Protein AF-0000000081580000 (afdb_homodimer)

Secondary structure (DSSP, 8-state):
---SSSSSSSTT-S--S------------PPPTTHHHHHHHHGGGS-----------SSPPPP-HHHHHHHHHH--HHHHHHHHHHHHHHHHHHH--S-HHHHHHHHHHT-BTTTBTGGGTT-S-HHHHHHHHHHHHHHHHHH-S--THHHHHHHHHHHHHSS--SGGGSTTTHHHHHHHHHHHHHHHHTT-HHHHHHHHHHHHHHHHHTTTTS----SSHHHHHHHHHHHHHHHHHHHHHHHHHT---S--GGG--PPPPS---TTS-HHHHHHHHHHHHHHHHHHHHHIIIIISSS--TTHHHHHHHHHHHHHHHHHT--GGGSTTHHHH---HHHHHHHHHHHHHHHHHHHHHHHHHHHHHHHHHHH-TTPPPPHHHHHHHHHHHHHHHHHHHHHHHHHHTT---TTSSSHHHHHHHHHHHHIIIIIIS-SSHHHHHHHHHHHHHHHHHHHHTT-HHHHHHHHHHHHHHHHH--S----------GGG---------S-HHHHHHGGGG-----STT----HHHHHHHHHHHHHHH-/---SSSSTTSTTSS-SS---------------TTHHHHHHHHGGGS-----------SSPPPP-HHHHHHHHHH--HHHHHHHHHHHHHHHHHHH--S-HHHHHHHHHHT-BTTTBTGGGTT-S-HHHHHHHHHHHHHHHHHH-S--THHHHHHHHHHHHHSS--SGGGSTTTHHHHHHHHHHHHHHHHTT-HHHHHHHHHHHHHHHHHTTTTS----SSHHHHHHHHHHHHHHHHHHHHHHHHHT---S--GGG--PPPPS---TTS-HHHHHHHHHHHHHHHHHHHHHIIIIISSS--TTHHHHHHHHHHHHHHHHHT--GGGSTTHHHH---HHHHHHHHHHHHHHHHHHHHHHHHHHHHHHHHHHH-TTPPPPHHHHHHHHHHHHHHHHHHHHHHHHHHTT---TTSSSHHHHHHHHHHHHIIIIIIS-SSHHHHHHHHHHHHHHHHHHHHTT-HHHHHHHHHHHHHHHHH-TT----------GGG---------S-HHHHHHGGGG-----STT----HHHHHHHHHHHHHHH-

pLDDT: mean 74.21, std 21.44, range [21.03, 98.19]

Structure (mmCIF, N/CA/C/O backbone):
data_AF-0000000081580000-model_v1
#
loop_
_entity.id
_entity.type
_entity.pdbx_description
1 polymer 'Transcription factor domain-containing protein'
#
loop_
_atom_site.group_PDB
_atom_site.id
_atom_site.type_symbol
_atom_site.label_atom_id
_atom_site.label_alt_id
_atom_site.label_comp_id
_atom_site.label_asym_id
_atom_site.label_entity_id
_atom_site.label_seq_id
_atom_site.pdbx_PDB_ins_code
_atom_site.Cartn_x
_atom_site.Cartn_y
_atom_site.Cartn_z
_atom_site.occupancy
_atom_site.B_iso_or_equiv
_atom_site.auth_seq_id
_atom_site.auth_comp_id
_atom_site.auth_asym_id
_atom_site.auth_atom_id
_atom_site.pdbx_PDB_model_num
ATOM 1 N N . MET A 1 1 ? 9.969 8 -26.828 1 32.06 1 MET A N 1
ATOM 2 C CA . MET A 1 1 ? 9.352 6.676 -26.797 1 32.06 1 MET A CA 1
ATOM 3 C C . MET A 1 1 ? 9.703 5.934 -25.516 1 32.06 1 MET A C 1
ATOM 5 O O . MET A 1 1 ? 9.344 4.77 -25.344 1 32.06 1 MET A O 1
ATOM 9 N N . LEU A 1 2 ? 10.172 6.121 -24.453 1 37.78 2 LEU A N 1
ATOM 10 C CA . LEU A 1 2 ? 10.977 5.387 -23.484 1 37.78 2 LEU A CA 1
ATOM 11 C C . LEU A 1 2 ? 10.102 4.742 -22.422 1 37.78 2 LEU A C 1
ATOM 13 O O . LEU A 1 2 ? 10.445 3.689 -21.875 1 37.78 2 LEU A O 1
ATOM 17 N N . SER A 1 3 ? 9.172 4.699 -22.062 1 34.31 3 SER A N 1
ATOM 18 C CA . SER A 1 3 ? 9.016 4.008 -20.781 1 34.31 3 SER A CA 1
ATOM 19 C C . SER A 1 3 ? 8.969 2.496 -20.984 1 34.31 3 SER A C 1
ATOM 21 O O . SER A 1 3 ? 9.062 1.738 -20.016 1 34.31 3 SER A O 1
ATOM 23 N N . THR A 1 4 ? 8.797 1.659 -21.5 1 36.88 4 THR A N 1
ATOM 24 C CA . THR A 1 4 ? 8.734 0.346 -20.875 1 36.88 4 THR A CA 1
ATOM 25 C C . THR A 1 4 ? 10.133 -0.149 -20.5 1 36.88 4 THR A C 1
ATOM 27 O O . THR A 1 4 ? 10.461 -0.278 -19.328 1 36.88 4 THR A O 1
ATOM 30 N N . ILE A 1 5 ? 10.93 -1.25 -19.859 1 39.66 5 ILE A N 1
ATOM 31 C CA . ILE A 1 5 ? 12.227 -1.249 -19.188 1 39.66 5 ILE A CA 1
ATOM 32 C C . ILE A 1 5 ? 13.086 -0.109 -19.719 1 39.66 5 ILE A C 1
ATOM 34 O O . ILE A 1 5 ? 13.961 0.399 -19.016 1 39.66 5 ILE A O 1
ATOM 38 N N . GLU A 1 6 ? 12.641 1.408 -19.625 1 39.69 6 GLU A N 1
ATOM 39 C CA . GLU A 1 6 ? 12.82 2.203 -20.844 1 39.69 6 GLU A CA 1
ATOM 40 C C . GLU A 1 6 ? 13.938 1.64 -21.719 1 39.69 6 GLU A C 1
ATOM 42 O O . GLU A 1 6 ? 13.781 1.527 -22.938 1 39.69 6 GLU A O 1
ATOM 47 N N . ARG A 1 7 ? 14.672 1.445 -22.031 1 40.41 7 ARG A N 1
ATOM 48 C CA . ARG A 1 7 ? 15.789 0.616 -22.484 1 40.41 7 ARG A CA 1
ATOM 49 C C . ARG A 1 7 ? 15.609 -0.83 -22.031 1 40.41 7 ARG A C 1
ATOM 51 O O . ARG A 1 7 ? 15.703 -1.129 -20.828 1 40.41 7 ARG A O 1
ATOM 58 N N . LEU A 1 8 ? 14.938 -1.299 -21.172 1 36.25 8 LEU A N 1
ATOM 59 C CA . LEU A 1 8 ? 15.297 -2.367 -20.25 1 36.25 8 LEU A CA 1
ATOM 60 C C . LEU A 1 8 ? 16.812 -2.514 -20.141 1 36.25 8 LEU A C 1
ATOM 62 O O . LEU A 1 8 ? 17.328 -2.787 -19.062 1 36.25 8 LEU A O 1
ATOM 66 N N . GLN A 1 9 ? 17.312 -2.078 -19.406 1 42.47 9 GLN A N 1
ATOM 67 C CA . GLN A 1 9 ? 18.656 -1.527 -19.297 1 42.47 9 GLN A CA 1
ATOM 68 C C . GLN A 1 9 ? 19.203 -1.13 -20.672 1 42.47 9 GLN A C 1
ATOM 70 O O . GLN A 1 9 ? 19.234 -1.946 -21.594 1 42.47 9 GLN A O 1
ATOM 75 N N . GLN A 1 10 ? 19.031 -0.025 -21.516 1 38.66 10 GLN A N 1
ATOM 76 C CA . GLN A 1 10 ? 20.062 0.182 -22.531 1 38.66 10 GLN A CA 1
ATOM 77 C C . GLN A 1 10 ? 20.875 -1.091 -22.75 1 38.66 10 GLN A C 1
ATOM 79 O O . GLN A 1 10 ? 21.422 -1.659 -21.797 1 38.66 10 GLN A O 1
ATOM 84 N N . GLU A 1 11 ? 20.109 -2.344 -23.281 1 40.03 11 GLU A N 1
ATOM 85 C CA . GLU A 1 11 ? 21.078 -3.346 -23.703 1 40.03 11 GLU A CA 1
ATOM 86 C C . GLU A 1 11 ? 22.125 -3.607 -22.625 1 40.03 11 GLU A C 1
ATOM 88 O O . GLU A 1 11 ? 22.859 -2.701 -22.234 1 40.03 11 GLU A O 1
ATOM 93 N N . LEU A 1 12 ? 22.078 -4.199 -21.516 1 37.47 12 LEU A N 1
ATOM 94 C CA . LEU A 1 12 ? 23.141 -5.172 -21.312 1 37.47 12 LEU A CA 1
ATOM 95 C C . LEU A 1 12 ? 24.375 -4.801 -22.125 1 37.47 12 LEU A C 1
ATOM 97 O O . LEU A 1 12 ? 24.609 -5.363 -23.203 1 37.47 12 LEU A O 1
ATOM 101 N N . ALA A 1 13 ? 24.047 -3.617 -22.516 1 37.62 13 ALA A N 1
ATOM 102 C CA . ALA A 1 13 ? 24.297 -2.543 -23.469 1 37.62 13 ALA A CA 1
ATOM 103 C C . ALA A 1 13 ? 25.531 -2.842 -24.328 1 37.62 13 ALA A C 1
ATOM 105 O O . ALA A 1 13 ? 25.5 -2.684 -25.547 1 37.62 13 ALA A O 1
ATOM 106 N N . ALA A 1 14 ? 27.016 -2.391 -24.078 1 35.53 14 ALA A N 1
ATOM 107 C CA . ALA A 1 14 ? 28.438 -2.732 -24.078 1 35.53 14 ALA A CA 1
ATOM 108 C C . ALA A 1 14 ? 28.641 -4.203 -23.734 1 35.53 14 ALA A C 1
ATOM 110 O O . ALA A 1 14 ? 28.375 -4.629 -22.609 1 35.53 14 ALA A O 1
ATOM 111 N N . ALA A 1 15 ? 28.266 -5.469 -23.844 1 31.53 15 ALA A N 1
ATOM 112 C CA . ALA A 1 15 ? 28.984 -6.711 -24.125 1 31.53 15 ALA A CA 1
ATOM 113 C C . ALA A 1 15 ? 30.438 -6.613 -23.703 1 31.53 15 ALA A C 1
ATOM 115 O O . ALA A 1 15 ? 31.078 -5.578 -23.891 1 31.53 15 ALA A O 1
ATOM 116 N N . ARG A 1 16 ? 31.281 -6.863 -23.234 1 36.12 16 ARG A N 1
ATOM 117 C CA . ARG A 1 16 ? 32.719 -6.895 -23.094 1 36.12 16 ARG A CA 1
ATOM 118 C C . ARG A 1 16 ? 33.375 -5.809 -23.938 1 36.12 16 ARG A C 1
ATOM 120 O O . ARG A 1 16 ? 33.312 -5.848 -25.172 1 36.12 16 ARG A O 1
ATOM 127 N N . SER A 1 17 ? 32.969 -4.969 -24.188 1 31.02 17 SER A N 1
ATOM 128 C CA . SER A 1 17 ? 33.875 -4.598 -25.266 1 31.02 17 SER A CA 1
ATOM 129 C C . SER A 1 17 ? 35.062 -5.547 -25.328 1 31.02 17 SER A C 1
ATOM 131 O O . SER A 1 17 ? 35.469 -5.977 -26.422 1 31.02 17 SER A O 1
ATOM 133 N N . ALA A 1 18 ? 36.406 -5.387 -24.594 1 27.47 18 ALA A N 1
ATOM 134 C CA . ALA A 1 18 ? 37.719 -5.902 -24.266 1 27.47 18 ALA A CA 1
ATOM 135 C C . ALA A 1 18 ? 37.625 -7.156 -23.391 1 27.47 18 ALA A C 1
ATOM 137 O O . ALA A 1 18 ? 37.281 -7.078 -22.219 1 27.47 18 ALA A O 1
ATOM 138 N N . ARG A 1 19 ? 37.406 -8.156 -23.766 1 27.91 19 ARG A N 1
ATOM 139 C CA . ARG A 1 19 ? 37.812 -9.539 -23.516 1 27.91 19 ARG A CA 1
ATOM 140 C C . ARG A 1 19 ? 39.25 -9.602 -22.969 1 27.91 19 ARG A C 1
ATOM 142 O O . ARG A 1 19 ? 40 -10.531 -23.266 1 27.91 19 ARG A O 1
ATOM 149 N N . GLU A 1 20 ? 40.031 -8.594 -22.453 1 24.91 20 GLU A N 1
ATOM 150 C CA . GLU A 1 20 ? 41.219 -9.414 -22.359 1 24.91 20 GLU A CA 1
ATOM 151 C C . GLU A 1 20 ? 41 -10.617 -21.453 1 24.91 20 GLU A C 1
ATOM 153 O O . GLU A 1 20 ? 40.344 -10.5 -20.406 1 24.91 20 GLU A O 1
ATOM 158 N N . THR A 1 21 ? 41.656 -11.75 -21.781 1 24.22 21 THR A N 1
ATOM 159 C CA . THR A 1 21 ? 41.812 -13.195 -21.625 1 24.22 21 THR A CA 1
ATOM 160 C C . THR A 1 21 ? 42.062 -13.555 -20.172 1 24.22 21 THR A C 1
ATOM 162 O O . THR A 1 21 ? 42.406 -14.695 -19.859 1 24.22 21 THR A O 1
ATOM 165 N N . VAL A 1 22 ? 42.188 -12.719 -19.109 1 23.53 22 VAL A N 1
ATOM 166 C CA . VAL A 1 22 ? 43.062 -13.586 -18.312 1 23.53 22 VAL A CA 1
ATOM 167 C C . VAL A 1 22 ? 42.281 -14.82 -17.859 1 23.53 22 VAL A C 1
ATOM 169 O O . VAL A 1 22 ? 41.094 -14.734 -17.547 1 23.53 22 VAL A O 1
ATOM 172 N N . PRO A 1 23 ? 42.875 -15.953 -17.797 1 21.78 23 PRO A N 1
ATOM 173 C CA . PRO A 1 23 ? 42.594 -17.375 -17.656 1 21.78 23 PRO A CA 1
ATOM 174 C C . PRO A 1 23 ? 41.906 -17.719 -16.344 1 21.78 23 PRO A C 1
ATOM 176 O O . PRO A 1 23 ? 42.469 -17.516 -15.273 1 21.78 23 PRO A O 1
ATOM 179 N N . ALA A 1 24 ? 40.906 -17.156 -15.992 1 24.39 24 ALA A N 1
ATOM 180 C CA . ALA A 1 24 ? 40.656 -17.469 -14.594 1 24.39 24 ALA A CA 1
ATOM 181 C C . ALA A 1 24 ? 40.656 -18.984 -14.359 1 24.39 24 ALA A C 1
ATOM 183 O O . ALA A 1 24 ? 40.156 -19.75 -15.195 1 24.39 24 ALA A O 1
ATOM 184 N N . PRO A 1 25 ? 41.344 -19.484 -13.453 1 21.66 25 PRO A N 1
ATOM 185 C CA . PRO A 1 25 ? 41.625 -20.891 -13.219 1 21.66 25 PRO A CA 1
ATOM 186 C C . PRO A 1 25 ? 40.375 -21.734 -13.016 1 21.66 25 PRO A C 1
ATOM 188 O O . PRO A 1 25 ? 39.312 -21.188 -12.727 1 21.66 25 PRO A O 1
ATOM 191 N N . ALA A 1 26 ? 40.562 -23.078 -12.922 1 21.03 26 ALA A N 1
ATOM 192 C CA . ALA A 1 26 ? 39.906 -24.375 -13.062 1 21.03 26 ALA A CA 1
ATOM 193 C C . ALA A 1 26 ? 38.844 -24.578 -11.984 1 21.03 26 ALA A C 1
ATOM 195 O O . ALA A 1 26 ? 39.156 -24.672 -10.797 1 21.03 26 ALA A O 1
ATOM 196 N N . PRO A 1 27 ? 37.938 -23.797 -11.836 1 22.48 27 PRO A N 1
ATOM 197 C CA . PRO A 1 27 ? 37.25 -24 -10.555 1 22.48 27 PRO A CA 1
ATOM 198 C C . PRO A 1 27 ? 36.812 -25.453 -10.344 1 22.48 27 PRO A C 1
ATOM 200 O O . PRO A 1 27 ? 36.531 -26.156 -11.312 1 22.48 27 PRO A O 1
ATOM 203 N N . ASP A 1 28 ? 37.156 -26.141 -9.367 1 21.25 28 ASP A N 1
ATOM 204 C CA . ASP A 1 28 ? 37 -27.516 -8.898 1 21.25 28 ASP A CA 1
ATOM 205 C C . ASP A 1 28 ? 35.562 -27.984 -9.016 1 21.25 28 ASP A C 1
ATOM 207 O O . ASP A 1 28 ? 34.625 -27.203 -8.836 1 21.25 28 ASP A O 1
ATOM 211 N N . THR A 1 29 ? 35.219 -29.125 -9.727 1 21.45 29 THR A N 1
ATOM 212 C CA . THR A 1 29 ? 34.156 -30.031 -10.219 1 21.45 29 THR A CA 1
ATOM 213 C C . THR A 1 29 ? 33.188 -30.391 -9.109 1 21.45 29 THR A C 1
ATOM 215 O O . THR A 1 29 ? 33.5 -31.234 -8.258 1 21.45 29 THR A O 1
ATOM 218 N N . ILE A 1 30 ? 32.719 -29.562 -8.328 1 24.17 30 ILE A N 1
ATOM 219 C CA . ILE A 1 30 ? 31.906 -30.172 -7.281 1 24.17 30 ILE A CA 1
ATOM 220 C C . ILE A 1 30 ? 30.875 -31.109 -7.914 1 24.17 30 ILE A C 1
ATOM 222 O O . ILE A 1 30 ? 30.25 -30.766 -8.922 1 24.17 30 ILE A O 1
ATOM 226 N N . GLY A 1 31 ? 30.766 -32.406 -7.621 1 22.8 31 GLY A N 1
ATOM 227 C CA . GLY A 1 31 ? 30.109 -33.625 -8.023 1 22.8 31 GLY A CA 1
ATOM 228 C C . GLY A 1 31 ? 28.609 -33.469 -8.266 1 22.8 31 GLY A C 1
ATOM 229 O O . GLY A 1 31 ? 28.031 -32.469 -7.84 1 22.8 31 GLY A O 1
ATOM 230 N N . PRO A 1 32 ? 28.016 -34.344 -9.164 1 22.8 32 PRO A N 1
ATOM 231 C CA . PRO A 1 32 ? 26.734 -34.406 -9.867 1 22.8 32 PRO A CA 1
ATOM 232 C C . PRO A 1 32 ? 25.547 -34.406 -8.922 1 22.8 32 PRO A C 1
ATOM 234 O O . PRO A 1 32 ? 25.641 -34.875 -7.785 1 22.8 32 PRO A O 1
ATOM 237 N N . ILE A 1 33 ? 24.703 -33.531 -8.977 1 25.78 33 ILE A N 1
ATOM 238 C CA . ILE A 1 33 ? 23.391 -33.219 -8.414 1 25.78 33 ILE A CA 1
ATOM 239 C C . ILE A 1 33 ? 22.484 -34.438 -8.484 1 25.78 33 ILE A C 1
ATOM 241 O O . ILE A 1 33 ? 21.281 -34.312 -8.688 1 25.78 33 ILE A O 1
ATOM 245 N N . SER A 1 34 ? 22.938 -35.719 -8.68 1 26.05 34 SER A N 1
ATOM 246 C CA . SER A 1 34 ? 22.234 -37 -8.688 1 26.05 34 SER A CA 1
ATOM 247 C C . SER A 1 34 ? 21.391 -37.156 -7.426 1 26.05 34 SER A C 1
ATOM 249 O O . SER A 1 34 ? 20.406 -37.906 -7.43 1 26.05 34 SER A O 1
ATOM 251 N N . SER A 1 35 ? 21.844 -36.594 -6.328 1 26.78 35 SER A N 1
ATOM 252 C CA . SER A 1 35 ? 21.25 -36.938 -5.039 1 26.78 35 SER A CA 1
ATOM 253 C C . SER A 1 35 ? 19.875 -36.281 -4.875 1 26.78 35 SER A C 1
ATOM 255 O O . SER A 1 35 ? 19.188 -36.531 -3.881 1 26.78 35 SER A O 1
ATOM 257 N N . PHE A 1 36 ? 19.531 -35.438 -5.625 1 27.2 36 PHE A N 1
ATOM 258 C CA . PHE A 1 36 ? 18.266 -34.75 -5.383 1 27.2 36 PHE A CA 1
ATOM 259 C C . PHE A 1 36 ? 17.094 -35.656 -5.734 1 27.2 36 PHE A C 1
ATOM 261 O O . PHE A 1 36 ? 16.078 -35.656 -5.051 1 27.2 36 PHE A O 1
ATOM 268 N N . ARG A 1 37 ? 17.188 -36.562 -6.781 1 27.56 37 ARG A N 1
ATOM 269 C CA . ARG A 1 37 ? 16.141 -37.562 -7.102 1 27.56 37 ARG A CA 1
ATOM 270 C C . ARG A 1 37 ? 15.914 -38.5 -5.941 1 27.56 37 ARG A C 1
ATOM 272 O O . ARG A 1 37 ? 14.773 -38.844 -5.602 1 27.56 37 ARG A O 1
ATOM 279 N N . THR A 1 38 ? 17.016 -39 -5.418 1 29.58 38 THR A N 1
ATOM 280 C CA . THR A 1 38 ? 16.922 -39.969 -4.328 1 29.58 38 THR A CA 1
ATOM 281 C C . THR A 1 38 ? 16.297 -39.344 -3.088 1 29.58 38 THR A C 1
ATOM 283 O O . THR A 1 38 ? 15.586 -40 -2.336 1 29.58 38 THR A O 1
ATOM 286 N N . ARG A 1 39 ? 16.547 -38.188 -2.842 1 30.28 39 ARG A N 1
ATOM 287 C CA . ARG A 1 39 ? 16.047 -37.531 -1.64 1 30.28 39 ARG A CA 1
ATOM 288 C C . ARG A 1 39 ? 14.57 -37.188 -1.796 1 30.28 39 ARG A C 1
ATOM 290 O O . ARG A 1 39 ? 13.828 -37.125 -0.811 1 30.28 39 ARG A O 1
ATOM 297 N N . LEU A 1 40 ? 14.094 -36.875 -2.9 1 30.55 40 LEU A N 1
ATOM 298 C CA . LEU A 1 40 ? 12.664 -36.719 -3.119 1 30.55 40 LEU A CA 1
ATOM 299 C C . LEU A 1 40 ? 11.938 -38.062 -2.877 1 30.55 40 LEU A C 1
ATOM 301 O O . LEU A 1 40 ? 10.836 -38.062 -2.324 1 30.55 40 LEU A O 1
ATOM 305 N N . GLU A 1 41 ? 12.461 -39.25 -3.26 1 29.39 41 GLU A N 1
ATOM 306 C CA . GLU A 1 41 ? 11.875 -40.562 -3.012 1 29.39 41 GLU A CA 1
ATOM 307 C C . GLU A 1 41 ? 11.828 -40.875 -1.517 1 29.39 41 GLU A C 1
ATOM 309 O O . GLU A 1 41 ? 10.898 -41.531 -1.046 1 29.39 41 GLU A O 1
ATOM 314 N N . SER A 1 42 ? 12.906 -40.594 -0.75 1 29.09 42 SER A N 1
ATOM 315 C CA . SER A 1 42 ? 12.859 -40.906 0.676 1 29.09 42 SER A CA 1
ATOM 316 C C . SER A 1 42 ? 11.812 -40.062 1.387 1 29.09 42 SER A C 1
ATOM 318 O O . SER A 1 42 ? 11.445 -40.344 2.531 1 29.09 42 SER A O 1
ATOM 320 N N . LEU A 1 43 ? 11.57 -39.031 1.012 1 29.83 43 LEU A N 1
ATOM 321 C CA . LEU A 1 43 ? 10.578 -38.188 1.675 1 29.83 43 LEU A CA 1
ATOM 322 C C . LEU A 1 43 ? 9.172 -38.719 1.465 1 29.83 43 LEU A C 1
ATOM 324 O O . LEU A 1 43 ? 8.219 -38.281 2.115 1 29.83 43 LEU A O 1
ATOM 328 N N . ASP A 1 44 ? 8.977 -39.625 0.566 1 29.42 44 ASP A N 1
ATOM 329 C CA . ASP A 1 44 ? 7.723 -40.375 0.48 1 29.42 44 ASP A CA 1
ATOM 330 C C . ASP A 1 44 ? 7.477 -41.188 1.747 1 29.42 44 ASP A C 1
ATOM 332 O O . ASP A 1 44 ? 6.387 -41.719 1.94 1 29.42 44 ASP A O 1
ATOM 336 N N . LYS A 1 45 ? 8.5 -41.719 2.348 1 30.95 45 LYS A N 1
ATOM 337 C CA . LYS A 1 45 ? 8.32 -42.594 3.516 1 30.95 45 LYS A CA 1
ATOM 338 C C . LYS A 1 45 ? 7.898 -41.781 4.738 1 30.95 45 LYS A C 1
ATOM 340 O O . LYS A 1 45 ? 7.766 -42.312 5.836 1 30.95 45 LYS A O 1
ATOM 345 N N . ILE A 1 46 ? 8.141 -40.594 4.82 1 28.28 46 ILE A N 1
ATOM 346 C CA . ILE A 1 46 ? 7.562 -39.969 6.008 1 28.28 46 ILE A CA 1
ATOM 347 C C . ILE A 1 46 ? 6.043 -40.094 5.977 1 28.28 46 ILE A C 1
ATOM 349 O O . ILE A 1 46 ? 5.383 -39.531 5.098 1 28.28 46 ILE A O 1
ATOM 353 N N . LYS A 1 47 ? 5.539 -41.188 6.527 1 28.41 47 LYS A N 1
ATOM 354 C CA . LYS A 1 47 ? 4.141 -41.469 6.816 1 28.41 47 LYS A CA 1
ATOM 355 C C . LYS A 1 47 ? 3.412 -40.25 7.34 1 28.41 47 LYS A C 1
ATOM 357 O O . LYS A 1 47 ? 3.637 -39.812 8.477 1 28.41 47 LYS A O 1
ATOM 362 N N . ILE A 1 48 ? 3.17 -39.438 6.523 1 29.66 48 ILE A N 1
ATOM 363 C CA . ILE A 1 48 ? 2.363 -38.281 6.824 1 29.66 48 ILE A CA 1
ATOM 364 C C . ILE A 1 48 ? 0.985 -38.688 7.32 1 29.66 48 ILE A C 1
ATOM 366 O O . ILE A 1 48 ? 0.237 -39.375 6.598 1 29.66 48 ILE A O 1
ATOM 370 N N . HIS A 1 49 ? 0.866 -39.031 8.555 1 24.77 49 HIS A N 1
ATOM 371 C CA . HIS A 1 49 ? -0.437 -39.312 9.148 1 24.77 49 HIS A CA 1
ATOM 372 C C . HIS A 1 49 ? -1.504 -38.344 8.602 1 24.77 49 HIS A C 1
ATOM 374 O O . HIS A 1 49 ? -1.239 -37.156 8.391 1 24.77 49 HIS A O 1
ATOM 380 N N . PRO A 1 50 ? -2.453 -38.938 7.957 1 27.73 50 PRO A N 1
ATOM 381 C CA . PRO A 1 50 ? -3.615 -38.219 7.449 1 27.73 50 PRO A CA 1
ATOM 382 C C . PRO A 1 50 ? -4.156 -37.188 8.453 1 27.73 50 PRO A C 1
ATOM 384 O O . PRO A 1 50 ? -4.582 -37.562 9.547 1 27.73 50 PRO A O 1
ATOM 387 N N . LEU A 1 51 ? -3.414 -36.312 8.828 1 29.08 51 LEU A N 1
ATOM 388 C CA . LEU A 1 51 ? -4.02 -35.5 9.883 1 29.08 51 LEU A CA 1
ATOM 389 C C . LEU A 1 51 ? -5.383 -34.969 9.453 1 29.08 51 LEU A C 1
ATOM 391 O O . LEU A 1 51 ? -5.656 -34.844 8.25 1 29.08 51 LEU A O 1
ATOM 395 N N . ASP A 1 52 ? -6.328 -34.906 10.297 1 28.23 52 ASP A N 1
ATOM 396 C CA . ASP A 1 52 ? -7.711 -34.438 10.234 1 28.23 52 ASP A CA 1
ATOM 397 C C . ASP A 1 52 ? -7.84 -33.188 9.367 1 28.23 52 ASP A C 1
ATOM 399 O O . ASP A 1 52 ? -6.965 -32.312 9.391 1 28.23 52 ASP A O 1
ATOM 403 N N . PRO A 1 53 ? -8.523 -33.25 8.266 1 32.47 53 PRO A N 1
ATOM 404 C CA . PRO A 1 53 ? -8.82 -32.188 7.293 1 32.47 53 PRO A CA 1
ATOM 405 C C . PRO A 1 53 ? -8.953 -30.812 7.938 1 32.47 53 PRO A C 1
ATOM 407 O O . PRO A 1 53 ? -9.992 -30.5 8.531 1 32.47 53 PRO A O 1
ATOM 410 N N . ASP A 1 54 ? -8.203 -30.422 8.781 1 32.5 54 ASP A N 1
ATOM 411 C CA . ASP A 1 54 ? -8.406 -29.172 9.531 1 32.5 54 ASP A CA 1
ATOM 412 C C . ASP A 1 54 ? -8.539 -27.984 8.586 1 32.5 54 ASP A C 1
ATOM 414 O O . ASP A 1 54 ? -7.723 -27.812 7.68 1 32.5 54 ASP A O 1
ATOM 418 N N . VAL A 1 55 ? -9.695 -27.484 8.258 1 34.94 55 VAL A N 1
ATOM 419 C CA . VAL A 1 55 ? -10.172 -26.219 7.699 1 34.94 55 VAL A CA 1
ATOM 420 C C . VAL A 1 55 ? -9.172 -25.109 8 1 34.94 55 VAL A C 1
ATOM 422 O O . VAL A 1 55 ? -8.742 -24.938 9.141 1 34.94 55 VAL A O 1
ATOM 425 N N . VAL A 1 56 ? -8.281 -24.953 7.191 1 42.22 56 VAL A N 1
ATOM 426 C CA . VAL A 1 56 ? -7.438 -23.781 7.391 1 42.22 56 VAL A CA 1
ATOM 427 C C . VAL A 1 56 ? -8.203 -22.734 8.188 1 42.22 56 VAL A C 1
ATOM 429 O O . VAL A 1 56 ? -9.281 -22.297 7.789 1 42.22 56 VAL A O 1
ATOM 432 N N . PRO A 1 57 ? -8.055 -22.703 9.352 1 46 57 PRO A N 1
ATOM 433 C CA . PRO A 1 57 ? -8.766 -21.688 10.133 1 46 57 PRO A CA 1
ATOM 434 C C . PRO A 1 57 ? -8.812 -20.344 9.43 1 46 57 PRO A C 1
ATOM 436 O O . PRO A 1 57 ? -7.883 -19.984 8.711 1 46 57 PRO A O 1
ATOM 439 N N . ALA A 1 58 ? -10.023 -19.812 9.133 1 52.59 58 ALA A N 1
ATOM 440 C CA . ALA A 1 58 ? -10.398 -18.531 8.555 1 52.59 58 ALA A CA 1
ATOM 441 C C . ALA A 1 58 ? -9.438 -17.422 8.984 1 52.59 58 ALA A C 1
ATOM 443 O O . ALA A 1 58 ? -9.078 -16.562 8.18 1 52.59 58 ALA A O 1
ATOM 444 N N . ARG A 1 59 ? -8.945 -17.703 10.328 1 63.69 59 ARG A N 1
ATOM 445 C CA . ARG A 1 59 ? -8.055 -16.672 10.852 1 63.69 59 ARG A CA 1
ATOM 446 C C . ARG A 1 59 ? -6.711 -17.25 11.266 1 63.69 59 ARG A C 1
ATOM 448 O O . ARG A 1 59 ? -6.641 -18.406 11.688 1 63.69 59 ARG A O 1
ATOM 455 N N . LEU A 1 60 ? -5.578 -16.594 10.938 1 78.81 60 LEU A N 1
ATOM 456 C CA . LEU A 1 60 ? -4.258 -17 11.422 1 78.81 60 LEU A CA 1
ATOM 457 C C . LEU A 1 60 ? -4.25 -17.141 12.938 1 78.81 60 LEU A C 1
ATOM 459 O O . LEU A 1 60 ? -4.867 -16.328 13.641 1 78.81 60 LEU A O 1
ATOM 463 N N . PRO A 1 61 ? -3.697 -18.203 13.367 1 84.25 61 PRO A N 1
ATOM 464 C CA . PRO A 1 61 ? -3.59 -18.328 14.828 1 84.25 61 PRO A CA 1
ATOM 465 C C . PRO A 1 61 ? -2.717 -17.234 15.445 1 84.25 61 PRO A C 1
ATOM 467 O O . PRO A 1 61 ? -1.881 -16.641 14.758 1 84.25 61 PRO A O 1
ATOM 470 N N . LYS A 1 62 ? -2.994 -17 16.719 1 84.69 62 LYS A N 1
ATOM 471 C CA . LYS A 1 62 ? -2.1 -16.094 17.438 1 84.69 62 LYS A CA 1
ATOM 472 C C . LYS A 1 62 ? -0.695 -16.672 17.547 1 84.69 62 LYS A C 1
ATOM 474 O O . LYS A 1 62 ? -0.534 -17.891 17.75 1 84.69 62 LYS A O 1
ATOM 479 N N . PRO A 1 63 ? 0.25 -15.812 17.375 1 88.81 63 PRO A N 1
ATOM 480 C CA . PRO A 1 63 ? 1.616 -16.328 17.5 1 88.81 63 PRO A CA 1
ATOM 481 C C . PRO A 1 63 ? 1.864 -17.062 18.812 1 88.81 63 PRO A C 1
ATOM 483 O O . PRO A 1 63 ? 1.385 -16.625 19.859 1 88.81 63 PRO A O 1
ATOM 486 N N . ASP A 1 64 ? 2.504 -18.188 18.734 1 91.75 64 ASP A N 1
ATOM 487 C CA . ASP A 1 64 ? 2.844 -19.031 19.891 1 91.75 64 ASP A CA 1
ATOM 488 C C . ASP A 1 64 ? 4.332 -19.359 19.891 1 91.75 64 ASP A C 1
ATOM 490 O O . ASP A 1 64 ? 4.754 -20.328 19.25 1 91.75 64 ASP A O 1
ATOM 494 N N . ARG A 1 65 ? 4.98 -18.703 20.734 1 91.31 65 ARG A N 1
ATOM 495 C CA . ARG A 1 65 ? 6.434 -18.844 20.766 1 91.31 65 ARG A CA 1
ATOM 496 C C . ARG A 1 65 ? 6.844 -20.25 21.203 1 91.31 65 ARG A C 1
ATOM 498 O O . ARG A 1 65 ? 7.809 -20.812 20.688 1 91.31 65 ARG A O 1
ATOM 505 N N . ALA A 1 66 ? 6.141 -20.75 22.078 1 92.94 66 ALA A N 1
ATOM 506 C CA . ALA A 1 66 ? 6.469 -22.078 22.594 1 92.94 66 ALA A CA 1
ATOM 507 C C . ALA A 1 66 ? 6.32 -23.141 21.516 1 92.94 66 ALA A C 1
ATOM 509 O O . ALA A 1 66 ? 7.164 -24.031 21.391 1 92.94 66 ALA A O 1
ATOM 510 N N . ARG A 1 67 ? 5.312 -23.078 20.797 1 92.06 67 ARG A N 1
ATOM 511 C CA . ARG A 1 67 ? 5.066 -24.047 19.734 1 92.06 67 ARG A CA 1
ATOM 512 C C . ARG A 1 67 ? 6.121 -23.938 18.641 1 92.06 67 ARG A C 1
ATOM 514 O O . ARG A 1 67 ? 6.562 -24.953 18.094 1 92.06 67 ARG A O 1
ATOM 521 N N . VAL A 1 68 ? 6.48 -22.75 18.297 1 93.94 68 VAL A N 1
ATOM 522 C CA . VAL A 1 68 ? 7.492 -22.516 17.266 1 93.94 68 VAL A CA 1
ATOM 523 C C . VAL A 1 68 ? 8.844 -23.047 17.75 1 93.94 68 VAL A C 1
ATOM 525 O O . VAL A 1 68 ? 9.578 -23.688 17 1 93.94 68 VAL A O 1
ATOM 528 N N . LEU A 1 69 ? 9.117 -22.828 19.016 1 93.88 69 LEU A N 1
ATOM 529 C CA . LEU A 1 69 ? 10.375 -23.312 19.578 1 93.88 69 LEU A CA 1
ATOM 530 C C . LEU A 1 69 ? 10.438 -24.828 19.578 1 93.88 69 LEU A C 1
ATOM 532 O O . LEU A 1 69 ? 11.469 -25.422 19.234 1 93.88 69 LEU A O 1
ATOM 536 N N . ASP A 1 70 ? 9.328 -25.422 19.938 1 93.69 70 ASP A N 1
ATOM 537 C CA . ASP A 1 70 ? 9.258 -26.891 19.922 1 93.69 70 ASP A CA 1
ATOM 538 C C . ASP A 1 70 ? 9.508 -27.438 18.516 1 93.69 70 ASP A C 1
ATOM 540 O O . ASP A 1 70 ? 10.188 -28.438 18.344 1 93.69 70 ASP A O 1
ATOM 544 N N . TYR A 1 71 ? 8.961 -26.766 17.594 1 93.19 71 TYR A N 1
ATOM 545 C CA . TYR A 1 71 ? 9.133 -27.172 16.203 1 93.19 71 TYR A CA 1
ATOM 546 C C . TYR A 1 71 ? 10.586 -27.016 15.773 1 93.19 71 TYR A C 1
ATOM 548 O O . TYR A 1 71 ? 11.156 -27.922 15.156 1 93.19 71 TYR A O 1
ATOM 556 N N . LEU A 1 72 ? 11.203 -25.969 16.125 1 94.56 72 LEU A N 1
ATOM 557 C CA . LEU A 1 72 ? 12.586 -25.688 15.758 1 94.56 72 LEU A CA 1
ATOM 558 C C . LEU A 1 72 ? 13.531 -26.688 16.406 1 94.56 72 LEU A C 1
ATOM 560 O O . LEU A 1 72 ? 14.555 -27.062 15.82 1 94.56 72 LEU A O 1
ATOM 564 N N . GLU A 1 73 ? 13.164 -27.109 17.547 1 94.06 73 GLU A N 1
ATOM 565 C CA . GLU A 1 73 ? 13.984 -28.078 18.281 1 94.06 73 GLU A CA 1
ATOM 566 C C . GLU A 1 73 ? 13.812 -29.484 17.703 1 94.06 73 GLU A C 1
ATOM 568 O O . GLU A 1 73 ? 14.656 -30.359 17.938 1 94.06 73 GLU A O 1
ATOM 573 N N . SER A 1 74 ? 12.758 -29.688 17.016 1 92.12 74 SER A N 1
ATOM 574 C CA . SER A 1 74 ? 12.492 -31 16.438 1 92.12 74 SER A CA 1
ATOM 575 C C . SER A 1 74 ? 13.094 -31.141 15.047 1 92.12 74 SER A C 1
ATOM 577 O O . SER A 1 74 ? 13.281 -32.25 14.547 1 92.12 74 SER A O 1
ATOM 579 N N . LEU A 1 75 ? 13.461 -30.047 14.453 1 93 75 LEU A N 1
ATOM 580 C CA . LEU A 1 75 ? 13.914 -30.031 13.062 1 93 75 LEU A CA 1
ATOM 581 C C . LEU A 1 75 ? 15.375 -30.469 12.969 1 93 75 LEU A C 1
ATOM 583 O O . LEU A 1 75 ? 16.234 -29.875 13.617 1 93 75 LEU A O 1
ATOM 587 N N . THR A 1 76 ? 15.586 -31.469 12.125 1 92.88 76 THR A N 1
ATOM 588 C CA . THR A 1 76 ? 16.969 -31.844 11.82 1 92.88 76 THR A CA 1
ATOM 589 C C . THR A 1 76 ? 17.562 -30.875 10.797 1 92.88 76 THR A C 1
ATOM 591 O O . THR A 1 76 ? 16.844 -30.125 10.156 1 92.88 76 THR A O 1
ATOM 594 N N . PHE A 1 77 ? 18.875 -30.922 10.695 1 94.12 77 PHE A N 1
ATOM 595 C CA . PHE A 1 77 ? 19.578 -30.078 9.742 1 94.12 77 PHE A CA 1
ATOM 596 C C . PHE A 1 77 ? 19.094 -30.344 8.32 1 94.12 77 PHE A C 1
ATOM 598 O O . PHE A 1 77 ? 18.812 -29.406 7.57 1 94.12 77 PHE A O 1
ATOM 605 N N . GLN A 1 78 ? 18.984 -31.609 7.977 1 92.19 78 GLN A N 1
ATOM 606 C CA . GLN A 1 78 ? 18.594 -32 6.633 1 92.19 78 GLN A CA 1
ATOM 607 C C . GLN A 1 78 ? 17.156 -31.578 6.34 1 92.19 78 GLN A C 1
ATOM 609 O O . GLN A 1 78 ? 16.844 -31.141 5.23 1 92.19 78 GLN A O 1
ATOM 614 N N . GLU A 1 79 ? 16.375 -31.656 7.355 1 91.56 79 GLU A N 1
ATOM 615 C CA . GLU A 1 79 ? 14.977 -31.25 7.18 1 91.56 79 GLU A CA 1
ATOM 616 C C . GLU A 1 79 ? 14.852 -29.75 6.938 1 91.56 79 GLU A C 1
ATOM 618 O O . GLU A 1 79 ? 14.086 -29.328 6.078 1 91.56 79 GLU A O 1
ATOM 623 N N . ALA A 1 80 ? 15.57 -29.031 7.652 1 94.56 80 ALA A N 1
ATOM 624 C CA . ALA A 1 80 ? 15.523 -27.578 7.504 1 94.56 80 ALA A CA 1
ATOM 625 C C . ALA A 1 80 ? 15.992 -27.156 6.113 1 94.56 80 ALA A C 1
ATOM 627 O O . ALA A 1 80 ? 15.383 -26.281 5.484 1 94.56 80 ALA A O 1
ATOM 628 N N . MET A 1 81 ? 17.062 -27.734 5.656 1 94.06 81 MET A N 1
ATOM 629 C CA . MET A 1 81 ? 17.578 -27.422 4.32 1 94.06 81 MET A CA 1
ATOM 630 C C . MET A 1 81 ? 16.562 -27.828 3.25 1 94.06 81 MET A C 1
ATOM 632 O O . MET A 1 81 ? 16.391 -27.109 2.258 1 94.06 81 MET A O 1
ATOM 636 N N . PHE A 1 82 ? 15.906 -28.859 3.545 1 92.56 82 PHE A N 1
ATOM 637 C CA . PHE A 1 82 ? 14.883 -29.344 2.619 1 92.56 82 PHE A CA 1
ATOM 638 C C . PHE A 1 82 ? 13.719 -28.359 2.553 1 92.56 82 PHE A C 1
ATOM 640 O O . PHE A 1 82 ? 13.172 -28.109 1.475 1 92.56 82 PHE A O 1
ATOM 647 N N . LEU A 1 83 ? 13.375 -27.859 3.646 1 93.25 83 LEU A N 1
ATOM 648 C CA . LEU A 1 83 ? 12.25 -26.938 3.711 1 93.25 83 LEU A CA 1
ATOM 649 C C . LEU A 1 83 ? 12.57 -25.656 2.949 1 93.25 83 LEU A C 1
ATOM 651 O O . LEU A 1 83 ? 11.664 -24.969 2.463 1 93.25 83 LEU A O 1
ATOM 655 N N . VAL A 1 84 ? 13.789 -25.328 2.816 1 95.44 84 VAL A N 1
ATOM 656 C CA . VAL A 1 84 ? 14.203 -24.172 2.043 1 95.44 84 VAL A CA 1
ATOM 657 C C . VAL A 1 84 ? 14.25 -24.516 0.558 1 95.44 84 VAL A C 1
ATOM 659 O O . VAL A 1 84 ? 13.773 -23.75 -0.282 1 95.44 84 VAL A O 1
ATOM 662 N N . ASP A 1 85 ? 14.641 -25.672 0.26 1 92.19 85 ASP A N 1
ATOM 663 C CA . ASP A 1 85 ? 14.852 -26.078 -1.125 1 92.19 85 ASP A CA 1
ATOM 664 C C . ASP A 1 85 ? 13.523 -26.344 -1.83 1 92.19 85 ASP A C 1
ATOM 666 O O . ASP A 1 85 ? 13.398 -26.109 -3.033 1 92.19 85 ASP A O 1
ATOM 670 N N . ARG A 1 86 ? 12.641 -26.781 -1.109 1 90.31 86 ARG A N 1
ATOM 671 C CA . ARG A 1 86 ? 11.391 -27.203 -1.716 1 90.31 86 ARG A CA 1
ATOM 672 C C . ARG A 1 86 ? 10.672 -26.031 -2.373 1 90.31 86 ARG A C 1
ATOM 674 O O . ARG A 1 86 ? 10.359 -26.078 -3.566 1 90.31 86 ARG A O 1
ATOM 681 N N . PRO A 1 87 ? 10.367 -25.031 -1.641 1 92.19 87 PRO A N 1
ATOM 682 C CA . PRO A 1 87 ? 9.719 -23.906 -2.324 1 92.19 87 PRO A CA 1
ATOM 683 C C . PRO A 1 87 ? 10.617 -23.266 -3.381 1 92.19 87 PRO A C 1
ATOM 685 O O . PRO A 1 87 ? 10.117 -22.781 -4.402 1 92.19 87 PRO A O 1
ATOM 688 N N . HIS A 1 88 ? 11.867 -23.25 -3.16 1 92.75 88 HIS A N 1
ATOM 689 C CA . HIS A 1 88 ? 12.773 -22.656 -4.133 1 92.75 88 HIS A CA 1
ATOM 690 C C . HIS A 1 88 ? 12.773 -23.438 -5.441 1 92.75 88 HIS A C 1
ATOM 692 O O . HIS A 1 88 ? 12.93 -22.859 -6.52 1 92.75 88 HIS A O 1
ATOM 698 N N . PHE A 1 89 ? 12.609 -24.688 -5.344 1 90.25 89 PHE A N 1
ATOM 699 C CA . PHE A 1 89 ? 12.531 -25.516 -6.543 1 90.25 89 PHE A CA 1
ATOM 700 C C . PHE A 1 89 ? 11.391 -25.047 -7.445 1 90.25 89 PHE A C 1
ATOM 702 O O . PHE A 1 89 ? 11.57 -24.906 -8.656 1 90.25 89 PHE A O 1
ATOM 709 N N . PHE A 1 90 ? 10.336 -24.781 -6.91 1 90.31 90 PHE A N 1
ATOM 710 C CA . PHE A 1 90 ? 9.156 -24.438 -7.688 1 90.31 90 PHE A CA 1
ATOM 711 C C . PHE A 1 90 ? 9.148 -22.953 -8.039 1 90.31 90 PHE A C 1
ATOM 713 O O . PHE A 1 90 ? 8.727 -22.562 -9.133 1 90.31 90 PHE A O 1
ATOM 720 N N . LEU A 1 91 ? 9.594 -22.141 -7.125 1 90.75 91 LEU A N 1
ATOM 721 C CA . LEU A 1 91 ? 9.539 -20.703 -7.312 1 90.75 91 LEU A CA 1
ATOM 722 C C . LEU A 1 91 ? 10.742 -20.203 -8.102 1 90.75 91 LEU A C 1
ATOM 724 O O . LEU A 1 91 ? 10.672 -19.172 -8.766 1 90.75 91 LEU A O 1
ATOM 728 N N . ASN A 1 92 ? 11.758 -20.969 -7.996 1 88.06 92 ASN A N 1
ATOM 729 C CA . ASN A 1 92 ? 13.023 -20.578 -8.602 1 88.06 92 ASN A CA 1
ATOM 730 C C . ASN A 1 92 ? 13.43 -19.172 -8.172 1 88.06 92 ASN A C 1
ATOM 732 O O . ASN A 1 92 ? 12.898 -18.641 -7.199 1 88.06 92 ASN A O 1
ATOM 736 N N . ASP A 1 93 ? 14.344 -18.578 -8.836 1 84.25 93 ASP A N 1
ATOM 737 C CA . ASP A 1 93 ? 14.859 -17.266 -8.453 1 84.25 93 ASP A CA 1
ATOM 738 C C . ASP A 1 93 ? 13.93 -16.156 -8.93 1 84.25 93 ASP A C 1
ATOM 740 O O . ASP A 1 93 ? 14.031 -15.008 -8.477 1 84.25 93 ASP A O 1
ATOM 744 N N . ILE A 1 94 ? 13.008 -16.484 -9.703 1 86.12 94 ILE A N 1
ATOM 745 C CA . ILE A 1 94 ? 12.18 -15.438 -10.281 1 86.12 94 ILE A CA 1
ATOM 746 C C . ILE A 1 94 ? 11.031 -15.109 -9.328 1 86.12 94 ILE A C 1
ATOM 748 O O . ILE A 1 94 ? 10.5 -14 -9.352 1 86.12 94 ILE A O 1
ATOM 752 N N . TYR A 1 95 ? 10.688 -16.094 -8.445 1 90.94 95 TYR A N 1
ATOM 753 C CA . TYR A 1 95 ? 9.609 -15.836 -7.5 1 90.94 95 TYR A CA 1
ATOM 754 C C . TYR A 1 95 ? 10.117 -15.867 -6.066 1 90.94 95 TYR A C 1
ATOM 756 O O . TYR A 1 95 ? 9.414 -15.461 -5.141 1 90.94 95 TYR A O 1
ATOM 764 N N . PHE A 1 96 ? 11.297 -16.375 -5.926 1 92.81 96 PHE A N 1
ATOM 765 C CA . PHE A 1 96 ? 11.906 -16.406 -4.605 1 92.81 96 PHE A CA 1
ATOM 766 C C . PHE A 1 96 ? 12.781 -15.188 -4.387 1 92.81 96 PHE A C 1
ATOM 768 O O . PHE A 1 96 ? 13.875 -15.086 -4.953 1 92.81 96 PHE A O 1
ATOM 775 N N . PRO A 1 97 ? 12.352 -14.25 -3.588 1 93.69 97 PRO A N 1
ATOM 776 C CA . PRO A 1 97 ? 12.953 -12.922 -3.57 1 93.69 97 PRO A CA 1
ATOM 777 C C . PRO A 1 97 ? 14.336 -12.906 -2.924 1 93.69 97 PRO A C 1
ATOM 779 O O . PRO A 1 97 ? 15.156 -12.031 -3.225 1 93.69 97 PRO A O 1
ATOM 782 N N . TYR A 1 98 ? 14.703 -13.805 -2.1 1 92.5 98 TYR A N 1
ATOM 783 C CA . TYR A 1 98 ? 15.969 -13.766 -1.371 1 92.5 98 TYR A CA 1
ATOM 784 C C . TYR A 1 98 ? 16.953 -14.781 -1.945 1 92.5 98 TYR A C 1
ATOM 786 O O . TYR A 1 98 ? 16.547 -15.781 -2.539 1 92.5 98 TYR A O 1
ATOM 794 N N . ASP A 1 99 ? 18.188 -14.461 -1.78 1 88.44 99 ASP A N 1
ATOM 795 C CA . ASP A 1 99 ? 19.219 -15.406 -2.209 1 88.44 99 ASP A CA 1
ATOM 796 C C . ASP A 1 99 ? 19.156 -16.688 -1.391 1 88.44 99 ASP A C 1
ATOM 798 O O . ASP A 1 99 ? 19.422 -16.688 -0.186 1 88.44 99 ASP A O 1
ATOM 802 N N . VAL A 1 100 ? 18.938 -17.781 -2.084 1 91.31 100 VAL A N 1
ATOM 803 C CA . VAL A 1 100 ? 18.672 -19.047 -1.401 1 91.31 100 VAL A CA 1
ATOM 804 C C . VAL A 1 100 ? 19.969 -19.578 -0.776 1 91.31 100 VAL A C 1
ATOM 806 O O . VAL A 1 100 ? 19.938 -20.156 0.313 1 91.31 100 VAL A O 1
ATOM 809 N N . ASP A 1 101 ? 21.062 -19.391 -1.439 1 89 101 ASP A N 1
ATOM 810 C CA . ASP A 1 101 ? 22.328 -19.875 -0.9 1 89 101 ASP A CA 1
ATOM 811 C C . ASP A 1 101 ? 22.719 -19.094 0.348 1 89 101 ASP A C 1
ATOM 813 O O . ASP A 1 101 ? 23.234 -19.672 1.313 1 89 101 ASP A O 1
ATOM 817 N N . LEU A 1 102 ? 22.516 -17.812 0.234 1 90.31 102 LEU A N 1
ATOM 818 C CA . LEU A 1 102 ? 22.781 -17 1.406 1 90.31 102 LEU A CA 1
ATOM 819 C C . LEU A 1 102 ? 21.859 -17.375 2.564 1 90.31 102 LEU A C 1
ATOM 821 O O . LEU A 1 102 ? 22.297 -17.422 3.717 1 90.31 102 LEU A O 1
ATOM 825 N N . LEU A 1 103 ? 20.656 -17.609 2.277 1 94.94 103 LEU A N 1
ATOM 826 C CA . LEU A 1 103 ? 19.703 -18.016 3.295 1 94.94 103 LEU A CA 1
ATOM 827 C C . LEU A 1 103 ? 20.141 -19.312 3.965 1 94.94 103 LEU A C 1
ATOM 829 O O . LEU A 1 103 ? 20.125 -19.422 5.195 1 94.94 103 LEU A O 1
ATOM 833 N N . LYS A 1 104 ? 20.484 -20.25 3.189 1 94.62 104 LYS A N 1
ATOM 834 C CA . LYS A 1 104 ? 20.906 -21.531 3.717 1 94.62 104 LYS A CA 1
ATOM 835 C C . LYS A 1 104 ? 22.172 -21.391 4.559 1 94.62 104 LYS A C 1
ATOM 837 O O . LYS A 1 104 ? 22.297 -22.031 5.609 1 94.62 104 LYS A O 1
ATOM 842 N N . ALA A 1 105 ? 23.094 -20.578 4.07 1 93.81 105 ALA A N 1
ATOM 843 C CA . ALA A 1 105 ? 24.328 -20.344 4.809 1 93.81 105 ALA A CA 1
ATOM 844 C C . ALA A 1 105 ? 24.047 -19.734 6.176 1 93.81 105 ALA A C 1
ATOM 846 O O . ALA A 1 105 ? 24.609 -20.172 7.188 1 93.81 105 ALA A O 1
ATOM 847 N N . ARG A 1 106 ? 23.234 -18.734 6.172 1 93.94 106 ARG A N 1
ATOM 848 C CA . ARG A 1 106 ? 22.906 -18.062 7.422 1 93.94 106 ARG A CA 1
ATOM 849 C C . ARG A 1 106 ? 22.125 -18.984 8.359 1 93.94 106 ARG A C 1
ATOM 851 O O . ARG A 1 106 ? 22.344 -18.984 9.57 1 93.94 106 ARG A O 1
ATOM 858 N N . LEU A 1 107 ? 21.219 -19.719 7.797 1 95.94 107 LEU A N 1
ATOM 859 C CA . LEU A 1 107 ? 20.438 -20.672 8.586 1 95.94 107 LEU A CA 1
ATOM 860 C C . LEU A 1 107 ? 21.344 -21.75 9.195 1 95.94 107 LEU A C 1
ATOM 862 O O . LEU A 1 107 ? 21.141 -22.141 10.344 1 95.94 107 LEU A O 1
ATOM 866 N N . SER A 1 108 ? 22.297 -22.188 8.438 1 95.12 108 SER A N 1
ATOM 867 C CA . SER A 1 108 ? 23.219 -23.203 8.914 1 95.12 108 SER A CA 1
ATOM 868 C C . SER A 1 108 ? 24 -22.719 10.133 1 95.12 108 SER A C 1
ATOM 870 O O . SER A 1 108 ? 24.359 -23.516 11 1 95.12 108 SER A O 1
ATOM 872 N N . GLN A 1 109 ? 24.188 -21.453 10.18 1 94.06 109 GLN A N 1
ATOM 873 C CA . GLN A 1 109 ? 24.953 -20.891 11.289 1 94.06 109 GLN A CA 1
ATOM 874 C C . GLN A 1 109 ? 24.141 -20.922 12.578 1 94.06 109 GLN A C 1
ATOM 876 O O . GLN A 1 109 ? 24.703 -20.844 13.672 1 94.06 109 GLN A O 1
ATOM 881 N N . THR A 1 110 ? 22.891 -21 12.469 1 94.62 110 THR A N 1
ATOM 882 C CA . THR A 1 110 ? 22.031 -20.984 13.656 1 94.62 110 THR A CA 1
ATOM 883 C C . THR A 1 110 ? 21.844 -22.391 14.211 1 94.62 110 THR A C 1
ATOM 885 O O . THR A 1 110 ? 21.281 -22.578 15.289 1 94.62 110 THR A O 1
ATOM 888 N N . TYR A 1 111 ? 22.359 -23.391 13.5 1 94.88 111 TYR A N 1
ATOM 889 C CA . TYR A 1 111 ? 22.156 -24.781 13.883 1 94.88 111 TYR A CA 1
ATOM 890 C C . TYR A 1 111 ? 23.109 -25.188 15 1 94.88 111 TYR A C 1
ATOM 892 O O . TYR A 1 111 ? 24.297 -24.891 14.938 1 94.88 111 TYR A O 1
ATOM 900 N N . ASP A 1 112 ? 22.531 -25.797 16.016 1 91.94 112 ASP A N 1
ATOM 901 C CA . ASP A 1 112 ? 23.266 -26.406 17.109 1 91.94 112 ASP A CA 1
ATOM 902 C C . ASP A 1 112 ? 22.922 -27.891 17.25 1 91.94 112 ASP A C 1
ATOM 904 O O . ASP A 1 112 ? 21.766 -28.234 17.484 1 91.94 112 ASP A O 1
ATOM 908 N N . PRO A 1 113 ? 23.938 -28.781 17.203 1 89.44 113 PRO A N 1
ATOM 909 C CA . PRO A 1 113 ? 23.641 -30.219 17.266 1 89.44 113 PRO A CA 1
ATOM 910 C C . PRO A 1 113 ? 22.859 -30.609 18.516 1 89.44 113 PRO A C 1
ATOM 912 O O . PRO A 1 113 ? 22.078 -31.562 18.484 1 89.44 113 PRO A O 1
ATOM 915 N N . SER A 1 114 ? 23 -29.938 19.531 1 89.88 114 SER A N 1
ATOM 916 C CA . SER A 1 114 ? 22.344 -30.266 20.781 1 89.88 114 SER A CA 1
ATOM 917 C C . SER A 1 114 ? 20.938 -29.672 20.844 1 89.88 114 SER A C 1
ATOM 919 O O . SER A 1 114 ? 20 -30.328 21.328 1 89.88 114 SER A O 1
ATOM 921 N N . ARG A 1 115 ? 20.734 -28.547 20.281 1 91.06 115 ARG A N 1
ATOM 922 C CA . ARG A 1 115 ? 19.453 -27.859 20.422 1 91.06 115 ARG A CA 1
ATOM 923 C C . ARG A 1 115 ? 18.828 -27.594 19.047 1 91.06 115 ARG A C 1
ATOM 925 O O . ARG A 1 115 ? 17.797 -26.906 18.953 1 91.06 115 ARG A O 1
ATOM 932 N N . ARG A 1 116 ? 19.609 -28.016 18.109 1 94.31 116 ARG A N 1
ATOM 933 C CA . ARG A 1 116 ? 19.141 -27.922 16.719 1 94.31 116 ARG A CA 1
ATOM 934 C C . ARG A 1 116 ? 18.984 -26.469 16.297 1 94.31 116 ARG A C 1
ATOM 936 O O . ARG A 1 116 ? 19.953 -25.688 16.359 1 94.31 116 ARG A O 1
ATOM 943 N N . PHE A 1 117 ? 17.672 -26 15.93 1 94.25 117 PHE A N 1
ATOM 944 C CA . PHE A 1 117 ? 17.531 -24.641 15.414 1 94.25 117 PHE A CA 1
ATOM 945 C C . PHE A 1 117 ? 16.891 -23.734 16.453 1 94.25 117 PHE A C 1
ATOM 947 O O . PHE A 1 117 ? 16.328 -22.688 16.109 1 94.25 117 PHE A O 1
ATOM 954 N N . SER A 1 118 ? 16.984 -24.047 17.719 1 91.25 118 SER A N 1
ATOM 955 C CA . SER A 1 118 ? 16.422 -23.25 18.781 1 91.25 118 SER A CA 1
ATOM 956 C C . SER A 1 118 ? 17.047 -21.859 18.828 1 91.25 118 SER A C 1
ATOM 958 O O . SER A 1 118 ? 16.406 -20.891 19.234 1 91.25 118 SER A O 1
ATOM 960 N N . ASN A 1 119 ? 18.25 -21.734 18.344 1 91.19 119 ASN A N 1
ATOM 961 C CA . ASN A 1 119 ? 18.969 -20.469 18.344 1 91.19 119 ASN A CA 1
ATOM 962 C C . ASN A 1 119 ? 18.344 -19.469 17.375 1 91.19 119 ASN A C 1
ATOM 964 O O . ASN A 1 119 ? 18.594 -18.266 17.469 1 91.19 119 ASN A O 1
ATOM 968 N N . LEU A 1 120 ? 17.625 -19.938 16.438 1 93.06 120 LEU A N 1
ATOM 969 C CA . LEU A 1 120 ? 16.969 -19.047 15.484 1 93.06 120 LEU A CA 1
ATOM 970 C C . LEU A 1 120 ? 15.977 -18.141 16.188 1 93.06 120 LEU A C 1
ATOM 972 O O . LEU A 1 120 ? 15.828 -16.969 15.805 1 93.06 120 LEU A O 1
ATOM 976 N N . GLU A 1 121 ? 15.328 -18.641 17.188 1 87.25 121 GLU A N 1
ATOM 977 C CA . GLU A 1 121 ? 14.32 -17.859 17.906 1 87.25 121 GLU A CA 1
ATOM 978 C C . GLU A 1 121 ? 14.945 -16.672 18.625 1 87.25 121 GLU A C 1
ATOM 980 O O . GLU A 1 121 ? 14.312 -15.625 18.766 1 87.25 121 GLU A O 1
ATOM 985 N N . ASP A 1 122 ? 16.188 -16.766 18.922 1 84.44 122 ASP A N 1
ATOM 986 C CA . ASP A 1 122 ? 16.859 -15.711 19.672 1 84.44 122 ASP A CA 1
ATOM 987 C C . ASP A 1 122 ? 17.844 -14.953 18.766 1 84.44 122 ASP A C 1
ATOM 989 O O . ASP A 1 122 ? 18.672 -14.18 19.25 1 84.44 122 ASP A O 1
ATOM 993 N N . HIS A 1 123 ? 17.766 -15.234 17.578 1 89.31 123 HIS A N 1
ATOM 994 C CA . HIS A 1 123 ? 18.672 -14.562 16.656 1 89.31 123 HIS A CA 1
ATOM 995 C C . HIS A 1 123 ? 18.531 -13.047 16.75 1 89.31 123 HIS A C 1
ATOM 997 O O . HIS A 1 123 ? 17.422 -12.523 16.938 1 89.31 123 HIS A O 1
ATOM 1003 N N . SER A 1 124 ? 19.547 -12.328 16.562 1 86 124 SER A N 1
ATOM 1004 C CA . SER A 1 124 ? 19.609 -10.883 16.75 1 86 124 SER A CA 1
ATOM 1005 C C . SER A 1 124 ? 18.781 -10.156 15.68 1 86 124 SER A C 1
ATOM 1007 O O . SER A 1 124 ? 18.156 -9.133 15.961 1 86 124 SER A O 1
ATOM 1009 N N . SER A 1 125 ? 18.812 -10.742 14.5 1 90.12 125 SER A N 1
ATOM 1010 C CA . SER A 1 125 ? 18.062 -10.117 13.422 1 90.12 125 SER A CA 1
ATOM 1011 C C . SER A 1 125 ? 16.609 -10.594 13.406 1 90.12 125 SER A C 1
ATOM 1013 O O . SER A 1 125 ? 16.328 -11.719 13.008 1 90.12 125 SER A O 1
ATOM 1015 N N . THR A 1 126 ? 15.734 -9.734 13.742 1 90.75 126 THR A N 1
ATOM 1016 C CA . THR A 1 126 ? 14.305 -10.031 13.727 1 90.75 126 THR A CA 1
ATOM 1017 C C . THR A 1 126 ? 13.82 -10.305 12.305 1 90.75 126 THR A C 1
ATOM 1019 O O . THR A 1 126 ? 12.961 -11.164 12.094 1 90.75 126 THR A O 1
ATOM 1022 N N . GLN A 1 127 ? 14.406 -9.625 11.391 1 94 127 GLN A N 1
ATOM 1023 C CA . GLN A 1 127 ? 14 -9.781 10 1 94 127 GLN A CA 1
ATOM 1024 C C . GLN A 1 127 ? 14.398 -11.156 9.461 1 94 127 GLN A C 1
ATOM 1026 O O . GLN A 1 127 ? 13.625 -11.797 8.75 1 94 127 GLN A O 1
ATOM 1031 N N . PHE A 1 128 ? 15.547 -11.562 9.836 1 95.56 128 PHE A N 1
ATOM 1032 C CA . PHE A 1 128 ? 16.016 -12.867 9.383 1 95.56 128 PHE A CA 1
ATOM 1033 C C . PHE A 1 128 ? 15.164 -13.984 9.992 1 95.56 128 PHE A C 1
ATOM 1035 O O . PHE A 1 128 ? 14.836 -14.961 9.312 1 95.56 128 PHE A O 1
ATOM 1042 N N . ARG A 1 129 ? 14.812 -13.859 11.242 1 96.44 129 ARG A N 1
ATOM 1043 C CA . ARG A 1 129 ? 13.93 -14.844 11.883 1 96.44 129 ARG A CA 1
ATOM 1044 C C . ARG A 1 129 ? 12.609 -14.953 11.133 1 96.44 129 ARG A C 1
ATOM 1046 O O . ARG A 1 129 ? 12.133 -16.047 10.859 1 96.44 129 ARG A O 1
ATOM 1053 N N . ALA A 1 130 ? 12.07 -13.812 10.852 1 97 130 ALA A N 1
ATOM 1054 C CA . ALA A 1 130 ? 10.789 -13.781 10.148 1 97 130 ALA A CA 1
ATOM 1055 C C . ALA A 1 130 ? 10.891 -14.469 8.789 1 97 130 ALA A C 1
ATOM 1057 O O . ALA A 1 130 ? 10.008 -15.234 8.406 1 97 130 ALA A O 1
ATOM 1058 N N . LEU A 1 131 ? 11.977 -14.172 8.094 1 98.12 131 LEU A N 1
ATOM 1059 C CA . LEU A 1 131 ? 12.188 -14.781 6.789 1 98.12 131 LEU A CA 1
ATOM 1060 C C . LEU A 1 131 ? 12.273 -16.297 6.902 1 98.12 131 LEU A C 1
ATOM 1062 O O . LEU A 1 131 ? 11.656 -17.016 6.109 1 98.12 131 LEU A O 1
ATOM 1066 N N . CYS A 1 132 ? 13 -16.75 7.879 1 97.94 132 CYS A N 1
ATOM 1067 C CA . CYS A 1 132 ? 13.148 -18.188 8.07 1 97.94 132 CYS A CA 1
ATOM 1068 C C . CYS A 1 132 ? 11.805 -18.844 8.375 1 97.94 132 CYS A C 1
ATOM 1070 O O . CYS A 1 132 ? 11.484 -19.891 7.832 1 97.94 132 CYS A O 1
ATOM 1072 N N . PHE A 1 133 ? 11.039 -18.219 9.195 1 97.69 133 PHE A N 1
ATOM 1073 C CA . PHE A 1 133 ? 9.742 -18.781 9.578 1 97.69 133 PHE A CA 1
ATOM 1074 C C . PHE A 1 133 ? 8.828 -18.906 8.367 1 97.69 133 PHE A C 1
ATOM 1076 O O . PHE A 1 133 ? 8.18 -19.938 8.172 1 97.69 133 PHE A O 1
ATOM 1083 N N . VAL A 1 134 ? 8.781 -17.906 7.527 1 97.62 134 VAL A N 1
ATOM 1084 C CA . VAL A 1 134 ? 7.867 -17.938 6.395 1 97.62 134 VAL A CA 1
ATOM 1085 C C . VAL A 1 134 ? 8.352 -18.953 5.367 1 97.62 134 VAL A C 1
ATOM 1087 O O . VAL A 1 134 ? 7.539 -19.641 4.734 1 97.62 134 VAL A O 1
ATOM 1090 N N . VAL A 1 135 ? 9.664 -19.016 5.227 1 97.44 135 VAL A N 1
ATOM 1091 C CA . VAL A 1 135 ? 10.211 -19.984 4.281 1 97.44 135 VAL A CA 1
ATOM 1092 C C . VAL A 1 135 ? 9.906 -21.406 4.762 1 97.44 135 VAL A C 1
ATOM 1094 O O . VAL A 1 135 ? 9.531 -22.266 3.967 1 97.44 135 VAL A O 1
ATOM 1097 N N . MET A 1 136 ? 10.062 -21.641 6.027 1 95.88 136 MET A N 1
ATOM 1098 C CA . MET A 1 136 ? 9.758 -22.953 6.582 1 95.88 136 MET A CA 1
ATOM 1099 C C . MET A 1 136 ? 8.266 -23.25 6.477 1 95.88 136 MET A C 1
ATOM 1101 O O . MET A 1 136 ? 7.879 -24.406 6.227 1 95.88 136 MET A O 1
ATOM 1105 N N . ALA A 1 137 ? 7.465 -22.25 6.68 1 94.38 137 ALA A N 1
ATOM 1106 C CA . ALA A 1 137 ? 6.023 -22.422 6.508 1 94.38 137 ALA A CA 1
ATOM 1107 C C . ALA A 1 137 ? 5.691 -22.812 5.07 1 94.38 137 ALA A C 1
ATOM 1109 O O . ALA A 1 137 ? 4.914 -23.734 4.836 1 94.38 137 ALA A O 1
ATOM 1110 N N . LEU A 1 138 ? 6.285 -22.141 4.152 1 93.38 138 LEU A N 1
ATOM 1111 C CA . LEU A 1 138 ? 6.059 -22.422 2.74 1 93.38 138 LEU A CA 1
ATOM 1112 C C . LEU A 1 138 ? 6.586 -23.797 2.369 1 93.38 138 LEU A C 1
ATOM 1114 O O . LEU A 1 138 ? 5.953 -24.531 1.604 1 93.38 138 LEU A O 1
ATOM 1118 N N . GLY A 1 139 ? 7.789 -24.016 2.906 1 92.69 139 GLY A N 1
ATOM 1119 C CA . GLY A 1 139 ? 8.352 -25.344 2.668 1 92.69 139 GLY A CA 1
ATOM 1120 C C . GLY A 1 139 ? 7.465 -26.469 3.164 1 92.69 139 GLY A C 1
ATOM 1121 O O . GLY A 1 139 ? 7.281 -27.469 2.471 1 92.69 139 GLY A O 1
ATOM 1122 N N . THR A 1 140 ? 6.938 -26.266 4.309 1 90.44 140 THR A N 1
ATOM 1123 C CA . THR A 1 140 ? 6.035 -27.266 4.879 1 90.44 140 THR A CA 1
ATOM 1124 C C . THR A 1 140 ? 4.766 -27.391 4.043 1 90.44 140 THR A C 1
ATOM 1126 O O . THR A 1 140 ? 4.273 -28.5 3.807 1 90.44 140 THR A O 1
ATOM 1129 N N . LYS A 1 141 ? 4.297 -26.297 3.559 1 87.06 141 LYS A N 1
ATOM 1130 C CA . LYS A 1 141 ? 3.084 -26.297 2.744 1 87.06 141 LYS A CA 1
ATOM 1131 C C . LYS A 1 141 ? 3.316 -27 1.41 1 87.06 141 LYS A C 1
ATOM 1133 O O . LYS A 1 141 ? 2.428 -27.688 0.902 1 87.06 141 LYS A O 1
ATOM 1138 N N . TYR A 1 142 ? 4.461 -26.766 0.834 1 86.06 142 TYR A N 1
ATOM 1139 C CA . TYR A 1 142 ? 4.773 -27.359 -0.46 1 86.06 142 TYR A CA 1
ATOM 1140 C C . TYR A 1 142 ? 5.004 -28.859 -0.328 1 86.06 142 TYR A C 1
ATOM 1142 O O . TYR A 1 142 ? 4.98 -29.578 -1.323 1 86.06 142 TYR A O 1
ATOM 1150 N N . THR A 1 143 ? 5.332 -29.25 0.861 1 77 143 THR A N 1
ATOM 1151 C CA . THR A 1 143 ? 5.602 -30.656 1.084 1 77 143 THR A CA 1
ATOM 1152 C C . THR A 1 143 ? 4.332 -31.391 1.491 1 77 143 THR A C 1
ATOM 1154 O O . THR A 1 143 ? 4.086 -32.531 1.044 1 77 143 THR A O 1
ATOM 1157 N N . ARG A 1 144 ? 3.764 -30.719 2.586 1 67.12 144 ARG A N 1
ATOM 1158 C CA . ARG A 1 144 ? 2.609 -31.375 3.186 1 67.12 144 ARG A CA 1
ATOM 1159 C C . ARG A 1 144 ? 1.397 -30.438 3.209 1 67.12 144 ARG A C 1
ATOM 1161 O O . ARG A 1 144 ? 1.545 -29.219 3.164 1 67.12 144 ARG A O 1
ATOM 1168 N N . SER A 1 145 ? 0.153 -31.031 3.102 1 61.06 145 SER A N 1
ATOM 1169 C CA . SER A 1 145 ? -1.07 -30.25 2.986 1 61.06 145 SER A CA 1
ATOM 1170 C C . SER A 1 145 ? -1.353 -29.469 4.27 1 61.06 145 SER A C 1
ATOM 1172 O O . SER A 1 145 ? -1.644 -28.266 4.227 1 61.06 145 SER A O 1
ATOM 1174 N N . SER A 1 146 ? -1.524 -30.141 5.266 1 64.38 146 SER A N 1
ATOM 1175 C CA . SER A 1 146 ? -2.287 -29.438 6.297 1 64.38 146 SER A CA 1
ATOM 1176 C C . SER A 1 146 ? -1.579 -29.5 7.648 1 64.38 146 SER A C 1
ATOM 1178 O O . SER A 1 146 ? -2.076 -30.125 8.586 1 64.38 146 SER A O 1
ATOM 1180 N N . ASP A 1 147 ? -0.362 -28.938 7.773 1 74.62 147 ASP A N 1
ATOM 1181 C CA . ASP A 1 147 ? 0.275 -28.875 9.086 1 74.62 147 ASP A CA 1
ATOM 1182 C C . ASP A 1 147 ? -0.053 -27.562 9.797 1 74.62 147 ASP A C 1
ATOM 1184 O O . ASP A 1 147 ? 0.249 -26.484 9.281 1 74.62 147 ASP A O 1
ATOM 1188 N N . PRO A 1 148 ? -0.625 -27.734 11.016 1 81.56 148 PRO A N 1
ATOM 1189 C CA . PRO A 1 148 ? -1.011 -26.531 11.75 1 81.56 148 PRO A CA 1
ATOM 1190 C C . PRO A 1 148 ? 0.18 -25.625 12.07 1 81.56 148 PRO A C 1
ATOM 1192 O O . PRO A 1 148 ? 0.006 -24.438 12.32 1 81.56 148 PRO A O 1
ATOM 1195 N N . ILE A 1 149 ? 1.375 -26.219 12.031 1 89.44 149 ILE A N 1
ATOM 1196 C CA . ILE A 1 149 ? 2.562 -25.453 12.398 1 89.44 149 ILE A CA 1
ATOM 1197 C C . ILE A 1 149 ? 2.762 -24.312 11.414 1 89.44 149 ILE A C 1
ATOM 1199 O O . ILE A 1 149 ? 3.326 -23.266 11.766 1 89.44 149 ILE A O 1
ATOM 1203 N N . THR A 1 150 ? 2.309 -24.516 10.156 1 91.38 150 THR A N 1
ATOM 1204 C CA . THR A 1 150 ? 2.492 -23.5 9.125 1 91.38 150 THR A CA 1
ATOM 1205 C C . THR A 1 150 ? 1.816 -22.203 9.531 1 91.38 150 THR A C 1
ATOM 1207 O O . THR A 1 150 ? 2.369 -21.109 9.32 1 91.38 150 THR A O 1
ATOM 1210 N N . GLY A 1 151 ? 0.654 -22.328 10.156 1 90.25 151 GLY A N 1
ATOM 1211 C CA . GLY A 1 151 ? -0.052 -21.141 10.609 1 90.25 151 GLY A CA 1
ATOM 1212 C C . GLY A 1 151 ? 0.685 -20.391 11.703 1 90.25 151 GLY A C 1
ATOM 1213 O O . GLY A 1 151 ? 0.735 -19.156 11.695 1 90.25 151 GLY A O 1
ATOM 1214 N N . TYR A 1 152 ? 1.274 -21.141 12.602 1 92.88 152 TYR A N 1
ATOM 1215 C CA . TYR A 1 152 ? 2.016 -20.547 13.703 1 92.88 152 TYR A CA 1
ATOM 1216 C C . TYR A 1 152 ? 3.303 -19.891 13.211 1 92.88 152 TYR A C 1
ATOM 1218 O O . TYR A 1 152 ? 3.68 -18.812 13.672 1 92.88 152 TYR A O 1
ATOM 1226 N N . LEU A 1 153 ? 3.951 -20.562 12.258 1 94.75 153 LEU A N 1
ATOM 1227 C CA . LEU A 1 153 ? 5.168 -20 11.68 1 94.75 153 LEU A CA 1
ATOM 1228 C C . LEU A 1 153 ? 4.871 -18.703 10.938 1 94.75 153 LEU A C 1
ATOM 1230 O O . LEU A 1 153 ? 5.59 -17.719 11.102 1 94.75 153 LEU A O 1
ATOM 1234 N N . LEU A 1 154 ? 3.795 -18.734 10.156 1 95.25 154 LEU A N 1
ATOM 1235 C CA . LEU A 1 154 ? 3.434 -17.547 9.383 1 95.25 154 LEU A CA 1
ATOM 1236 C C . LEU A 1 154 ? 3.037 -16.391 10.297 1 95.25 154 LEU A C 1
ATOM 1238 O O . LEU A 1 154 ? 3.48 -15.258 10.102 1 95.25 154 LEU A O 1
ATOM 1242 N N . SER A 1 155 ? 2.178 -16.688 11.289 1 93.88 155 SER A N 1
ATOM 1243 C CA . SER A 1 155 ? 1.743 -15.648 12.219 1 93.88 155 SER A CA 1
ATOM 1244 C C . SER A 1 155 ? 2.926 -15.055 12.977 1 93.88 155 SER A C 1
ATOM 1246 O O . SER A 1 155 ? 2.992 -13.844 13.18 1 93.88 155 SER A O 1
ATOM 1248 N N . SER A 1 156 ? 3.828 -15.898 13.391 1 94.5 156 SER A N 1
ATOM 1249 C CA . SER A 1 156 ? 5.027 -15.422 14.078 1 94.5 156 SER A CA 1
ATOM 1250 C C . SER A 1 156 ? 5.879 -14.555 13.156 1 94.5 156 SER A C 1
ATOM 1252 O O . SER A 1 156 ? 6.383 -13.508 13.578 1 94.5 156 SER A O 1
ATOM 1254 N N . ALA A 1 157 ? 6.043 -15 11.93 1 96.31 157 ALA A N 1
ATOM 1255 C CA . ALA A 1 157 ? 6.824 -14.234 10.961 1 96.31 157 ALA A CA 1
ATOM 1256 C C . ALA A 1 157 ? 6.227 -12.844 10.742 1 96.31 157 ALA A C 1
ATOM 1258 O O . ALA A 1 157 ? 6.941 -11.844 10.781 1 96.31 157 ALA A O 1
ATOM 1259 N N . LEU A 1 158 ? 4.93 -12.805 10.57 1 95.56 158 LEU A N 1
ATOM 1260 C CA . LEU A 1 158 ? 4.258 -11.547 10.258 1 95.56 158 LEU A CA 1
ATOM 1261 C C . LEU A 1 158 ? 4.281 -10.602 11.453 1 95.56 158 LEU A C 1
ATOM 1263 O O . LEU A 1 158 ? 4.41 -9.391 11.297 1 95.56 158 LEU A O 1
ATOM 1267 N N . THR A 1 159 ? 4.191 -11.133 12.648 1 92.56 159 THR A N 1
ATOM 1268 C CA . THR A 1 159 ? 4.199 -10.312 13.852 1 92.56 159 THR A CA 1
ATOM 1269 C C . THR A 1 159 ? 5.586 -9.727 14.102 1 92.56 159 THR A C 1
ATOM 1271 O O . THR A 1 159 ? 5.723 -8.688 14.742 1 92.56 159 THR A O 1
ATOM 1274 N N . LEU A 1 160 ? 6.57 -10.398 13.578 1 92.56 160 LEU A N 1
ATOM 1275 C CA . LEU A 1 160 ? 7.93 -9.891 13.711 1 92.56 160 LEU A CA 1
ATOM 1276 C C . LEU A 1 160 ? 8.164 -8.727 12.75 1 92.56 160 LEU A C 1
ATOM 1278 O O . LEU A 1 160 ? 9 -7.855 13.016 1 92.56 160 LEU A O 1
ATOM 1282 N N . VAL A 1 161 ? 7.422 -8.695 11.688 1 93.12 161 VAL A N 1
ATOM 1283 C CA . VAL A 1 161 ? 7.629 -7.684 10.656 1 93.12 161 VAL A CA 1
ATOM 1284 C C . VAL A 1 161 ? 6.664 -6.523 10.859 1 93.12 161 VAL A C 1
ATOM 1286 O O . VAL A 1 161 ? 7.027 -5.359 10.672 1 93.12 161 VAL A O 1
ATOM 1289 N N . LEU A 1 162 ? 5.418 -6.867 11.242 1 91.19 162 LEU A N 1
ATOM 1290 C CA . LEU A 1 162 ? 4.367 -5.859 11.359 1 91.19 162 LEU A CA 1
ATOM 1291 C C . LEU A 1 162 ? 3.879 -5.754 12.805 1 91.19 162 LEU A C 1
ATOM 1293 O O . LEU A 1 162 ? 3.762 -6.766 13.5 1 91.19 162 LEU A O 1
ATOM 1297 N N . PRO A 1 163 ? 3.529 -4.59 13.258 1 90.69 163 PRO A N 1
ATOM 1298 C CA . PRO A 1 163 ? 3.65 -3.264 12.648 1 90.69 163 PRO A CA 1
ATOM 1299 C C . PRO A 1 163 ? 5.094 -2.777 12.57 1 90.69 163 PRO A C 1
ATOM 1301 O O . PRO A 1 163 ? 5.898 -3.074 13.461 1 90.69 163 PRO A O 1
ATOM 1304 N N . CYS A 1 164 ? 5.344 -2.094 11.516 1 87.25 164 CYS A N 1
ATOM 1305 C CA . CYS A 1 164 ? 6.727 -1.68 11.328 1 87.25 164 CYS A CA 1
ATOM 1306 C C . CYS A 1 164 ? 6.871 -0.171 11.484 1 87.25 164 CYS A C 1
ATOM 1308 O O . CYS A 1 164 ? 5.984 0.586 11.094 1 87.25 164 CYS A O 1
ATOM 1310 N N . THR A 1 165 ? 7.898 0.181 12.203 1 86.5 165 THR A N 1
ATOM 1311 C CA . THR A 1 165 ? 8.258 1.585 12.375 1 86.5 165 THR A CA 1
ATOM 1312 C C . THR A 1 165 ? 9.742 1.802 12.086 1 86.5 165 THR A C 1
ATOM 1314 O O . THR A 1 165 ? 10.555 0.892 12.258 1 86.5 165 THR A O 1
ATOM 1317 N N . GLN A 1 166 ? 10.133 2.912 11.531 1 87.25 166 GLN A N 1
ATOM 1318 C CA . GLN A 1 166 ? 11.508 3.334 11.281 1 87.25 166 GLN A CA 1
ATOM 1319 C C . GLN A 1 166 ? 12.242 2.309 10.422 1 87.25 166 GLN A C 1
ATOM 1321 O O . GLN A 1 166 ? 13.383 1.952 10.719 1 87.25 166 GLN A O 1
ATOM 1326 N N . MET A 1 167 ? 11.562 1.876 9.438 1 86.25 167 MET A N 1
ATOM 1327 C CA . MET A 1 167 ? 12.086 0.801 8.594 1 86.25 167 MET A CA 1
ATOM 1328 C C . MET A 1 167 ? 13.297 1.272 7.793 1 86.25 167 MET A C 1
ATOM 1330 O O . MET A 1 167 ? 14.188 0.482 7.492 1 86.25 167 MET A O 1
ATOM 1334 N N . LYS A 1 168 ? 13.359 2.457 7.496 1 83.31 168 LYS A N 1
ATOM 1335 C CA . LYS A 1 168 ? 14.477 2.979 6.715 1 83.31 168 LYS A CA 1
ATOM 1336 C C . LYS A 1 168 ? 15.789 2.84 7.477 1 83.31 168 LYS A C 1
ATOM 1338 O O . LYS A 1 168 ? 16.859 2.703 6.867 1 83.31 168 LYS A O 1
ATOM 1343 N N . ASN A 1 169 ? 15.656 2.781 8.789 1 81.62 169 ASN A N 1
ATOM 1344 C CA . ASN A 1 169 ? 16.844 2.75 9.625 1 81.62 169 ASN A CA 1
ATOM 1345 C C . ASN A 1 169 ? 17.188 1.33 10.078 1 81.62 169 ASN A C 1
ATOM 1347 O O . ASN A 1 169 ? 18.219 1.097 10.695 1 81.62 169 ASN A O 1
ATOM 1351 N N . GLU A 1 170 ? 16.375 0.418 9.766 1 84.31 170 GLU A N 1
ATOM 1352 C CA . GLU A 1 170 ? 16.609 -0.963 10.18 1 84.31 170 GLU A CA 1
ATOM 1353 C C . GLU A 1 170 ? 17.594 -1.658 9.258 1 84.31 170 GLU A C 1
ATOM 1355 O O . GLU A 1 170 ? 17.484 -1.556 8.031 1 84.31 170 GLU A O 1
ATOM 1360 N N . PRO A 1 171 ? 18.484 -2.277 9.898 1 84.69 171 PRO A N 1
ATOM 1361 C CA . PRO A 1 171 ? 19.391 -3.053 9.055 1 84.69 171 PRO A CA 1
ATOM 1362 C C . PRO A 1 171 ? 18.672 -4.156 8.273 1 84.69 171 PRO A C 1
ATOM 1364 O O . PRO A 1 171 ? 17.75 -4.781 8.797 1 84.69 171 PRO A O 1
ATOM 1367 N N . GLU A 1 172 ? 19.078 -4.383 7.098 1 89.44 172 GLU A N 1
ATOM 1368 C CA . GLU A 1 172 ? 18.531 -5.426 6.234 1 89.44 172 GLU A CA 1
ATOM 1369 C C . GLU A 1 172 ? 17.016 -5.301 6.098 1 89.44 172 GLU A C 1
ATOM 1371 O O . GLU A 1 172 ? 16.297 -6.305 6.148 1 89.44 172 GLU A O 1
ATOM 1376 N N . ASN A 1 173 ? 16.547 -4.113 6.066 1 92.25 173 ASN A N 1
ATOM 1377 C CA . ASN A 1 173 ? 15.117 -3.84 5.965 1 92.25 173 ASN A CA 1
ATOM 1378 C C . ASN A 1 173 ? 14.508 -4.496 4.73 1 92.25 173 ASN A C 1
ATOM 1380 O O . ASN A 1 173 ? 13.312 -4.797 4.707 1 92.25 173 ASN A O 1
ATOM 1384 N N . TYR A 1 174 ? 15.367 -4.828 3.711 1 94.19 174 TYR A N 1
ATOM 1385 C CA . TYR A 1 174 ? 14.875 -5.461 2.49 1 94.19 174 TYR A CA 1
ATOM 1386 C C . TYR A 1 174 ? 14.406 -6.883 2.764 1 94.19 174 TYR A C 1
ATOM 1388 O O . TYR A 1 174 ? 13.602 -7.434 2.004 1 94.19 174 TYR A O 1
ATOM 1396 N N . VAL A 1 175 ? 14.859 -7.477 3.854 1 96.44 175 VAL A N 1
ATOM 1397 C CA . VAL A 1 175 ? 14.469 -8.836 4.211 1 96.44 175 VAL A CA 1
ATOM 1398 C C . VAL A 1 175 ? 12.992 -8.859 4.617 1 96.44 175 VAL A C 1
ATOM 1400 O O . VAL A 1 175 ? 12.297 -9.844 4.387 1 96.44 175 VAL A O 1
ATOM 1403 N N . ALA A 1 176 ? 12.516 -7.777 5.203 1 97 176 ALA A N 1
ATOM 1404 C CA . ALA A 1 176 ? 11.094 -7.668 5.535 1 97 176 ALA A CA 1
ATOM 1405 C C . ALA A 1 176 ? 10.234 -7.723 4.277 1 97 176 ALA A C 1
ATOM 1407 O O . ALA A 1 176 ? 9.156 -8.328 4.281 1 97 176 ALA A O 1
ATOM 1408 N N . VAL A 1 177 ? 10.711 -7.094 3.227 1 97.06 177 VAL A N 1
ATOM 1409 C CA . VAL A 1 177 ? 10.008 -7.105 1.951 1 97.06 177 VAL A CA 1
ATOM 1410 C C . VAL A 1 177 ? 9.945 -8.531 1.406 1 97.06 177 VAL A C 1
ATOM 1412 O O . VAL A 1 177 ? 8.906 -8.977 0.925 1 97.06 177 VAL A O 1
ATOM 1415 N N . ALA A 1 178 ? 11.055 -9.195 1.515 1 97.94 178 ALA A N 1
ATOM 1416 C CA . ALA A 1 178 ? 11.102 -10.594 1.079 1 97.94 178 ALA A CA 1
ATOM 1417 C C . ALA A 1 178 ? 10.109 -11.445 1.866 1 97.94 178 ALA A C 1
ATOM 1419 O O . ALA A 1 178 ? 9.43 -12.297 1.295 1 97.94 178 ALA A O 1
ATOM 1420 N N . THR A 1 179 ? 10.031 -11.203 3.131 1 98.12 179 THR A N 1
ATOM 1421 C CA . THR A 1 179 ? 9.133 -11.953 4.004 1 98.12 179 THR A CA 1
ATOM 1422 C C . THR A 1 179 ? 7.68 -11.727 3.609 1 98.12 179 THR A C 1
ATOM 1424 O O . THR A 1 179 ? 6.898 -12.672 3.502 1 98.12 179 THR A O 1
ATOM 1427 N N . LEU A 1 180 ? 7.336 -10.508 3.379 1 97.69 180 LEU A N 1
ATOM 1428 C CA . LEU A 1 180 ? 5.969 -10.188 2.994 1 97.69 180 LEU A CA 1
ATOM 1429 C C . LEU A 1 180 ? 5.637 -10.773 1.625 1 97.69 180 LEU A C 1
ATOM 1431 O O . LEU A 1 180 ? 4.512 -11.219 1.393 1 97.69 180 LEU A O 1
ATOM 1435 N N . THR A 1 181 ? 6.547 -10.742 0.763 1 97.62 181 THR A N 1
ATOM 1436 C CA . THR A 1 181 ? 6.355 -11.328 -0.56 1 97.62 181 THR A CA 1
ATOM 1437 C C . THR A 1 181 ? 6.082 -12.828 -0.455 1 97.62 181 THR A C 1
ATOM 1439 O O . THR A 1 181 ? 5.152 -13.344 -1.077 1 97.62 181 THR A O 1
ATOM 1442 N N . LEU A 1 182 ? 6.887 -13.445 0.337 1 97.62 182 LEU A N 1
ATOM 1443 C CA . LEU A 1 182 ? 6.711 -14.883 0.513 1 97.62 182 LEU A CA 1
ATOM 1444 C C . LEU A 1 182 ? 5.422 -15.18 1.27 1 97.62 182 LEU A C 1
ATOM 1446 O O . LEU A 1 182 ? 4.77 -16.203 1.016 1 97.62 182 LEU A O 1
ATOM 1450 N N . ALA A 1 183 ? 5.055 -14.328 2.17 1 96.81 183 ALA A N 1
ATOM 1451 C CA . ALA A 1 183 ? 3.768 -14.484 2.844 1 96.81 183 ALA A CA 1
ATOM 1452 C C . ALA A 1 183 ? 2.613 -14.406 1.85 1 96.81 183 ALA A C 1
ATOM 1454 O O . ALA A 1 183 ? 1.63 -15.141 1.976 1 96.81 183 ALA A O 1
ATOM 1455 N N . SER A 1 184 ? 2.723 -13.492 0.909 1 95.25 184 SER A N 1
ATOM 1456 C CA . SER A 1 184 ? 1.723 -13.398 -0.15 1 95.25 184 SER A CA 1
ATOM 1457 C C . SER A 1 184 ? 1.582 -14.727 -0.893 1 95.25 184 SER A C 1
ATOM 1459 O O . SER A 1 184 ? 0.467 -15.188 -1.136 1 95.25 184 SER A O 1
ATOM 1461 N N . LEU A 1 185 ? 2.689 -15.32 -1.16 1 93.88 185 LEU A N 1
ATOM 1462 C CA . LEU A 1 185 ? 2.676 -16.609 -1.857 1 93.88 185 LEU A CA 1
ATOM 1463 C C . LEU A 1 185 ? 2.076 -17.703 -0.977 1 93.88 185 LEU A C 1
ATOM 1465 O O . LEU A 1 185 ? 1.376 -18.578 -1.469 1 93.88 185 LEU A O 1
ATOM 1469 N N . PHE A 1 186 ? 2.377 -17.641 0.285 1 93 186 PHE A N 1
ATOM 1470 C CA . PHE A 1 186 ? 1.78 -18.609 1.209 1 93 186 PHE A CA 1
ATOM 1471 C C . PHE A 1 186 ? 0.26 -18.5 1.189 1 93 186 PHE A C 1
ATOM 1473 O O . PHE A 1 186 ? -0.438 -19.516 1.112 1 93 186 PHE A O 1
ATOM 1480 N N . PHE A 1 187 ? -0.238 -17.266 1.242 1 90.56 187 PHE A N 1
ATOM 1481 C CA . PHE A 1 187 ? -1.682 -17.062 1.224 1 90.56 187 PHE A CA 1
ATOM 1482 C C . PHE A 1 187 ? -2.279 -17.547 -0.096 1 90.56 187 PHE A C 1
ATOM 1484 O O . PHE A 1 187 ? -3.396 -18.062 -0.128 1 90.56 187 PHE A O 1
ATOM 1491 N N . ARG A 1 188 ? -1.543 -17.312 -1.086 1 87.25 188 ARG A N 1
ATOM 1492 C CA . ARG A 1 188 ? -2.01 -17.797 -2.381 1 87.25 188 ARG A CA 1
ATOM 1493 C C . ARG A 1 188 ? -2.166 -19.312 -2.375 1 87.25 188 ARG A C 1
ATOM 1495 O O . ARG A 1 188 ? -3.102 -19.844 -2.975 1 87.25 188 ARG A O 1
ATOM 1502 N N . SER A 1 189 ? -1.229 -19.953 -1.739 1 84.12 189 SER A N 1
ATOM 1503 C CA . SER A 1 189 ? -1.25 -21.406 -1.683 1 84.12 189 SER A CA 1
ATOM 1504 C C . SER A 1 189 ? -2.447 -21.906 -0.884 1 84.12 189 SER A C 1
ATOM 1506 O O . SER A 1 189 ? -2.852 -23.062 -1.026 1 84.12 189 SER A O 1
ATOM 1508 N N . LEU A 1 190 ? -3.014 -21.016 -0.098 1 80.81 190 LEU A N 1
ATOM 1509 C CA . LEU A 1 190 ? -4.191 -21.375 0.686 1 80.81 190 LEU A CA 1
ATOM 1510 C C . LEU A 1 190 ? -5.473 -21.016 -0.065 1 80.81 190 LEU A C 1
ATOM 1512 O O . LEU A 1 190 ? -6.574 -21.266 0.427 1 80.81 190 LEU A O 1
ATOM 1516 N N . GLY A 1 191 ? -5.309 -20.469 -1.194 1 78.44 191 GLY A N 1
ATOM 1517 C CA . GLY A 1 191 ? -6.473 -20.031 -1.941 1 78.44 191 GLY A CA 1
ATOM 1518 C C . GLY A 1 191 ? -7.066 -18.734 -1.409 1 78.44 191 GLY A C 1
ATOM 1519 O O . GLY A 1 191 ? -8.234 -18.438 -1.664 1 78.44 191 GLY A O 1
ATOM 1520 N N . ARG A 1 192 ? -6.277 -18.047 -0.678 1 85.88 192 ARG A N 1
ATOM 1521 C CA . ARG A 1 192 ? -6.727 -16.766 -0.138 1 85.88 192 ARG A CA 1
ATOM 1522 C C . ARG A 1 192 ? -6.238 -15.602 -0.995 1 85.88 192 ARG A C 1
ATOM 1524 O O . ARG A 1 192 ? -5.285 -14.906 -0.627 1 85.88 192 ARG A O 1
ATOM 1531 N N . ASP A 1 193 ? -6.945 -15.32 -1.938 1 82.31 193 ASP A N 1
ATOM 1532 C CA . ASP A 1 193 ? -6.527 -14.359 -2.955 1 82.31 193 ASP A CA 1
ATOM 1533 C C . ASP A 1 193 ? -6.477 -12.945 -2.383 1 82.31 193 ASP A C 1
ATOM 1535 O O . ASP A 1 193 ? -5.566 -12.172 -2.705 1 82.31 193 ASP A O 1
ATOM 1539 N N . ASP A 1 194 ? -7.422 -12.688 -1.559 1 83.94 194 ASP A N 1
ATOM 1540 C CA . ASP A 1 194 ? -7.477 -11.344 -0.997 1 83.94 194 ASP A CA 1
ATOM 1541 C C . ASP A 1 194 ? -6.258 -11.07 -0.116 1 83.94 194 ASP A C 1
ATOM 1543 O O . ASP A 1 194 ? -5.637 -10.008 -0.222 1 83.94 194 ASP A O 1
ATOM 1547 N N . ASP A 1 195 ? -5.996 -12 0.739 1 90.62 195 ASP A N 1
ATOM 1548 C CA . ASP A 1 195 ? -4.828 -11.836 1.601 1 90.62 195 ASP A CA 1
ATOM 1549 C C . ASP A 1 195 ? -3.539 -11.828 0.783 1 90.62 195 ASP A C 1
ATOM 1551 O O . ASP A 1 195 ? -2.602 -11.094 1.103 1 90.62 195 ASP A O 1
ATOM 1555 N N . CYS A 1 196 ? -3.529 -12.68 -0.201 1 91.62 196 CYS A N 1
ATOM 1556 C CA . CYS A 1 196 ? -2.381 -12.703 -1.1 1 91.62 196 CYS A CA 1
ATOM 1557 C C . CYS A 1 196 ? -2.115 -11.32 -1.685 1 91.62 196 CYS A C 1
ATOM 1559 O O . CYS A 1 196 ? -0.991 -10.82 -1.621 1 91.62 196 CYS A O 1
ATOM 1561 N N . MET A 1 197 ? -3.119 -10.688 -2.195 1 89.44 197 MET A N 1
ATOM 1562 C CA . MET A 1 197 ? -2.982 -9.367 -2.805 1 89.44 197 MET A CA 1
ATOM 1563 C C . MET A 1 197 ? -2.602 -8.32 -1.759 1 89.44 197 MET A C 1
ATOM 1565 O O . MET A 1 197 ? -1.772 -7.449 -2.021 1 89.44 197 MET A O 1
ATOM 1569 N N . LEU A 1 198 ? -3.242 -8.422 -0.638 1 90.81 198 LEU A N 1
ATOM 1570 C CA . LEU A 1 198 ? -2.967 -7.477 0.436 1 90.81 198 LEU A CA 1
ATOM 1571 C C . LEU A 1 198 ? -1.486 -7.484 0.803 1 90.81 198 LEU A C 1
ATOM 1573 O O . LEU A 1 198 ? -0.853 -6.43 0.874 1 90.81 198 LEU A O 1
ATOM 1577 N N . TYR A 1 199 ? -0.917 -8.602 1.009 1 94.88 199 TYR A N 1
ATOM 1578 C CA . TYR A 1 199 ? 0.468 -8.695 1.458 1 94.88 199 TYR A CA 1
ATOM 1579 C C . TYR A 1 199 ? 1.435 -8.414 0.313 1 94.88 199 TYR A C 1
ATOM 1581 O O . TYR A 1 199 ? 2.531 -7.895 0.532 1 94.88 199 TYR A O 1
ATOM 1589 N N . SER A 1 200 ? 1.043 -8.773 -0.895 1 94.06 200 SER A N 1
ATOM 1590 C CA . SER A 1 200 ? 1.848 -8.359 -2.041 1 94.06 200 SER A CA 1
ATOM 1591 C C . SER A 1 200 ? 1.921 -6.844 -2.15 1 94.06 200 SER A C 1
ATOM 1593 O O . SER A 1 200 ? 2.986 -6.285 -2.42 1 94.06 200 SER A O 1
ATOM 1595 N N . ASN A 1 201 ? 0.814 -6.219 -1.952 1 90.56 201 ASN A N 1
ATOM 1596 C CA . ASN A 1 201 ? 0.776 -4.762 -1.962 1 90.56 201 ASN A CA 1
ATOM 1597 C C . ASN A 1 201 ? 1.601 -4.172 -0.822 1 90.56 201 ASN A C 1
ATOM 1599 O O . ASN A 1 201 ? 2.293 -3.168 -1.006 1 90.56 201 ASN A O 1
ATOM 1603 N N . MET A 1 202 ? 1.46 -4.789 0.303 1 92.88 202 MET A N 1
ATOM 1604 C CA . MET A 1 202 ? 2.248 -4.32 1.44 1 92.88 202 MET A CA 1
ATOM 1605 C C . MET A 1 202 ? 3.74 -4.445 1.156 1 92.88 202 MET A C 1
ATOM 1607 O O . MET A 1 202 ? 4.527 -3.582 1.552 1 92.88 202 MET A O 1
ATOM 1611 N N . ALA A 1 203 ? 4.082 -5.52 0.527 1 95.5 203 ALA A N 1
ATOM 1612 C CA . ALA A 1 203 ? 5.488 -5.742 0.201 1 95.5 203 ALA A CA 1
ATOM 1613 C C . ALA A 1 203 ? 6.023 -4.637 -0.706 1 95.5 203 ALA A C 1
ATOM 1615 O O . ALA A 1 203 ? 7.078 -4.059 -0.437 1 95.5 203 ALA A O 1
ATOM 1616 N N . ILE A 1 204 ? 5.316 -4.344 -1.752 1 92.44 204 ILE A N 1
ATOM 1617 C CA . ILE A 1 204 ? 5.801 -3.361 -2.717 1 92.44 204 ILE A CA 1
ATOM 1618 C C . ILE A 1 204 ? 5.773 -1.968 -2.094 1 92.44 204 ILE A C 1
ATOM 1620 O O . ILE A 1 204 ? 6.633 -1.133 -2.387 1 92.44 204 ILE A O 1
ATOM 1624 N N . GLN A 1 205 ? 4.84 -1.735 -1.283 1 89.75 205 GLN A N 1
ATOM 1625 C CA . GLN A 1 205 ? 4.789 -0.46 -0.576 1 89.75 205 GLN A CA 1
ATOM 1626 C C . GLN A 1 205 ? 6 -0.29 0.339 1 89.75 205 GLN A C 1
ATOM 1628 O O . GLN A 1 205 ? 6.609 0.781 0.378 1 89.75 205 GLN A O 1
ATOM 1633 N N . LEU A 1 206 ? 6.191 -1.276 1.091 1 92.62 206 LEU A N 1
ATOM 1634 C CA . LEU A 1 206 ? 7.352 -1.222 1.973 1 92.62 206 LEU A CA 1
ATOM 1635 C C . LEU A 1 206 ? 8.641 -1.067 1.169 1 92.62 206 LEU A C 1
ATOM 1637 O O . LEU A 1 206 ? 9.547 -0.346 1.58 1 92.62 206 LEU A O 1
ATOM 1641 N N . ALA A 1 207 ? 8.734 -1.766 0.044 1 92.94 207 ALA A N 1
ATOM 1642 C CA . ALA A 1 207 ? 9.906 -1.658 -0.825 1 92.94 207 ALA A CA 1
ATOM 1643 C C . ALA A 1 207 ? 10.117 -0.218 -1.282 1 92.94 207 ALA A C 1
ATOM 1645 O O . ALA A 1 207 ? 11.25 0.281 -1.281 1 92.94 207 ALA A O 1
ATOM 1646 N N . SER A 1 208 ? 9.078 0.395 -1.678 1 87 208 SER A N 1
ATOM 1647 C CA . SER A 1 208 ? 9.148 1.787 -2.109 1 87 208 SER A CA 1
ATOM 1648 C C . SER A 1 208 ? 9.523 2.705 -0.951 1 87 208 SER A C 1
ATOM 1650 O O . SER A 1 208 ? 10.281 3.658 -1.131 1 87 208 SER A O 1
ATOM 1652 N N . HIS A 1 209 ? 8.977 2.381 0.167 1 86 209 HIS A N 1
ATOM 1653 C CA . HIS A 1 209 ? 9.211 3.188 1.359 1 86 209 HIS A CA 1
ATOM 1654 C C . HIS A 1 209 ? 10.688 3.174 1.749 1 86 209 HIS A C 1
ATOM 1656 O O . HIS A 1 209 ? 11.242 4.203 2.141 1 86 209 HIS A O 1
ATOM 1662 N N . ILE A 1 210 ? 11.281 2.109 1.61 1 89.19 210 ILE A N 1
ATOM 1663 C CA . ILE A 1 210 ? 12.672 2.012 2.037 1 89.19 210 ILE A CA 1
ATOM 1664 C C . ILE A 1 210 ? 13.594 2.314 0.86 1 89.19 210 ILE A C 1
ATOM 1666 O O . ILE A 1 210 ? 14.82 2.172 0.969 1 89.19 210 ILE A O 1
ATOM 1670 N N . GLY A 1 211 ? 13.039 2.627 -0.287 1 85.44 211 GLY A N 1
ATOM 1671 C CA . GLY A 1 211 ? 13.805 3.141 -1.412 1 85.44 211 GLY A CA 1
ATOM 1672 C C . GLY A 1 211 ? 14.383 2.045 -2.293 1 85.44 211 GLY A C 1
ATOM 1673 O O . GLY A 1 211 ? 15.375 2.256 -2.986 1 85.44 211 GLY A O 1
ATOM 1674 N N . LEU A 1 212 ? 13.828 0.866 -2.291 1 90.38 212 LEU A N 1
ATOM 1675 C CA . LEU A 1 212 ? 14.352 -0.215 -3.115 1 90.38 212 LEU A CA 1
ATOM 1676 C C . LEU A 1 212 ? 14.102 0.055 -4.594 1 90.38 212 LEU A C 1
ATOM 1678 O O . LEU A 1 212 ? 14.75 -0.534 -5.461 1 90.38 212 LEU A O 1
ATOM 1682 N N . ASN A 1 213 ? 13.109 0.829 -4.91 1 86.31 213 ASN A N 1
ATOM 1683 C CA . ASN A 1 213 ? 12.758 1.122 -6.297 1 86.31 213 ASN A CA 1
ATOM 1684 C C . ASN A 1 213 ? 13.711 2.143 -6.914 1 86.31 213 ASN A C 1
ATOM 1686 O O . ASN A 1 213 ? 13.617 2.441 -8.102 1 86.31 213 ASN A O 1
ATOM 1690 N N . LYS A 1 214 ? 14.508 2.643 -6.074 1 80.94 214 LYS A N 1
ATOM 1691 C CA . LYS A 1 214 ? 15.43 3.684 -6.523 1 80.94 214 LYS A CA 1
ATOM 1692 C C . LYS A 1 214 ? 16.844 3.143 -6.656 1 80.94 214 LYS A C 1
ATOM 1694 O O . LYS A 1 214 ? 17.203 2.145 -6.023 1 80.94 214 LYS A O 1
ATOM 1699 N N . ASN A 1 215 ? 17.531 3.832 -7.551 1 74.44 215 ASN A N 1
ATOM 1700 C CA . ASN A 1 215 ? 18.938 3.486 -7.719 1 74.44 215 ASN A CA 1
ATOM 1701 C C . ASN A 1 215 ? 19.812 4.164 -6.668 1 74.44 215 ASN A C 1
ATOM 1703 O O . ASN A 1 215 ? 20.297 5.281 -6.879 1 74.44 215 ASN A O 1
ATOM 1707 N N . GLU A 1 216 ? 19.766 3.658 -5.512 1 65.19 216 GLU A N 1
ATOM 1708 C CA . GLU A 1 216 ? 20.625 4.246 -4.488 1 65.19 216 GLU A CA 1
ATOM 1709 C C . GLU A 1 216 ? 21.953 3.496 -4.375 1 65.19 216 GLU A C 1
ATOM 1711 O O . GLU A 1 216 ? 21.969 2.266 -4.395 1 65.19 216 GLU A O 1
ATOM 1716 N N . PRO A 1 217 ? 22.859 4.266 -4.449 1 60.47 217 PRO A N 1
ATOM 1717 C CA . PRO A 1 217 ? 24.172 3.623 -4.332 1 60.47 217 PRO A CA 1
ATOM 1718 C C . PRO A 1 217 ? 24.328 2.834 -3.035 1 60.47 217 PRO A C 1
ATOM 1720 O O . PRO A 1 217 ? 23.984 3.332 -1.96 1 60.47 217 PRO A O 1
ATOM 1723 N N . ALA A 1 218 ? 24.297 1.594 -3.09 1 61.25 218 ALA A N 1
ATOM 1724 C CA . ALA A 1 218 ? 24.562 0.81 -1.888 1 61.25 218 ALA A CA 1
ATOM 1725 C C . ALA A 1 218 ? 26.062 0.719 -1.616 1 61.25 218 ALA A C 1
ATOM 1727 O O . ALA A 1 218 ? 26.875 0.819 -2.539 1 61.25 218 ALA A O 1
ATOM 1728 N N . HIS A 1 219 ? 26.344 0.732 -0.412 1 60.66 219 HIS A N 1
ATOM 1729 C CA . HIS A 1 219 ? 27.719 0.683 0.046 1 60.66 219 HIS A CA 1
ATOM 1730 C C . HIS A 1 219 ? 28.453 -0.538 -0.513 1 60.66 219 HIS A C 1
ATOM 1732 O O . HIS A 1 219 ? 29.641 -0.47 -0.827 1 60.66 219 HIS A O 1
ATOM 1738 N N . MET A 1 220 ? 27.766 -1.637 -0.56 1 70.19 220 MET A N 1
ATOM 1739 C CA . MET A 1 220 ? 28.375 -2.869 -1.06 1 70.19 220 MET A CA 1
ATOM 1740 C C . MET A 1 220 ? 27.594 -3.412 -2.252 1 70.19 220 MET A C 1
ATOM 1742 O O . MET A 1 220 ? 26.359 -3.459 -2.221 1 70.19 220 MET A O 1
ATOM 1746 N N . GLN A 1 221 ? 28.312 -3.779 -3.174 1 73.56 221 GLN A N 1
ATOM 1747 C CA . GLN A 1 221 ? 27.75 -4.254 -4.426 1 73.56 221 GLN A CA 1
ATOM 1748 C C . GLN A 1 221 ? 26.875 -5.488 -4.199 1 73.56 221 GLN A C 1
ATOM 1750 O O . GLN A 1 221 ? 25.812 -5.629 -4.812 1 73.56 221 GLN A O 1
ATOM 1755 N N . GLN A 1 222 ? 27.359 -6.387 -3.312 1 76.06 222 GLN A N 1
ATOM 1756 C CA . GLN A 1 222 ? 26.594 -7.602 -3.053 1 76.06 222 GLN A CA 1
ATOM 1757 C C . GLN A 1 222 ? 25.219 -7.277 -2.451 1 76.06 222 GLN A C 1
ATOM 1759 O O . GLN A 1 222 ? 24.219 -7.879 -2.83 1 76.06 222 GLN A O 1
ATOM 1764 N N . GLU A 1 223 ? 25.234 -6.418 -1.586 1 81.81 223 GLU A N 1
ATOM 1765 C CA . GLU A 1 223 ? 23.984 -6.027 -0.958 1 81.81 223 GLU A CA 1
ATOM 1766 C C . GLU A 1 223 ? 23.062 -5.332 -1.955 1 81.81 223 GLU A C 1
ATOM 1768 O O . GLU A 1 223 ? 21.844 -5.512 -1.912 1 81.81 223 GLU A O 1
ATOM 1773 N N . ALA A 1 224 ? 23.688 -4.594 -2.818 1 83.88 224 ALA A N 1
ATOM 1774 C CA . ALA A 1 224 ? 22.906 -3.906 -3.84 1 83.88 224 ALA A CA 1
ATOM 1775 C C . ALA A 1 224 ? 22.188 -4.902 -4.742 1 83.88 224 ALA A C 1
ATOM 1777 O O . ALA A 1 224 ? 21.031 -4.68 -5.133 1 83.88 224 ALA A O 1
ATOM 1778 N N . ASP A 1 225 ? 22.828 -6.012 -4.945 1 83.12 225 ASP A N 1
ATOM 1779 C CA . ASP A 1 225 ? 22.234 -7.031 -5.809 1 83.12 225 ASP A CA 1
ATOM 1780 C C . ASP A 1 225 ? 21.094 -7.754 -5.102 1 83.12 225 ASP A C 1
ATOM 1782 O O . ASP A 1 225 ? 20.094 -8.086 -5.73 1 83.12 225 ASP A O 1
ATOM 1786 N N . ILE A 1 226 ? 21.328 -8.008 -3.885 1 86.62 226 ILE A N 1
ATOM 1787 C CA . ILE A 1 226 ? 20.281 -8.672 -3.115 1 86.62 226 ILE A CA 1
ATOM 1788 C C . ILE A 1 226 ? 19.062 -7.762 -3.023 1 86.62 226 ILE A C 1
ATOM 1790 O O . ILE A 1 226 ? 17.922 -8.227 -3.18 1 86.62 226 ILE A O 1
ATOM 1794 N N . ARG A 1 227 ? 19.297 -6.516 -2.83 1 90.25 227 ARG A N 1
ATOM 1795 C CA . ARG A 1 227 ? 18.234 -5.527 -2.742 1 90.25 227 ARG A CA 1
ATOM 1796 C C . ARG A 1 227 ? 17.469 -5.434 -4.059 1 90.25 227 ARG A C 1
ATOM 1798 O O . ARG A 1 227 ? 16.234 -5.402 -4.062 1 90.25 227 ARG A O 1
ATOM 1805 N N . ALA A 1 228 ? 18.219 -5.395 -5.062 1 87.25 228 ALA A N 1
ATOM 1806 C CA . ALA A 1 228 ? 17.594 -5.328 -6.383 1 87.25 228 ALA A CA 1
ATOM 1807 C C . ALA A 1 228 ? 16.75 -6.574 -6.656 1 87.25 228 ALA A C 1
ATOM 1809 O O . ALA A 1 228 ? 15.656 -6.477 -7.207 1 87.25 228 ALA A O 1
ATOM 1810 N N . ARG A 1 229 ? 17.219 -7.68 -6.305 1 88.31 229 ARG A N 1
ATOM 1811 C CA . ARG A 1 229 ? 16.484 -8.93 -6.5 1 88.31 229 ARG A CA 1
ATOM 1812 C C . ARG A 1 229 ? 15.172 -8.93 -5.723 1 88.31 229 ARG A C 1
ATOM 1814 O O . ARG A 1 229 ? 14.133 -9.305 -6.262 1 88.31 229 ARG A O 1
ATOM 1821 N N . VAL A 1 230 ? 15.328 -8.578 -4.488 1 93.5 230 VAL A N 1
ATOM 1822 C CA . VAL A 1 230 ? 14.141 -8.547 -3.641 1 93.5 230 VAL A CA 1
ATOM 1823 C C . VAL A 1 230 ? 13.094 -7.613 -4.25 1 93.5 230 VAL A C 1
ATOM 1825 O O . VAL A 1 230 ? 11.914 -7.957 -4.324 1 93.5 230 VAL A O 1
ATOM 1828 N N . PHE A 1 231 ? 13.523 -6.512 -4.715 1 93.31 231 PHE A N 1
ATOM 1829 C CA . PHE A 1 231 ? 12.602 -5.531 -5.281 1 93.31 231 PHE A CA 1
ATOM 1830 C C . PHE A 1 231 ? 11.93 -6.082 -6.531 1 93.31 231 PHE A C 1
ATOM 1832 O O . PHE A 1 231 ? 10.703 -6.086 -6.633 1 93.31 231 PHE A O 1
ATOM 1839 N N . TRP A 1 232 ? 12.68 -6.551 -7.414 1 89.25 232 TRP A N 1
ATOM 1840 C CA . TRP A 1 232 ? 12.148 -6.934 -8.719 1 89.25 232 TRP A CA 1
ATOM 1841 C C . TRP A 1 232 ? 11.25 -8.164 -8.594 1 89.25 232 TRP A C 1
ATOM 1843 O O . TRP A 1 232 ? 10.258 -8.297 -9.32 1 89.25 232 TRP A O 1
ATOM 1853 N N . VAL A 1 233 ? 11.609 -9.109 -7.754 1 92.5 233 VAL A N 1
ATOM 1854 C CA . VAL A 1 233 ? 10.75 -10.266 -7.531 1 92.5 233 VAL A CA 1
ATOM 1855 C C . VAL A 1 233 ? 9.422 -9.812 -6.941 1 92.5 233 VAL A C 1
ATOM 1857 O O . VAL A 1 233 ? 8.359 -10.258 -7.379 1 92.5 233 VAL A O 1
ATOM 1860 N N . SER A 1 234 ? 9.5 -8.93 -5.977 1 94.44 234 SER A N 1
ATOM 1861 C CA . SER A 1 234 ? 8.281 -8.406 -5.359 1 94.44 234 SER A CA 1
ATOM 1862 C C . SER A 1 234 ? 7.438 -7.633 -6.363 1 94.44 234 SER A C 1
ATOM 1864 O O . SER A 1 234 ? 6.211 -7.77 -6.395 1 94.44 234 SER A O 1
ATOM 1866 N N . TYR A 1 235 ? 8.117 -6.832 -7.129 1 91.94 235 TYR A N 1
ATOM 1867 C CA . TYR A 1 235 ? 7.445 -6.043 -8.156 1 91.94 235 TYR A CA 1
ATOM 1868 C C . TYR A 1 235 ? 6.77 -6.945 -9.18 1 91.94 235 TYR A C 1
ATOM 1870 O O . TYR A 1 235 ? 5.598 -6.758 -9.508 1 91.94 235 TYR A O 1
ATOM 1878 N N . GLY A 1 236 ? 7.512 -7.875 -9.68 1 90 236 GLY A N 1
ATOM 1879 C CA . GLY A 1 236 ? 6.977 -8.781 -10.688 1 90 236 GLY A CA 1
ATOM 1880 C C . GLY A 1 236 ? 5.777 -9.57 -10.195 1 90 236 GLY A C 1
ATOM 1881 O O . GLY A 1 236 ? 4.77 -9.672 -10.898 1 90 236 GLY A O 1
ATOM 1882 N N . LEU A 1 237 ? 5.914 -10.109 -9.039 1 91.5 237 LEU A N 1
ATOM 1883 C CA . LEU A 1 237 ? 4.809 -10.859 -8.461 1 91.5 237 LEU A CA 1
ATOM 1884 C C . LEU A 1 237 ? 3.58 -9.969 -8.289 1 91.5 237 LEU A C 1
ATOM 1886 O O . LEU A 1 237 ? 2.461 -10.383 -8.609 1 91.5 237 LEU A O 1
ATOM 1890 N N . ASN A 1 238 ? 3.799 -8.805 -7.801 1 91.69 238 ASN A N 1
ATOM 1891 C CA . ASN A 1 238 ? 2.697 -7.879 -7.551 1 91.69 238 ASN A CA 1
ATOM 1892 C C . ASN A 1 238 ? 1.953 -7.531 -8.836 1 91.69 238 ASN A C 1
ATOM 1894 O O . ASN A 1 238 ? 0.721 -7.492 -8.852 1 91.69 238 ASN A O 1
ATOM 1898 N N . LYS A 1 239 ? 2.691 -7.301 -9.867 1 88.12 239 LYS A N 1
ATOM 1899 C CA . LYS A 1 239 ? 2.064 -6.926 -11.133 1 88.12 239 LYS A CA 1
ATOM 1900 C C . LYS A 1 239 ? 1.281 -8.094 -11.719 1 88.12 239 LYS A C 1
ATOM 1902 O O . LYS A 1 239 ? 0.196 -7.906 -12.273 1 88.12 239 LYS A O 1
ATOM 1907 N N . THR A 1 240 ? 1.842 -9.227 -11.586 1 84.19 240 THR A N 1
ATOM 1908 C CA . THR A 1 240 ? 1.149 -10.414 -12.062 1 84.19 240 THR A CA 1
ATOM 1909 C C . THR A 1 240 ? -0.143 -10.641 -11.289 1 84.19 240 THR A C 1
ATOM 1911 O O . THR A 1 240 ? -1.186 -10.93 -11.875 1 84.19 240 THR A O 1
ATOM 1914 N N . LEU A 1 241 ? -0.048 -10.5 -10.039 1 86.12 241 LEU A N 1
ATOM 1915 C CA . LEU A 1 241 ? -1.222 -10.695 -9.195 1 86.12 241 LEU A CA 1
ATOM 1916 C C . LEU A 1 241 ? -2.256 -9.609 -9.445 1 86.12 241 LEU A C 1
ATOM 1918 O O . LEU A 1 241 ? -3.461 -9.875 -9.445 1 86.12 241 LEU A O 1
ATOM 1922 N N . ALA A 1 242 ? -1.757 -8.383 -9.562 1 83.12 242 ALA A N 1
ATOM 1923 C CA . ALA A 1 242 ? -2.662 -7.266 -9.828 1 83.12 242 ALA A CA 1
ATOM 1924 C C . ALA A 1 242 ? -3.455 -7.492 -11.109 1 83.12 242 ALA A C 1
ATOM 1926 O O . ALA A 1 242 ? -4.664 -7.242 -11.156 1 83.12 242 ALA A O 1
ATOM 1927 N N . ALA A 1 243 ? -2.836 -7.961 -12.102 1 78.69 243 ALA A N 1
ATOM 1928 C CA . ALA A 1 243 ? -3.504 -8.258 -13.367 1 78.69 243 ALA A CA 1
ATOM 1929 C C . ALA A 1 243 ? -4.508 -9.391 -13.211 1 78.69 243 ALA A C 1
ATOM 1931 O O . ALA A 1 243 ? -5.605 -9.344 -13.773 1 78.69 243 ALA A O 1
ATOM 1932 N N . LYS A 1 244 ? -4.082 -10.32 -12.422 1 77.19 244 LYS A N 1
ATOM 1933 C CA . LYS A 1 244 ? -4.934 -11.492 -12.219 1 77.19 244 LYS A CA 1
ATOM 1934 C C . LYS A 1 244 ? -6.168 -11.133 -11.398 1 77.19 244 LYS A C 1
ATOM 1936 O O . LYS A 1 244 ? -7.27 -11.609 -11.68 1 77.19 244 LYS A O 1
ATOM 1941 N N . MET A 1 245 ? -5.961 -10.344 -10.406 1 75.38 245 MET A N 1
ATOM 1942 C CA . MET A 1 245 ? -7.027 -10.07 -9.453 1 75.38 245 MET A CA 1
ATOM 1943 C C . MET A 1 245 ? -7.789 -8.805 -9.836 1 75.38 245 MET A C 1
ATOM 1945 O O . MET A 1 245 ? -8.883 -8.547 -9.32 1 75.38 245 MET A O 1
ATOM 1949 N N . GLY A 1 246 ? -7.215 -8.031 -10.742 1 72.88 246 GLY A N 1
ATOM 1950 C CA . GLY A 1 246 ? -7.848 -6.781 -11.133 1 72.88 246 GLY A CA 1
ATOM 1951 C C . GLY A 1 246 ? -7.793 -5.719 -10.047 1 72.88 246 GLY A C 1
ATOM 1952 O O . GLY A 1 246 ? -8.773 -5.004 -9.82 1 72.88 246 GLY A O 1
ATOM 1953 N N . GLU A 1 247 ? -6.816 -5.762 -9.289 1 73.88 247 GLU A N 1
ATOM 1954 C CA . GLU A 1 247 ? -6.633 -4.809 -8.203 1 73.88 247 GLU A CA 1
ATOM 1955 C C . GLU A 1 247 ? -5.469 -3.863 -8.484 1 73.88 247 GLU A C 1
ATOM 1957 O O . GLU A 1 247 ? -4.445 -4.277 -9.023 1 73.88 247 GLU A O 1
ATOM 1962 N N . PRO A 1 248 ? -5.711 -2.646 -8.062 1 73.31 248 PRO A N 1
ATOM 1963 C CA . PRO A 1 248 ? -4.637 -1.688 -8.336 1 73.31 248 PRO A CA 1
ATOM 1964 C C . PRO A 1 248 ? -3.367 -1.983 -7.543 1 73.31 248 PRO A C 1
ATOM 1966 O O . PRO A 1 248 ? -3.422 -2.635 -6.496 1 73.31 248 PRO A O 1
ATOM 1969 N N . SER A 1 249 ? -2.311 -1.603 -8.109 1 74.19 249 SER A N 1
ATOM 1970 C CA . SER A 1 249 ? -1.009 -1.771 -7.473 1 74.19 249 SER A CA 1
ATOM 1971 C C . SER A 1 249 ? -0.254 -0.447 -7.402 1 74.19 249 SER A C 1
ATOM 1973 O O . SER A 1 249 ? -0.538 0.478 -8.164 1 74.19 249 SER A O 1
ATOM 1975 N N . LEU A 1 250 ? 0.557 -0.523 -6.402 1 73.75 250 LEU A N 1
ATOM 1976 C CA . LEU A 1 250 ? 1.409 0.648 -6.223 1 73.75 250 LEU A CA 1
ATOM 1977 C C . LEU A 1 250 ? 2.568 0.632 -7.215 1 73.75 250 LEU A C 1
ATOM 1979 O O . LEU A 1 250 ? 2.883 -0.411 -7.793 1 73.75 250 LEU A O 1
ATOM 1983 N N . LEU A 1 251 ? 3.146 1.766 -7.516 1 73.56 251 LEU A N 1
ATOM 1984 C CA . LEU A 1 251 ? 4.375 1.975 -8.273 1 73.56 251 LEU A CA 1
ATOM 1985 C C . LEU A 1 251 ? 4.164 1.652 -9.75 1 73.56 251 LEU A C 1
ATOM 1987 O O . LEU A 1 251 ? 3.549 0.637 -10.086 1 73.56 251 LEU A O 1
ATOM 1991 N N . GLN A 1 252 ? 4.438 2.439 -10.484 1 71.44 252 GLN A N 1
ATOM 1992 C CA . GLN A 1 252 ? 4.434 2.242 -11.93 1 71.44 252 GLN A CA 1
ATOM 1993 C C . GLN A 1 252 ? 5.852 2.074 -12.469 1 71.44 252 GLN A C 1
ATOM 1995 O O . GLN A 1 252 ? 6.809 2.557 -11.859 1 71.44 252 GLN A O 1
ATOM 2000 N N . SER A 1 253 ? 5.949 1.367 -13.523 1 71.62 253 SER A N 1
ATOM 2001 C CA . SER A 1 253 ? 7.25 1.086 -14.117 1 71.62 253 SER A CA 1
ATOM 2002 C C . SER A 1 253 ? 8.039 2.369 -14.359 1 71.62 253 SER A C 1
ATOM 2004 O O . SER A 1 253 ? 9.258 2.396 -14.188 1 71.62 253 SER A O 1
ATOM 2006 N N . LYS A 1 254 ? 7.336 3.408 -14.602 1 66.19 254 LYS A N 1
ATOM 2007 C CA . LYS A 1 254 ? 7.988 4.672 -14.922 1 66.19 254 LYS A CA 1
ATOM 2008 C C . LYS A 1 254 ? 8.625 5.297 -13.688 1 66.19 254 LYS A C 1
ATOM 2010 O O . LYS A 1 254 ? 9.516 6.141 -13.797 1 66.19 254 LYS A O 1
ATOM 2015 N N . ASP A 1 255 ? 8.156 4.84 -12.555 1 69.56 255 ASP A N 1
ATOM 2016 C CA . ASP A 1 255 ? 8.641 5.402 -11.297 1 69.56 255 ASP A CA 1
ATOM 2017 C C . ASP A 1 255 ? 9.781 4.57 -10.719 1 69.56 255 ASP A C 1
ATOM 2019 O O . ASP A 1 255 ? 10.227 4.812 -9.602 1 69.56 255 ASP A O 1
ATOM 2023 N N . ILE A 1 256 ? 10.289 3.594 -11.477 1 79.69 256 ILE A N 1
ATOM 2024 C CA . ILE A 1 256 ? 11.305 2.68 -10.969 1 79.69 256 ILE A CA 1
ATOM 2025 C C . ILE A 1 256 ? 12.656 2.998 -11.602 1 79.69 256 ILE A C 1
ATOM 2027 O O . ILE A 1 256 ? 12.773 3.076 -12.828 1 79.69 256 ILE A O 1
ATOM 2031 N N . SER A 1 257 ? 13.648 3.24 -10.867 1 77.75 257 SER A N 1
ATOM 2032 C CA . SER A 1 257 ? 15 3.475 -11.367 1 77.75 257 SER A CA 1
ATOM 2033 C C . SER A 1 257 ? 15.961 2.391 -10.891 1 77.75 257 SER A C 1
ATOM 2035 O O . SER A 1 257 ? 17.141 2.404 -11.234 1 77.75 257 SER A O 1
ATOM 2037 N N . CYS A 1 258 ? 15.5 1.393 -10.172 1 82.44 258 CYS A N 1
ATOM 2038 C CA . CYS A 1 258 ? 16.328 0.295 -9.664 1 82.44 258 CYS A CA 1
ATOM 2039 C C . CYS A 1 258 ? 16.875 -0.542 -10.812 1 82.44 258 CYS A C 1
ATOM 2041 O O . CYS A 1 258 ? 16.109 -1.022 -11.656 1 82.44 258 CYS A O 1
ATOM 2043 N N . PRO A 1 259 ? 18.172 -0.692 -10.828 1 77.31 259 PRO A N 1
ATOM 2044 C CA . PRO A 1 259 ? 18.734 -1.538 -11.891 1 77.31 259 PRO A CA 1
ATOM 2045 C C . PRO A 1 259 ? 18.375 -3.014 -11.711 1 77.31 259 PRO A C 1
ATOM 2047 O O . PRO A 1 259 ? 18.062 -3.447 -10.602 1 77.31 259 PRO A O 1
ATOM 2050 N N . LEU A 1 260 ? 18.484 -3.771 -12.781 1 75.88 260 LEU A N 1
ATOM 2051 C CA . LEU A 1 260 ? 18.266 -5.211 -12.703 1 75.88 260 LEU A CA 1
ATOM 2052 C C . LEU A 1 260 ? 19.406 -5.887 -11.938 1 75.88 260 LEU A C 1
ATOM 2054 O O . LEU A 1 260 ? 20.562 -5.469 -12.039 1 75.88 260 LEU A O 1
ATOM 2058 N N . PRO A 1 261 ? 19.016 -6.855 -11.133 1 72.88 261 PRO A N 1
ATOM 2059 C CA . PRO A 1 261 ? 20.062 -7.559 -10.406 1 72.88 261 PRO A CA 1
ATOM 2060 C C . PRO A 1 261 ? 21.047 -8.273 -11.328 1 72.88 261 PRO A C 1
ATOM 2062 O O . PRO A 1 261 ? 20.656 -8.781 -12.383 1 72.88 261 PRO A O 1
ATOM 2065 N N . GLN A 1 262 ? 22.359 -8.055 -11.133 1 62.91 262 GLN A N 1
ATOM 2066 C CA . GLN A 1 262 ? 23.406 -8.672 -11.953 1 62.91 262 GLN A CA 1
ATOM 2067 C C . GLN A 1 262 ? 23.641 -10.117 -11.531 1 62.91 262 GLN A C 1
ATOM 2069 O O . GLN A 1 262 ? 24.016 -10.953 -12.352 1 62.91 262 GLN A O 1
ATOM 2074 N N . MET A 1 263 ? 23.922 -10.391 -10.141 1 53.97 263 MET A N 1
ATOM 2075 C CA . MET A 1 263 ? 24.422 -11.664 -9.633 1 53.97 263 MET A CA 1
ATOM 2076 C C . MET A 1 263 ? 23.281 -12.516 -9.078 1 53.97 263 MET A C 1
ATOM 2078 O O . MET A 1 263 ? 22.5 -12.055 -8.234 1 53.97 263 MET A O 1
ATOM 2082 N N . LEU A 1 264 ? 22.719 -13.359 -9.977 1 51.19 264 LEU A N 1
ATOM 2083 C CA . LEU A 1 264 ? 21.875 -14.273 -9.211 1 51.19 264 LEU A CA 1
ATOM 2084 C C . LEU A 1 264 ? 22.703 -15.047 -8.188 1 51.19 264 LEU A C 1
ATOM 2086 O O . LEU A 1 264 ? 23.828 -14.656 -7.867 1 51.19 264 LEU A O 1
ATOM 2090 N N . CYS A 1 265 ? 22.406 -16.5 -8.109 1 43.25 265 CYS A N 1
ATOM 2091 C CA . CYS A 1 265 ? 23.031 -17.453 -7.199 1 43.25 265 CYS A CA 1
ATOM 2092 C C . CYS A 1 265 ? 24.5 -17.672 -7.555 1 43.25 265 CYS A C 1
ATOM 2094 O O . CYS A 1 265 ? 24.875 -17.531 -8.719 1 43.25 265 CYS A O 1
ATOM 2096 N N . LYS A 1 266 ? 25.344 -17.609 -6.559 1 41.75 266 LYS A N 1
ATOM 2097 C CA . LYS A 1 266 ? 26.766 -17.906 -6.727 1 41.75 266 LYS A CA 1
ATOM 2098 C C . LYS A 1 266 ? 26.984 -18.969 -7.801 1 41.75 266 LYS A C 1
ATOM 2100 O O . LYS A 1 266 ? 27.984 -18.938 -8.516 1 41.75 266 LYS A O 1
ATOM 2105 N N . ASP A 1 267 ? 26.188 -19.969 -7.887 1 42.22 267 ASP A N 1
ATOM 2106 C CA . ASP A 1 267 ? 26.547 -21.156 -8.672 1 42.22 267 ASP A CA 1
ATOM 2107 C C . ASP A 1 267 ? 26.062 -21.016 -10.117 1 42.22 267 ASP A C 1
ATOM 2109 O O . ASP A 1 267 ? 26.312 -21.906 -10.938 1 42.22 267 ASP A O 1
ATOM 2113 N N . VAL A 1 268 ? 25.234 -20.234 -10.414 1 48.22 268 VAL A N 1
ATOM 2114 C CA . VAL A 1 268 ? 24.797 -20.094 -11.797 1 48.22 268 VAL A CA 1
ATOM 2115 C C . VAL A 1 268 ? 25.547 -18.953 -12.469 1 48.22 268 VAL A C 1
ATOM 2117 O O . VAL A 1 268 ? 25.688 -17.875 -11.891 1 48.22 268 VAL A O 1
ATOM 2120 N N . PRO A 1 269 ? 26.328 -19.312 -13.492 1 46.97 269 PRO A N 1
ATOM 2121 C CA . PRO A 1 269 ? 26.984 -18.203 -14.188 1 46.97 269 PRO A CA 1
ATOM 2122 C C . PRO A 1 269 ? 26.094 -16.969 -14.32 1 46.97 269 PRO A C 1
ATOM 2124 O O . PRO A 1 269 ? 24.906 -17.094 -14.594 1 46.97 269 PRO A O 1
ATOM 2127 N N . ASN A 1 270 ? 26.531 -15.805 -13.836 1 51.22 270 ASN A N 1
ATOM 2128 C CA . ASN A 1 270 ? 25.969 -14.469 -13.656 1 51.22 270 ASN A CA 1
ATOM 2129 C C . ASN A 1 270 ? 25.109 -14.055 -14.852 1 51.22 270 ASN A C 1
ATOM 2131 O O . ASN A 1 270 ? 24.062 -13.445 -14.688 1 51.22 270 ASN A O 1
ATOM 2135 N N . THR A 1 271 ? 25.641 -14.555 -15.984 1 48.88 271 THR A N 1
ATOM 2136 C CA . THR A 1 271 ? 25.031 -14.055 -17.203 1 48.88 271 THR A CA 1
ATOM 2137 C C . THR A 1 271 ? 23.641 -14.68 -17.406 1 48.88 271 THR A C 1
ATOM 2139 O O . THR A 1 271 ? 22.703 -14 -17.844 1 48.88 271 THR A O 1
ATOM 2142 N N . THR A 1 272 ? 23.547 -15.906 -17.031 1 61.06 272 THR A N 1
ATOM 2143 C CA . THR A 1 272 ? 22.297 -16.625 -17.281 1 61.06 272 THR A CA 1
ATOM 2144 C C . THR A 1 272 ? 21.219 -16.172 -16.297 1 61.06 272 THR A C 1
ATOM 2146 O O . THR A 1 272 ? 20.062 -15.977 -16.688 1 61.06 272 THR A O 1
ATOM 2149 N N . ALA A 1 273 ? 21.672 -15.906 -15.195 1 66.56 273 ALA A N 1
ATOM 2150 C CA . ALA A 1 273 ? 20.703 -15.5 -14.172 1 66.56 273 ALA A CA 1
ATOM 2151 C C . ALA A 1 273 ? 20.109 -14.133 -14.484 1 66.56 273 ALA A C 1
ATOM 2153 O O . ALA A 1 273 ? 18.906 -13.922 -14.367 1 66.56 273 ALA A O 1
ATOM 2154 N N . ALA A 1 274 ? 20.984 -13.312 -14.969 1 69.62 274 ALA A N 1
ATOM 2155 C CA . ALA A 1 274 ? 20.531 -11.969 -15.312 1 69.62 274 ALA A CA 1
ATOM 2156 C C . ALA A 1 274 ? 19.516 -12.008 -16.469 1 69.62 274 ALA A C 1
ATOM 2158 O O . ALA A 1 274 ? 18.531 -11.273 -16.453 1 69.62 274 ALA A O 1
ATOM 2159 N N . ALA A 1 275 ? 19.859 -12.922 -17.375 1 73.31 275 ALA A N 1
ATOM 2160 C CA . ALA A 1 275 ? 18.969 -13.031 -18.516 1 73.31 275 ALA A CA 1
ATOM 2161 C C . ALA A 1 275 ? 17.609 -13.594 -18.109 1 73.31 275 ALA A C 1
ATOM 2163 O O . ALA A 1 275 ? 16.578 -13.156 -18.625 1 73.31 275 ALA A O 1
ATOM 2164 N N . GLN A 1 276 ? 17.672 -14.547 -17.25 1 78 276 GLN A N 1
ATOM 2165 C CA . GLN A 1 276 ? 16.438 -15.141 -16.75 1 78 276 GLN A CA 1
ATOM 2166 C C . GLN A 1 276 ? 15.578 -14.094 -16.047 1 78 276 GLN A C 1
ATOM 2168 O O . GLN A 1 276 ? 14.375 -14.008 -16.297 1 78 276 GLN A O 1
ATOM 2173 N N . PHE A 1 277 ? 16.25 -13.367 -15.312 1 78.12 277 PHE A N 1
ATOM 2174 C CA . PHE A 1 277 ? 15.547 -12.344 -14.547 1 78.12 277 PHE A CA 1
ATOM 2175 C C . PHE A 1 277 ? 15 -11.258 -15.469 1 78.12 277 PHE A C 1
ATOM 2177 O O . PHE A 1 277 ? 13.891 -10.773 -15.273 1 78.12 277 PHE A O 1
ATOM 2184 N N . ALA A 1 278 ? 15.742 -10.93 -16.391 1 78 278 ALA A N 1
ATOM 2185 C CA . ALA A 1 278 ? 15.297 -9.914 -17.344 1 78 278 ALA A CA 1
ATOM 2186 C C . ALA A 1 278 ? 14.055 -10.383 -18.109 1 78 278 ALA A C 1
ATOM 2188 O O . ALA A 1 278 ? 13.148 -9.586 -18.375 1 78 278 ALA A O 1
ATOM 2189 N N . THR A 1 279 ? 14.094 -11.609 -18.422 1 84.44 279 THR A N 1
ATOM 2190 C CA . THR A 1 279 ? 12.961 -12.18 -19.141 1 84.44 279 THR A CA 1
ATOM 2191 C C . THR A 1 279 ? 11.703 -12.141 -18.266 1 84.44 279 THR A C 1
ATOM 2193 O O . THR A 1 279 ? 10.617 -11.828 -18.75 1 84.44 279 THR A O 1
ATOM 2196 N N . TYR A 1 280 ? 11.883 -12.461 -17.062 1 85.31 280 TYR A N 1
ATOM 2197 C CA . TYR A 1 280 ? 10.766 -12.438 -16.141 1 85.31 280 TYR A CA 1
ATOM 2198 C C . TYR A 1 280 ? 10.25 -11.023 -15.93 1 85.31 280 TYR A C 1
ATOM 2200 O O . TYR A 1 280 ? 9.039 -10.797 -15.891 1 85.31 280 TYR A O 1
ATOM 2208 N N . ILE A 1 281 ? 11.07 -10.109 -15.828 1 83.25 281 ILE A N 1
ATOM 2209 C CA . ILE A 1 281 ? 10.688 -8.719 -15.586 1 83.25 281 ILE A CA 1
ATOM 2210 C C . ILE A 1 281 ? 9.938 -8.172 -16.812 1 83.25 281 ILE A C 1
ATOM 2212 O O . ILE A 1 281 ? 8.992 -7.395 -16.656 1 83.25 281 ILE A O 1
ATOM 2216 N N . LYS A 1 282 ? 10.406 -8.57 -17.938 1 83.38 282 LYS A N 1
ATOM 2217 C CA . LYS A 1 282 ? 9.703 -8.156 -19.141 1 83.38 282 LYS A CA 1
ATOM 2218 C C . LYS A 1 282 ? 8.258 -8.648 -19.125 1 83.38 282 LYS A C 1
ATOM 2220 O O . LYS A 1 282 ? 7.344 -7.922 -19.516 1 83.38 282 LYS A O 1
ATOM 2225 N N . LEU A 1 283 ? 8.117 -9.828 -18.734 1 87.94 283 LEU A N 1
ATOM 2226 C CA . LEU A 1 283 ? 6.77 -10.391 -18.641 1 87.94 283 LEU A CA 1
ATOM 2227 C C . LEU A 1 283 ? 5.941 -9.641 -17.594 1 87.94 283 LEU A C 1
ATOM 2229 O O . LEU A 1 283 ? 4.746 -9.414 -17.797 1 87.94 283 LEU A O 1
ATOM 2233 N N . SER A 1 284 ? 6.594 -9.297 -16.562 1 85.44 284 SER A N 1
ATOM 2234 C CA . SER A 1 284 ? 5.906 -8.562 -15.508 1 85.44 284 SER A CA 1
ATOM 2235 C C . SER A 1 284 ? 5.465 -7.184 -15.992 1 85.44 284 SER A C 1
ATOM 2237 O O . SER A 1 284 ? 4.398 -6.699 -15.617 1 85.44 284 SER A O 1
ATOM 2239 N N . ALA A 1 285 ? 6.227 -6.598 -16.781 1 83.69 285 ALA A N 1
ATOM 2240 C CA . ALA A 1 285 ? 5.867 -5.312 -17.359 1 83.69 285 ALA A CA 1
ATOM 2241 C C . ALA A 1 285 ? 4.656 -5.449 -18.281 1 83.69 285 ALA A C 1
ATOM 2243 O O . ALA A 1 285 ? 3.803 -4.562 -18.328 1 83.69 285 ALA A O 1
ATOM 2244 N N . ILE A 1 286 ? 4.66 -6.488 -18.984 1 87.5 286 ILE A N 1
ATOM 2245 C CA . ILE A 1 286 ? 3.518 -6.746 -19.859 1 87.5 286 ILE A CA 1
ATOM 2246 C C . ILE A 1 286 ? 2.262 -6.941 -19.016 1 87.5 286 ILE A C 1
ATOM 2248 O O . ILE A 1 286 ? 1.182 -6.469 -19.375 1 87.5 286 ILE A O 1
ATOM 2252 N N . SER A 1 287 ? 2.43 -7.645 -17.922 1 86.38 287 SER A N 1
ATOM 2253 C CA . SER A 1 287 ? 1.307 -7.82 -17.016 1 86.38 287 SER A CA 1
ATOM 2254 C C . SER A 1 287 ? 0.774 -6.477 -16.531 1 86.38 287 SER A C 1
ATOM 2256 O O . SER A 1 287 ? -0.435 -6.309 -16.359 1 86.38 287 SER A O 1
ATOM 2258 N N . GLU A 1 288 ? 1.637 -5.586 -16.25 1 84.94 288 GLU A N 1
ATOM 2259 C CA . GLU A 1 288 ? 1.223 -4.242 -15.867 1 84.94 288 GLU A CA 1
ATOM 2260 C C . GLU A 1 288 ? 0.412 -3.574 -16.969 1 84.94 288 GLU A C 1
ATOM 2262 O O . GLU A 1 288 ? -0.601 -2.926 -16.703 1 84.94 288 GLU A O 1
ATOM 2267 N N . ASP A 1 289 ? 0.837 -3.738 -18.188 1 82.94 289 ASP A N 1
ATOM 2268 C CA . ASP A 1 289 ? 0.127 -3.174 -19.328 1 82.94 289 ASP A CA 1
ATOM 2269 C C . ASP A 1 289 ? -1.265 -3.785 -19.469 1 82.94 289 ASP A C 1
ATOM 2271 O O . ASP A 1 289 ? -2.219 -3.094 -19.828 1 82.94 289 ASP A O 1
ATOM 2275 N N . ILE A 1 290 ? -1.287 -5.027 -19.25 1 83.19 290 ILE A N 1
ATOM 2276 C CA . ILE A 1 290 ? -2.57 -5.719 -19.297 1 83.19 290 ILE A CA 1
ATOM 2277 C C . ILE A 1 290 ? -3.521 -5.125 -18.266 1 83.19 290 ILE A C 1
ATOM 2279 O O . ILE A 1 290 ? -4.676 -4.824 -18.578 1 83.19 290 ILE A O 1
ATOM 2283 N N . PHE A 1 291 ? -3.027 -4.91 -17.141 1 79.25 291 PHE A N 1
ATOM 2284 C CA . PHE A 1 291 ? -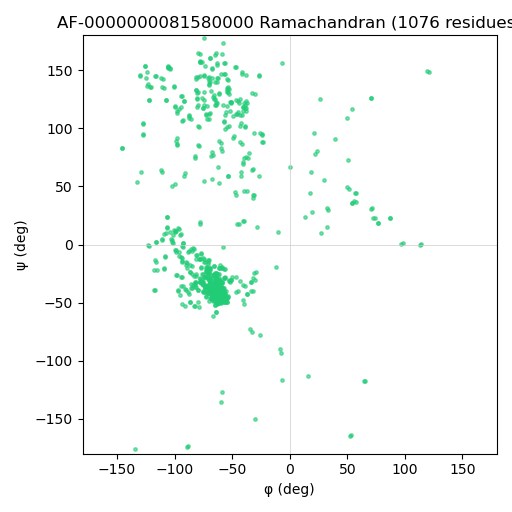3.848 -4.34 -16.078 1 79.25 291 PHE A CA 1
ATOM 2285 C C . PHE A 1 291 ? -4.355 -2.957 -16.469 1 79.25 291 PHE A C 1
ATOM 2287 O O . PHE A 1 291 ? -5.539 -2.656 -16.297 1 79.25 291 PHE A O 1
ATOM 2294 N N . ARG A 1 292 ? -3.529 -2.199 -16.953 1 75.88 292 ARG A N 1
ATOM 2295 C CA . ARG A 1 292 ? -3.871 -0.824 -17.297 1 75.88 292 ARG A CA 1
ATOM 2296 C C . ARG A 1 292 ? -4.875 -0.779 -18.453 1 75.88 292 ARG A C 1
ATOM 2298 O O . ARG A 1 292 ? -5.766 0.074 -18.469 1 75.88 292 ARG A O 1
ATOM 2305 N N . ALA A 1 293 ? -4.68 -1.67 -19.312 1 75.69 293 ALA A N 1
ATOM 2306 C CA . ALA A 1 293 ? -5.48 -1.639 -20.531 1 75.69 293 ALA A CA 1
ATOM 2307 C C . ALA A 1 293 ? -6.848 -2.277 -20.312 1 75.69 293 ALA A C 1
ATOM 2309 O O . ALA A 1 293 ? -7.844 -1.847 -20.891 1 75.69 293 ALA A O 1
ATOM 2310 N N . ILE A 1 294 ? -6.852 -3.25 -19.453 1 74 294 ILE A N 1
ATOM 2311 C CA . ILE A 1 294 ? -8.047 -4.086 -19.438 1 74 294 ILE A CA 1
ATOM 2312 C C . ILE A 1 294 ? -8.734 -3.977 -18.078 1 74 294 ILE A C 1
ATOM 2314 O O . ILE A 1 294 ? -9.969 -3.912 -18 1 74 294 ILE A O 1
ATOM 2318 N N . TYR A 1 295 ? -8.062 -3.93 -17.094 1 70.19 295 TYR A N 1
ATOM 2319 C CA . TYR A 1 295 ? -8.664 -4.184 -15.789 1 70.19 295 TYR A CA 1
ATOM 2320 C C . TYR A 1 295 ? -8.766 -2.898 -14.977 1 70.19 295 TYR A C 1
ATOM 2322 O O . TYR A 1 295 ? -9.43 -2.867 -13.938 1 70.19 295 TYR A O 1
ATOM 2330 N N . ARG A 1 296 ? -8.172 -1.866 -15.406 1 64.88 296 ARG A N 1
ATOM 2331 C CA . ARG A 1 296 ? -8.336 -0.581 -14.734 1 64.88 296 ARG A CA 1
ATOM 2332 C C . ARG A 1 296 ? -9.703 0.02 -15.031 1 64.88 296 ARG A C 1
ATOM 2334 O O . ARG A 1 296 ? -10.273 -0.209 -16.094 1 64.88 296 ARG A O 1
ATOM 2341 N N . LEU A 1 297 ? -10.148 0.676 -14 1 55.59 297 LEU A N 1
ATOM 2342 C CA . LEU A 1 297 ? -11.438 1.337 -14.18 1 55.59 297 LEU A CA 1
ATOM 2343 C C . LEU A 1 297 ? -11.336 2.459 -15.203 1 55.59 297 LEU A C 1
ATOM 2345 O O . LEU A 1 297 ? -10.359 3.207 -15.219 1 55.59 297 LEU A O 1
ATOM 2349 N N . GLY A 1 298 ? -12.164 2.453 -16.188 1 55.56 298 GLY A N 1
ATOM 2350 C CA . GLY A 1 298 ? -12.242 3.525 -17.156 1 55.56 298 GLY A CA 1
ATOM 2351 C C . GLY A 1 298 ? -11.984 3.055 -18.578 1 55.56 298 GLY A C 1
ATOM 2352 O O . GLY A 1 298 ? -11.336 2.031 -18.797 1 55.56 298 GLY A O 1
ATOM 2353 N N . LYS A 1 299 ? -12.578 3.67 -19.5 1 53.41 299 LYS A N 1
ATOM 2354 C CA . LYS A 1 299 ? -12.562 3.311 -20.922 1 53.41 299 LYS A CA 1
ATOM 2355 C C . LYS A 1 299 ? -11.203 3.631 -21.547 1 53.41 299 LYS A C 1
ATOM 2357 O O . LYS A 1 299 ? -10.672 4.723 -21.359 1 53.41 299 LYS A O 1
ATOM 2362 N N . THR A 1 300 ? -10.57 2.516 -21.875 1 55.09 300 THR A N 1
ATOM 2363 C CA . THR A 1 300 ? -9.438 2.826 -22.75 1 55.09 300 THR A CA 1
ATOM 2364 C C . THR A 1 300 ? -9.906 3.064 -24.188 1 55.09 300 THR A C 1
ATOM 2366 O O . THR A 1 300 ? -10.578 2.215 -24.766 1 55.09 300 THR A O 1
ATOM 2369 N N . SER A 1 301 ? -10.023 4.246 -24.656 1 55.34 301 SER A N 1
ATOM 2370 C CA . SER A 1 301 ? -10.5 4.621 -25.984 1 55.34 301 SER A CA 1
ATOM 2371 C C . SER A 1 301 ? -9.875 3.752 -27.062 1 55.34 301 SER A C 1
ATOM 2373 O O . SER A 1 301 ? -10.555 3.355 -28.016 1 55.34 301 SER A O 1
ATOM 2375 N N . ASP A 1 302 ? -8.672 3.434 -26.984 1 64.56 302 ASP A N 1
ATOM 2376 C CA . ASP A 1 302 ? -7.973 2.697 -28.031 1 64.56 302 ASP A CA 1
ATOM 2377 C C . ASP A 1 302 ? -7.609 1.29 -27.562 1 64.56 302 ASP A C 1
ATOM 2379 O O . ASP A 1 302 ? -6.473 0.846 -27.75 1 64.56 302 ASP A O 1
ATOM 2383 N N . TRP A 1 303 ? -8.672 0.53 -27.297 1 66.62 303 TRP A N 1
ATOM 2384 C CA . TRP A 1 303 ? -8.43 -0.75 -26.641 1 66.62 303 TRP A CA 1
ATOM 2385 C C . TRP A 1 303 ? -7.922 -1.787 -27.641 1 66.62 303 TRP A C 1
ATOM 2387 O O . TRP A 1 303 ? -7.074 -2.619 -27.297 1 66.62 303 TRP A O 1
ATOM 2397 N N . THR A 1 304 ? -8.391 -1.686 -28.938 1 69.62 304 THR A N 1
ATOM 2398 C CA . THR A 1 304 ? -7.988 -2.672 -29.938 1 69.62 304 THR A CA 1
ATOM 2399 C C . THR A 1 304 ? -6.488 -2.58 -30.219 1 69.62 304 THR A C 1
ATOM 2401 O O . THR A 1 304 ? -5.801 -3.602 -30.281 1 69.62 304 THR A O 1
ATOM 2404 N N . GLU A 1 305 ? -6.129 -1.389 -30.344 1 71.75 305 GLU A N 1
ATOM 2405 C CA . GLU A 1 305 ? -4.703 -1.196 -30.594 1 71.75 305 GLU A CA 1
ATOM 2406 C C . GLU A 1 305 ? -3.871 -1.618 -29.391 1 71.75 305 GLU A C 1
ATOM 2408 O O . GLU A 1 305 ? -2.805 -2.219 -29.531 1 71.75 305 GLU A O 1
ATOM 2413 N N . THR A 1 306 ? -4.367 -1.34 -28.297 1 76.38 306 THR A N 1
ATOM 2414 C CA . THR A 1 306 ? -3.646 -1.655 -27.078 1 76.38 306 THR A CA 1
ATOM 2415 C C . THR A 1 306 ? -3.578 -3.164 -26.859 1 76.38 306 THR A C 1
ATOM 2417 O O . THR A 1 306 ? -2.527 -3.699 -26.5 1 76.38 306 THR A O 1
ATOM 2420 N N . LEU A 1 307 ? -4.598 -3.834 -27.188 1 76.81 307 LEU A N 1
ATOM 2421 C CA . LEU A 1 307 ? -4.629 -5.281 -27 1 76.81 307 LEU A CA 1
ATOM 2422 C C . LEU A 1 307 ? -3.748 -5.984 -28.016 1 76.81 307 LEU A C 1
ATOM 2424 O O . LEU A 1 307 ? -3.029 -6.93 -27.688 1 76.81 307 LEU A O 1
ATOM 2428 N N . GLY A 1 308 ? -3.902 -5.516 -29.219 1 78.56 308 GLY A N 1
ATOM 2429 C CA . GLY A 1 308 ? -3.006 -6.043 -30.234 1 78.56 308 GLY A CA 1
ATOM 2430 C C . GLY A 1 308 ? -1.539 -5.832 -29.906 1 78.56 308 GLY A C 1
ATOM 2431 O O . GLY A 1 308 ? -0.709 -6.707 -30.156 1 78.56 308 GLY A O 1
ATOM 2432 N N . GLY A 1 309 ? -1.32 -4.695 -29.328 1 81.88 309 GLY A N 1
ATOM 2433 C CA . GLY A 1 309 ? 0.038 -4.395 -28.922 1 81.88 309 GLY A CA 1
ATOM 2434 C C . GLY A 1 309 ? 0.539 -5.305 -27.812 1 81.88 309 GLY A C 1
ATOM 2435 O O . GLY A 1 309 ? 1.705 -5.703 -27.812 1 81.88 309 GLY A O 1
ATOM 2436 N N . ILE A 1 310 ? -0.298 -5.691 -26.906 1 86.44 310 ILE A N 1
ATOM 2437 C CA . ILE A 1 310 ? 0.059 -6.57 -25.797 1 86.44 310 ILE A CA 1
ATOM 2438 C C . ILE A 1 310 ? 0.382 -7.965 -26.328 1 86.44 310 ILE A C 1
ATOM 2440 O O . ILE A 1 310 ? 1.392 -8.562 -25.953 1 86.44 310 ILE A O 1
ATOM 2444 N N . ILE A 1 311 ? -0.439 -8.469 -27.188 1 83.81 311 ILE A N 1
ATOM 2445 C CA . ILE A 1 311 ? -0.208 -9.797 -27.734 1 83.81 311 ILE A CA 1
ATOM 2446 C C . ILE A 1 311 ? 1.082 -9.805 -28.562 1 83.81 311 ILE A C 1
ATOM 2448 O O . ILE A 1 311 ? 1.853 -10.766 -28.516 1 83.81 311 ILE A O 1
ATOM 2452 N N . GLN A 1 312 ? 1.258 -8.75 -29.266 1 83.75 312 GLN A N 1
ATOM 2453 C CA . GLN A 1 312 ? 2.498 -8.633 -30.031 1 83.75 312 GLN A CA 1
ATOM 2454 C C . GLN A 1 312 ? 3.713 -8.656 -29.109 1 83.75 312 GLN A C 1
ATOM 2456 O O . GLN A 1 312 ? 4.738 -9.258 -29.438 1 83.75 312 GLN A O 1
ATOM 2461 N N . GLN A 1 313 ? 3.607 -7.996 -28.031 1 87.06 313 GLN A N 1
ATOM 2462 C CA . GLN A 1 313 ? 4.688 -8.008 -27.047 1 87.06 313 GLN A CA 1
ATOM 2463 C C . GLN A 1 313 ? 4.945 -9.422 -26.531 1 87.06 313 GLN A C 1
ATOM 2465 O O . GLN A 1 313 ? 6.098 -9.812 -26.312 1 87.06 313 GLN A O 1
ATOM 2470 N N . LEU A 1 314 ? 3.953 -10.164 -26.312 1 88.56 314 LEU A N 1
ATOM 2471 C CA . LEU A 1 314 ? 4.082 -11.523 -25.797 1 88.56 314 LEU A CA 1
ATOM 2472 C C . LEU A 1 314 ? 4.699 -12.438 -26.844 1 88.56 314 LEU A C 1
ATOM 2474 O O . LEU A 1 314 ? 5.469 -13.344 -26.516 1 88.56 314 LEU A O 1
ATOM 2478 N N . VAL A 1 315 ? 4.355 -12.172 -28.078 1 83.5 315 VAL A N 1
ATOM 2479 C CA . VAL A 1 315 ? 4.957 -12.93 -29.172 1 83.5 315 VAL A CA 1
ATOM 2480 C C . VAL A 1 315 ? 6.445 -12.594 -29.266 1 83.5 315 VAL A C 1
ATOM 2482 O O . VAL A 1 315 ? 7.285 -13.492 -29.375 1 83.5 315 VAL A O 1
ATOM 2485 N N . ARG A 1 316 ? 6.676 -11.336 -29.203 1 83.62 316 ARG A N 1
ATOM 2486 C CA . ARG A 1 316 ? 8.062 -10.883 -29.281 1 83.62 316 ARG A CA 1
ATOM 2487 C C . ARG A 1 316 ? 8.867 -11.422 -28.094 1 83.62 316 ARG A C 1
ATOM 2489 O O . ARG A 1 316 ? 10.055 -11.75 -28.25 1 83.62 316 ARG A O 1
ATOM 2496 N N . TRP A 1 317 ? 8.281 -11.406 -26.969 1 89.12 317 TRP A N 1
ATOM 2497 C CA . TRP A 1 317 ? 8.922 -11.977 -25.781 1 89.12 317 TRP A CA 1
ATOM 2498 C C . TRP A 1 317 ? 9.367 -13.414 -26.047 1 89.12 317 TRP A C 1
ATOM 2500 O O . TRP A 1 317 ? 10.492 -13.781 -25.703 1 89.12 317 TRP A O 1
ATOM 2510 N N . ASN A 1 318 ? 8.578 -14.25 -26.641 1 86.5 318 ASN A N 1
ATOM 2511 C CA . ASN A 1 318 ? 8.891 -15.641 -26.938 1 86.5 318 ASN A CA 1
ATOM 2512 C C . ASN A 1 318 ? 9.984 -15.758 -28 1 86.5 318 ASN A C 1
ATOM 2514 O O . ASN A 1 318 ? 10.844 -16.625 -27.906 1 86.5 318 ASN A O 1
ATOM 2518 N N . GLU A 1 319 ? 9.938 -14.82 -28.906 1 82.69 319 GLU A N 1
ATOM 2519 C CA . GLU A 1 319 ? 10.875 -14.867 -30.016 1 82.69 319 GLU A CA 1
ATOM 2520 C C . GLU A 1 319 ? 12.273 -14.453 -29.578 1 82.69 319 GLU A C 1
ATOM 2522 O O . GLU A 1 319 ? 13.273 -14.883 -30.172 1 82.69 319 GLU A O 1
ATOM 2527 N N . THR A 1 320 ? 12.352 -13.664 -28.609 1 83.38 320 THR A N 1
ATOM 2528 C CA . THR A 1 320 ? 13.641 -13.094 -28.219 1 83.38 320 THR A CA 1
ATOM 2529 C C . THR A 1 320 ? 14.227 -13.844 -27.031 1 83.38 320 THR A C 1
ATOM 2531 O O . THR A 1 320 ? 15.25 -13.438 -26.484 1 83.38 320 THR A O 1
ATOM 2534 N N . LEU A 1 321 ? 13.625 -14.977 -26.719 1 86.94 321 LEU A N 1
ATOM 2535 C CA . LEU A 1 321 ? 14.117 -15.734 -25.578 1 86.94 321 LEU A CA 1
ATOM 2536 C C . LEU A 1 321 ? 15.477 -16.344 -25.875 1 86.94 321 LEU A C 1
ATOM 2538 O O . LEU A 1 321 ? 15.727 -16.828 -26.984 1 86.94 321 LEU A O 1
ATOM 2542 N N . PRO A 1 322 ? 16.391 -16.266 -24.875 1 83.69 322 PRO A N 1
ATOM 2543 C CA . PRO A 1 322 ? 17.609 -17.062 -25.031 1 83.69 322 PRO A CA 1
ATOM 2544 C C . PRO A 1 322 ? 17.328 -18.547 -25.234 1 83.69 322 PRO A C 1
ATOM 2546 O O . PRO A 1 322 ? 16.297 -19.062 -24.766 1 83.69 322 PRO A O 1
ATOM 2549 N N . ARG A 1 323 ? 18.25 -19.25 -25.844 1 81 323 ARG A N 1
ATOM 2550 C CA . ARG A 1 323 ? 18.078 -20.656 -26.219 1 81 323 ARG A CA 1
ATOM 2551 C C . ARG A 1 323 ? 17.781 -21.516 -25 1 81 323 ARG A C 1
ATOM 2553 O O . ARG A 1 323 ? 16.953 -22.422 -25.078 1 81 323 ARG A O 1
ATOM 2560 N N . GLU A 1 324 ? 18.312 -21.156 -23.891 1 83.75 324 GLU A N 1
ATOM 2561 C CA . GLU A 1 324 ? 18.188 -21.969 -22.688 1 83.75 324 GLU A CA 1
ATOM 2562 C C . GLU A 1 324 ? 16.812 -21.797 -22.047 1 83.75 324 GLU A C 1
ATOM 2564 O O . GLU A 1 324 ? 16.422 -22.609 -21.203 1 83.75 324 GLU A O 1
ATOM 2569 N N . LEU A 1 325 ? 16.094 -20.812 -22.5 1 89.19 325 LEU A N 1
ATOM 2570 C CA . LEU A 1 325 ? 14.805 -20.516 -21.891 1 89.19 325 LEU A CA 1
ATOM 2571 C C . LEU A 1 325 ? 13.656 -20.844 -22.844 1 89.19 325 LEU A C 1
ATOM 2573 O O . LEU A 1 325 ? 12.492 -20.641 -22.5 1 89.19 325 LEU A O 1
ATOM 2577 N N . GLN A 1 326 ? 13.992 -21.406 -23.953 1 87.31 326 GLN A N 1
ATOM 2578 C CA . GLN A 1 326 ? 12.961 -21.766 -24.922 1 87.31 326 GLN A CA 1
ATOM 2579 C C . GLN A 1 326 ? 12.25 -23.047 -24.5 1 87.31 326 GLN A C 1
ATOM 2581 O O . GLN A 1 326 ? 12.805 -23.859 -23.766 1 87.31 326 GLN A O 1
ATOM 2586 N N . LEU A 1 327 ? 11.094 -23.25 -24.969 1 84.62 327 LEU A N 1
ATOM 2587 C CA . LEU A 1 327 ? 10.211 -24.328 -24.516 1 84.62 327 LEU A CA 1
ATOM 2588 C C . LEU A 1 327 ? 10.828 -25.688 -24.828 1 84.62 327 LEU A C 1
ATOM 2590 O O . LEU A 1 327 ? 10.602 -26.656 -24.094 1 84.62 327 LEU A O 1
ATOM 2594 N N . GLN A 1 328 ? 11.539 -25.781 -25.891 1 78.25 328 GLN A N 1
ATOM 2595 C CA . GLN A 1 328 ? 12.141 -27.047 -26.297 1 78.25 328 GLN A CA 1
ATOM 2596 C C . GLN A 1 328 ? 13.07 -27.594 -25.219 1 78.25 328 GLN A C 1
ATOM 2598 O O . GLN A 1 328 ? 13.32 -28.797 -25.156 1 78.25 328 GLN A O 1
ATOM 2603 N N . TYR A 1 329 ? 13.469 -26.688 -24.391 1 76.5 329 TYR A N 1
ATOM 2604 C CA . TYR A 1 329 ? 14.406 -27.078 -23.344 1 76.5 329 TYR A CA 1
ATOM 2605 C C . TYR A 1 329 ? 13.703 -27.891 -22.25 1 76.5 329 TYR A C 1
ATOM 2607 O O . TYR A 1 329 ? 14.359 -28.547 -21.453 1 76.5 329 TYR A O 1
ATOM 2615 N N . ILE A 1 330 ? 12.469 -27.891 -22.188 1 76.69 330 ILE A N 1
ATOM 2616 C CA . ILE A 1 330 ? 11.727 -28.703 -21.219 1 76.69 330 ILE A CA 1
ATOM 2617 C C . ILE A 1 330 ? 11.984 -30.172 -21.484 1 76.69 330 ILE A C 1
ATOM 2619 O O . ILE A 1 330 ? 12.039 -30.984 -20.547 1 76.69 330 ILE A O 1
ATOM 2623 N N . VAL A 1 331 ? 12.219 -30.469 -22.734 1 72.88 331 VAL A N 1
ATOM 2624 C CA . VAL A 1 331 ? 12.367 -31.859 -23.125 1 72.88 331 VAL A CA 1
ATOM 2625 C C . VAL A 1 331 ? 13.836 -32.25 -23.094 1 72.88 331 VAL A C 1
ATOM 2627 O O . VAL A 1 331 ? 14.188 -33.375 -22.734 1 72.88 331 VAL A O 1
ATOM 2630 N N . THR A 1 332 ? 14.695 -31.344 -23.297 1 70.69 332 THR A N 1
ATOM 2631 C CA . THR A 1 332 ? 16.078 -31.703 -23.578 1 70.69 332 THR A CA 1
ATOM 2632 C C . THR A 1 332 ? 16.938 -31.594 -22.328 1 70.69 332 THR A C 1
ATOM 2634 O O . THR A 1 332 ? 17.984 -32.219 -22.219 1 70.69 332 THR A O 1
ATOM 2637 N N . SER A 1 333 ? 16.531 -30.781 -21.453 1 76.25 333 SER A N 1
ATOM 2638 C CA . SER A 1 333 ? 17.375 -30.547 -20.297 1 76.25 333 SER A CA 1
ATOM 2639 C C . SER A 1 333 ? 17.203 -31.656 -19.25 1 76.25 333 SER A C 1
ATOM 2641 O O . SER A 1 333 ? 16.109 -32.188 -19.078 1 76.25 333 SER A O 1
ATOM 2643 N N . ASP A 1 334 ? 18.312 -31.969 -18.656 1 78.88 334 ASP A N 1
ATOM 2644 C CA . ASP A 1 334 ? 18.281 -32.938 -17.578 1 78.88 334 ASP A CA 1
ATOM 2645 C C . ASP A 1 334 ? 18.219 -32.25 -16.219 1 78.88 334 ASP A C 1
ATOM 2647 O O . ASP A 1 334 ? 18.016 -32.906 -15.188 1 78.88 334 ASP A O 1
ATOM 2651 N N . ASP A 1 335 ? 18.328 -30.984 -16.234 1 84.31 335 ASP A N 1
ATOM 2652 C CA . ASP A 1 335 ? 18.234 -30.219 -14.992 1 84.31 335 ASP A CA 1
ATOM 2653 C C . ASP A 1 335 ? 16.781 -29.875 -14.672 1 84.31 335 ASP A C 1
ATOM 2655 O O . ASP A 1 335 ? 16.203 -28.953 -15.273 1 84.31 335 ASP A O 1
ATOM 2659 N N . LEU A 1 336 ? 16.281 -30.531 -13.656 1 86.06 336 LEU A N 1
ATOM 2660 C CA . LEU A 1 336 ? 14.867 -30.375 -13.312 1 86.06 336 LEU A CA 1
ATOM 2661 C C . LEU A 1 336 ? 14.562 -28.953 -12.852 1 86.06 336 LEU A C 1
ATOM 2663 O O . LEU A 1 336 ? 13.477 -28.422 -13.109 1 86.06 336 LEU A O 1
ATOM 2667 N N . LYS A 1 337 ? 15.523 -28.406 -12.156 1 85.75 337 LYS A N 1
ATOM 2668 C CA . LYS A 1 337 ? 15.32 -27.047 -11.672 1 85.75 337 LYS A CA 1
ATOM 2669 C C . LYS A 1 337 ? 15.227 -26.062 -12.836 1 85.75 337 LYS A C 1
ATOM 2671 O O . LYS A 1 337 ? 14.391 -25.156 -12.82 1 85.75 337 LYS A O 1
ATOM 2676 N N . HIS A 1 338 ? 16.062 -26.219 -13.719 1 87.75 338 HIS A N 1
ATOM 2677 C CA . HIS A 1 338 ? 16.031 -25.359 -14.898 1 87.75 338 HIS A CA 1
ATOM 2678 C C . HIS A 1 338 ? 14.781 -25.609 -15.734 1 87.75 338 HIS A C 1
ATOM 2680 O O . HIS A 1 338 ? 14.188 -24.672 -16.266 1 87.75 338 HIS A O 1
ATOM 2686 N N . LYS A 1 339 ? 14.453 -26.891 -15.828 1 88.75 339 LYS A N 1
ATOM 2687 C CA . LYS A 1 339 ? 13.234 -27.234 -16.547 1 88.75 339 LYS A CA 1
ATOM 2688 C C . LYS A 1 339 ? 12.016 -26.578 -15.914 1 88.75 339 LYS A C 1
ATOM 2690 O O . LYS A 1 339 ? 11.156 -26.047 -16.625 1 88.75 339 LYS A O 1
ATOM 2695 N N . ARG A 1 340 ? 12 -26.625 -14.641 1 91.31 340 ARG A N 1
ATOM 2696 C CA . ARG A 1 340 ? 10.875 -26.031 -13.938 1 91.31 340 ARG A CA 1
ATOM 2697 C C . ARG A 1 340 ? 10.828 -24.516 -14.164 1 91.31 340 ARG A C 1
ATOM 2699 O O . ARG A 1 340 ? 9.75 -23.938 -14.281 1 91.31 340 ARG A O 1
ATOM 2706 N N . LEU A 1 341 ? 11.953 -23.875 -14.18 1 90.81 341 LEU A N 1
ATOM 2707 C CA . LEU A 1 341 ? 12.039 -22.438 -14.461 1 90.81 341 LEU A CA 1
ATOM 2708 C C . LEU A 1 341 ? 11.445 -22.125 -15.828 1 90.81 341 LEU A C 1
ATOM 2710 O O . LEU A 1 341 ? 10.648 -21.188 -15.961 1 90.81 341 LEU A O 1
ATOM 2714 N N . VAL A 1 342 ? 11.852 -22.922 -16.781 1 90.25 342 VAL A N 1
ATOM 2715 C CA . VAL A 1 342 ? 11.367 -22.719 -18.141 1 90.25 342 VAL A CA 1
ATOM 2716 C C . VAL A 1 342 ? 9.852 -22.906 -18.188 1 90.25 342 VAL A C 1
ATOM 2718 O O . VAL A 1 342 ? 9.141 -22.109 -18.797 1 90.25 342 VAL A O 1
ATOM 2721 N N . CYS A 1 343 ? 9.398 -23.922 -17.5 1 91.75 343 CYS A N 1
ATOM 2722 C CA . CYS A 1 343 ? 7.961 -24.172 -17.438 1 91.75 343 CYS A CA 1
ATOM 2723 C C . CYS A 1 343 ? 7.234 -22.984 -16.812 1 91.75 343 CYS A C 1
ATOM 2725 O O . CYS A 1 343 ? 6.211 -22.531 -17.328 1 91.75 343 CYS A O 1
ATOM 2727 N N . SER A 1 344 ? 7.785 -22.469 -15.727 1 91.81 344 SER A N 1
ATOM 2728 C CA . SER A 1 344 ? 7.148 -21.359 -15.023 1 91.81 344 SER A CA 1
ATOM 2729 C C . SER A 1 344 ? 7.062 -20.125 -15.906 1 91.81 344 SER A C 1
ATOM 2731 O O . SER A 1 344 ? 6.043 -19.438 -15.914 1 91.81 344 SER A O 1
ATOM 2733 N N . LEU A 1 345 ? 8.07 -19.828 -16.641 1 91.56 345 LEU A N 1
ATOM 2734 C CA . LEU A 1 345 ? 8.102 -18.672 -17.516 1 91.56 345 LEU A CA 1
ATOM 2735 C C . LEU A 1 345 ? 7.059 -18.797 -18.609 1 91.56 345 LEU A C 1
ATOM 2737 O O . LEU A 1 345 ? 6.309 -17.844 -18.875 1 91.56 345 LEU A O 1
ATOM 2741 N N . HIS A 1 346 ? 6.992 -19.922 -19.188 1 91.81 346 HIS A N 1
ATOM 2742 C CA . HIS A 1 346 ? 6.066 -20.109 -20.297 1 91.81 346 HIS A CA 1
ATOM 2743 C C . HIS A 1 346 ? 4.625 -20.188 -19.797 1 91.81 346 HIS A C 1
ATOM 2745 O O . HIS A 1 346 ? 3.703 -19.75 -20.484 1 91.81 346 HIS A O 1
ATOM 2751 N N . LEU A 1 347 ? 4.457 -20.812 -18.688 1 92.5 347 LEU A N 1
ATOM 2752 C CA . LEU A 1 347 ? 3.119 -20.797 -18.109 1 92.5 347 LEU A CA 1
ATOM 2753 C C . LEU A 1 347 ? 2.662 -19.375 -17.812 1 92.5 347 LEU A C 1
ATOM 2755 O O . LEU A 1 347 ? 1.501 -19.031 -18.031 1 92.5 347 LEU A O 1
ATOM 2759 N N . ASN A 1 348 ? 3.541 -18.625 -17.297 1 91.56 348 ASN A N 1
ATOM 2760 C CA . ASN A 1 348 ? 3.223 -17.219 -17.031 1 91.56 348 ASN A CA 1
ATOM 2761 C C . ASN A 1 348 ? 2.877 -16.469 -18.312 1 91.56 348 ASN A C 1
ATOM 2763 O O . ASN A 1 348 ? 1.976 -15.633 -18.312 1 91.56 348 ASN A O 1
ATOM 2767 N N . ARG A 1 349 ? 3.621 -16.688 -19.312 1 92 349 ARG A N 1
ATOM 2768 C CA . ARG A 1 349 ? 3.316 -16.078 -20.609 1 92 349 ARG A CA 1
ATOM 2769 C C . ARG A 1 349 ? 1.916 -16.453 -21.078 1 92 349 ARG A C 1
ATOM 2771 O O . ARG A 1 349 ? 1.151 -15.586 -21.516 1 92 349 ARG A O 1
ATOM 2778 N N . CYS A 1 350 ? 1.641 -17.703 -21.031 1 91.12 350 CYS A N 1
ATOM 2779 C CA . CYS A 1 350 ? 0.325 -18.172 -21.453 1 91.12 350 CYS A CA 1
ATOM 2780 C C . CYS A 1 350 ? -0.775 -17.547 -20.609 1 91.12 350 CYS A C 1
ATOM 2782 O O . CYS A 1 350 ? -1.843 -17.203 -21.125 1 91.12 350 CYS A O 1
ATOM 2784 N N . PHE A 1 351 ? -0.459 -17.422 -19.422 1 90.12 351 PHE A N 1
ATOM 2785 C CA . PHE A 1 351 ? -1.43 -16.812 -18.516 1 90.12 351 PHE A CA 1
ATOM 2786 C C . PHE A 1 351 ? -1.674 -15.352 -18.891 1 90.12 351 PHE A C 1
ATOM 2788 O O . PHE A 1 351 ? -2.805 -14.867 -18.828 1 90.12 351 PHE A O 1
ATOM 2795 N N . CYS A 1 352 ? -0.657 -14.664 -19.219 1 89.38 352 CYS A N 1
ATOM 2796 C CA . CYS A 1 352 ? -0.798 -13.289 -19.672 1 89.38 352 CYS A CA 1
ATOM 2797 C C . CYS A 1 352 ? -1.686 -13.203 -20.922 1 89.38 352 CYS A C 1
ATOM 2799 O O . CYS A 1 352 ? -2.498 -12.289 -21.047 1 89.38 352 CYS A O 1
ATOM 2801 N N . ILE A 1 353 ? -1.539 -14.125 -21.781 1 88.88 353 ILE A N 1
ATOM 2802 C CA . ILE A 1 353 ? -2.393 -14.172 -22.953 1 88.88 353 ILE A CA 1
ATOM 2803 C C . ILE A 1 353 ? -3.846 -14.391 -22.547 1 88.88 353 ILE A C 1
ATOM 2805 O O . ILE A 1 353 ? -4.754 -13.742 -23.062 1 88.88 353 ILE A O 1
ATOM 2809 N N . HIS A 1 354 ? -4 -15.234 -21.641 1 87.75 354 HIS A N 1
ATOM 2810 C CA . HIS A 1 354 ? -5.348 -15.492 -21.141 1 87.75 354 HIS A CA 1
ATOM 2811 C C . HIS A 1 354 ? -5.941 -14.234 -20.5 1 87.75 354 HIS A C 1
ATOM 2813 O O . HIS A 1 354 ? -7.102 -13.898 -20.75 1 87.75 354 HIS A O 1
ATOM 2819 N N . LEU A 1 355 ? -5.172 -13.602 -19.719 1 83.5 355 LEU A N 1
ATOM 2820 C CA . LEU A 1 355 ? -5.648 -12.398 -19.062 1 83.5 355 LEU A CA 1
ATOM 2821 C C . LEU A 1 355 ? -6.031 -11.328 -20.078 1 83.5 355 LEU A C 1
ATOM 2823 O O . LEU A 1 355 ? -6.941 -10.531 -19.844 1 83.5 355 LEU A O 1
ATOM 2827 N N . THR A 1 356 ? -5.391 -11.344 -21.156 1 82.81 356 THR A N 1
ATOM 2828 C CA . THR A 1 356 ? -5.637 -10.359 -22.219 1 82.81 356 THR A CA 1
ATOM 2829 C C . THR A 1 356 ? -6.902 -10.711 -23 1 82.81 356 THR A C 1
ATOM 2831 O O . THR A 1 356 ? -7.625 -9.82 -23.453 1 82.81 356 THR A O 1
ATOM 2834 N N . THR A 1 357 ? -7.246 -11.984 -23.094 1 80.69 357 THR A N 1
ATOM 2835 C CA . THR A 1 357 ? -8.273 -12.406 -24.047 1 80.69 357 THR A CA 1
ATOM 2836 C C . THR A 1 357 ? -9.547 -12.82 -23.312 1 80.69 357 THR A C 1
ATOM 2838 O O . THR A 1 357 ? -10.633 -12.828 -23.906 1 80.69 357 THR A O 1
ATOM 2841 N N . ILE A 1 358 ? -9.516 -13.133 -22.141 1 74.75 358 ILE A N 1
ATOM 2842 C CA . ILE A 1 358 ? -10.625 -13.695 -21.391 1 74.75 358 ILE A CA 1
ATOM 2843 C C . ILE A 1 358 ? -11.789 -12.711 -21.375 1 74.75 358 ILE A C 1
ATOM 2845 O O . ILE A 1 358 ? -12.953 -13.109 -21.5 1 74.75 358 ILE A O 1
ATOM 2849 N N . PRO A 1 359 ? -11.523 -11.445 -21.156 1 72.12 359 PRO A N 1
ATOM 2850 C CA . PRO A 1 359 ? -12.664 -10.523 -21.188 1 72.12 359 PRO A CA 1
ATOM 2851 C C . PRO A 1 359 ? -13.445 -10.594 -22.5 1 72.12 359 PRO A C 1
ATOM 2853 O O . PRO A 1 359 ? -14.664 -10.43 -22.5 1 72.12 359 PRO A O 1
ATOM 2856 N N . PHE A 1 360 ? -12.797 -10.93 -23.516 1 74.31 360 PHE A N 1
ATOM 2857 C CA . PHE A 1 360 ? -13.461 -11.07 -24.812 1 74.31 360 PHE A CA 1
ATOM 2858 C C . PHE A 1 360 ? -14.281 -12.352 -24.859 1 74.31 360 PHE A C 1
ATOM 2860 O O . PHE A 1 360 ? -15.375 -12.375 -25.438 1 74.31 360 PHE A O 1
ATOM 2867 N N . LEU A 1 361 ? -13.742 -13.328 -24.328 1 77.31 361 LEU A N 1
ATOM 2868 C CA . LEU A 1 361 ? -14.469 -14.594 -24.281 1 77.31 361 LEU A CA 1
ATOM 2869 C C . LEU A 1 361 ? -15.781 -14.438 -23.516 1 77.31 361 LEU A C 1
ATOM 2871 O O . LEU A 1 361 ? -16.812 -14.953 -23.953 1 77.31 361 LEU A O 1
ATOM 2875 N N . TYR A 1 362 ? -15.688 -13.664 -22.562 1 72.25 362 TYR A N 1
ATOM 2876 C CA . TYR A 1 362 ? -16.891 -13.453 -21.766 1 72.25 362 TYR A CA 1
ATOM 2877 C C . TYR A 1 362 ? -17.922 -12.633 -22.531 1 72.25 362 TYR A C 1
ATOM 2879 O O . TYR A 1 362 ? -19.125 -12.875 -22.422 1 72.25 362 TYR A O 1
ATOM 2887 N N . SER A 1 363 ? -17.453 -11.688 -23.188 1 72.19 363 SER A N 1
ATOM 2888 C CA . SER A 1 363 ? -18.359 -10.906 -24.016 1 72.19 363 SER A CA 1
ATOM 2889 C C . SER A 1 363 ? -19.047 -11.773 -25.062 1 72.19 363 SER A C 1
ATOM 2891 O O . SER A 1 363 ? -20.203 -11.555 -25.406 1 72.19 363 SER A O 1
ATOM 2893 N N . LEU A 1 364 ? -18.344 -12.672 -25.578 1 77.19 364 LEU A N 1
ATOM 2894 C CA . LEU A 1 364 ? -18.906 -13.578 -26.578 1 77.19 364 LEU A CA 1
ATOM 2895 C C . LEU A 1 364 ? -19.938 -14.508 -25.969 1 77.19 364 LEU A C 1
ATOM 2897 O O . LEU A 1 364 ? -20.938 -14.836 -26.594 1 77.19 364 LEU A O 1
ATOM 2901 N N . VAL A 1 365 ? -19.656 -14.906 -24.781 1 75.31 365 VAL A N 1
ATOM 2902 C CA . VAL A 1 365 ? -20.609 -15.758 -24.078 1 75.31 365 VAL A CA 1
ATOM 2903 C C . VAL A 1 365 ? -21.906 -14.984 -23.844 1 75.31 365 VAL A C 1
ATOM 2905 O O . VAL A 1 365 ? -23 -15.539 -24 1 75.31 365 VAL A O 1
ATOM 2908 N N . GLU A 1 366 ? -21.766 -13.758 -23.484 1 70.88 366 GLU A N 1
ATOM 2909 C CA . GLU A 1 366 ? -22.953 -12.93 -23.266 1 70.88 366 GLU A CA 1
ATOM 2910 C C . GLU A 1 366 ? -23.734 -12.719 -24.562 1 70.88 366 GLU A C 1
ATOM 2912 O O . GLU A 1 366 ? -24.953 -12.688 -24.547 1 70.88 366 GLU A O 1
ATOM 2917 N N . MET A 1 367 ? -23.047 -12.531 -25.609 1 73.62 367 MET A N 1
ATOM 2918 C CA . MET A 1 367 ? -23.688 -12.359 -26.906 1 73.62 367 MET A CA 1
ATOM 2919 C C . MET A 1 367 ? -24.422 -13.633 -27.312 1 73.62 367 MET A C 1
ATOM 2921 O O . MET A 1 367 ? -25.531 -13.562 -27.859 1 73.62 367 MET A O 1
ATOM 2925 N N . LYS A 1 368 ? -23.812 -14.672 -27.094 1 75.44 368 LYS A N 1
ATOM 2926 C CA . LYS A 1 368 ? -24.422 -15.961 -27.422 1 75.44 368 LYS A CA 1
ATOM 2927 C C . LYS A 1 368 ? -25.656 -16.219 -26.562 1 75.44 368 LYS A C 1
ATOM 2929 O O . LYS A 1 368 ? -26.625 -16.828 -27.031 1 75.44 368 LYS A O 1
ATOM 2934 N N . LYS A 1 369 ? -25.562 -15.781 -25.406 1 71.06 369 LYS A N 1
ATOM 2935 C CA . LYS A 1 369 ? -26.703 -15.914 -24.516 1 71.06 369 LYS A CA 1
ATOM 2936 C C . LYS A 1 369 ? -27.875 -15.062 -25.016 1 71.06 369 LYS A C 1
ATOM 2938 O O . LYS A 1 369 ? -29.031 -15.477 -24.922 1 71.06 369 LYS A O 1
ATOM 2943 N N . THR A 1 370 ? -27.547 -13.898 -25.484 1 71.25 370 THR A N 1
ATOM 2944 C CA . THR A 1 370 ? -28.578 -12.961 -25.922 1 71.25 370 THR A CA 1
ATOM 2945 C C . THR A 1 370 ? -29.078 -13.328 -27.312 1 71.25 370 THR A C 1
ATOM 2947 O O . THR A 1 370 ? -30.266 -13.172 -27.609 1 71.25 370 THR A O 1
ATOM 2950 N N . ASP A 1 371 ? -28.109 -13.758 -28.172 1 78 371 ASP A N 1
ATOM 2951 C CA . ASP A 1 371 ? -28.438 -14.156 -29.547 1 78 371 ASP A CA 1
ATOM 2952 C C . ASP A 1 371 ? -27.875 -15.547 -29.844 1 78 371 ASP A C 1
ATOM 2954 O O . ASP A 1 371 ? -26.75 -15.68 -30.297 1 78 371 ASP A O 1
ATOM 2958 N N . PRO A 1 372 ? -28.734 -16.547 -29.672 1 73.38 372 PRO A N 1
ATOM 2959 C CA . PRO A 1 372 ? -28.266 -17.922 -29.891 1 73.38 372 PRO A CA 1
ATOM 2960 C C . PRO A 1 372 ? -27.781 -18.156 -31.312 1 73.38 372 PRO A C 1
ATOM 2962 O O . PRO A 1 372 ? -27.016 -19.094 -31.562 1 73.38 372 PRO A O 1
ATOM 2965 N N . ASP A 1 373 ? -28.203 -17.25 -32.156 1 78.62 373 ASP A N 1
ATOM 2966 C CA . ASP A 1 373 ? -27.828 -17.438 -33.562 1 78.62 373 ASP A CA 1
ATOM 2967 C C . ASP A 1 373 ? -26.594 -16.609 -33.906 1 78.62 373 ASP A C 1
ATOM 2969 O O . ASP A 1 373 ? -26.188 -16.547 -35.062 1 78.62 373 ASP A O 1
ATOM 2973 N N . PHE A 1 374 ? -26 -16.172 -32.781 1 78.88 374 PHE A N 1
ATOM 2974 C CA . PHE A 1 374 ? -24.797 -15.383 -33 1 78.88 374 PHE A CA 1
ATOM 2975 C C . PHE A 1 374 ? -23.703 -16.219 -33.656 1 78.88 374 PHE A C 1
ATOM 2977 O O . PHE A 1 374 ? -23.422 -17.344 -33.219 1 78.88 374 PHE A O 1
ATOM 2984 N N . LYS A 1 375 ? -23.25 -15.703 -34.844 1 78 375 LYS A N 1
ATOM 2985 C CA . LYS A 1 375 ? -22.156 -16.391 -35.531 1 78 375 LYS A CA 1
ATOM 2986 C C . LYS A 1 375 ? -20.828 -15.68 -35.281 1 78 375 LYS A C 1
ATOM 2988 O O . LYS A 1 375 ? -20.766 -14.453 -35.25 1 78 375 LYS A O 1
ATOM 2993 N N . ILE A 1 376 ? -19.797 -16.453 -35 1 79.94 376 ILE A N 1
ATOM 2994 C CA . ILE A 1 376 ? -18.469 -15.922 -34.719 1 79.94 376 ILE A CA 1
ATOM 2995 C C . ILE A 1 376 ? -17.812 -15.461 -36.031 1 79.94 376 ILE A C 1
ATOM 2997 O O . ILE A 1 376 ? -17.672 -16.25 -36.969 1 79.94 376 ILE A O 1
ATOM 3001 N N . SER A 1 377 ? -17.531 -14.211 -36.125 1 77.31 377 SER A N 1
ATOM 3002 C CA . SER A 1 377 ? -16.875 -13.664 -37.281 1 77.31 377 SER A CA 1
ATOM 3003 C C . SER A 1 377 ? -15.453 -14.219 -37.438 1 77.31 377 SER A C 1
ATOM 3005 O O . SER A 1 377 ? -14.914 -14.805 -36.5 1 77.31 377 SER A O 1
ATOM 3007 N N . THR A 1 378 ? -14.867 -14.086 -38.594 1 74.94 378 THR A N 1
ATOM 3008 C CA . THR A 1 378 ? -13.523 -14.562 -38.875 1 74.94 378 THR A CA 1
ATOM 3009 C C . THR A 1 378 ? -12.516 -13.914 -37.938 1 74.94 378 THR A C 1
ATOM 3011 O O . THR A 1 378 ? -11.562 -14.562 -37.469 1 74.94 378 THR A O 1
ATOM 3014 N N . ASP A 1 379 ? -12.688 -12.648 -37.656 1 71 379 ASP A N 1
ATOM 3015 C CA . ASP A 1 379 ? -11.781 -11.93 -36.781 1 71 379 ASP A CA 1
ATOM 3016 C C . ASP A 1 379 ? -11.867 -12.469 -35.344 1 71 379 ASP A C 1
ATOM 3018 O O . ASP A 1 379 ? -10.852 -12.562 -34.656 1 71 379 ASP A O 1
ATOM 3022 N N . LEU A 1 380 ? -13.008 -12.781 -35.031 1 77.19 380 LEU A N 1
ATOM 3023 C CA . LEU A 1 380 ? -13.203 -13.344 -33.688 1 77.19 380 LEU A CA 1
ATOM 3024 C C . LEU A 1 380 ? -12.625 -14.75 -33.594 1 77.19 380 LEU A C 1
ATOM 3026 O O . LEU A 1 380 ? -12.133 -15.156 -32.562 1 77.19 380 LEU A O 1
ATOM 3030 N N . CYS A 1 381 ? -12.617 -15.422 -34.719 1 79.25 381 CYS A N 1
ATOM 3031 C CA . CYS A 1 381 ? -12.031 -16.75 -34.75 1 79.25 381 CYS A CA 1
ATOM 3032 C C . CYS A 1 381 ? -10.531 -16.703 -34.5 1 79.25 381 CYS A C 1
ATOM 3034 O O . CYS A 1 381 ? -9.969 -17.594 -33.844 1 79.25 381 CYS A O 1
ATOM 3036 N N . GLU A 1 382 ? -9.961 -15.688 -35 1 79.44 382 GLU A N 1
ATOM 3037 C CA . GLU A 1 382 ? -8.523 -15.539 -34.781 1 79.44 382 GLU A CA 1
ATOM 3038 C C . GLU A 1 382 ? -8.211 -15.273 -33.312 1 79.44 382 GLU A C 1
ATOM 3040 O O . GLU A 1 382 ? -7.23 -15.805 -32.781 1 79.44 382 GLU A O 1
ATOM 3045 N N . LEU A 1 383 ? -8.961 -14.484 -32.719 1 80.06 383 LEU A N 1
ATOM 3046 C CA . LEU A 1 383 ? -8.781 -14.195 -31.312 1 80.06 383 LEU A CA 1
ATOM 3047 C C . LEU A 1 383 ? -9 -15.453 -30.469 1 80.06 383 LEU A C 1
ATOM 3049 O O . LEU A 1 383 ? -8.25 -15.711 -29.531 1 80.06 383 LEU A O 1
ATOM 3053 N N . LEU A 1 384 ? -10 -16.188 -30.828 1 83.81 384 LEU A N 1
ATOM 3054 C CA . LEU A 1 384 ? -10.281 -17.422 -30.109 1 83.81 384 LEU A CA 1
ATOM 3055 C C . LEU A 1 384 ? -9.141 -18.422 -30.281 1 83.81 384 LEU A C 1
ATOM 3057 O O . LEU A 1 384 ? -8.797 -19.156 -29.344 1 83.81 384 LEU A O 1
ATOM 3061 N N . THR A 1 385 ? -8.586 -18.391 -31.406 1 84.5 385 THR A N 1
ATOM 3062 C CA . THR A 1 385 ? -7.477 -19.281 -31.688 1 84.5 385 THR A CA 1
ATOM 3063 C C . THR A 1 385 ? -6.27 -18.938 -30.812 1 84.5 385 THR A C 1
ATOM 3065 O O . THR A 1 385 ? -5.578 -19.828 -30.312 1 84.5 385 THR A O 1
ATOM 3068 N N . ILE A 1 386 ? -6.047 -17.641 -30.641 1 83.56 386 ILE A N 1
ATOM 3069 C CA . ILE A 1 386 ? -4.945 -17.203 -29.797 1 83.56 386 ILE A CA 1
ATOM 3070 C C . ILE A 1 386 ? -5.172 -17.688 -28.359 1 83.56 386 ILE A C 1
ATOM 3072 O O . ILE A 1 386 ? -4.25 -18.188 -27.719 1 83.56 386 ILE A O 1
ATOM 3076 N N . CYS A 1 387 ? -6.273 -17.531 -27.938 1 86.25 387 CYS A N 1
ATOM 3077 C CA . CYS A 1 387 ? -6.625 -17.938 -26.578 1 86.25 387 CYS A CA 1
ATOM 3078 C C . CYS A 1 387 ? -6.539 -19.438 -26.422 1 86.25 387 CYS A C 1
ATOM 3080 O O . CYS A 1 387 ? -5.996 -19.938 -25.422 1 86.25 387 CYS A O 1
ATOM 3082 N N . LEU A 1 388 ? -7.051 -20.141 -27.359 1 88.19 388 LEU A N 1
ATOM 3083 C CA . LEU A 1 388 ? -7.066 -21.609 -27.312 1 88.19 388 LEU A CA 1
ATOM 3084 C C . LEU A 1 388 ? -5.648 -22.156 -27.359 1 88.19 388 LEU A C 1
ATOM 3086 O O . LEU A 1 388 ? -5.328 -23.125 -26.656 1 88.19 388 LEU A O 1
ATOM 3090 N N . ASN A 1 389 ? -4.883 -21.578 -28.172 1 87.25 389 ASN A N 1
ATOM 3091 C CA . ASN A 1 389 ? -3.496 -22.016 -28.266 1 87.25 389 ASN A CA 1
ATOM 3092 C C . ASN A 1 389 ? -2.766 -21.844 -26.938 1 87.25 389 ASN A C 1
ATOM 3094 O O . ASN A 1 389 ? -1.977 -22.703 -26.547 1 87.25 389 ASN A O 1
ATOM 3098 N N . ALA A 1 390 ? -2.988 -20.734 -26.312 1 90.62 390 ALA A N 1
ATOM 3099 C CA . ALA A 1 390 ? -2.375 -20.5 -25.016 1 90.62 390 ALA A CA 1
ATOM 3100 C C . ALA A 1 390 ? -2.85 -21.531 -23.984 1 90.62 390 ALA A C 1
ATOM 3102 O O . ALA A 1 390 ? -2.066 -22 -23.156 1 90.62 390 ALA A O 1
ATOM 3103 N N . ALA A 1 391 ? -4.105 -21.875 -24.016 1 92.25 391 ALA A N 1
ATOM 3104 C CA . ALA A 1 391 ? -4.656 -22.891 -23.109 1 92.25 391 ALA A CA 1
ATOM 3105 C C . ALA A 1 391 ? -4.059 -24.266 -23.391 1 92.25 391 ALA A C 1
ATOM 3107 O O . ALA A 1 391 ? -3.717 -24.984 -22.453 1 92.25 391 ALA A O 1
ATOM 3108 N N . GLN A 1 392 ? -3.994 -24.578 -24.625 1 91.38 392 GLN A N 1
ATOM 3109 C CA . GLN A 1 392 ? -3.418 -25.875 -25.016 1 91.38 392 GLN A CA 1
ATOM 3110 C C . GLN A 1 392 ? -1.964 -25.969 -24.562 1 91.38 392 GLN A C 1
ATOM 3112 O O . GLN A 1 392 ? -1.544 -27.016 -24.031 1 91.38 392 GLN A O 1
ATOM 3117 N N . MET A 1 393 ? -1.283 -24.891 -24.781 1 90.31 393 MET A N 1
ATOM 3118 C CA . MET A 1 393 ? 0.11 -24.875 -24.344 1 90.31 393 MET A CA 1
ATOM 3119 C C . MET A 1 393 ? 0.208 -25.031 -22.828 1 90.31 393 MET A C 1
ATOM 3121 O O . MET A 1 393 ? 1.11 -25.703 -22.328 1 90.31 393 MET A O 1
ATOM 3125 N N . THR A 1 394 ? -0.608 -24.375 -22.109 1 93 394 THR A N 1
ATOM 3126 C CA . THR A 1 394 ? -0.645 -24.484 -20.641 1 93 394 THR A CA 1
ATOM 3127 C C . THR A 1 394 ? -0.804 -25.953 -20.219 1 93 394 THR A C 1
ATOM 3129 O O . THR A 1 394 ? -0.085 -26.422 -19.344 1 93 394 THR A O 1
ATOM 3132 N N . VAL A 1 395 ? -1.703 -26.656 -20.844 1 91.81 395 VAL A N 1
ATOM 3133 C CA . VAL A 1 395 ? -1.969 -28.047 -20.5 1 91.81 395 VAL A CA 1
ATOM 3134 C C . VAL A 1 395 ? -0.772 -28.922 -20.875 1 91.81 395 VAL A C 1
ATOM 3136 O O . VAL A 1 395 ? -0.399 -29.828 -20.141 1 91.81 395 VAL A O 1
ATOM 3139 N N . TYR A 1 396 ? -0.25 -28.594 -22 1 88.88 396 TYR A N 1
ATOM 3140 C CA . TYR A 1 396 ? 0.929 -29.344 -22.438 1 88.88 396 TYR A CA 1
ATOM 3141 C C . TYR A 1 396 ? 2.057 -29.219 -21.422 1 88.88 396 TYR A C 1
ATOM 3143 O O . TYR A 1 396 ? 2.656 -30.234 -21.031 1 88.88 396 TYR A O 1
ATOM 3151 N N . ILE A 1 397 ? 2.346 -28.031 -21.031 1 91.75 397 ILE A N 1
ATOM 3152 C CA . ILE A 1 397 ? 3.424 -27.781 -20.078 1 91.75 397 ILE A CA 1
ATOM 3153 C C . ILE A 1 397 ? 3.07 -28.406 -18.719 1 91.75 397 ILE A C 1
ATOM 3155 O O . ILE A 1 397 ? 3.916 -29.031 -18.078 1 91.75 397 ILE A O 1
ATOM 3159 N N . ALA A 1 398 ? 1.855 -28.203 -18.281 1 91.5 398 ALA A N 1
ATOM 3160 C CA . ALA A 1 398 ? 1.421 -28.766 -17 1 91.5 398 ALA A CA 1
ATOM 3161 C C . ALA A 1 398 ? 1.529 -30.281 -16.984 1 91.5 398 ALA A C 1
ATOM 3163 O O . ALA A 1 398 ? 1.899 -30.875 -15.977 1 91.5 398 ALA A O 1
ATOM 3164 N N . ASN A 1 399 ? 1.17 -30.859 -18.078 1 87.38 399 ASN A N 1
ATOM 3165 C CA . ASN A 1 399 ? 1.277 -32.312 -18.203 1 87.38 399 ASN A CA 1
ATOM 3166 C C . ASN A 1 399 ? 2.73 -32.781 -18.141 1 87.38 399 ASN A C 1
ATOM 3168 O O . ASN A 1 399 ? 3.031 -33.812 -17.531 1 87.38 399 ASN A O 1
ATOM 3172 N N . SER A 1 400 ? 3.535 -32.031 -18.812 1 85.62 400 SER A N 1
ATOM 3173 C CA . SER A 1 400 ? 4.961 -32.344 -18.734 1 85.62 400 SER A CA 1
ATOM 3174 C C . SER A 1 400 ? 5.465 -32.25 -17.297 1 85.62 400 SER A C 1
ATOM 3176 O O . SER A 1 400 ? 6.273 -33.062 -16.859 1 85.62 400 SER A O 1
ATOM 3178 N N . CYS A 1 401 ? 5.016 -31.25 -16.578 1 89.38 401 CYS A N 1
ATOM 3179 C CA . CYS A 1 401 ? 5.387 -31.078 -15.18 1 89.38 401 CYS A CA 1
ATOM 3180 C C . CYS A 1 401 ? 4.855 -32.219 -14.336 1 89.38 401 CYS A C 1
ATOM 3182 O O . CYS A 1 401 ? 5.562 -32.75 -13.469 1 89.38 401 CYS A O 1
ATOM 3184 N N . ALA A 1 402 ? 3.678 -32.625 -14.562 1 86.94 402 ALA A N 1
ATOM 3185 C CA . ALA A 1 402 ? 3.061 -33.719 -13.805 1 86.94 402 ALA A CA 1
ATOM 3186 C C . ALA A 1 402 ? 3.807 -35.031 -14.023 1 86.94 402 ALA A C 1
ATOM 3188 O O . ALA A 1 402 ? 4.016 -35.812 -13.078 1 86.94 402 ALA A O 1
ATOM 3189 N N . ASN A 1 403 ? 4.207 -35.281 -15.195 1 82.75 403 ASN A N 1
ATOM 3190 C CA . ASN A 1 403 ? 4.883 -36.531 -15.547 1 82.75 403 ASN A CA 1
ATOM 3191 C C . ASN A 1 403 ? 6.281 -36.594 -14.938 1 82.75 403 ASN A C 1
ATOM 3193 O O . ASN A 1 403 ? 6.77 -37.688 -14.625 1 82.75 403 ASN A O 1
ATOM 3197 N N . GLU A 1 404 ? 6.863 -35.438 -14.766 1 84.38 404 GLU A N 1
ATOM 3198 C CA . GLU A 1 404 ? 8.227 -35.438 -14.25 1 84.38 404 GLU A CA 1
ATOM 3199 C C . GLU A 1 404 ? 8.25 -35.031 -12.773 1 84.38 404 GLU A C 1
ATOM 3201 O O . GLU A 1 404 ? 9.305 -34.75 -12.219 1 84.38 404 GLU A O 1
ATOM 3206 N N . GLY A 1 405 ? 7.102 -34.969 -12.172 1 81.81 405 GLY A N 1
ATOM 3207 C CA . GLY A 1 405 ? 7.027 -34.656 -10.75 1 81.81 405 GLY A CA 1
ATOM 3208 C C . GLY A 1 405 ? 7.324 -33.219 -10.438 1 81.81 405 GLY A C 1
ATOM 3209 O O . GLY A 1 405 ? 7.762 -32.875 -9.336 1 81.81 405 GLY A O 1
ATOM 3210 N N . MET A 1 406 ? 7.152 -32.344 -11.406 1 88.69 406 MET A N 1
ATOM 3211 C CA . MET A 1 406 ? 7.469 -30.922 -11.234 1 88.69 406 MET A CA 1
ATOM 3212 C C . MET A 1 406 ? 6.199 -30.109 -11.023 1 88.69 406 MET A C 1
ATOM 3214 O O . MET A 1 406 ? 6.254 -28.875 -10.953 1 88.69 406 MET A O 1
ATOM 3218 N N . LEU A 1 407 ? 5.117 -30.812 -10.938 1 89.81 407 LEU A N 1
ATOM 3219 C CA . LEU A 1 407 ? 3.865 -30.094 -10.703 1 89.81 407 LEU A CA 1
ATOM 3220 C C . LEU A 1 407 ? 3.768 -29.656 -9.242 1 89.81 407 LEU A C 1
ATOM 3222 O O . LEU A 1 407 ? 3.957 -30.453 -8.328 1 89.81 407 LEU A O 1
ATOM 3226 N N . ALA A 1 408 ? 3.553 -28.391 -9.047 1 88.62 408 ALA A N 1
ATOM 3227 C CA . ALA A 1 408 ? 3.387 -27.875 -7.695 1 88.62 408 ALA A CA 1
ATOM 3228 C C . ALA A 1 408 ? 1.976 -28.125 -7.176 1 88.62 408 ALA A C 1
ATOM 3230 O O . ALA A 1 408 ? 1.127 -27.234 -7.18 1 88.62 408 ALA A O 1
ATOM 3231 N N . THR A 1 409 ? 1.805 -29.219 -6.656 1 84.25 409 THR A N 1
ATOM 3232 C CA . THR A 1 409 ? 0.487 -29.656 -6.219 1 84.25 409 THR A CA 1
ATOM 3233 C C . THR A 1 409 ? -0.097 -28.688 -5.191 1 84.25 409 THR A C 1
ATOM 3235 O O . THR A 1 409 ? -1.289 -28.375 -5.23 1 84.25 409 THR A O 1
ATOM 3238 N N . TYR A 1 410 ? 0.745 -28.297 -4.297 1 77.12 410 TYR A N 1
ATOM 3239 C CA . TYR A 1 410 ? 0.279 -27.391 -3.25 1 77.12 410 TYR A CA 1
ATOM 3240 C C . TYR A 1 410 ? 0.802 -25.969 -3.477 1 77.12 410 TYR A C 1
ATOM 3242 O O . TYR A 1 410 ? 0.733 -25.125 -2.58 1 77.12 410 TYR A O 1
ATOM 3250 N N . GLY A 1 411 ? 1.242 -25.828 -4.629 1 74.81 411 GLY A N 1
ATOM 3251 C CA . GLY A 1 411 ? 1.864 -24.547 -4.906 1 74.81 411 GLY A CA 1
ATOM 3252 C C . GLY A 1 411 ? 0.88 -23.5 -5.398 1 74.81 411 GLY A C 1
ATOM 3253 O O . GLY A 1 411 ? -0.334 -23.672 -5.281 1 74.81 411 GLY A O 1
ATOM 3254 N N . VAL A 1 412 ? 1.507 -22.375 -5.789 1 71.69 412 VAL A N 1
ATOM 3255 C CA . VAL A 1 412 ? 0.772 -21.125 -5.883 1 71.69 412 VAL A CA 1
ATOM 3256 C C . VAL A 1 412 ? 0.209 -20.953 -7.289 1 71.69 412 VAL A C 1
ATOM 3258 O O . VAL A 1 412 ? -0.956 -20.578 -7.461 1 71.69 412 VAL A O 1
ATOM 3261 N N . MET A 1 413 ? 0.799 -21.281 -8.32 1 81.44 413 MET A N 1
ATOM 3262 C CA . MET A 1 413 ? 0.424 -20.688 -9.602 1 81.44 413 MET A CA 1
ATOM 3263 C C . MET A 1 413 ? -0.079 -21.75 -10.562 1 81.44 413 MET A C 1
ATOM 3265 O O . MET A 1 413 ? -0.89 -21.469 -11.445 1 81.44 413 MET A O 1
ATOM 3269 N N . ASP A 1 414 ? 0.262 -23.031 -10.391 1 90.31 414 ASP A N 1
ATOM 3270 C CA . ASP A 1 414 ? -0.027 -24.062 -11.391 1 90.31 414 ASP A CA 1
ATOM 3271 C C . ASP A 1 414 ? -1.528 -24.312 -11.492 1 90.31 414 ASP A C 1
ATOM 3273 O O . ASP A 1 414 ? -2.076 -24.406 -12.594 1 90.31 414 ASP A O 1
ATOM 3277 N N . LEU A 1 415 ? -2.1 -24.406 -10.367 1 88.38 415 LEU A N 1
ATOM 3278 C CA . LEU A 1 415 ? -3.535 -24.672 -10.367 1 88.38 415 LEU A CA 1
ATOM 3279 C C . LEU A 1 415 ? -4.285 -23.547 -11.094 1 88.38 415 LEU A C 1
ATOM 3281 O O . LEU A 1 415 ? -5.242 -23.828 -11.82 1 88.38 415 LEU A O 1
ATOM 3285 N N . ASP A 1 416 ? -3.873 -22.375 -10.953 1 83.62 416 ASP A N 1
ATOM 3286 C CA . ASP A 1 416 ? -4.527 -21.234 -11.602 1 83.62 416 ASP A CA 1
ATOM 3287 C C . ASP A 1 416 ? -4.402 -21.328 -13.117 1 83.62 416 ASP A C 1
ATOM 3289 O O . ASP A 1 416 ? -5.352 -21.016 -13.844 1 83.62 416 ASP A O 1
ATOM 3293 N N . TYR A 1 417 ? -3.26 -21.656 -13.469 1 89.56 417 TYR A N 1
ATOM 3294 C CA . TYR A 1 417 ? -3.018 -21.766 -14.906 1 89.56 417 TYR A CA 1
ATOM 3295 C C . TYR A 1 417 ? -3.902 -22.844 -15.531 1 89.56 417 TYR A C 1
ATOM 3297 O O . TYR A 1 417 ? -4.543 -22.594 -16.562 1 89.56 417 TYR A O 1
ATOM 3305 N N . ILE A 1 418 ? -3.938 -23.922 -14.906 1 91.75 418 ILE A N 1
ATOM 3306 C CA . ILE A 1 418 ? -4.672 -25.062 -15.453 1 91.75 418 ILE A CA 1
ATOM 3307 C C . ILE A 1 418 ? -6.172 -24.797 -15.391 1 91.75 418 ILE A C 1
ATOM 3309 O O . ILE A 1 418 ? -6.91 -25.141 -16.312 1 91.75 418 ILE A O 1
ATOM 3313 N N . TYR A 1 419 ? -6.59 -24.203 -14.359 1 88.31 419 TYR A N 1
ATOM 3314 C CA . TYR A 1 419 ? -8 -23.859 -14.211 1 88.31 419 TYR A CA 1
ATOM 3315 C C . TYR A 1 419 ? -8.438 -22.875 -15.289 1 88.31 419 TYR A C 1
ATOM 3317 O O . TYR A 1 419 ? -9.523 -23.016 -15.859 1 88.31 419 TYR A O 1
ATOM 3325 N N . SER A 1 420 ? -7.621 -21.891 -15.477 1 86.06 420 SER A N 1
ATOM 3326 C CA . SER A 1 420 ? -7.91 -20.938 -16.547 1 86.06 420 SER A CA 1
ATOM 3327 C C . SER A 1 420 ? -8.031 -21.625 -17.891 1 86.06 420 SER A C 1
ATOM 3329 O O . SER A 1 420 ? -8.859 -21.25 -18.719 1 86.06 420 SER A O 1
ATOM 3331 N N . ALA A 1 421 ? -7.199 -22.562 -18.125 1 90.88 421 ALA A N 1
ATOM 3332 C CA . ALA A 1 421 ? -7.262 -23.344 -19.359 1 90.88 421 ALA A CA 1
ATOM 3333 C C . ALA A 1 421 ? -8.547 -24.156 -19.422 1 90.88 421 ALA A C 1
ATOM 3335 O O . ALA A 1 421 ? -9.188 -24.234 -20.469 1 90.88 421 ALA A O 1
ATOM 3336 N N . CYS A 1 422 ? -8.938 -24.766 -18.328 1 89.75 422 CYS A N 1
ATOM 3337 C CA . CYS A 1 422 ? -10.188 -25.516 -18.266 1 89.75 422 CYS A CA 1
ATOM 3338 C C . CYS A 1 422 ? -11.367 -24.641 -18.688 1 89.75 422 CYS A C 1
ATOM 3340 O O . CYS A 1 422 ? -12.188 -25.062 -19.516 1 89.75 422 CYS A O 1
ATOM 3342 N N . LEU A 1 423 ? -11.375 -23.516 -18.156 1 86.88 423 LEU A N 1
ATOM 3343 C CA . LEU A 1 423 ? -12.484 -22.609 -18.453 1 86.88 423 LEU A CA 1
ATOM 3344 C C . LEU A 1 423 ? -12.477 -22.172 -19.906 1 86.88 423 LEU A C 1
ATOM 3346 O O . LEU A 1 423 ? -13.531 -22.031 -20.531 1 86.88 423 LEU A O 1
ATOM 3350 N N . THR A 1 424 ? -11.328 -21.953 -20.406 1 89.12 424 THR A N 1
ATOM 3351 C CA . THR A 1 424 ? -11.195 -21.578 -21.812 1 89.12 424 THR A CA 1
ATOM 3352 C C . THR A 1 424 ? -11.734 -22.688 -22.719 1 89.12 424 THR A C 1
ATOM 3354 O O . THR A 1 424 ? -12.469 -22.406 -23.672 1 89.12 424 THR A O 1
ATOM 3357 N N . PHE A 1 425 ? -11.367 -23.891 -22.422 1 91.75 425 PHE A N 1
ATOM 3358 C CA . PHE A 1 425 ? -11.844 -25.016 -23.219 1 91.75 425 PHE A CA 1
ATOM 3359 C C . PHE A 1 425 ? -13.359 -25.156 -23.109 1 91.75 425 PHE A C 1
ATOM 3361 O O . PHE A 1 425 ? -14.031 -25.453 -24.094 1 91.75 425 PHE A O 1
ATOM 3368 N N . PHE A 1 426 ? -13.875 -24.969 -22.031 1 86.94 426 PHE A N 1
ATOM 3369 C CA . PHE A 1 426 ? -15.32 -25.031 -21.812 1 86.94 426 PHE A CA 1
ATOM 3370 C C . PHE A 1 426 ? -16.047 -23.953 -22.609 1 86.94 426 PHE A C 1
ATOM 3372 O O . PHE A 1 426 ? -17.016 -24.25 -23.297 1 86.94 426 PHE A O 1
ATOM 3379 N N . ILE A 1 427 ? -15.531 -22.75 -22.531 1 85.25 427 ILE A N 1
ATOM 3380 C CA . ILE A 1 427 ? -16.172 -21.625 -23.188 1 85.25 427 ILE A CA 1
ATOM 3381 C C . ILE A 1 427 ? -16.094 -21.812 -24.703 1 85.25 427 ILE A C 1
ATOM 3383 O O . ILE A 1 427 ? -17.109 -21.672 -25.406 1 85.25 427 ILE A O 1
ATOM 3387 N N . CYS A 1 428 ? -14.953 -22.125 -25.188 1 87.81 428 CYS A N 1
ATOM 3388 C CA . CYS A 1 428 ? -14.75 -22.25 -26.625 1 87.81 428 CYS A CA 1
ATOM 3389 C C . CYS A 1 428 ? -15.438 -23.484 -27.172 1 87.81 428 CYS A C 1
ATOM 3391 O O . CYS A 1 428 ? -16.094 -23.438 -28.203 1 87.81 428 CYS A O 1
ATOM 3393 N N . GLY A 1 429 ? -15.32 -24.547 -26.438 1 88.94 429 GLY A N 1
ATOM 3394 C CA . GLY A 1 429 ? -15.844 -25.812 -26.922 1 88.94 429 GLY A CA 1
ATOM 3395 C C . GLY A 1 429 ? -17.328 -25.969 -26.688 1 88.94 429 GLY A C 1
ATOM 3396 O O . GLY A 1 429 ? -18.094 -26.219 -27.625 1 88.94 429 GLY A O 1
ATOM 3397 N N . ASP A 1 430 ? -17.75 -25.797 -25.547 1 84.25 430 ASP A N 1
ATOM 3398 C CA . ASP A 1 430 ? -19.125 -26.109 -25.156 1 84.25 430 ASP A CA 1
ATOM 3399 C C . ASP A 1 430 ? -20.031 -24.906 -25.422 1 84.25 430 ASP A C 1
ATOM 3401 O O . ASP A 1 430 ? -21.141 -25.062 -25.953 1 84.25 430 ASP A O 1
ATOM 3405 N N . VAL A 1 431 ? -19.609 -23.734 -25.125 1 80.81 431 VAL A N 1
ATOM 3406 C CA . VAL A 1 431 ? -20.484 -22.562 -25.188 1 80.81 431 VAL A CA 1
ATOM 3407 C C . VAL A 1 431 ? -20.484 -21.984 -26.609 1 80.81 431 VAL A C 1
ATOM 3409 O O . VAL A 1 431 ? -21.547 -21.797 -27.219 1 80.81 431 VAL A O 1
ATOM 3412 N N . LEU A 1 432 ? -19.312 -21.781 -27.156 1 84.31 432 LEU A N 1
ATOM 3413 C CA . LEU A 1 432 ? -19.203 -21.094 -28.438 1 84.31 432 LEU A CA 1
ATOM 3414 C C . LEU A 1 432 ? -19.156 -22.094 -29.594 1 84.31 432 LEU A C 1
ATOM 3416 O O . LEU A 1 432 ? -19.328 -21.719 -30.75 1 84.31 432 LEU A O 1
ATOM 3420 N N . GLN A 1 433 ? -19 -23.406 -29.25 1 85.69 433 GLN A N 1
ATOM 3421 C CA . GLN A 1 433 ? -18.938 -24.484 -30.234 1 85.69 433 GLN A CA 1
ATOM 3422 C C . GLN A 1 433 ? -17.828 -24.234 -31.266 1 85.69 433 GLN A C 1
ATOM 3424 O O . GLN A 1 433 ? -18.047 -24.406 -32.469 1 85.69 433 GLN A O 1
ATOM 3429 N N . PHE A 1 434 ? -16.781 -23.688 -30.703 1 88 434 PHE A N 1
ATOM 3430 C CA . PHE A 1 434 ? -15.562 -23.484 -31.484 1 88 434 PHE A CA 1
ATOM 3431 C C . PHE A 1 434 ? -14.539 -24.578 -31.203 1 88 434 PHE A C 1
ATOM 3433 O O . PHE A 1 434 ? -14.094 -24.734 -30.062 1 88 434 PHE A O 1
ATOM 3440 N N . ASN A 1 435 ? -14.117 -25.406 -32.312 1 87.5 435 ASN A N 1
ATOM 3441 C CA . ASN A 1 435 ? -13.172 -26.5 -32.125 1 87.5 435 ASN A CA 1
ATOM 3442 C C . ASN A 1 435 ? -13.586 -27.438 -31 1 87.5 435 ASN A C 1
ATOM 3444 O O . ASN A 1 435 ? -12.789 -27.719 -30.109 1 87.5 435 ASN A O 1
ATOM 3448 N N . THR A 1 436 ? -14.797 -27.828 -31.016 1 88.31 436 THR A N 1
ATOM 3449 C CA . THR A 1 436 ? -15.453 -28.531 -29.906 1 88.31 436 THR A CA 1
ATOM 3450 C C . THR A 1 436 ? -14.695 -29.812 -29.562 1 88.31 436 THR A C 1
ATOM 3452 O O . THR A 1 436 ? -14.453 -30.094 -28.391 1 88.31 436 THR A O 1
ATOM 3455 N N . ASP A 1 437 ? -14.273 -30.641 -30.531 1 86.69 437 ASP A N 1
ATOM 3456 C CA . ASP A 1 437 ? -13.617 -31.922 -30.281 1 86.69 437 ASP A CA 1
ATOM 3457 C C . ASP A 1 437 ? -12.258 -31.719 -29.609 1 86.69 437 ASP A C 1
ATOM 3459 O O . ASP A 1 437 ? -11.945 -32.375 -28.625 1 86.69 437 ASP A O 1
ATOM 3463 N N . GLU A 1 438 ? -11.562 -30.844 -30.188 1 86.81 438 GLU A N 1
ATOM 3464 C CA . GLU A 1 438 ? -10.25 -30.547 -29.625 1 86.81 438 GLU A CA 1
ATOM 3465 C C . GLU A 1 438 ? -10.367 -29.984 -28.219 1 86.81 438 GLU A C 1
ATOM 3467 O O . GLU A 1 438 ? -9.602 -30.344 -27.328 1 86.81 438 GLU A O 1
ATOM 3472 N N . CYS A 1 439 ? -11.273 -29.047 -28.047 1 89.81 439 CYS A N 1
ATOM 3473 C CA . CYS A 1 439 ? -11.492 -28.438 -26.734 1 89.81 439 CYS A CA 1
ATOM 3474 C C . CYS A 1 439 ? -11.906 -29.484 -25.703 1 89.81 439 CYS A C 1
ATOM 3476 O O . CYS A 1 439 ? -11.453 -29.438 -24.562 1 89.81 439 CYS A O 1
ATOM 3478 N N . SER A 1 440 ? -12.711 -30.406 -26.109 1 87.5 440 SER A N 1
ATOM 3479 C CA . SER A 1 440 ? -13.172 -31.453 -25.188 1 87.5 440 SER A CA 1
ATOM 3480 C C . SER A 1 440 ? -12.016 -32.344 -24.734 1 87.5 440 SER A C 1
ATOM 3482 O O . SER A 1 440 ? -11.922 -32.688 -23.562 1 87.5 440 SER A O 1
ATOM 3484 N N . ARG A 1 441 ? -11.18 -32.719 -25.656 1 88.19 441 ARG A N 1
ATOM 3485 C CA . ARG A 1 441 ? -10.031 -33.562 -25.328 1 88.19 441 ARG A CA 1
ATOM 3486 C C . ARG A 1 441 ? -9.102 -32.875 -24.344 1 88.19 441 ARG A C 1
ATOM 3488 O O . ARG A 1 441 ? -8.68 -33.469 -23.344 1 88.19 441 ARG A O 1
ATOM 3495 N N . PHE A 1 442 ? -8.82 -31.641 -24.641 1 91 442 PHE A N 1
ATOM 3496 C CA . PHE A 1 442 ? -7.914 -30.891 -23.781 1 91 442 PHE A CA 1
ATOM 3497 C C . PHE A 1 442 ? -8.57 -30.578 -22.438 1 91 442 PHE A C 1
ATOM 3499 O O . PHE A 1 442 ? -7.891 -30.547 -21.406 1 91 442 PHE A O 1
ATOM 3506 N N . LEU A 1 443 ? -9.82 -30.344 -22.406 1 92.5 443 LEU A N 1
ATOM 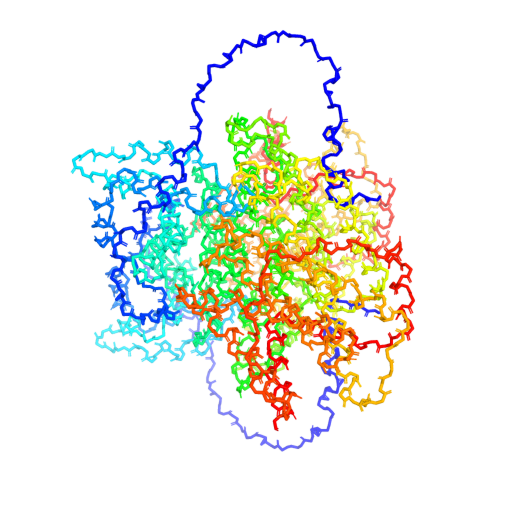3507 C CA . LEU A 1 443 ? -10.539 -30.125 -21.156 1 92.5 443 LEU A CA 1
ATOM 3508 C C . LEU A 1 443 ? -10.438 -31.344 -20.266 1 92.5 443 LEU A C 1
ATOM 3510 O O . LEU A 1 443 ? -10.188 -31.219 -19.062 1 92.5 443 LEU A O 1
ATOM 3514 N N . ASP A 1 444 ? -10.594 -32.5 -20.844 1 89.06 444 ASP A N 1
ATOM 3515 C CA . ASP A 1 444 ? -10.492 -33.719 -20.062 1 89.06 444 ASP A CA 1
ATOM 3516 C C . ASP A 1 444 ? -9.094 -33.875 -19.469 1 89.06 444 ASP A C 1
ATOM 3518 O O . ASP A 1 444 ? -8.945 -34.312 -18.328 1 89.06 444 ASP A O 1
ATOM 3522 N N . SER A 1 445 ? -8.133 -33.625 -20.328 1 89.44 445 SER A N 1
ATOM 3523 C CA . SER A 1 445 ? -6.754 -33.688 -19.844 1 89.44 445 SER A CA 1
ATOM 3524 C C . SER A 1 445 ? -6.5 -32.719 -18.703 1 89.44 445 SER A C 1
ATOM 3526 O O . SER A 1 445 ? -5.832 -33.062 -17.719 1 89.44 445 SER A O 1
ATOM 3528 N N . SER A 1 446 ? -6.938 -31.516 -18.859 1 93.06 446 SER A N 1
ATOM 3529 C CA . SER A 1 446 ? -6.746 -30.5 -17.828 1 93.06 446 SER A CA 1
ATOM 3530 C C . SER A 1 446 ? -7.48 -30.875 -16.547 1 93.06 446 SER A C 1
ATOM 3532 O O . SER A 1 446 ? -6.945 -30.703 -15.453 1 93.06 446 SER A O 1
ATOM 3534 N N . LEU A 1 447 ? -8.641 -31.391 -16.688 1 91.81 447 LEU A N 1
ATOM 3535 C CA . LEU A 1 447 ? -9.414 -31.812 -15.523 1 91.81 447 LEU A CA 1
ATOM 3536 C C . LEU A 1 447 ? -8.742 -32.969 -14.812 1 91.81 447 LEU A C 1
ATOM 3538 O O . LEU A 1 447 ? -8.82 -33.094 -13.586 1 91.81 447 LEU A O 1
ATOM 3542 N N . ALA A 1 448 ? -8.133 -33.781 -15.578 1 91.44 448 ALA A N 1
ATOM 3543 C CA . ALA A 1 448 ? -7.402 -34.906 -14.977 1 91.44 448 ALA A CA 1
ATOM 3544 C C . ALA A 1 448 ? -6.27 -34.406 -14.086 1 91.44 448 ALA A C 1
ATOM 3546 O O . ALA A 1 448 ? -6.008 -34.969 -13.023 1 91.44 448 ALA A O 1
ATOM 3547 N N . ILE A 1 449 ? -5.586 -33.406 -14.531 1 92.69 449 ILE A N 1
ATOM 3548 C CA . ILE A 1 449 ? -4.504 -32.844 -13.742 1 92.69 449 ILE A CA 1
ATOM 3549 C C . ILE A 1 449 ? -5.066 -32.219 -12.469 1 92.69 449 ILE A C 1
ATOM 3551 O O . ILE A 1 449 ? -4.512 -32.406 -11.383 1 92.69 449 ILE A O 1
ATOM 3555 N N . VAL A 1 450 ? -6.16 -31.469 -12.586 1 91.56 450 VAL A N 1
ATOM 3556 C CA . VAL A 1 450 ? -6.793 -30.844 -11.43 1 91.56 450 VAL A CA 1
ATOM 3557 C C . VAL A 1 450 ? -7.277 -31.906 -10.461 1 91.56 450 VAL A C 1
ATOM 3559 O O . VAL A 1 450 ? -7.141 -31.766 -9.242 1 91.56 450 VAL A O 1
ATOM 3562 N N . ALA A 1 451 ? -7.801 -32.969 -11.008 1 90.81 451 ALA A N 1
ATOM 3563 C CA . ALA A 1 451 ? -8.273 -34.062 -10.188 1 90.81 451 ALA A CA 1
ATOM 3564 C C . ALA A 1 451 ? -7.113 -34.719 -9.43 1 90.81 451 ALA A C 1
ATOM 3566 O O . ALA A 1 451 ? -7.27 -35.125 -8.281 1 90.81 451 ALA A O 1
ATOM 3567 N N . LYS A 1 452 ? -6.055 -34.844 -10.133 1 88.44 452 LYS A N 1
ATOM 3568 C CA . LYS A 1 452 ? -4.867 -35.375 -9.484 1 88.44 452 LYS A CA 1
ATOM 3569 C C . LYS A 1 452 ? -4.422 -34.5 -8.32 1 88.44 452 LYS A C 1
ATOM 3571 O O . LYS A 1 452 ? -4.102 -35.031 -7.242 1 88.44 452 LYS A O 1
ATOM 3576 N N . MET A 1 453 ? -4.395 -33.25 -8.508 1 88 453 MET A N 1
ATOM 3577 C CA . MET A 1 453 ? -4.035 -32.312 -7.438 1 88 453 MET A CA 1
ATOM 3578 C C . MET A 1 453 ? -5.02 -32.438 -6.277 1 88 453 MET A C 1
ATOM 3580 O O . MET A 1 453 ? -4.621 -32.375 -5.109 1 88 453 MET A O 1
ATOM 3584 N N . ALA A 1 454 ? -6.285 -32.594 -6.609 1 87.25 454 ALA A N 1
ATOM 3585 C CA . ALA A 1 454 ? -7.328 -32.719 -5.598 1 87.25 454 ALA A CA 1
ATOM 3586 C C . ALA A 1 454 ? -7.16 -34 -4.797 1 87.25 454 ALA A C 1
ATOM 3588 O O . ALA A 1 454 ? -7.289 -34 -3.57 1 87.25 454 ALA A O 1
ATOM 3589 N N . SER A 1 455 ? -6.875 -35.031 -5.465 1 87.12 455 SER A N 1
ATOM 3590 C CA . SER A 1 455 ? -6.734 -36.344 -4.816 1 87.12 455 SER A CA 1
ATOM 3591 C C . SER A 1 455 ? -5.531 -36.375 -3.877 1 87.12 455 SER A C 1
ATOM 3593 O O . SER A 1 455 ? -5.52 -37.094 -2.893 1 87.12 455 SER A O 1
ATOM 3595 N N . GLU A 1 456 ? -4.605 -35.531 -4.227 1 82.94 456 GLU A N 1
ATOM 3596 C CA . GLU A 1 456 ? -3.406 -35.438 -3.396 1 82.94 456 GLU A CA 1
ATOM 3597 C C . GLU A 1 456 ? -3.627 -34.531 -2.199 1 82.94 456 GLU A C 1
ATOM 3599 O O . GLU A 1 456 ? -2.727 -34.344 -1.376 1 82.94 456 GLU A O 1
ATOM 3604 N N . GLY A 1 457 ? -4.801 -33.906 -2.121 1 78.69 457 GLY A N 1
ATOM 3605 C CA . GLY A 1 457 ? -5.164 -33.219 -0.904 1 78.69 457 GLY A CA 1
ATOM 3606 C C . GLY A 1 457 ? -5.266 -31.703 -1.097 1 78.69 457 GLY A C 1
ATOM 3607 O O . GLY A 1 457 ? -5.441 -30.953 -0.13 1 78.69 457 GLY A O 1
ATOM 3608 N N . ASN A 1 458 ? -5.047 -31.172 -2.283 1 83.5 458 ASN A N 1
ATOM 3609 C CA . ASN A 1 458 ? -5.234 -29.75 -2.537 1 83.5 458 ASN A CA 1
ATOM 3610 C C . ASN A 1 458 ? -6.711 -29.359 -2.508 1 83.5 458 ASN A C 1
ATOM 3612 O O . ASN A 1 458 ? -7.449 -29.656 -3.451 1 83.5 458 ASN A O 1
ATOM 3616 N N . LYS A 1 459 ? -7.094 -28.594 -1.53 1 79.62 459 LYS A N 1
ATOM 3617 C CA . LYS A 1 459 ? -8.5 -28.266 -1.331 1 79.62 459 LYS A CA 1
ATOM 3618 C C . LYS A 1 459 ? -8.992 -27.281 -2.395 1 79.62 459 LYS A C 1
ATOM 3620 O O . LYS A 1 459 ? -10.148 -27.344 -2.824 1 79.62 459 LYS A O 1
ATOM 3625 N N . ASP A 1 460 ? -8.18 -26.438 -2.736 1 79.69 460 ASP A N 1
ATOM 3626 C CA . ASP A 1 460 ? -8.555 -25.484 -3.781 1 79.69 460 ASP A CA 1
ATOM 3627 C C . ASP A 1 460 ? -8.797 -26.203 -5.109 1 79.69 460 ASP A C 1
ATOM 3629 O O . ASP A 1 460 ? -9.695 -25.828 -5.867 1 79.69 460 ASP A O 1
ATOM 3633 N N . ALA A 1 461 ? -7.973 -27.172 -5.363 1 86.38 461 ALA A N 1
ATOM 3634 C CA . ALA A 1 461 ? -8.164 -27.969 -6.574 1 86.38 461 ALA A CA 1
ATOM 3635 C C . ALA A 1 461 ? -9.484 -28.719 -6.531 1 86.38 461 ALA A C 1
ATOM 3637 O O . ALA A 1 461 ? -10.156 -28.875 -7.555 1 86.38 461 ALA A O 1
ATOM 3638 N N . THR A 1 462 ? -9.836 -29.125 -5.352 1 86.94 462 THR A N 1
ATOM 3639 C CA . THR A 1 462 ? -11.109 -29.828 -5.188 1 86.94 462 THR A CA 1
ATOM 3640 C C . THR A 1 462 ? -12.273 -28.891 -5.508 1 86.94 462 THR A C 1
ATOM 3642 O O . THR A 1 462 ? -13.203 -29.266 -6.219 1 86.94 462 THR A O 1
ATOM 3645 N N . VAL A 1 463 ? -12.195 -27.734 -5.012 1 80.44 463 VAL A N 1
ATOM 3646 C CA . VAL A 1 463 ? -13.258 -26.75 -5.223 1 80.44 463 VAL A CA 1
ATOM 3647 C C . VAL A 1 463 ? -13.352 -26.406 -6.707 1 80.44 463 VAL A C 1
ATOM 3649 O O . VAL A 1 463 ? -14.445 -26.359 -7.273 1 80.44 463 VAL A O 1
ATOM 3652 N N . LYS A 1 464 ? -12.242 -26.141 -7.34 1 83.44 464 LYS A N 1
ATOM 3653 C CA . LYS A 1 464 ? -12.227 -25.75 -8.75 1 83.44 464 LYS A CA 1
ATOM 3654 C C . LYS A 1 464 ? -12.664 -26.906 -9.648 1 83.44 464 LYS A C 1
ATOM 3656 O O . LYS A 1 464 ? -13.352 -26.703 -10.648 1 83.44 464 LYS A O 1
ATOM 3661 N N . HIS A 1 465 ? -12.234 -28.047 -9.266 1 87.56 465 HIS A N 1
ATOM 3662 C CA . HIS A 1 465 ? -12.664 -29.234 -10.008 1 87.56 465 HIS A CA 1
ATOM 3663 C C . HIS A 1 465 ? -14.18 -29.391 -9.969 1 87.56 465 HIS A C 1
ATOM 3665 O O . HIS A 1 465 ? -14.812 -29.625 -11 1 87.56 465 HIS A O 1
ATOM 3671 N N . THR A 1 466 ? -14.727 -29.234 -8.805 1 82.25 466 THR A N 1
ATOM 3672 C CA . THR A 1 466 ? -16.172 -29.359 -8.625 1 82.25 466 THR A CA 1
ATOM 3673 C C . THR A 1 466 ? -16.906 -28.266 -9.391 1 82.25 466 THR A C 1
ATOM 3675 O O . THR A 1 466 ? -17.969 -28.516 -9.977 1 82.25 466 THR A O 1
ATOM 3678 N N . LYS A 1 467 ? -16.359 -27.141 -9.383 1 80.56 467 LYS A N 1
ATOM 3679 C CA . LYS A 1 467 ? -16.969 -26.016 -10.094 1 80.56 467 LYS A CA 1
ATOM 3680 C C . LYS A 1 467 ? -17.047 -26.297 -11.594 1 80.56 467 LYS A C 1
ATOM 3682 O O . LYS A 1 467 ? -18.078 -26.047 -12.219 1 80.56 467 LYS A O 1
ATOM 3687 N N . VAL A 1 468 ? -16 -26.812 -12.156 1 82.81 468 VAL A N 1
ATOM 3688 C CA . VAL A 1 468 ? -15.977 -27.094 -13.586 1 82.81 468 VAL A CA 1
ATOM 3689 C C . VAL A 1 468 ? -16.922 -28.25 -13.898 1 82.81 468 VAL A C 1
ATOM 3691 O O . VAL A 1 468 ? -17.609 -28.234 -14.922 1 82.81 468 VAL A O 1
ATOM 3694 N N . GLN A 1 469 ? -16.984 -29.172 -12.992 1 81.12 469 GLN A N 1
ATOM 3695 C CA . GLN A 1 469 ? -17.891 -30.297 -13.188 1 81.12 469 GLN A CA 1
ATOM 3696 C C . GLN A 1 469 ? -19.344 -29.828 -13.172 1 81.12 469 GLN A C 1
ATOM 3698 O O . GLN A 1 469 ? -20.172 -30.312 -13.953 1 81.12 469 GLN A O 1
ATOM 3703 N N . ASN A 1 470 ? -19.578 -28.922 -12.336 1 76.75 470 ASN A N 1
ATOM 3704 C CA . ASN A 1 470 ? -20.938 -28.375 -12.266 1 76.75 470 ASN A CA 1
ATOM 3705 C C . ASN A 1 470 ? -21.297 -27.594 -13.523 1 76.75 470 ASN A C 1
ATOM 3707 O O . ASN A 1 470 ? -22.422 -27.641 -13.992 1 76.75 470 ASN A O 1
ATOM 3711 N N . LEU A 1 471 ? -20.375 -26.906 -14.008 1 77.5 471 LEU A N 1
ATOM 3712 C CA . LEU A 1 471 ? -20.578 -26.156 -15.25 1 77.5 471 LEU A CA 1
ATOM 3713 C C . LEU A 1 471 ? -20.859 -27.109 -16.406 1 77.5 471 LEU A C 1
ATOM 3715 O O . LEU A 1 471 ? -21.781 -26.859 -17.203 1 77.5 471 LEU A O 1
ATOM 3719 N N . LEU A 1 472 ? -20.156 -28.156 -16.5 1 79.19 472 LEU A N 1
ATOM 3720 C CA . LEU A 1 472 ? -20.312 -29.125 -17.578 1 79.19 472 LEU A CA 1
ATOM 3721 C C . LEU A 1 472 ? -21.656 -29.844 -17.453 1 79.19 472 LEU A C 1
ATOM 3723 O O . LEU A 1 472 ? -22.344 -30.078 -18.453 1 79.19 472 LEU A O 1
ATOM 3727 N N . ALA A 1 473 ? -22 -30.109 -16.234 1 74.19 473 ALA A N 1
ATOM 3728 C CA . ALA A 1 473 ? -23.266 -30.797 -15.984 1 74.19 473 ALA A CA 1
ATOM 3729 C C . ALA A 1 473 ? -24.438 -29.906 -16.359 1 74.19 473 ALA A C 1
ATOM 3731 O O . ALA A 1 473 ? -25.469 -30.406 -16.844 1 74.19 473 ALA A O 1
ATOM 3732 N N . SER A 1 474 ? -24.281 -28.672 -16.141 1 70.69 474 SER A N 1
ATOM 3733 C CA . SER A 1 474 ? -25.359 -27.734 -16.406 1 70.69 474 SER A CA 1
ATOM 3734 C C . SER A 1 474 ? -25.5 -27.469 -17.906 1 70.69 474 SER A C 1
ATOM 3736 O O . SER A 1 474 ? -26.594 -27.281 -18.422 1 70.69 474 SER A O 1
ATOM 3738 N N . TYR A 1 475 ? -24.484 -27.469 -18.609 1 72.62 475 TYR A N 1
ATOM 3739 C CA . TYR A 1 475 ? -24.516 -27.078 -20.016 1 72.62 475 TYR A CA 1
ATOM 3740 C C . TYR A 1 475 ? -24.719 -28.281 -20.922 1 72.62 475 TYR A C 1
ATOM 3742 O O . TYR A 1 475 ? -25.297 -28.172 -22 1 72.62 475 TYR A O 1
ATOM 3750 N N . ARG A 1 476 ? -24.078 -29.438 -20.453 1 65.56 476 ARG A N 1
ATOM 3751 C CA . ARG A 1 476 ? -24.203 -30.672 -21.234 1 65.56 476 ARG A CA 1
ATOM 3752 C C . ARG A 1 476 ? -25.391 -31.5 -20.766 1 65.56 476 ARG A C 1
ATOM 3754 O O . ARG A 1 476 ? -25.25 -32.375 -19.906 1 65.56 476 ARG A O 1
ATOM 3761 N N . PRO A 1 477 ? -26.656 -30.953 -20.812 1 53.22 477 PRO A N 1
ATOM 3762 C CA . PRO A 1 477 ? -27.734 -31.781 -20.25 1 53.22 477 PRO A CA 1
ATOM 3763 C C . PRO A 1 477 ? -27.5 -33.281 -20.453 1 53.22 477 PRO A C 1
ATOM 3765 O O . PRO A 1 477 ? -27.844 -34.094 -19.594 1 53.22 477 PRO A O 1
ATOM 3768 N N . GLN A 1 478 ? -27.688 -33.906 -21.688 1 45.84 478 GLN A N 1
ATOM 3769 C CA . GLN A 1 478 ? -27.922 -35.312 -22 1 45.84 478 GLN A CA 1
ATOM 3770 C C . GLN A 1 478 ? -26.609 -36.094 -21.953 1 45.84 478 GLN A C 1
ATOM 3772 O O . GLN A 1 478 ? -26.578 -37.281 -22.328 1 45.84 478 GLN A O 1
ATOM 3777 N N . LEU A 1 479 ? -25.578 -35.469 -21.906 1 40.5 479 LEU A N 1
ATOM 3778 C CA . LEU A 1 479 ? -24.516 -36.375 -22.344 1 40.5 479 LEU A CA 1
ATOM 3779 C C . LEU A 1 479 ? -24.109 -37.312 -21.219 1 40.5 479 LEU A C 1
ATOM 3781 O O . LEU A 1 479 ? -24.031 -36.906 -20.062 1 40.5 479 LEU A O 1
ATOM 3785 N N . PRO A 1 480 ? -24.25 -38.625 -21.422 1 36.53 480 PRO A N 1
ATOM 3786 C CA . PRO A 1 480 ? -23.828 -39.688 -20.531 1 36.53 480 PRO A CA 1
ATOM 3787 C C . PRO A 1 480 ? -22.469 -39.438 -19.906 1 36.53 480 PRO A C 1
ATOM 3789 O O . PRO A 1 480 ? -21.672 -38.656 -20.438 1 36.53 480 PRO A O 1
ATOM 3792 N N . ASP A 1 481 ? -22.281 -39.938 -18.656 1 38.84 481 ASP A N 1
ATOM 3793 C CA . ASP A 1 481 ? -21.031 -40 -17.891 1 38.84 481 ASP A CA 1
ATOM 3794 C C . ASP A 1 481 ? -19.859 -40.375 -18.781 1 38.84 481 ASP A C 1
ATOM 3796 O O . ASP A 1 481 ? -19.719 -41.531 -19.203 1 38.84 481 ASP A O 1
ATOM 3800 N N . VAL A 1 482 ? -19.641 -39.875 -19.875 1 34.62 482 VAL A N 1
ATOM 3801 C CA . VAL A 1 482 ? -18.5 -40.406 -20.609 1 34.62 482 VAL A CA 1
ATOM 3802 C C . VAL A 1 482 ? -17.281 -40.469 -19.688 1 34.62 482 VAL A C 1
ATOM 3804 O O . VAL A 1 482 ? -16.906 -39.469 -19.062 1 34.62 482 VAL A O 1
ATOM 3807 N N . SER A 1 483 ? -17.078 -41.625 -19.062 1 35.69 483 SER A N 1
ATOM 3808 C CA . SER A 1 483 ? -15.82 -42 -18.438 1 35.69 483 SER A CA 1
ATOM 3809 C C . SER A 1 483 ? -14.633 -41.469 -19.234 1 35.69 483 SER A C 1
ATOM 3811 O O . SER A 1 483 ? -14.469 -41.812 -20.406 1 35.69 483 SER A O 1
ATOM 3813 N N . SER A 1 484 ? -14.305 -40.344 -19.141 1 36.94 484 SER A N 1
ATOM 3814 C CA . SER A 1 484 ? -13.195 -39.781 -19.906 1 36.94 484 SER A CA 1
ATOM 3815 C C . SER A 1 484 ? -11.992 -40.75 -19.922 1 36.94 484 SER A C 1
ATOM 3817 O O . SER A 1 484 ? -11.539 -41.188 -18.875 1 36.94 484 SER A O 1
ATOM 3819 N N . PRO A 1 485 ? -11.727 -41.5 -20.969 1 33.91 485 PRO A N 1
ATOM 3820 C CA . PRO A 1 485 ? -10.508 -42.312 -21.016 1 33.91 485 PRO A CA 1
ATOM 3821 C C . PRO A 1 485 ? -9.289 -41.594 -20.453 1 33.91 485 PRO A C 1
ATOM 3823 O O . PRO A 1 485 ? -9.234 -40.344 -20.484 1 33.91 485 PRO A O 1
ATOM 3826 N N . GLY A 1 486 ? -8.719 -42.125 -19.406 1 36 486 GLY A N 1
ATOM 3827 C CA . GLY A 1 486 ? -7.406 -41.719 -18.922 1 36 486 GLY A CA 1
ATOM 3828 C C . GLY A 1 486 ? -6.469 -41.281 -20.031 1 36 486 GLY A C 1
ATOM 3829 O O . GLY A 1 486 ? -6.066 -42.094 -20.875 1 36 486 GLY A O 1
ATOM 3830 N N . LEU A 1 487 ? -6.73 -40.25 -20.719 1 36.69 487 LEU A N 1
ATOM 3831 C CA . LEU A 1 487 ? -5.852 -39.875 -21.812 1 36.69 487 LEU A CA 1
ATOM 3832 C C . LEU A 1 487 ? -4.387 -40 -21.422 1 36.69 487 LEU A C 1
ATOM 3834 O O . LEU A 1 487 ? -4.012 -39.656 -20.297 1 36.69 487 LEU A O 1
ATOM 3838 N N . ASP A 1 488 ? -3.703 -40.875 -21.953 1 37.25 488 ASP A N 1
ATOM 3839 C CA . ASP A 1 488 ? -2.248 -40.938 -22.016 1 37.25 488 ASP A CA 1
ATOM 3840 C C . ASP A 1 488 ? -1.622 -39.594 -22.281 1 37.25 488 ASP A C 1
ATOM 3842 O O . ASP A 1 488 ? -1.695 -39.062 -23.406 1 37.25 488 ASP A O 1
ATOM 3846 N N . LEU A 1 489 ? -1.62 -38.688 -21.375 1 39.72 489 LEU A N 1
ATOM 3847 C CA . LEU A 1 489 ? -1.022 -37.375 -21.281 1 39.72 489 LEU A CA 1
ATOM 3848 C C . LEU A 1 489 ? 0.283 -37.312 -22.062 1 39.72 489 LEU A C 1
ATOM 3850 O O . LEU A 1 489 ? 0.892 -36.219 -22.188 1 39.72 489 LEU A O 1
ATOM 3854 N N . ALA A 1 490 ? 0.974 -38.406 -22.297 1 41.88 490 ALA A N 1
ATOM 3855 C CA . ALA A 1 490 ? 2.275 -38.5 -22.969 1 41.88 490 ALA A CA 1
ATOM 3856 C C . ALA A 1 490 ? 2.209 -37.938 -24.375 1 41.88 490 ALA A C 1
ATOM 3858 O O . ALA A 1 490 ? 3.232 -37.531 -24.953 1 41.88 490 ALA A O 1
ATOM 3859 N N . SER A 1 491 ? 1.077 -38.031 -25.141 1 42.22 491 SER A N 1
ATOM 3860 C CA . SER A 1 491 ? 1.195 -37.844 -26.578 1 42.22 491 SER A CA 1
ATOM 3861 C C . SER A 1 491 ? 0.769 -36.469 -27 1 42.22 491 SER A C 1
ATOM 3863 O O . SER A 1 491 ? 0.255 -36.25 -28.109 1 42.22 491 SER A O 1
ATOM 3865 N N . LEU A 1 492 ? 0.579 -35.531 -26.172 1 43.25 492 LEU A N 1
ATOM 3866 C CA . LEU A 1 492 ? 0.127 -34.281 -26.766 1 43.25 492 LEU A CA 1
ATOM 3867 C C . LEU A 1 492 ? 1.257 -33.594 -27.547 1 43.25 492 LEU A C 1
ATOM 3869 O O . LEU A 1 492 ? 2.367 -33.469 -27.031 1 43.25 492 LEU A O 1
ATOM 3873 N N . ASP A 1 493 ? 1.244 -33.562 -28.938 1 46.19 493 ASP A N 1
ATOM 3874 C CA . ASP A 1 493 ? 2.174 -32.812 -29.75 1 46.19 493 ASP A CA 1
ATOM 3875 C C . ASP A 1 493 ? 2.201 -31.328 -29.328 1 46.19 493 ASP A C 1
ATOM 3877 O O . ASP A 1 493 ? 1.218 -30.828 -28.781 1 46.19 493 ASP A O 1
ATOM 3881 N N . VAL A 1 494 ? 3.393 -30.766 -29.125 1 48.75 494 VAL A N 1
ATOM 3882 C CA . VAL A 1 494 ? 3.578 -29.344 -28.875 1 48.75 494 VAL A CA 1
ATOM 3883 C C . VAL A 1 494 ? 2.625 -28.531 -29.75 1 48.75 494 VAL A C 1
ATOM 3885 O O . VAL A 1 494 ? 2.604 -28.688 -30.969 1 48.75 494 VAL A O 1
ATOM 3888 N N . PRO A 1 495 ? 1.523 -28.031 -29.156 1 48.16 495 PRO A N 1
ATOM 3889 C CA . PRO A 1 495 ? 0.654 -27.219 -30.016 1 48.16 495 PRO A CA 1
ATOM 3890 C C . PRO A 1 495 ? 1.434 -26.219 -30.875 1 48.16 495 PRO A C 1
ATOM 3892 O O . PRO A 1 495 ? 2.512 -25.766 -30.484 1 48.16 495 PRO A O 1
ATOM 3895 N N . ASP A 1 496 ? 1.284 -26.266 -32.25 1 42.84 496 ASP A N 1
ATOM 3896 C CA . ASP A 1 496 ? 1.879 -25.312 -33.156 1 42.84 496 ASP A CA 1
ATOM 3897 C C . ASP A 1 496 ? 1.734 -23.875 -32.625 1 42.84 496 ASP A C 1
ATOM 3899 O O . ASP A 1 496 ? 0.628 -23.438 -32.312 1 42.84 496 ASP A O 1
ATOM 3903 N N . THR A 1 497 ? 2.621 -23.391 -31.844 1 46.81 497 THR A N 1
ATOM 3904 C CA . THR A 1 497 ? 2.631 -22 -31.391 1 46.81 497 THR A CA 1
ATOM 3905 C C . THR A 1 497 ? 2.244 -21.062 -32.531 1 46.81 497 THR A C 1
ATOM 3907 O O . THR A 1 497 ? 3.084 -20.312 -33.062 1 46.81 497 THR A O 1
ATOM 3910 N N . LEU A 1 498 ? 1.584 -21.438 -33.625 1 38.62 498 LEU A N 1
ATOM 3911 C CA . LEU A 1 498 ? 1.264 -20.516 -34.719 1 38.62 498 LEU A CA 1
ATOM 3912 C C . LEU A 1 498 ? 0.521 -19.281 -34.188 1 38.62 498 LEU A C 1
ATOM 3914 O O . LEU A 1 498 ? -0.696 -19.328 -34 1 38.62 498 LEU A O 1
ATOM 3918 N N . TRP A 1 499 ? 1.137 -18.562 -33.281 1 45.12 499 TRP A N 1
ATOM 3919 C CA . TRP A 1 499 ? 0.539 -17.266 -33.031 1 45.12 499 TRP A CA 1
ATOM 3920 C C . TRP A 1 499 ? 0.198 -16.562 -34.344 1 45.12 499 TRP A C 1
ATOM 3922 O O . TRP A 1 499 ? 0.935 -16.688 -35.312 1 45.12 499 TRP A O 1
ATOM 3932 N N . THR A 1 500 ? -0.882 -16.406 -34.594 1 46.91 500 THR A N 1
ATOM 3933 C CA . THR A 1 500 ? -1.326 -15.742 -35.812 1 46.91 500 THR A CA 1
ATOM 3934 C C . THR A 1 500 ? -0.326 -14.672 -36.219 1 46.91 500 THR A C 1
ATOM 3936 O O . THR A 1 500 ? 0.363 -14.086 -35.406 1 46.91 500 THR A O 1
ATOM 3939 N N . GLN A 1 501 ? 0.095 -14.641 -37.438 1 49.28 501 GLN A N 1
ATOM 3940 C CA . GLN A 1 501 ? 1.081 -13.906 -38.25 1 49.28 501 GLN A CA 1
ATOM 3941 C C . GLN A 1 501 ? 1.146 -12.445 -37.812 1 49.28 501 GLN A C 1
ATOM 3943 O O . GLN A 1 501 ? 2.23 -11.867 -37.719 1 49.28 501 GLN A O 1
ATOM 3948 N N . ASN A 1 502 ? -0.203 -11.672 -37.5 1 57.12 502 ASN A N 1
ATOM 3949 C CA . ASN A 1 502 ? -0.183 -10.258 -37.125 1 57.12 502 ASN A CA 1
ATOM 3950 C C . ASN A 1 502 ? -1.267 -9.93 -36.125 1 57.12 502 ASN A C 1
ATOM 3952 O O . ASN A 1 502 ? -2.381 -9.547 -36.5 1 57.12 502 ASN A O 1
ATOM 3956 N N . PRO A 1 503 ? -0.943 -10.203 -34.875 1 64.12 503 PRO A N 1
ATOM 3957 C CA . PRO A 1 503 ? -1.966 -9.945 -33.844 1 64.12 503 PRO A CA 1
ATOM 3958 C C . PRO A 1 503 ? -2.547 -8.539 -33.938 1 64.12 503 PRO A C 1
ATOM 3960 O O . PRO A 1 503 ? -3.727 -8.328 -33.656 1 64.12 503 PRO A O 1
ATOM 3963 N N . ILE A 1 504 ? -1.757 -7.648 -34.375 1 65.19 504 ILE A N 1
ATOM 3964 C CA . ILE A 1 504 ? -2.234 -6.273 -34.469 1 65.19 504 ILE A CA 1
ATOM 3965 C C . ILE A 1 504 ? -3.398 -6.199 -35.469 1 65.19 504 ILE A C 1
ATOM 3967 O O . ILE A 1 504 ? -4.414 -5.555 -35.188 1 65.19 504 ILE A O 1
ATOM 3971 N N . GLU A 1 505 ? -3.258 -6.875 -36.531 1 63.91 505 GLU A N 1
ATOM 3972 C CA . GLU A 1 505 ? -4.305 -6.859 -37.531 1 63.91 505 GLU A CA 1
ATOM 3973 C C . GLU A 1 505 ? -5.574 -7.539 -37.031 1 63.91 505 GLU A C 1
ATOM 3975 O O . GLU A 1 505 ? -6.684 -7.074 -37.312 1 63.91 505 GLU A O 1
ATOM 3980 N N . THR A 1 506 ? -5.375 -8.555 -36.281 1 66.94 506 THR A N 1
ATOM 3981 C CA . THR A 1 506 ? -6.516 -9.289 -35.75 1 66.94 506 THR A CA 1
ATOM 3982 C C . THR A 1 506 ? -7.336 -8.406 -34.812 1 66.94 506 THR A C 1
ATOM 3984 O O . THR A 1 506 ? -8.57 -8.391 -34.906 1 66.94 506 THR A O 1
ATOM 3987 N N . PHE A 1 507 ? -6.68 -7.645 -34.062 1 70.38 507 PHE A N 1
ATOM 3988 C CA . PHE A 1 507 ? -7.387 -6.836 -33.094 1 70.38 507 PHE A CA 1
ATOM 3989 C C . PHE A 1 507 ? -7.941 -5.566 -33.719 1 70.38 507 PHE A C 1
ATOM 3991 O O . PHE A 1 507 ? -8.992 -5.07 -33.312 1 70.38 507 PHE A O 1
ATOM 3998 N N . GLN A 1 508 ? -7.234 -5.059 -34.656 1 64.31 508 GLN A N 1
ATOM 3999 C CA . GLN A 1 508 ? -7.758 -3.9 -35.375 1 64.31 508 GLN A CA 1
ATOM 4000 C C . GLN A 1 508 ? -9.078 -4.23 -36.062 1 64.31 508 GLN A C 1
ATOM 4002 O O . GLN A 1 508 ? -9.969 -3.381 -36.156 1 64.31 508 GLN A O 1
ATOM 4007 N N . ALA A 1 509 ? -9.148 -5.422 -36.438 1 63.03 509 ALA A N 1
ATOM 4008 C CA . ALA A 1 509 ? -10.359 -5.855 -37.125 1 63.03 509 ALA A CA 1
ATOM 4009 C C . ALA A 1 509 ? -11.547 -5.934 -36.156 1 63.03 509 ALA A C 1
ATOM 4011 O O . ALA A 1 509 ? -12.703 -5.906 -36.594 1 63.03 509 ALA A O 1
ATOM 4012 N N . LEU A 1 510 ? -11.258 -5.945 -34.875 1 65.06 510 LEU A N 1
ATOM 4013 C CA . LEU A 1 510 ? -12.305 -6.043 -33.875 1 65.06 510 LEU A CA 1
ATOM 4014 C C . LEU A 1 510 ? -12.875 -4.664 -33.562 1 65.06 510 LEU A C 1
ATOM 4016 O O . LEU A 1 510 ? -13.891 -4.555 -32.844 1 65.06 510 LEU A O 1
ATOM 4020 N N . ALA A 1 511 ? -12.195 -3.584 -33.875 1 60.38 511 ALA A N 1
ATOM 4021 C CA . ALA A 1 511 ? -12.602 -2.217 -33.594 1 60.38 511 ALA A CA 1
ATOM 4022 C C . ALA A 1 511 ? -14.078 -1.997 -33.906 1 60.38 511 ALA A C 1
ATOM 4024 O O . ALA A 1 511 ? -14.766 -1.226 -33.25 1 60.38 511 ALA A O 1
ATOM 4025 N N . GLY A 1 512 ? -14.633 -2.662 -34.844 1 54.5 512 GLY A N 1
ATOM 4026 C CA . GLY A 1 512 ? -16.016 -2.471 -35.25 1 54.5 512 GLY A CA 1
ATOM 4027 C C . GLY A 1 512 ? -17 -3.26 -34.406 1 54.5 512 GLY A C 1
ATOM 4028 O O . GLY A 1 512 ? -18.219 -3.047 -34.5 1 54.5 512 GLY A O 1
ATOM 4029 N N . HIS A 1 513 ? -16.453 -4.031 -33.562 1 57.03 513 HIS A N 1
ATOM 4030 C CA . HIS A 1 513 ? -17.344 -4.855 -32.75 1 57.03 513 HIS A CA 1
ATOM 4031 C C . HIS A 1 513 ? -17.594 -4.223 -31.375 1 57.03 513 HIS A C 1
ATOM 4033 O O . HIS A 1 513 ? -16.672 -3.709 -30.75 1 57.03 513 HIS A O 1
ATOM 4039 N N . ASP A 1 514 ? -18.828 -3.783 -31.094 1 53.84 514 ASP A N 1
ATOM 4040 C CA . ASP A 1 514 ? -19.156 -3.338 -29.75 1 53.84 514 ASP A CA 1
ATOM 4041 C C . ASP A 1 514 ? -19.125 -4.504 -28.766 1 53.84 514 ASP A C 1
ATOM 4043 O O . ASP A 1 514 ? -20.125 -5.219 -28.609 1 53.84 514 ASP A O 1
ATOM 4047 N N . LEU A 1 515 ? -18.047 -4.816 -28.469 1 53.62 515 LEU A N 1
ATOM 4048 C CA . LEU A 1 515 ? -17.953 -5.992 -27.609 1 53.62 515 LEU A CA 1
ATOM 4049 C C . LEU A 1 515 ? -18.281 -5.645 -26.156 1 53.62 515 LEU A C 1
ATOM 4051 O O . LEU A 1 515 ? -18.25 -6.508 -25.281 1 53.62 515 LEU A O 1
ATOM 4055 N N . ASN A 1 516 ? -18.969 -4.504 -26.016 1 46.84 516 ASN A N 1
ATOM 4056 C CA . ASN A 1 516 ? -19.375 -4.066 -24.688 1 46.84 516 ASN A CA 1
ATOM 4057 C C . ASN A 1 516 ? -18.359 -4.477 -23.625 1 46.84 516 ASN A C 1
ATOM 4059 O O . ASN A 1 516 ? -18.75 -4.969 -22.562 1 46.84 516 ASN A O 1
ATOM 4063 N N . ILE A 1 517 ? -17.234 -4.453 -24.25 1 44.97 517 ILE A N 1
ATOM 4064 C CA . ILE A 1 517 ? -16.141 -4.855 -23.359 1 44.97 517 ILE A CA 1
ATOM 4065 C C . ILE A 1 517 ? -15.836 -3.723 -22.391 1 44.97 517 ILE A C 1
ATOM 4067 O O . ILE A 1 517 ? -15.766 -2.557 -22.781 1 44.97 517 ILE A O 1
ATOM 4071 N N . TRP A 1 518 ? -15.891 -3.74 -21.047 1 47.31 518 TRP A N 1
ATOM 4072 C CA . TRP A 1 518 ? -15.203 -3.137 -19.922 1 47.31 518 TRP A CA 1
ATOM 4073 C C . TRP A 1 518 ? -15.961 -1.908 -19.422 1 47.31 518 TRP A C 1
ATOM 4075 O O . TRP A 1 518 ? -15.359 -1.007 -18.828 1 47.31 518 TRP A O 1
ATOM 4085 N N . GLU A 1 519 ? -17.078 -1.549 -20 1 41.16 519 GLU A N 1
ATOM 4086 C CA . GLU A 1 519 ? -17.562 -0.302 -19.422 1 41.16 519 GLU A CA 1
ATOM 4087 C C . GLU A 1 519 ? -17.359 -0.29 -17.906 1 41.16 519 GLU A C 1
ATOM 4089 O O . GLU A 1 519 ? -17.141 0.768 -17.312 1 41.16 519 GLU A O 1
ATOM 4094 N N . TYR A 1 520 ? -17.812 -1.32 -17.328 1 37.66 520 TYR A N 1
ATOM 4095 C CA . TYR A 1 520 ? -17.781 -1.179 -15.875 1 37.66 520 TYR A CA 1
ATOM 4096 C C . TYR A 1 520 ? -16.578 -1.891 -15.281 1 37.66 520 TYR A C 1
ATOM 4098 O O . TYR A 1 520 ? -16.641 -2.416 -14.164 1 37.66 520 TYR A O 1
ATOM 4106 N N . GLY A 1 521 ? -15.398 -1.562 -15.844 1 38.69 521 GLY A N 1
ATOM 4107 C CA . GLY A 1 521 ? -14.164 -2.094 -15.281 1 38.69 521 GLY A CA 1
ATOM 4108 C C . GLY A 1 521 ? -14.211 -3.596 -15.062 1 38.69 521 GLY A C 1
ATOM 4109 O O . GLY A 1 521 ? -15.266 -4.156 -14.766 1 38.69 521 GLY A O 1
ATOM 4110 N N . TYR A 1 522 ? -13.531 -4.359 -15.805 1 41 522 TYR A N 1
ATOM 4111 C CA . TYR A 1 522 ? -13.477 -5.816 -15.742 1 41 522 TYR A CA 1
ATOM 4112 C C . TYR A 1 522 ? -13.289 -6.293 -14.312 1 41 522 TYR A C 1
ATOM 4114 O O . TYR A 1 522 ? -12.445 -5.77 -13.578 1 41 522 TYR A O 1
ATOM 4122 N N . LYS A 1 523 ? -14.281 -6.922 -13.789 1 43.41 523 LYS A N 1
ATOM 4123 C CA . LYS A 1 523 ? -14.328 -7.625 -12.516 1 43.41 523 LYS A CA 1
ATOM 4124 C C . LYS A 1 523 ? -13.211 -8.664 -12.414 1 43.41 523 LYS A C 1
ATOM 4126 O O . LYS A 1 523 ? -12.773 -9.203 -13.43 1 43.41 523 LYS A O 1
ATOM 4131 N N . SER A 1 524 ? -12.398 -8.625 -11.609 1 42.62 524 SER A N 1
ATOM 4132 C CA . SER A 1 524 ? -11.359 -9.555 -11.188 1 42.62 524 SER A CA 1
ATOM 4133 C C . SER A 1 524 ? -11.75 -11 -11.492 1 42.62 524 SER A C 1
ATOM 4135 O O . SER A 1 524 ? -12.914 -11.289 -11.773 1 42.62 524 SER A O 1
ATOM 4137 N N . TRP A 1 525 ? -10.727 -11.812 -11.852 1 42.84 525 TRP A N 1
ATOM 4138 C CA . TRP A 1 525 ? -10.938 -13.25 -11.953 1 42.84 525 TRP A CA 1
ATOM 4139 C C . TRP A 1 525 ? -12.016 -13.711 -10.977 1 42.84 525 TRP A C 1
ATOM 4141 O O . TRP A 1 525 ? -12.781 -14.633 -11.273 1 42.84 525 TRP A O 1
ATOM 4151 N N . GLN A 1 526 ? -12.047 -13 -9.961 1 45.62 526 GLN A N 1
ATOM 4152 C CA . GLN A 1 526 ? -13.102 -13.359 -9.016 1 45.62 526 GLN A CA 1
ATOM 4153 C C . GLN A 1 526 ? -14.484 -13.109 -9.609 1 45.62 526 GLN A C 1
ATOM 4155 O O . GLN A 1 526 ? -15.406 -13.891 -9.383 1 45.62 526 GLN A O 1
ATOM 4160 N N . HIS A 1 527 ? -14.414 -12.094 -10.398 1 47.69 527 HIS A N 1
ATOM 4161 C CA . HIS A 1 527 ? -15.703 -11.812 -11.016 1 47.69 527 HIS A CA 1
ATOM 4162 C C . HIS A 1 527 ? -16.031 -12.844 -12.086 1 47.69 527 HIS A C 1
ATOM 4164 O O . HIS A 1 527 ? -17.203 -13.148 -12.328 1 47.69 527 HIS A O 1
ATOM 4170 N N . VAL A 1 528 ? -15.008 -13.312 -12.586 1 48.81 528 VAL A N 1
ATOM 4171 C CA . VAL A 1 528 ? -15.211 -14.375 -13.562 1 48.81 528 VAL A CA 1
ATOM 4172 C C . VAL A 1 528 ? -15.852 -15.586 -12.883 1 48.81 528 VAL A C 1
ATOM 4174 O O . VAL A 1 528 ? -16.766 -16.203 -13.43 1 48.81 528 VAL A O 1
ATOM 4177 N N . ASP A 1 529 ? -15.344 -15.75 -11.711 1 49.94 529 ASP A N 1
ATOM 4178 C CA . ASP A 1 529 ? -15.914 -16.875 -10.969 1 49.94 529 ASP A CA 1
ATOM 4179 C C . ASP A 1 529 ? -17.391 -16.625 -10.656 1 49.94 529 ASP A C 1
ATOM 4181 O O . ASP A 1 529 ? -18.219 -17.547 -10.773 1 49.94 529 ASP A O 1
ATOM 4185 N N . GLU A 1 530 ? -17.625 -15.398 -10.375 1 51.34 530 GLU A N 1
ATOM 4186 C CA . GLU A 1 530 ? -19.016 -15.062 -10.078 1 51.34 530 GLU A CA 1
ATOM 4187 C C . GLU A 1 530 ? -19.875 -15.18 -11.328 1 51.34 530 GLU A C 1
ATOM 4189 O O . GLU A 1 530 ? -21.031 -15.602 -11.242 1 51.34 530 GLU A O 1
ATOM 4194 N N . LEU A 1 531 ? -19.266 -14.82 -12.375 1 48.25 531 LEU A N 1
ATOM 4195 C CA . LEU A 1 531 ? -20 -14.938 -13.633 1 48.25 531 LEU A CA 1
ATOM 4196 C C . LEU A 1 531 ? -20.344 -16.391 -13.93 1 48.25 531 LEU A C 1
ATOM 4198 O O . LEU A 1 531 ? -21.422 -16.688 -14.414 1 48.25 531 LEU A O 1
ATOM 4202 N N . TRP A 1 532 ? -19.438 -17.125 -13.523 1 50.06 532 TRP A N 1
ATOM 4203 C CA . TRP A 1 532 ? -19.672 -18.531 -13.82 1 50.06 532 TRP A CA 1
ATOM 4204 C C . TRP A 1 532 ? -20.734 -19.125 -12.898 1 50.06 532 TRP A C 1
ATOM 4206 O O . TRP A 1 532 ? -21.516 -19.969 -13.312 1 50.06 532 TRP A O 1
ATOM 4216 N N . ASP A 1 533 ? -20.656 -18.578 -11.727 1 51.22 533 ASP A N 1
ATOM 4217 C CA . ASP A 1 533 ? -21.734 -19 -10.828 1 51.22 533 ASP A CA 1
ATOM 4218 C C . ASP A 1 533 ? -23.094 -18.562 -11.359 1 51.22 533 ASP A C 1
ATOM 4220 O O . ASP A 1 533 ? -24.047 -19.344 -11.344 1 51.22 533 ASP A O 1
ATOM 4224 N N . ASP A 1 534 ? -23.109 -17.406 -11.906 1 51.12 534 ASP A N 1
ATOM 4225 C CA . ASP A 1 534 ? -24.344 -16.906 -12.5 1 51.12 534 ASP A CA 1
ATOM 4226 C C . ASP A 1 534 ? -24.719 -17.688 -13.75 1 51.12 534 ASP A C 1
ATOM 4228 O O . ASP A 1 534 ? -25.906 -17.969 -13.969 1 51.12 534 ASP A O 1
ATOM 4232 N N . PHE A 1 535 ? -23.734 -17.969 -14.492 1 46.66 535 PHE A N 1
ATOM 4233 C CA . PHE A 1 535 ? -23.938 -18.734 -15.711 1 46.66 535 PHE A CA 1
ATOM 4234 C C . PHE A 1 535 ? -24.516 -20.109 -15.391 1 46.66 535 PHE A C 1
ATOM 4236 O O . PHE A 1 535 ? -25.453 -20.562 -16.031 1 46.66 535 PHE A O 1
ATOM 4243 N N . ALA A 1 536 ? -24 -20.719 -14.398 1 48.69 536 ALA A N 1
ATOM 4244 C CA . ALA A 1 536 ? -24.5 -22.031 -13.992 1 48.69 536 ALA A CA 1
ATOM 4245 C C . ALA A 1 536 ? -25.953 -21.938 -13.523 1 48.69 536 ALA A C 1
ATOM 4247 O O . ALA A 1 536 ? -26.75 -22.844 -13.789 1 48.69 536 ALA A O 1
ATOM 4248 N N . GLU A 1 537 ? -26.234 -20.797 -12.891 1 50.84 537 GLU A N 1
ATOM 4249 C CA . GLU A 1 537 ? -27.594 -20.625 -12.383 1 50.84 537 GLU A CA 1
ATOM 4250 C C . GLU A 1 537 ? -28.578 -20.375 -13.516 1 50.84 537 GLU A C 1
ATOM 4252 O O . GLU A 1 537 ? -29.734 -20.797 -13.445 1 50.84 537 GLU A O 1
ATOM 4257 N N . THR A 1 538 ? -28.078 -19.688 -14.445 1 45.62 538 THR A N 1
ATOM 4258 C CA . THR A 1 538 ? -28.969 -19.344 -15.555 1 45.62 538 THR A CA 1
ATOM 4259 C C . THR A 1 538 ? -29.281 -20.562 -16.406 1 45.62 538 THR A C 1
ATOM 4261 O O . THR A 1 538 ? -30.344 -20.641 -17.031 1 45.62 538 THR A O 1
ATOM 4264 N N . TYR A 1 539 ? -28.391 -21.438 -16.375 1 45.31 539 TYR A N 1
ATOM 4265 C CA . TYR A 1 539 ? -28.641 -22.609 -17.234 1 45.31 539 TYR A CA 1
ATOM 4266 C C . TYR A 1 539 ? -29.125 -23.797 -16.406 1 45.31 539 TYR A C 1
ATOM 4268 O O . TYR A 1 539 ? -29.406 -24.859 -16.953 1 45.31 539 TYR A O 1
ATOM 4276 N N . ASN A 1 540 ? -29.266 -23.578 -15.156 1 40.28 540 ASN A N 1
ATOM 4277 C CA . ASN A 1 540 ? -30.047 -24.562 -14.398 1 40.28 540 ASN A CA 1
ATOM 4278 C C . ASN A 1 540 ? -31.531 -24.219 -14.398 1 40.28 540 ASN A C 1
ATOM 4280 O O . ASN A 1 540 ? -31.906 -23.062 -14.234 1 40.28 540 ASN A O 1
ATOM 4284 N N . MET B 1 1 ? -14.195 14.969 -21.734 1 26 1 MET B N 1
ATOM 4285 C CA . MET B 1 1 ? -13.75 15.773 -20.594 1 26 1 MET B CA 1
ATOM 4286 C C . MET B 1 1 ? -13.742 14.945 -19.312 1 26 1 MET B C 1
ATOM 4288 O O . MET B 1 1 ? -14.711 14.242 -19.016 1 26 1 MET B O 1
ATOM 4292 N N . LEU B 1 2 ? -13 14.961 -18.203 1 37.59 2 LEU B N 1
ATOM 4293 C CA . LEU B 1 2 ? -11.945 14.227 -17.516 1 37.59 2 LEU B CA 1
ATOM 4294 C C . LEU B 1 2 ? -12.273 14.047 -16.031 1 37.59 2 LEU B C 1
ATOM 4296 O O . LEU B 1 2 ? -13.07 14.805 -15.477 1 37.59 2 LEU B O 1
ATOM 4300 N N . SER B 1 3 ? -11.414 13.5 -15.305 1 37.22 3 SER B N 1
ATOM 4301 C CA . SER B 1 3 ? -11.172 12.938 -13.984 1 37.22 3 SER B CA 1
ATOM 4302 C C . SER B 1 3 ? -11.141 14.023 -12.914 1 37.22 3 SER B C 1
ATOM 4304 O O . SER B 1 3 ? -10.922 13.734 -11.734 1 37.22 3 SER B O 1
ATOM 4306 N N . THR B 1 4 ? -10.914 15.141 -12.664 1 38.06 4 THR B N 1
ATOM 4307 C CA . THR B 1 4 ? -10.984 15.703 -11.32 1 38.06 4 THR B CA 1
ATOM 4308 C C . THR B 1 4 ? -12.328 15.391 -10.672 1 38.06 4 THR B C 1
ATOM 4310 O O . THR B 1 4 ? -13.383 15.781 -11.188 1 38.06 4 THR B O 1
ATOM 4313 N N . ILE B 1 5 ? -12.297 14.383 -9.781 1 39.72 5 ILE B N 1
ATOM 4314 C CA . ILE B 1 5 ? -13.195 13.242 -9.648 1 39.72 5 ILE B CA 1
ATOM 4315 C C . ILE B 1 5 ? -14.562 13.594 -10.227 1 39.72 5 ILE B C 1
ATOM 4317 O O . ILE B 1 5 ? -15.203 14.555 -9.789 1 39.72 5 ILE B O 1
ATOM 4321 N N . GLU B 1 6 ? -14.781 13.172 -11.625 1 40.66 6 GLU B N 1
ATOM 4322 C CA . GLU B 1 6 ? -15.203 13.719 -12.914 1 40.66 6 GLU B CA 1
ATOM 4323 C C . GLU B 1 6 ? -16.328 14.727 -12.742 1 40.66 6 GLU B C 1
ATOM 4325 O O . GLU B 1 6 ? -16.297 15.805 -13.336 1 40.66 6 GLU B O 1
ATOM 4330 N N . ARG B 1 7 ? -17.062 15.633 -12.836 1 40.53 7 ARG B N 1
ATOM 4331 C CA . ARG B 1 7 ? -17.984 16.625 -12.32 1 40.53 7 ARG B CA 1
ATOM 4332 C C . ARG B 1 7 ? -17.922 16.719 -10.797 1 40.53 7 ARG B C 1
ATOM 4334 O O . ARG B 1 7 ? -18.297 15.766 -10.102 1 40.53 7 ARG B O 1
ATOM 4341 N N . LEU B 1 8 ? -16.953 16.406 -9.836 1 38.59 8 LEU B N 1
ATOM 4342 C CA . LEU B 1 8 ? -17.297 16.547 -8.422 1 38.59 8 LEU B CA 1
ATOM 4343 C C . LEU B 1 8 ? -18.797 16.609 -8.227 1 38.59 8 LEU B C 1
ATOM 4345 O O . LEU B 1 8 ? -19.422 17.656 -8.453 1 38.59 8 LEU B O 1
ATOM 4349 N N . GLN B 1 9 ? -19.094 15.648 -9.023 1 37.56 9 GLN B N 1
ATOM 4350 C CA . GLN B 1 9 ? -19.734 14.773 -9.992 1 37.56 9 GLN B CA 1
ATOM 4351 C C . GLN B 1 9 ? -21.125 15.281 -10.375 1 37.56 9 GLN B C 1
ATOM 4353 O O . GLN B 1 9 ? -21.469 15.328 -11.555 1 37.56 9 GLN B O 1
ATOM 4358 N N . GLN B 1 10 ? -21.875 15.25 -11.156 1 41.41 10 GLN B N 1
ATOM 4359 C CA . GLN B 1 10 ? -23.156 15.891 -11.43 1 41.41 10 GLN B CA 1
ATOM 4360 C C . GLN B 1 10 ? -23.531 16.875 -10.32 1 41.41 10 GLN B C 1
ATOM 4362 O O . GLN B 1 10 ? -23.609 16.5 -9.148 1 41.41 10 GLN B O 1
ATOM 4367 N N . GLU B 1 11 ? -22.75 18.422 -9.844 1 37.81 11 GLU B N 1
ATOM 4368 C CA . GLU B 1 11 ? -23.516 19.422 -9.086 1 37.81 11 GLU B CA 1
ATOM 4369 C C . GLU B 1 11 ? -24.406 18.75 -8.039 1 37.81 11 GLU B C 1
ATOM 4371 O O . GLU B 1 11 ? -25.234 17.906 -8.375 1 37.81 11 GLU B O 1
ATOM 4376 N N . LEU B 1 12 ? -24.453 18.453 -7.16 1 36.81 12 LEU B N 1
ATOM 4377 C CA . LEU B 1 12 ? -25.609 18.266 -6.277 1 36.81 12 LEU B CA 1
ATOM 4378 C C . LEU B 1 12 ? -26.844 17.859 -7.074 1 36.81 12 LEU B C 1
ATOM 4380 O O . LEU B 1 12 ? -27.438 18.688 -7.762 1 36.81 12 LEU B O 1
ATOM 4384 N N . ALA B 1 13 ? -26.547 17.453 -8.32 1 35.75 13 ALA B N 1
ATOM 4385 C CA . ALA B 1 13 ? -27.188 17.344 -9.633 1 35.75 13 ALA B CA 1
ATOM 4386 C C . ALA B 1 13 ? -28.469 18.172 -9.695 1 35.75 13 ALA B C 1
ATOM 4388 O O . ALA B 1 13 ? -28.672 18.938 -10.648 1 35.75 13 ALA B O 1
ATOM 4389 N N . ALA B 1 14 ? -29.906 18.016 -9.812 1 36.59 14 ALA B N 1
ATOM 4390 C CA . ALA B 1 14 ? -31.234 18.312 -9.25 1 36.59 14 ALA B CA 1
ATOM 4391 C C . ALA B 1 14 ? -31.109 18.938 -7.863 1 36.59 14 ALA B C 1
ATOM 4393 O O . ALA B 1 14 ? -30.703 18.266 -6.91 1 36.59 14 ALA B O 1
ATOM 4394 N N . ALA B 1 15 ? -30.25 19.438 -7.066 1 31.56 15 ALA B N 1
ATOM 4395 C CA . ALA B 1 15 ? -30.578 20.25 -5.902 1 31.56 15 ALA B CA 1
ATOM 4396 C C . ALA B 1 15 ? -32 20 -5.445 1 31.56 15 ALA B C 1
ATOM 4398 O O . ALA B 1 15 ? -32.938 20.109 -6.234 1 31.56 15 ALA B O 1
ATOM 4399 N N . ARG B 1 16 ? -32.5 19.141 -4.832 1 34.75 16 ARG B N 1
ATOM 4400 C CA . ARG B 1 16 ? -33.875 18.906 -4.375 1 34.75 16 ARG B CA 1
ATOM 4401 C C . ARG B 1 16 ? -34.875 19.531 -5.332 1 34.75 16 ARG B C 1
ATOM 4403 O O . ARG B 1 16 ? -34.906 20.766 -5.5 1 34.75 16 ARG B O 1
ATOM 4410 N N . SER B 1 17 ? -34.938 19.297 -6.594 1 28.44 17 SER B N 1
ATOM 4411 C CA . SER B 1 17 ? -36.094 19.812 -7.293 1 28.44 17 SER B CA 1
ATOM 4412 C C . SER B 1 17 ? -37.125 20.406 -6.316 1 28.44 17 SER B C 1
ATOM 4414 O O . SER B 1 17 ? -37.25 21.625 -6.23 1 28.44 17 SER B O 1
ATOM 4416 N N . ALA B 1 18 ? -38.531 19.969 -6.023 1 26.22 18 ALA B N 1
ATOM 4417 C CA . ALA B 1 18 ? -39.781 20.344 -5.371 1 26.22 18 ALA B CA 1
ATOM 4418 C C . ALA B 1 18 ? -39.719 20.047 -3.875 1 26.22 18 ALA B C 1
ATOM 4420 O O . ALA B 1 18 ? -40.781 19.812 -3.246 1 26.22 18 ALA B O 1
ATOM 4421 N N . ARG B 1 19 ? -39.094 19.281 -3.457 1 28 19 ARG B N 1
ATOM 4422 C CA . ARG B 1 19 ? -39.406 19.234 -2.031 1 28 19 ARG B CA 1
ATOM 4423 C C . ARG B 1 19 ? -39.812 20.609 -1.517 1 28 19 ARG B C 1
ATOM 4425 O O . ARG B 1 19 ? -39 21.516 -1.401 1 28 19 ARG B O 1
ATOM 4432 N N . GLU B 1 20 ? -41.188 20.812 -1.489 1 24.09 20 GLU B N 1
ATOM 4433 C CA . GLU B 1 20 ? -42.312 21.359 -0.748 1 24.09 20 GLU B CA 1
ATOM 4434 C C . GLU B 1 20 ? -42.062 21.297 0.757 1 24.09 20 GLU B C 1
ATOM 4436 O O . GLU B 1 20 ? -41.25 20.516 1.227 1 24.09 20 GLU B O 1
ATOM 4441 N N . THR B 1 21 ? -43.281 21.156 1.688 1 22.45 21 THR B N 1
ATOM 4442 C CA . THR B 1 21 ? -43.844 21.891 2.816 1 22.45 21 THR B CA 1
ATOM 4443 C C . THR B 1 21 ? -43.375 21.297 4.141 1 22.45 21 THR B C 1
ATOM 4445 O O . THR B 1 21 ? -43.594 21.859 5.207 1 22.45 21 THR B O 1
ATOM 4448 N N . VAL B 1 22 ? -43.312 19.906 4.406 1 22.67 22 VAL B N 1
ATOM 4449 C CA . VAL B 1 22 ? -43.938 19.703 5.695 1 22.67 22 VAL B CA 1
ATOM 4450 C C . VAL B 1 22 ? -43.031 20.188 6.816 1 22.67 22 VAL B C 1
ATOM 4452 O O . VAL B 1 22 ? -41.812 20.031 6.742 1 22.67 22 VAL B O 1
ATOM 4455 N N . PRO B 1 23 ? -43.531 20.562 7.898 1 21.19 23 PRO B N 1
ATOM 4456 C CA . PRO B 1 23 ? -43.219 21.359 9.094 1 21.19 23 PRO B CA 1
ATOM 4457 C C . PRO B 1 23 ? -42.25 20.641 10.039 1 21.19 23 PRO B C 1
ATOM 4459 O O . PRO B 1 23 ? -42.594 19.594 10.594 1 21.19 23 PRO B O 1
ATOM 4462 N N . ALA B 1 24 ? -41.219 20.219 9.734 1 25.53 24 ALA B N 1
ATOM 4463 C CA . ALA B 1 24 ? -40.562 19.344 10.719 1 25.53 24 ALA B CA 1
ATOM 4464 C C . ALA B 1 24 ? -40.531 20.016 12.086 1 25.53 24 ALA B C 1
ATOM 4466 O O . ALA B 1 24 ? -40.219 21.203 12.188 1 25.53 24 ALA B O 1
ATOM 4467 N N . PRO B 1 25 ? -41.031 19.453 13.031 1 21.55 25 PRO B N 1
ATOM 4468 C CA . PRO B 1 25 ? -41.188 20.094 14.344 1 21.55 25 PRO B CA 1
ATOM 4469 C C . PRO B 1 25 ? -39.875 20.547 14.938 1 21.55 25 PRO B C 1
ATOM 4471 O O . PRO B 1 25 ? -38.812 20.047 14.539 1 21.55 25 PRO B O 1
ATOM 4474 N N . ALA B 1 26 ? -39.938 21.406 15.938 1 21.25 26 ALA B N 1
ATOM 4475 C CA . ALA B 1 26 ? -39.125 22.359 16.703 1 21.25 26 ALA B CA 1
ATOM 4476 C C . ALA B 1 26 ? -37.969 21.656 17.422 1 21.25 26 ALA B C 1
ATOM 4478 O O . ALA B 1 26 ? -38.219 20.828 18.297 1 21.25 26 ALA B O 1
ATOM 4479 N N . PRO B 1 27 ? -37.062 21.141 16.781 1 22.94 27 PRO B N 1
ATOM 4480 C CA . PRO B 1 27 ? -36.156 20.281 17.547 1 22.94 27 PRO B CA 1
ATOM 4481 C C . PRO B 1 27 ? -35.594 20.969 18.797 1 22.94 27 PRO B C 1
ATOM 4483 O O . PRO B 1 27 ? -35.375 22.188 18.766 1 22.94 27 PRO B O 1
ATOM 4486 N N . ASP B 1 28 ? -35.844 20.609 19.953 1 21.31 28 ASP B N 1
ATOM 4487 C CA . ASP B 1 28 ? -35.531 21.125 21.281 1 21.31 28 ASP B CA 1
ATOM 4488 C C . ASP B 1 28 ? -34.062 21.594 21.359 1 21.31 28 ASP B C 1
ATOM 4490 O O . ASP B 1 28 ? -33.188 21.016 20.734 1 21.31 28 ASP B O 1
ATOM 4494 N N . THR B 1 29 ? -33.719 22.875 21.766 1 21.17 29 THR B N 1
ATOM 4495 C CA . THR B 1 29 ? -32.719 23.875 22.031 1 21.17 29 THR B CA 1
ATOM 4496 C C . THR B 1 29 ? -31.562 23.297 22.859 1 21.17 29 THR B C 1
ATOM 4498 O O . THR B 1 29 ? -31.672 23.172 24.078 1 21.17 29 THR B O 1
ATOM 4501 N N . ILE B 1 30 ? -31.078 22.188 22.625 1 24.39 30 ILE B N 1
ATOM 4502 C CA . ILE B 1 30 ? -30.078 21.844 23.625 1 24.39 30 ILE B CA 1
ATOM 4503 C C . ILE B 1 30 ? -29.062 22.984 23.781 1 24.39 30 ILE B C 1
ATOM 4505 O O . ILE B 1 30 ? -28.625 23.562 22.781 1 24.39 30 ILE B O 1
ATOM 4509 N N . GLY B 1 31 ? -28.812 23.609 24.906 1 22.81 31 GLY B N 1
ATOM 4510 C CA . GLY B 1 31 ? -28.141 24.766 25.469 1 22.81 31 GLY B CA 1
ATOM 4511 C C . GLY B 1 31 ? -26.719 24.922 24.953 1 22.81 31 GLY B C 1
ATOM 4512 O O . GLY B 1 31 ? -26.141 24 24.375 1 22.81 31 GLY B O 1
ATOM 4513 N N . PRO B 1 32 ? -26.203 26.203 24.938 1 22.84 32 PRO B N 1
ATOM 4514 C CA . PRO B 1 32 ? -25.031 26.859 24.375 1 22.84 32 PRO B CA 1
ATOM 4515 C C . PRO B 1 32 ? -23.719 26.219 24.797 1 22.84 32 PRO B C 1
ATOM 4517 O O . PRO B 1 32 ? -23.609 25.688 25.906 1 22.84 32 PRO B O 1
ATOM 4520 N N . ILE B 1 33 ? -23 25.656 24 1 25.88 33 ILE B N 1
ATOM 4521 C CA . ILE B 1 33 ? -21.656 25.078 23.984 1 25.88 33 ILE B CA 1
ATOM 4522 C C . ILE B 1 33 ? -20.688 26.047 24.688 1 25.88 33 ILE B C 1
ATOM 4524 O O . ILE B 1 33 ? -19.781 26.594 24.047 1 25.88 33 ILE B O 1
ATOM 4528 N N . SER B 1 34 ? -21.031 27.047 25.516 1 25.8 34 SER B N 1
ATOM 4529 C CA . SER B 1 34 ? -20.25 27.953 26.359 1 25.8 34 SER B CA 1
ATOM 4530 C C . SER B 1 34 ? -19.25 27.188 27.219 1 25.8 34 SER B C 1
ATOM 4532 O O . SER B 1 34 ? -18.25 27.766 27.672 1 25.8 34 SER B O 1
ATOM 4534 N N . SER B 1 35 ? -19.547 25.953 27.547 1 27.03 35 SER B N 1
ATOM 4535 C CA . SER B 1 35 ? -18.75 25.25 28.547 1 27.03 35 SER B CA 1
ATOM 4536 C C . SER B 1 35 ? -17.406 24.797 27.984 1 27.03 35 SER B C 1
ATOM 4538 O O . SER B 1 35 ? -16.578 24.25 28.703 1 27.03 35 SER B O 1
ATOM 4540 N N . PHE B 1 36 ? -17.219 24.844 26.797 1 27.41 36 PHE B N 1
ATOM 4541 C CA . PHE B 1 36 ? -15.977 24.297 26.281 1 27.41 36 PHE B CA 1
ATOM 4542 C C . PHE B 1 36 ? -14.812 25.25 26.562 1 27.41 36 PHE B C 1
ATOM 4544 O O . PHE B 1 36 ? -13.703 24.797 26.859 1 27.41 36 PHE B O 1
ATOM 4551 N N . ARG B 1 37 ? -14.984 26.625 26.609 1 27.33 37 ARG B N 1
ATOM 4552 C CA . ARG B 1 37 ? -13.93 27.562 26.984 1 27.33 37 ARG B CA 1
ATOM 4553 C C . ARG B 1 37 ? -13.469 27.328 28.406 1 27.33 37 ARG B C 1
ATOM 4555 O O . ARG B 1 37 ? -12.266 27.359 28.688 1 27.33 37 ARG B O 1
ATOM 4562 N N . THR B 1 38 ? -14.438 27.203 29.281 1 29.42 38 THR B N 1
ATOM 4563 C CA . THR B 1 38 ? -14.117 27.016 30.688 1 29.42 38 THR B CA 1
ATOM 4564 C C . THR B 1 38 ? -13.375 25.703 30.906 1 29.42 38 THR B C 1
ATOM 4566 O O . THR B 1 38 ? -12.531 25.594 31.797 1 29.42 38 THR B O 1
ATOM 4569 N N . ARG B 1 39 ? -13.664 24.75 30.219 1 30.83 39 ARG B N 1
ATOM 4570 C CA . ARG B 1 39 ? -13.047 23.438 30.406 1 30.83 39 ARG B CA 1
ATOM 4571 C C . ARG B 1 39 ? -11.648 23.391 29.812 1 30.83 39 ARG B C 1
ATOM 4573 O O . ARG B 1 39 ? -10.797 22.625 30.25 1 30.83 39 ARG B O 1
ATOM 4580 N N . LEU B 1 40 ? -11.367 24.062 28.812 1 30.84 40 LEU B N 1
ATOM 4581 C CA . LEU B 1 40 ? -10 24.203 28.328 1 30.84 40 LEU B CA 1
ATOM 4582 C C . LEU B 1 40 ? -9.125 24.891 29.375 1 30.84 40 LEU B C 1
ATOM 4584 O O . LEU B 1 40 ? -7.965 24.531 29.562 1 30.84 40 LEU B O 1
ATOM 4588 N N . GLU B 1 41 ? -9.594 25.922 30.125 1 29.28 41 GLU B N 1
ATOM 4589 C CA . GLU B 1 41 ? -8.859 26.594 31.188 1 29.28 41 GLU B CA 1
ATOM 4590 C C . GLU B 1 41 ? -8.57 25.641 32.344 1 29.28 41 GLU B C 1
ATOM 4592 O O . GLU B 1 41 ? -7.539 25.766 33 1 29.28 41 GLU B O 1
ATOM 4597 N N . SER B 1 42 ? -9.555 24.844 32.781 1 29.14 42 SER B N 1
ATOM 4598 C CA . SER B 1 42 ? -9.289 23.938 33.906 1 29.14 42 SER B CA 1
ATOM 4599 C C . SER B 1 42 ? -8.242 22.891 33.531 1 29.14 42 SER B C 1
ATOM 4601 O O . SER B 1 42 ? -7.684 22.219 34.406 1 29.14 42 SER B O 1
ATOM 4603 N N . LEU B 1 43 ? -8.172 22.516 32.469 1 29.58 43 LEU B N 1
ATOM 4604 C CA . LEU B 1 43 ? -7.191 21.516 32.094 1 29.58 43 LEU B CA 1
ATOM 4605 C C . LEU B 1 43 ? -5.781 22.094 32.094 1 29.58 43 LEU B C 1
ATOM 4607 O O . LEU B 1 43 ? -4.801 21.344 32 1 29.58 43 LEU B O 1
ATOM 4611 N N . ASP B 1 44 ? -5.637 23.375 32.156 1 29.42 44 ASP B N 1
ATOM 4612 C CA . ASP B 1 44 ? -4.34 23.984 32.438 1 29.42 44 ASP B CA 1
ATOM 4613 C C . ASP B 1 44 ? -3.836 23.578 33.812 1 29.42 44 ASP B C 1
ATOM 4615 O O . ASP B 1 44 ? -2.682 23.844 34.156 1 29.42 44 ASP B O 1
ATOM 4619 N N . LYS B 1 45 ? -4.688 23.422 34.781 1 30.66 45 LYS B N 1
ATOM 4620 C CA . LYS B 1 45 ? -4.258 23.094 36.125 1 30.66 45 LYS B CA 1
ATOM 4621 C C . LYS B 1 45 ? -3.736 21.656 36.219 1 30.66 45 LYS B C 1
ATOM 4623 O O . LYS B 1 45 ? -3.404 21.172 37.281 1 30.66 45 LYS B O 1
ATOM 4628 N N . ILE B 1 46 ? -4.059 20.812 35.375 1 28.22 46 ILE B N 1
ATOM 4629 C CA . ILE B 1 46 ? -3.355 19.547 35.531 1 28.22 46 ILE B CA 1
ATOM 4630 C C . ILE B 1 46 ? -1.851 19.766 35.406 1 28.22 46 ILE B C 1
ATOM 4632 O O . ILE B 1 46 ? -1.371 20.141 34.312 1 28.22 46 ILE B O 1
ATOM 4636 N N . LYS B 1 47 ? -1.198 20.078 36.5 1 28.38 47 LYS B N 1
ATOM 4637 C CA . LYS B 1 47 ? 0.246 20.156 36.719 1 28.38 47 LYS B CA 1
ATOM 4638 C C . LYS B 1 47 ? 0.962 19.031 35.969 1 28.38 47 LYS B C 1
ATOM 4640 O O . LYS B 1 47 ? 0.883 17.859 36.344 1 28.38 47 LYS B O 1
ATOM 4645 N N . ILE B 1 48 ? 1.048 19.188 34.781 1 29.84 48 ILE B N 1
ATOM 4646 C CA . ILE B 1 48 ? 1.825 18.281 33.938 1 29.84 48 ILE B CA 1
ATOM 4647 C C . ILE B 1 48 ? 3.281 18.281 34.406 1 29.84 48 ILE B C 1
ATOM 4649 O O . ILE B 1 48 ? 3.953 19.312 34.375 1 29.84 48 ILE B O 1
ATOM 4653 N N . HIS B 1 49 ? 3.605 17.531 35.375 1 25.11 49 HIS B N 1
ATOM 4654 C CA . HIS B 1 49 ? 5 17.344 35.781 1 25.11 49 HIS B CA 1
ATOM 4655 C C . HIS B 1 49 ? 5.914 17.266 34.562 1 25.11 49 HIS B C 1
ATOM 4657 O O . HIS B 1 49 ? 5.547 16.688 33.531 1 25.11 49 HIS B O 1
ATOM 4663 N N . PRO B 1 50 ? 6.781 18.219 34.5 1 27.77 50 PRO B N 1
ATOM 4664 C CA . PRO B 1 50 ? 7.801 18.234 33.438 1 27.77 50 PRO B CA 1
ATOM 4665 C C . PRO B 1 50 ? 8.406 16.844 33.188 1 27.77 50 PRO B C 1
ATOM 4667 O O . PRO B 1 50 ? 9 16.266 34.094 1 27.77 50 PRO B O 1
ATOM 4670 N N . LEU B 1 51 ? 7.684 15.977 32.812 1 29.08 51 LEU B N 1
ATOM 4671 C CA . LEU B 1 51 ? 8.352 14.688 32.75 1 29.08 51 LEU B CA 1
ATOM 4672 C C . LEU B 1 51 ? 9.617 14.773 31.906 1 29.08 51 LEU B C 1
ATOM 4674 O O . LEU B 1 51 ? 9.742 15.648 31.047 1 29.08 51 LEU B O 1
ATOM 4678 N N . ASP B 1 52 ? 10.641 14.117 32.25 1 28.11 52 ASP B N 1
ATOM 4679 C CA . ASP B 1 52 ? 11.969 13.961 31.688 1 28.11 52 ASP B CA 1
ATOM 4680 C C . ASP B 1 52 ? 11.898 13.852 30.172 1 28.11 52 ASP B C 1
ATOM 4682 O O . ASP B 1 52 ? 10.977 13.234 29.625 1 28.11 52 ASP B O 1
ATOM 4686 N N . PRO B 1 53 ? 12.422 14.773 29.438 1 32.41 53 PRO B N 1
ATOM 4687 C CA . PRO B 1 53 ? 12.516 14.852 27.969 1 32.41 53 PRO B CA 1
ATOM 4688 C C . PRO B 1 53 ? 12.633 13.477 27.312 1 32.41 53 PRO B C 1
ATOM 4690 O O . PRO B 1 53 ? 13.719 12.883 27.328 1 32.41 53 PRO B O 1
ATOM 4693 N N . ASP B 1 54 ? 11.977 12.562 27.672 1 32.5 54 ASP B N 1
ATOM 4694 C CA . ASP B 1 54 ? 12.195 11.211 27.156 1 32.5 54 ASP B CA 1
ATOM 4695 C C . ASP B 1 54 ? 12.133 11.18 25.641 1 32.5 54 ASP B C 1
ATOM 4697 O O . ASP B 1 54 ? 11.219 11.742 25.031 1 32.5 54 ASP B O 1
ATOM 4701 N N . VAL B 1 55 ? 13.195 11.148 24.891 1 34.94 55 VAL B N 1
ATOM 4702 C CA . VAL B 1 55 ? 13.523 10.812 23.516 1 34.94 55 VAL B CA 1
ATOM 4703 C C . VAL B 1 55 ? 12.469 9.867 22.953 1 34.94 55 VAL B C 1
ATOM 4705 O O . VAL B 1 55 ? 12.133 8.859 23.578 1 34.94 55 VAL B O 1
ATOM 4708 N N . VAL B 1 56 ? 11.516 10.367 22.453 1 42.41 56 VAL B N 1
ATOM 4709 C CA . VAL B 1 56 ? 10.602 9.461 21.766 1 42.41 56 VAL B CA 1
ATOM 4710 C C . VAL B 1 56 ? 11.352 8.195 21.344 1 42.41 56 VAL B C 1
ATOM 4712 O O . VAL B 1 56 ? 12.336 8.266 20.609 1 42.41 56 VAL B O 1
ATOM 4715 N N . PRO B 1 57 ? 11.305 7.281 22.078 1 46.22 57 PRO B N 1
ATOM 4716 C CA . PRO B 1 57 ? 12.016 6.062 21.688 1 46.22 57 PRO B CA 1
ATOM 4717 C C . PRO B 1 57 ? 11.875 5.75 20.203 1 46.22 57 PRO B C 1
ATOM 4719 O O . PRO B 1 57 ? 10.828 6.02 19.594 1 46.22 57 PRO B O 1
ATOM 4722 N N . ALA B 1 58 ? 12.984 5.715 19.422 1 53.41 58 ALA B N 1
ATOM 4723 C CA . ALA B 1 58 ? 13.18 5.391 18.016 1 53.41 58 ALA B CA 1
ATOM 4724 C C . ALA B 1 58 ? 12.203 4.301 17.562 1 53.41 58 ALA B C 1
ATOM 4726 O O . ALA B 1 58 ? 11.68 4.355 16.438 1 53.41 58 ALA B O 1
ATOM 4727 N N . ARG B 1 59 ? 11.961 3.428 18.688 1 63.97 59 ARG B N 1
ATOM 4728 C CA . ARG B 1 59 ? 11.086 2.312 18.344 1 63.97 59 ARG B CA 1
ATOM 4729 C C . ARG B 1 59 ? 9.859 2.271 19.234 1 63.97 59 ARG B C 1
ATOM 4731 O O . ARG B 1 59 ? 9.93 2.637 20.422 1 63.97 59 ARG B O 1
ATOM 4738 N N . LEU B 1 60 ? 8.648 1.994 18.688 1 79.06 60 LEU B N 1
ATOM 4739 C CA . LEU B 1 60 ? 7.438 1.777 19.469 1 79.06 60 LEU B CA 1
ATOM 4740 C C . LEU B 1 60 ? 7.652 0.682 20.516 1 79.06 60 LEU B C 1
ATOM 4742 O O . LEU B 1 60 ? 8.305 -0.325 20.234 1 79.06 60 LEU B O 1
ATOM 4746 N N . PRO B 1 61 ? 7.23 0.979 21.688 1 84.31 61 PRO B N 1
ATOM 4747 C CA . PRO B 1 61 ? 7.34 -0.087 22.688 1 84.31 61 PRO B CA 1
ATOM 4748 C C . PRO B 1 61 ? 6.492 -1.309 22.328 1 84.31 61 PRO B C 1
ATOM 4750 O O . PRO B 1 61 ? 5.527 -1.2 21.578 1 84.31 61 PRO B O 1
ATOM 4753 N N . LYS B 1 62 ? 6.934 -2.438 22.859 1 85.06 62 LYS B N 1
ATOM 4754 C CA . LYS B 1 62 ? 6.086 -3.621 22.734 1 85.06 62 LYS B CA 1
ATOM 4755 C C . LYS B 1 62 ? 4.758 -3.432 23.453 1 85.06 62 LYS B C 1
ATOM 4757 O O . LYS B 1 62 ? 4.711 -2.85 24.531 1 85.06 62 LYS B O 1
ATOM 4762 N N . PRO B 1 63 ? 3.734 -3.908 22.828 1 89.12 63 PRO B N 1
ATOM 4763 C CA . PRO B 1 63 ? 2.436 -3.77 23.484 1 89.12 63 PRO B CA 1
ATOM 4764 C C . PRO B 1 63 ? 2.43 -4.355 24.906 1 89.12 63 PRO B C 1
ATOM 4766 O O . PRO B 1 63 ? 3.02 -5.41 25.141 1 89.12 63 PRO B O 1
ATOM 4769 N N . ASP B 1 64 ? 1.879 -3.641 25.812 1 91.94 64 ASP B N 1
ATOM 4770 C CA . ASP B 1 64 ? 1.765 -4.031 27.219 1 91.94 64 ASP B CA 1
ATOM 4771 C C . ASP B 1 64 ? 0.319 -3.926 27.688 1 91.94 64 ASP B C 1
ATOM 4773 O O . ASP B 1 64 ? -0.126 -2.855 28.109 1 91.94 64 ASP B O 1
ATOM 4777 N N . ARG B 1 65 ? -0.261 -5.023 27.781 1 91.44 65 ARG B N 1
ATOM 4778 C CA . ARG B 1 65 ? -1.682 -5.066 28.109 1 91.44 65 ARG B CA 1
ATOM 4779 C C . ARG B 1 65 ? -1.931 -4.562 29.531 1 91.44 65 ARG B C 1
ATOM 4781 O O . ARG B 1 65 ? -2.924 -3.877 29.797 1 91.44 65 ARG B O 1
ATOM 4788 N N . ALA B 1 66 ? -1.069 -4.867 30.359 1 93 66 ALA B N 1
ATOM 4789 C CA . ALA B 1 66 ? -1.232 -4.469 31.766 1 93 66 ALA B CA 1
ATOM 4790 C C . ALA B 1 66 ? -1.162 -2.951 31.906 1 93 66 ALA B C 1
ATOM 4792 O O . ALA B 1 66 ? -1.951 -2.357 32.656 1 93 66 ALA B O 1
ATOM 4793 N N . ARG B 1 67 ? -0.273 -2.371 31.281 1 92.19 67 ARG B N 1
ATOM 4794 C CA . ARG B 1 67 ? -0.11 -0.921 31.344 1 92.19 67 ARG B CA 1
ATOM 4795 C C . ARG B 1 67 ? -1.315 -0.208 30.734 1 92.19 67 ARG B C 1
ATOM 4797 O O . ARG B 1 67 ? -1.759 0.819 31.25 1 92.19 67 ARG B O 1
ATOM 4804 N N . VAL B 1 68 ? -1.802 -0.711 29.656 1 94.12 68 VAL B N 1
ATOM 4805 C CA . VAL B 1 68 ? -2.963 -0.125 29 1 94.12 68 VAL B CA 1
ATOM 4806 C C . VAL B 1 68 ? -4.191 -0.265 29.891 1 94.12 68 VAL B C 1
ATOM 4808 O O . VAL B 1 68 ? -4.98 0.673 30.031 1 94.12 68 VAL B O 1
ATOM 4811 N N . LEU B 1 69 ? -4.301 -1.393 30.547 1 94.06 69 LEU B N 1
ATOM 4812 C CA . LEU B 1 69 ? -5.43 -1.627 31.438 1 94.06 69 LEU B CA 1
ATOM 4813 C C . LEU B 1 69 ? -5.383 -0.678 32.625 1 94.06 69 LEU B C 1
ATOM 4815 O O . LEU B 1 69 ? -6.414 -0.128 33.031 1 94.06 69 LEU B O 1
ATOM 4819 N N . ASP B 1 70 ? -4.207 -0.508 33.156 1 93.75 70 ASP B N 1
ATOM 4820 C CA . ASP B 1 70 ? -4.039 0.422 34.281 1 93.75 70 ASP B CA 1
ATOM 4821 C C . ASP B 1 70 ? -4.445 1.838 33.875 1 93.75 70 ASP B C 1
ATOM 4823 O O . ASP B 1 70 ? -5.074 2.553 34.656 1 93.75 70 ASP B O 1
ATOM 4827 N N . TYR B 1 71 ? -4.086 2.17 32.719 1 93.31 71 TYR B N 1
ATOM 4828 C CA . TYR B 1 71 ? -4.426 3.494 32.188 1 93.31 71 TYR B CA 1
ATOM 4829 C C . TYR B 1 71 ? -5.93 3.639 32 1 93.31 71 TYR B C 1
ATOM 4831 O O . TYR B 1 71 ? -6.52 4.645 32.438 1 93.31 71 TYR B O 1
ATOM 4839 N N . LEU B 1 72 ? -6.566 2.652 31.516 1 94.69 72 LEU B N 1
ATOM 4840 C CA . LEU B 1 72 ? -8 2.674 31.266 1 94.69 72 LEU B CA 1
ATOM 4841 C C . LEU B 1 72 ? -8.773 2.732 32.594 1 94.69 72 LEU B C 1
ATOM 4843 O O . LEU B 1 72 ? -9.836 3.355 32.656 1 94.69 72 LEU B O 1
ATOM 4847 N N . GLU B 1 73 ? -8.219 2.137 33.562 1 94.12 73 GLU B N 1
ATOM 4848 C CA . GLU B 1 73 ? -8.859 2.121 34.875 1 94.12 73 GLU B CA 1
ATOM 4849 C C . GLU B 1 73 ? -8.672 3.455 35.594 1 94.12 73 GLU B C 1
ATOM 4851 O O . GLU B 1 73 ? -9.414 3.771 36.5 1 94.12 73 GLU B O 1
ATOM 4856 N N . SER B 1 74 ? -7.711 4.195 35.156 1 92.12 74 SER B N 1
ATOM 4857 C CA . SER B 1 74 ? -7.438 5.484 35.781 1 92.12 74 SER B CA 1
ATOM 4858 C C . SER B 1 74 ? -8.219 6.609 35.125 1 92.12 74 SER B C 1
ATOM 4860 O O . SER B 1 74 ? -8.391 7.684 35.688 1 92.12 74 SER B O 1
ATOM 4862 N N . LEU B 1 75 ? -8.742 6.359 33.969 1 93.12 75 LEU B N 1
ATOM 4863 C CA . LEU B 1 75 ? -9.383 7.398 33.156 1 93.12 75 LEU B CA 1
ATOM 4864 C C . LEU B 1 75 ? -10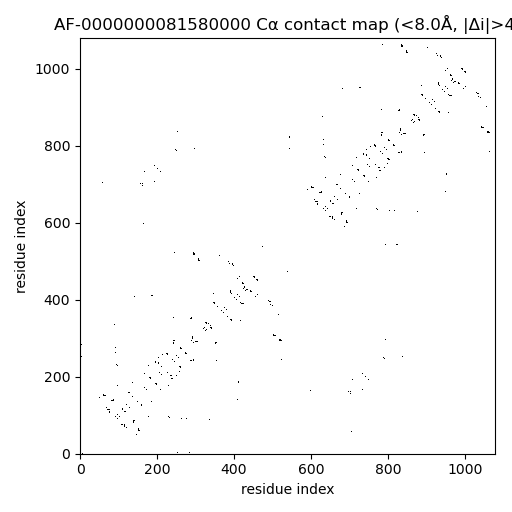.812 7.648 33.656 1 93.12 75 LEU B C 1
ATOM 4866 O O . LEU B 1 75 ? -11.625 6.719 33.688 1 93.12 75 LEU B O 1
ATOM 4870 N N . THR B 1 76 ? -11.07 8.922 33.969 1 92.81 76 THR B N 1
ATOM 4871 C CA . THR B 1 76 ? -12.453 9.297 34.25 1 92.81 76 THR B CA 1
ATOM 4872 C C . THR B 1 76 ? -13.258 9.453 32.969 1 92.81 76 THR B C 1
ATOM 4874 O O . THR B 1 76 ? -12.688 9.523 31.875 1 92.81 76 THR B O 1
ATOM 4877 N N . PHE B 1 77 ? -14.562 9.469 33.125 1 94.12 77 PHE B N 1
ATOM 4878 C CA . PHE B 1 77 ? -15.445 9.625 31.984 1 94.12 77 PHE B CA 1
ATOM 4879 C C . PHE B 1 77 ? -15.164 10.938 31.25 1 94.12 77 PHE B C 1
ATOM 4881 O O . PHE B 1 77 ? -15.047 10.953 30.031 1 94.12 77 PHE B O 1
ATOM 4888 N N . GLN B 1 78 ? -15.016 12 32 1 92.31 78 GLN B N 1
ATOM 4889 C CA . GLN B 1 78 ? -14.781 13.32 31.422 1 92.31 78 GLN B CA 1
ATOM 4890 C C . GLN B 1 78 ? -13.438 13.375 30.719 1 92.31 78 GLN B C 1
ATOM 4892 O O . GLN B 1 78 ? -13.32 13.992 29.656 1 92.31 78 GLN B O 1
ATOM 4897 N N . GLU B 1 79 ? -12.516 12.688 31.281 1 91.75 79 GLU B N 1
ATOM 4898 C CA . GLU B 1 79 ? -11.188 12.68 30.672 1 91.75 79 GLU B CA 1
ATOM 4899 C C . GLU B 1 79 ? -11.203 11.938 29.328 1 91.75 79 GLU B C 1
ATOM 4901 O O . GLU B 1 79 ? -10.586 12.383 28.359 1 91.75 79 GLU B O 1
ATOM 4906 N N . ALA B 1 80 ? -11.859 10.867 29.312 1 94.62 80 ALA B N 1
ATOM 4907 C CA . ALA B 1 80 ? -11.938 10.086 28.078 1 94.62 80 ALA B CA 1
ATOM 4908 C C . ALA B 1 80 ? -12.625 10.867 26.969 1 94.62 80 ALA B C 1
ATOM 4910 O O . ALA B 1 80 ? -12.172 10.852 25.828 1 94.62 80 ALA B O 1
ATOM 4911 N N . MET B 1 81 ? -13.711 11.516 27.297 1 94.19 81 MET B N 1
ATOM 4912 C CA . MET B 1 81 ? -14.414 12.32 26.312 1 94.19 81 MET B CA 1
ATOM 4913 C C . MET B 1 81 ? -13.547 13.477 25.828 1 94.19 81 MET B C 1
ATOM 4915 O O . MET B 1 81 ? -13.562 13.812 24.641 1 94.19 81 MET B O 1
ATOM 4919 N N . PHE B 1 82 ? -12.789 13.93 26.703 1 92.69 82 PHE B N 1
ATOM 4920 C CA . PHE B 1 82 ? -11.883 15.023 26.359 1 92.69 82 PHE B CA 1
ATOM 4921 C C . PHE B 1 82 ? -10.805 14.547 25.406 1 92.69 82 PHE B C 1
ATOM 4923 O O . PHE B 1 82 ? -10.445 15.258 24.469 1 92.69 82 PHE B O 1
ATOM 4930 N N . LEU B 1 83 ? -10.336 13.406 25.625 1 93.25 83 LEU B N 1
ATOM 4931 C CA . LEU B 1 83 ? -9.289 12.844 24.781 1 93.25 83 LEU B CA 1
ATOM 4932 C C . LEU B 1 83 ? -9.797 12.617 23.359 1 93.25 83 LEU B C 1
ATOM 4934 O O . LEU B 1 83 ? -9.016 12.641 22.406 1 93.25 83 LEU B O 1
ATOM 4938 N N . VAL B 1 84 ? -11.047 12.438 23.219 1 95.5 84 VAL B N 1
ATOM 4939 C CA . VAL B 1 84 ? -11.648 12.281 21.906 1 95.5 84 VAL B CA 1
ATOM 4940 C C . VAL B 1 84 ? -11.875 13.648 21.266 1 95.5 84 VAL B C 1
ATOM 4942 O O . VAL B 1 84 ? -11.578 13.859 20.094 1 95.5 84 VAL B O 1
ATOM 4945 N N . ASP B 1 85 ? -12.227 14.594 22.031 1 92.25 85 ASP B N 1
ATOM 4946 C CA . ASP B 1 85 ? -12.609 15.906 21.531 1 92.25 85 ASP B CA 1
ATOM 4947 C C . ASP B 1 85 ? -11.375 16.719 21.125 1 92.25 85 ASP B C 1
ATOM 4949 O O . ASP B 1 85 ? -11.438 17.516 20.188 1 92.25 85 ASP B O 1
ATOM 4953 N N . ARG B 1 86 ? -10.375 16.484 21.766 1 90.31 86 ARG B N 1
ATOM 4954 C CA . ARG B 1 86 ? -9.188 17.297 21.547 1 90.31 86 ARG B CA 1
ATOM 4955 C C . ARG B 1 86 ? -8.648 17.125 20.141 1 90.31 86 ARG B C 1
ATOM 4957 O O . ARG B 1 86 ? -8.508 18.109 19.406 1 90.31 86 ARG B O 1
ATOM 4964 N N . PRO B 1 87 ? -8.32 15.953 19.766 1 92.19 87 PRO B N 1
ATOM 4965 C CA . PRO B 1 87 ? -7.855 15.828 18.375 1 92.19 87 PRO B CA 1
ATOM 4966 C C . PRO B 1 87 ? -8.938 16.188 17.359 1 92.19 87 PRO B C 1
ATOM 4968 O O . PRO B 1 87 ? -8.625 16.719 16.281 1 92.19 87 PRO B O 1
ATOM 4971 N N . HIS B 1 88 ? -10.148 15.922 17.656 1 92.75 88 HIS B N 1
ATOM 4972 C CA . HIS B 1 88 ? -11.219 16.25 16.734 1 92.75 88 HIS B CA 1
ATOM 4973 C C . HIS B 1 88 ? -11.352 17.75 16.547 1 92.75 88 HIS B C 1
ATOM 4975 O O . HIS B 1 88 ? -11.703 18.219 15.453 1 92.75 88 HIS B O 1
ATOM 4981 N N . PHE B 1 89 ? -11.094 18.469 17.531 1 90.12 89 PHE B N 1
ATOM 4982 C CA . PHE B 1 89 ? -11.125 19.922 17.438 1 90.12 89 PHE B CA 1
ATOM 4983 C C . PHE B 1 89 ? -10.164 20.422 16.359 1 90.12 89 PHE B C 1
ATOM 4985 O O . PHE B 1 89 ? -10.523 21.266 15.531 1 90.12 89 PHE B O 1
ATOM 4992 N N . PHE B 1 90 ? -9.055 19.891 16.328 1 90.31 90 PHE B N 1
ATOM 4993 C CA . PHE B 1 90 ? -8.023 20.375 15.406 1 90.31 90 PHE B CA 1
ATOM 4994 C C . PHE B 1 90 ? -8.172 19.719 14.039 1 90.31 90 PHE B C 1
ATOM 4996 O O . PHE B 1 90 ? -7.945 20.359 13.016 1 90.31 90 PHE B O 1
ATOM 5003 N N . LEU B 1 91 ? -8.523 18.484 14.047 1 90.62 91 LEU B N 1
ATOM 5004 C CA . LEU B 1 91 ? -8.602 17.719 12.805 1 90.62 91 LEU B CA 1
ATOM 5005 C C . LEU B 1 91 ? -9.938 17.953 12.109 1 90.62 91 LEU B C 1
ATOM 5007 O O . LEU B 1 91 ? -10.039 17.828 10.883 1 90.62 91 LEU B O 1
ATOM 5011 N N . ASN B 1 92 ? -10.875 18.266 12.922 1 88.19 92 ASN B N 1
ATOM 5012 C CA . ASN B 1 92 ? -12.242 18.406 12.422 1 88.19 92 ASN B CA 1
ATOM 5013 C C . ASN B 1 92 ? -12.68 17.156 11.648 1 88.19 92 ASN B C 1
ATOM 5015 O O . ASN B 1 92 ? -12.055 16.094 11.758 1 88.19 92 ASN B O 1
ATOM 5019 N N . ASP B 1 93 ? -13.719 17.25 10.898 1 84.25 93 ASP B N 1
ATOM 5020 C CA . ASP B 1 93 ? -14.266 16.094 10.188 1 84.25 93 ASP B CA 1
ATOM 5021 C C . ASP B 1 93 ? -13.492 15.836 8.898 1 84.25 93 ASP B C 1
ATOM 5023 O O . ASP B 1 93 ? -13.609 14.758 8.305 1 84.25 93 ASP B O 1
ATOM 5027 N N . ILE B 1 94 ? -12.672 16.703 8.562 1 86.06 94 ILE B N 1
ATOM 5028 C CA . ILE B 1 94 ? -12 16.562 7.277 1 86.06 94 ILE B CA 1
ATOM 5029 C C . ILE B 1 94 ? -10.758 15.688 7.438 1 86.06 94 ILE B C 1
ATOM 5031 O O . ILE B 1 94 ? -10.312 15.039 6.484 1 86.06 94 ILE B O 1
ATOM 5035 N N . TYR B 1 95 ? -10.227 15.633 8.695 1 90.88 95 TYR B N 1
ATOM 5036 C CA . TYR B 1 95 ? -9.047 14.805 8.914 1 90.88 95 TYR B CA 1
ATOM 5037 C C . TYR B 1 95 ? -9.352 13.664 9.883 1 90.88 95 TYR B C 1
ATOM 5039 O O . TYR B 1 95 ? -8.555 12.742 10.039 1 90.88 95 TYR B O 1
ATOM 5047 N N . PHE B 1 96 ? -10.453 13.812 10.547 1 92.81 96 PHE B N 1
ATOM 5048 C CA . PHE B 1 96 ? -10.867 12.758 11.469 1 92.81 96 PHE B CA 1
ATOM 5049 C C . PHE B 1 96 ? -11.789 11.766 10.773 1 92.81 96 PHE B C 1
ATOM 5051 O O . PHE B 1 96 ? -12.953 12.078 10.492 1 92.81 96 PHE B O 1
ATOM 5058 N N . PRO B 1 97 ? -11.312 10.594 10.492 1 93.81 97 PRO B N 1
ATOM 5059 C CA . PRO B 1 97 ? -11.992 9.703 9.547 1 93.81 97 PRO B CA 1
ATOM 5060 C C . PRO B 1 97 ? -13.273 9.094 10.125 1 93.81 97 PRO B C 1
ATOM 5062 O O . PRO B 1 97 ? -14.18 8.734 9.375 1 93.81 97 PRO B O 1
ATOM 5065 N N . TYR B 1 98 ? -13.461 8.984 11.383 1 92.75 98 TYR B N 1
ATOM 5066 C CA . TYR B 1 98 ? -14.602 8.312 11.977 1 92.75 98 TYR B CA 1
ATOM 5067 C C . TYR B 1 98 ? -15.586 9.32 12.555 1 92.75 98 TYR B C 1
ATOM 5069 O O . TYR B 1 98 ? -15.203 10.438 12.914 1 92.75 98 TYR B O 1
ATOM 5077 N N . ASP B 1 99 ? -16.812 8.922 12.586 1 88.56 99 ASP B N 1
ATOM 5078 C CA . ASP B 1 99 ? -17.812 9.773 13.203 1 88.56 99 ASP B CA 1
ATOM 5079 C C . ASP B 1 99 ? -17.547 9.945 14.703 1 88.56 99 ASP B C 1
ATOM 5081 O O . ASP B 1 99 ? -17.641 8.984 15.469 1 88.56 99 ASP B O 1
ATOM 5085 N N . VAL B 1 100 ? -17.359 11.172 15.086 1 91.38 100 VAL B N 1
ATOM 5086 C CA . VAL B 1 100 ? -16.906 11.445 16.453 1 91.38 100 VAL B CA 1
ATOM 5087 C C . VAL B 1 100 ? -18.047 11.195 17.438 1 91.38 100 VAL B C 1
ATOM 5089 O O . VAL B 1 100 ? -17.828 10.719 18.547 1 91.38 100 VAL B O 1
ATOM 5092 N N . ASP B 1 101 ? -19.25 11.523 17.047 1 89.19 101 ASP B N 1
ATOM 5093 C CA . ASP B 1 101 ? -20.391 11.32 17.922 1 89.19 101 ASP B CA 1
ATOM 5094 C C . ASP B 1 101 ? -20.656 9.828 18.141 1 89.19 101 ASP B C 1
ATOM 5096 O O . ASP B 1 101 ? -20.984 9.406 19.25 1 89.19 101 ASP B O 1
ATOM 5100 N N . LEU B 1 102 ? -20.547 9.141 17.047 1 90.44 102 LEU B N 1
ATOM 5101 C CA . LEU B 1 102 ? -20.703 7.699 17.156 1 90.44 102 LEU B CA 1
ATOM 5102 C C . LEU B 1 102 ? -19.609 7.102 18.031 1 90.44 102 LEU B C 1
ATOM 5104 O O . LEU B 1 102 ? -19.859 6.203 18.844 1 90.44 102 LEU B O 1
ATOM 5108 N N . LEU B 1 103 ? -18.438 7.551 17.859 1 95.12 103 LEU B N 1
ATOM 5109 C CA . LEU B 1 103 ? -17.312 7.082 18.672 1 95.12 103 LEU B CA 1
ATOM 5110 C C . LEU B 1 103 ? -17.562 7.34 20.141 1 95.12 103 LEU B C 1
ATOM 5112 O O . LEU B 1 103 ? -17.375 6.449 20.984 1 95.12 103 LEU B O 1
ATOM 5116 N N . LYS B 1 104 ? -17.953 8.5 20.453 1 94.75 104 LYS B N 1
ATOM 5117 C CA . LYS B 1 104 ? -18.203 8.867 21.828 1 94.75 104 LYS B CA 1
ATOM 5118 C C . LYS B 1 104 ? -19.344 8.039 22.422 1 94.75 104 LYS B C 1
ATOM 5120 O O . LYS B 1 104 ? -19.281 7.609 23.578 1 94.75 104 LYS B O 1
ATOM 5125 N N . ALA B 1 105 ? -20.375 7.84 21.609 1 93.94 105 ALA B N 1
ATOM 5126 C CA . ALA B 1 105 ? -21.516 7.039 22.062 1 93.94 105 ALA B CA 1
ATOM 5127 C C . ALA B 1 105 ? -21.078 5.613 22.391 1 93.94 105 ALA B C 1
ATOM 5129 O O . ALA B 1 105 ? -21.453 5.066 23.438 1 93.94 105 ALA B O 1
ATOM 5130 N N . ARG B 1 106 ? -20.344 5.051 21.484 1 94.06 106 ARG B N 1
ATOM 5131 C CA . ARG B 1 106 ? -19.875 3.68 21.688 1 94.06 106 ARG B CA 1
ATOM 5132 C C . ARG B 1 106 ? -18.922 3.584 22.859 1 94.06 106 ARG B C 1
ATOM 5134 O O . ARG B 1 106 ? -18.969 2.627 23.641 1 94.06 106 ARG B O 1
ATOM 5141 N N . LEU B 1 107 ? -18.047 4.547 22.969 1 96.06 107 LEU B N 1
ATOM 5142 C CA . LEU B 1 107 ? -17.094 4.578 24.078 1 96.06 107 LEU B CA 1
ATOM 5143 C C . LEU B 1 107 ? -17.828 4.719 25.42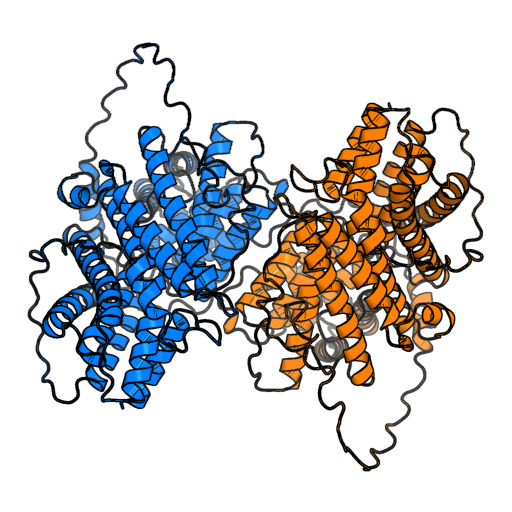2 1 96.06 107 LEU B C 1
ATOM 5145 O O . LEU B 1 107 ? -17.438 4.086 26.406 1 96.06 107 LEU B O 1
ATOM 5149 N N . SER B 1 108 ? -18.875 5.5 25.438 1 95.31 108 SER B N 1
ATOM 5150 C CA . SER B 1 108 ? -19.641 5.707 26.656 1 95.31 108 SER B CA 1
ATOM 5151 C C . SER B 1 108 ? -20.281 4.402 27.141 1 95.31 108 SER B C 1
ATOM 5153 O O . SER B 1 108 ? -20.453 4.199 28.344 1 95.31 108 SER B O 1
ATOM 5155 N N . GLN B 1 109 ? -20.547 3.562 26.203 1 94.31 109 GLN B N 1
ATOM 5156 C CA . GLN B 1 109 ? -21.172 2.289 26.547 1 94.31 109 GLN B CA 1
ATOM 5157 C C . GLN B 1 109 ? -20.188 1.362 27.25 1 94.31 109 GLN B C 1
ATOM 5159 O O . GLN B 1 109 ? -20.594 0.428 27.953 1 94.31 109 GLN B O 1
ATOM 5164 N N . THR B 1 110 ? -18.953 1.583 27.078 1 94.88 110 THR B N 1
ATOM 5165 C CA . THR B 1 110 ? -17.938 0.708 27.672 1 94.88 110 THR B CA 1
ATOM 5166 C C . THR B 1 110 ? -17.578 1.176 29.078 1 94.88 110 THR B C 1
ATOM 5168 O O . THR B 1 110 ? -16.844 0.489 29.797 1 94.88 110 THR B O 1
ATOM 5171 N N . TYR B 1 111 ? -18.109 2.328 29.5 1 95 111 TYR B N 1
ATOM 5172 C CA . TYR B 1 111 ? -17.75 2.91 30.781 1 95 111 TYR B CA 1
ATOM 5173 C C . TYR B 1 111 ? -18.516 2.23 31.922 1 95 111 TYR B C 1
ATOM 5175 O O . TYR B 1 111 ? -19.719 2.01 31.812 1 95 111 TYR B O 1
ATOM 5183 N N . ASP B 1 112 ? -17.766 1.845 32.938 1 91.94 112 ASP B N 1
ATOM 5184 C CA . ASP B 1 112 ? -18.297 1.319 34.188 1 91.94 112 ASP B CA 1
ATOM 5185 C C . ASP B 1 112 ? -17.828 2.156 35.375 1 91.94 112 ASP B C 1
ATOM 5187 O O . ASP B 1 112 ? -16.625 2.283 35.625 1 91.94 112 ASP B O 1
ATOM 5191 N N . PRO B 1 113 ? -18.766 2.68 36.188 1 89.62 113 PRO B N 1
ATOM 5192 C CA . PRO B 1 113 ? -18.359 3.549 37.312 1 89.62 113 PRO B CA 1
ATOM 5193 C C . PRO B 1 113 ? -17.391 2.873 38.25 1 89.62 113 PRO B C 1
ATOM 5195 O O . PRO B 1 113 ? -16.547 3.547 38.875 1 89.62 113 PRO B O 1
ATOM 5198 N N . SER B 1 114 ? -17.438 1.653 38.375 1 90.06 114 SER B N 1
ATOM 5199 C CA . SER B 1 114 ? -16.562 0.934 39.281 1 90.06 114 SER B CA 1
ATOM 5200 C C . SER B 1 114 ? -15.211 0.625 38.656 1 90.06 114 SER B C 1
ATOM 5202 O O . SER B 1 114 ? -14.172 0.727 39.312 1 90.06 114 SER B O 1
ATOM 5204 N N . ARG B 1 115 ? -15.164 0.363 37.406 1 91.19 115 ARG B N 1
ATOM 5205 C CA . ARG B 1 115 ? -13.93 -0.081 36.781 1 91.19 115 ARG B CA 1
ATOM 5206 C C . ARG B 1 115 ? -13.539 0.859 35.625 1 91.19 115 ARG B C 1
ATOM 5208 O O . ARG B 1 115 ? -12.594 0.583 34.875 1 91.19 115 ARG B O 1
ATOM 5215 N N . ARG B 1 116 ? -14.43 1.818 35.5 1 94.31 116 ARG B N 1
ATOM 5216 C CA . ARG B 1 116 ? -14.188 2.863 34.531 1 94.31 116 ARG B CA 1
ATOM 5217 C C . ARG B 1 116 ? -14.188 2.291 33.094 1 94.31 116 ARG B C 1
ATOM 5219 O O . ARG B 1 116 ? -15.172 1.684 32.688 1 94.31 116 ARG B O 1
ATOM 5226 N N . PHE B 1 117 ? -12.984 2.383 32.344 1 94.44 117 PHE B N 1
ATOM 5227 C CA . PHE B 1 117 ? -13.016 1.95 30.938 1 94.44 117 PHE B CA 1
ATOM 5228 C C . PHE B 1 117 ? -12.297 0.615 30.781 1 94.44 117 PHE B C 1
ATOM 5230 O O . PHE B 1 117 ? -11.867 0.268 29.672 1 94.44 117 PHE B O 1
ATOM 5237 N N . SER B 1 118 ? -12.18 -0.163 31.812 1 91.5 118 SER B N 1
ATOM 5238 C CA . SER B 1 118 ? -11.516 -1.462 31.75 1 91.5 118 SER B CA 1
ATOM 5239 C C . SER B 1 118 ? -12.227 -2.4 30.781 1 91.5 118 SER B C 1
ATOM 5241 O O . SER B 1 118 ? -11.594 -3.273 30.172 1 91.5 118 SER B O 1
ATOM 5243 N N . ASN B 1 119 ? -13.477 -2.186 30.562 1 91.56 119 ASN B N 1
ATOM 5244 C CA . ASN B 1 119 ? -14.281 -3.027 29.688 1 91.56 119 ASN B CA 1
ATOM 5245 C C . ASN B 1 119 ? -13.875 -2.848 28.219 1 91.56 119 ASN B C 1
ATOM 5247 O O . ASN B 1 119 ? -14.18 -3.695 27.375 1 91.56 119 ASN B O 1
ATOM 5251 N N . LEU B 1 120 ? -13.273 -1.795 27.906 1 93.44 120 LEU B N 1
ATOM 5252 C CA . LEU B 1 120 ? -12.828 -1.555 26.547 1 93.44 120 LEU B CA 1
ATOM 5253 C C . LEU B 1 120 ? -11.805 -2.602 26.109 1 93.44 120 LEU B C 1
ATOM 5255 O O . LEU B 1 120 ? -11.789 -3.021 24.953 1 93.44 120 LEU B O 1
ATOM 5259 N N . GLU B 1 121 ? -10.984 -3.027 27.016 1 87.62 121 GLU B N 1
ATOM 5260 C CA . GLU B 1 121 ? -9.938 -4 26.719 1 87.62 121 GLU B CA 1
ATOM 5261 C C . GLU B 1 121 ? -10.539 -5.344 26.297 1 87.62 121 GLU B C 1
ATOM 5263 O O . GLU B 1 121 ? -9.961 -6.059 25.484 1 87.62 121 GLU B O 1
ATOM 5268 N N . ASP B 1 122 ? -11.703 -5.609 26.766 1 85 122 ASP B N 1
ATOM 5269 C CA . ASP B 1 122 ? -12.344 -6.891 26.484 1 85 122 ASP B CA 1
ATOM 5270 C C . ASP B 1 122 ? -13.484 -6.727 25.5 1 85 122 ASP B C 1
ATOM 5272 O O . ASP B 1 122 ? -14.289 -7.641 25.312 1 85 122 ASP B O 1
ATOM 5276 N N . HIS B 1 123 ? -13.578 -5.637 24.969 1 89.44 123 HIS B N 1
ATOM 5277 C CA . HIS B 1 123 ? -14.641 -5.395 24.016 1 89.44 123 HIS B CA 1
ATOM 5278 C C . HIS B 1 123 ? -14.602 -6.406 22.875 1 89.44 123 HIS B C 1
ATOM 5280 O O . HIS B 1 123 ? -13.523 -6.793 22.422 1 89.44 123 HIS B O 1
ATOM 5286 N N . SER B 1 124 ? -15.68 -6.773 22.359 1 86.25 124 SER B N 1
ATOM 5287 C CA . SER B 1 124 ? -15.812 -7.824 21.359 1 86.25 124 SER B CA 1
ATOM 5288 C C . SER B 1 124 ? -15.203 -7.395 20.031 1 86.25 124 SER B C 1
ATOM 5290 O O . SER B 1 124 ? -14.625 -8.211 19.312 1 86.25 124 SER B O 1
ATOM 5292 N N . SER B 1 125 ? -15.352 -6.117 19.766 1 90.31 125 SER B N 1
ATOM 5293 C CA . SER B 1 125 ? -14.805 -5.621 18.5 1 90.31 125 SER B CA 1
ATOM 5294 C C . SER B 1 125 ? -13.344 -5.215 18.656 1 90.31 125 SER B C 1
ATOM 5296 O O . SER B 1 125 ? -13.039 -4.184 19.266 1 90.31 125 SER B O 1
ATOM 5298 N N . THR B 1 126 ? -12.477 -5.938 18.062 1 90.81 126 THR B N 1
ATOM 5299 C CA . THR B 1 126 ? -11.047 -5.641 18.078 1 90.81 126 THR B CA 1
ATOM 5300 C C . THR B 1 126 ? -10.75 -4.332 17.359 1 90.81 126 THR B C 1
ATOM 5302 O O . THR B 1 126 ? -9.867 -3.574 17.766 1 90.81 126 THR B O 1
ATOM 5305 N N . GLN B 1 127 ? -11.508 -4.094 16.344 1 94.06 127 GLN B N 1
ATOM 5306 C CA . GLN B 1 127 ? -11.297 -2.881 15.555 1 94.06 127 GLN B CA 1
ATOM 5307 C C . GLN B 1 127 ? -11.672 -1.636 16.344 1 94.06 127 GLN B C 1
ATOM 5309 O O . GLN B 1 127 ? -10.969 -0.624 16.297 1 94.06 127 GLN B O 1
ATOM 5314 N N . PHE B 1 128 ? -12.734 -1.741 17.078 1 95.56 128 PHE B N 1
ATOM 5315 C CA . PHE B 1 128 ? -13.164 -0.603 17.875 1 95.56 128 PHE B CA 1
ATOM 5316 C C . PHE B 1 128 ? -12.172 -0.318 18.984 1 95.56 128 PHE B C 1
ATOM 5318 O O . PHE B 1 128 ? -11.875 0.842 19.281 1 95.56 128 PHE B O 1
ATOM 5325 N N . ARG B 1 129 ? -11.633 -1.353 19.609 1 96.5 129 ARG B N 1
ATOM 5326 C CA . ARG B 1 129 ? -10.609 -1.175 20.641 1 96.5 129 ARG B CA 1
ATOM 5327 C C . ARG B 1 129 ? -9.398 -0.436 20.078 1 96.5 129 ARG B C 1
ATOM 5329 O O . ARG B 1 129 ? -8.898 0.501 20.703 1 96.5 129 ARG B O 1
ATOM 5336 N N . ALA B 1 130 ? -8.984 -0.892 18.938 1 97.06 130 ALA B N 1
ATOM 5337 C CA . ALA B 1 130 ? -7.824 -0.279 18.297 1 97.06 130 ALA B CA 1
ATOM 5338 C C . ALA B 1 130 ? -8.07 1.2 18.016 1 97.06 130 ALA B C 1
ATOM 5340 O O . ALA B 1 130 ? -7.195 2.037 18.25 1 97.06 130 ALA B O 1
ATOM 5341 N N . LEU B 1 131 ? -9.273 1.486 17.516 1 98.19 131 LEU B N 1
ATOM 5342 C CA . LEU B 1 131 ? -9.625 2.869 17.219 1 98.19 131 LEU B CA 1
ATOM 5343 C C . LEU B 1 131 ? -9.586 3.725 18.484 1 98.19 131 LEU B C 1
ATOM 5345 O O . LEU B 1 131 ? -9.047 4.832 18.469 1 98.19 131 LEU B O 1
ATOM 5349 N N . CYS B 1 132 ? -10.133 3.197 19.531 1 98 132 CYS B N 1
ATOM 5350 C CA . CYS B 1 132 ? -10.156 3.934 20.797 1 98 132 CYS B CA 1
ATOM 5351 C C . CYS B 1 132 ? -8.742 4.195 21.297 1 98 132 CYS B C 1
ATOM 5353 O O . CYS B 1 132 ? -8.43 5.301 21.75 1 98 132 CYS B O 1
ATOM 5355 N N . PHE B 1 133 ? -7.91 3.225 21.203 1 97.75 133 PHE B N 1
ATOM 5356 C CA . PHE B 1 133 ? -6.539 3.361 21.688 1 97.75 133 PHE B CA 1
ATOM 5357 C C . PHE B 1 133 ? -5.797 4.445 20.922 1 97.75 133 PHE B C 1
ATOM 5359 O O . PHE B 1 133 ? -5.113 5.281 21.516 1 97.75 133 PHE B O 1
ATOM 5366 N N . VAL B 1 134 ? -5.941 4.48 19.625 1 97.75 134 VAL B N 1
ATOM 5367 C CA . VAL B 1 134 ? -5.195 5.445 18.812 1 97.75 134 VAL B CA 1
ATOM 5368 C C . VAL B 1 134 ? -5.75 6.848 19.047 1 97.75 134 VAL B C 1
ATOM 5370 O O . VAL B 1 134 ? -4.996 7.824 19.078 1 97.75 134 VAL B O 1
ATOM 5373 N N . VAL B 1 135 ? -7.066 6.91 19.203 1 97.56 135 VAL B N 1
ATOM 5374 C CA . VAL B 1 135 ? -7.68 8.211 19.453 1 97.56 135 VAL B CA 1
ATOM 5375 C C . VAL B 1 135 ? -7.215 8.742 20.812 1 97.56 135 VAL B C 1
ATOM 5377 O O . VAL B 1 135 ? -6.898 9.93 20.938 1 97.56 135 VAL B O 1
ATOM 5380 N N . MET B 1 136 ? -7.152 7.891 21.781 1 95.94 136 MET B N 1
ATOM 5381 C CA . MET B 1 136 ? -6.684 8.297 23.094 1 95.94 136 MET B CA 1
ATOM 5382 C C . MET B 1 136 ? -5.207 8.68 23.062 1 95.94 136 MET B C 1
ATOM 5384 O O . MET B 1 136 ? -4.781 9.609 23.75 1 95.94 136 MET B O 1
ATOM 5388 N N . ALA B 1 137 ? -4.449 7.945 22.281 1 94.38 137 ALA B N 1
ATOM 5389 C CA . ALA B 1 137 ? -3.041 8.289 22.109 1 94.38 137 ALA B CA 1
ATOM 5390 C C . ALA B 1 137 ? -2.889 9.672 21.484 1 94.38 137 ALA B C 1
ATOM 5392 O O . ALA B 1 137 ? -2.084 10.484 21.953 1 94.38 137 ALA B O 1
ATOM 5393 N N . LEU B 1 138 ? -3.662 9.922 20.484 1 93.44 138 LEU B N 1
ATOM 5394 C CA . LEU B 1 138 ? -3.621 11.211 19.812 1 93.44 138 LEU B CA 1
ATOM 5395 C C . LEU B 1 138 ? -4.098 12.328 20.734 1 93.44 138 LEU B C 1
ATOM 5397 O O . LEU B 1 138 ? -3.529 13.422 20.734 1 93.44 138 LEU B O 1
ATOM 5401 N N . GLY B 1 139 ? -5.188 11.969 21.406 1 92.81 139 GLY B N 1
ATOM 5402 C CA . GLY B 1 139 ? -5.684 12.938 22.375 1 92.81 139 GLY B CA 1
ATOM 5403 C C . GLY B 1 139 ? -4.656 13.32 23.422 1 92.81 139 GLY B C 1
ATOM 5404 O O . GLY B 1 139 ? -4.5 14.492 23.75 1 92.81 139 GLY B O 1
ATOM 5405 N N . THR B 1 140 ? -3.982 12.336 23.891 1 90.44 140 THR B N 1
ATOM 5406 C CA . THR B 1 140 ? -2.939 12.57 24.875 1 90.44 140 THR B CA 1
ATOM 5407 C C . THR B 1 140 ? -1.798 13.383 24.281 1 90.44 140 THR B C 1
ATOM 5409 O O . THR B 1 140 ? -1.267 14.289 24.922 1 90.44 140 THR B O 1
ATOM 5412 N N . LYS B 1 141 ? -1.482 13.109 23.078 1 87.06 141 LYS B N 1
ATOM 5413 C CA . LYS B 1 14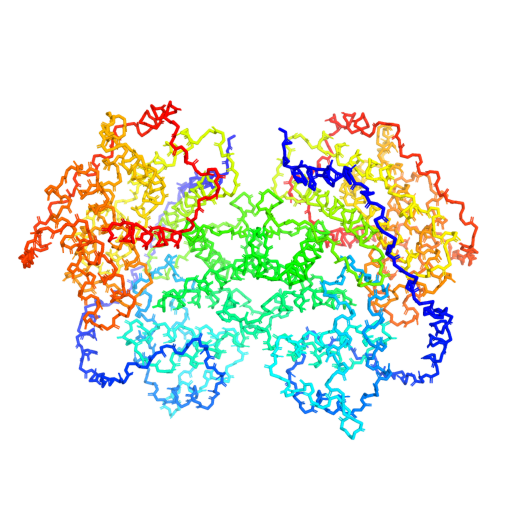1 ? -0.407 13.828 22.391 1 87.06 141 LYS B CA 1
ATOM 5414 C C . LYS B 1 141 ? -0.778 15.289 22.172 1 87.06 141 LYS B C 1
ATOM 5416 O O . LYS B 1 141 ? 0.071 16.172 22.281 1 87.06 141 LYS B O 1
ATOM 5421 N N . TYR B 1 142 ? -2.004 15.508 21.797 1 85.88 142 TYR B N 1
ATOM 5422 C CA . TYR B 1 142 ? -2.459 16.859 21.516 1 85.88 142 TYR B CA 1
ATOM 5423 C C . TYR B 1 142 ? -2.566 17.688 22.797 1 85.88 142 TYR B C 1
ATOM 5425 O O . TYR B 1 142 ? -2.639 18.906 22.75 1 85.88 142 TYR B O 1
ATOM 5433 N N . THR B 1 143 ? -2.66 16.953 23.875 1 77.44 143 THR B N 1
ATOM 5434 C CA . THR B 1 143 ? -2.801 17.641 25.141 1 77.44 143 THR B CA 1
ATOM 5435 C C . THR B 1 143 ? -1.439 17.844 25.797 1 77.44 143 THR B C 1
ATOM 5437 O O . THR B 1 143 ? -1.183 18.906 26.391 1 77.44 143 THR B O 1
ATOM 5440 N N . ARG B 1 144 ? -0.791 16.594 25.812 1 66.88 144 ARG B N 1
ATOM 5441 C CA . ARG B 1 144 ? 0.474 16.578 26.531 1 66.88 144 ARG B CA 1
ATOM 5442 C C . ARG B 1 144 ? 1.608 16.062 25.656 1 66.88 144 ARG B C 1
ATOM 5444 O O . ARG B 1 144 ? 1.38 15.297 24.719 1 66.88 144 ARG B O 1
ATOM 5451 N N . SER B 1 145 ? 2.842 16.609 25.766 1 61.28 145 SER B N 1
ATOM 5452 C CA . SER B 1 145 ? 3.949 16.297 24.875 1 61.28 145 SER B CA 1
ATOM 5453 C C . SER B 1 145 ? 4.441 14.867 25.109 1 61.28 145 SER B C 1
ATOM 5455 O O . SER B 1 145 ? 4.723 14.148 24.141 1 61.28 145 SER B O 1
ATOM 5457 N N . SER B 1 146 ? 4.641 14.539 26.266 1 64.56 146 SER B N 1
ATOM 5458 C CA . SER B 1 146 ? 5.578 13.422 26.359 1 64.56 146 SER B CA 1
ATOM 5459 C C . SER B 1 146 ? 5.074 12.344 27.297 1 64.56 146 SER B C 1
ATOM 5461 O O . SER B 1 146 ? 5.84 11.805 28.109 1 64.56 146 SER B O 1
ATOM 5463 N N . ASP B 1 147 ? 3.877 11.836 27.109 1 75.44 147 ASP B N 1
ATOM 5464 C CA . ASP B 1 147 ? 3.418 10.727 27.953 1 75.44 147 ASP B CA 1
ATOM 5465 C C . ASP B 1 147 ? 3.752 9.383 27.297 1 75.44 147 ASP B C 1
ATOM 5467 O O . ASP B 1 147 ? 3.305 9.094 26.188 1 75.44 147 ASP B O 1
ATOM 5471 N N . PRO B 1 148 ? 4.496 8.578 28.094 1 81.56 148 PRO B N 1
ATOM 5472 C CA . PRO B 1 148 ? 4.902 7.285 27.547 1 81.56 148 PRO B CA 1
ATOM 5473 C C . PRO B 1 148 ? 3.715 6.387 27.203 1 81.56 148 PRO B C 1
ATOM 5475 O O . PRO B 1 148 ? 3.844 5.461 26.406 1 81.56 148 PRO B O 1
ATOM 5478 N N . ILE B 1 149 ? 2.574 6.684 27.797 1 89.69 149 ILE B N 1
ATOM 5479 C CA . ILE B 1 149 ? 1.405 5.832 27.594 1 89.69 149 ILE B CA 1
ATOM 5480 C C . ILE B 1 149 ? 0.994 5.867 26.125 1 89.69 149 ILE B C 1
ATOM 5482 O O . ILE B 1 149 ? 0.414 4.902 25.609 1 89.69 149 ILE B O 1
ATOM 5486 N N . THR B 1 150 ? 1.281 7.012 25.469 1 91.5 150 THR B N 1
ATOM 5487 C CA . THR B 1 150 ? 0.886 7.16 24.062 1 91.5 150 THR B CA 1
ATOM 5488 C C . THR B 1 150 ? 1.52 6.07 23.203 1 91.5 150 THR B C 1
ATOM 5490 O O . THR B 1 150 ? 0.87 5.52 22.312 1 91.5 150 THR B O 1
ATOM 5493 N N . GLY B 1 151 ? 2.76 5.754 23.516 1 90.5 151 GLY B N 1
ATOM 5494 C CA . GLY B 1 151 ? 3.441 4.703 22.781 1 90.5 151 GLY B CA 1
ATOM 5495 C C . GLY B 1 151 ? 2.812 3.338 22.969 1 90.5 151 GLY B C 1
ATOM 5496 O O . GLY B 1 151 ? 2.676 2.574 22.016 1 90.5 151 GLY B O 1
ATOM 5497 N N . TYR B 1 152 ? 2.414 3.066 24.188 1 93 152 TYR B N 1
ATOM 5498 C CA . TYR B 1 152 ? 1.795 1.783 24.5 1 93 152 TYR B CA 1
ATOM 5499 C C . TYR B 1 152 ? 0.41 1.681 23.875 1 93 152 TYR B C 1
ATOM 5501 O O . TYR B 1 152 ? 0.027 0.623 23.359 1 93 152 TYR B O 1
ATOM 5509 N N . LEU B 1 153 ? -0.319 2.787 23.906 1 94.81 153 LEU B N 1
ATOM 5510 C CA . LEU B 1 153 ? -1.642 2.809 23.281 1 94.81 153 LEU B CA 1
ATOM 5511 C C . LEU B 1 153 ? -1.543 2.592 21.781 1 94.81 153 LEU B C 1
ATOM 5513 O O . LEU B 1 153 ? -2.299 1.798 21.219 1 94.81 153 LEU B O 1
ATOM 5517 N N . LEU B 1 154 ? -0.585 3.283 21.172 1 95.44 154 LEU B N 1
ATOM 5518 C CA . LEU B 1 154 ? -0.419 3.174 19.719 1 95.44 154 LEU B CA 1
ATOM 5519 C C . LEU B 1 154 ? 0.024 1.767 19.328 1 95.44 154 LEU B C 1
ATOM 5521 O O . LEU B 1 154 ? -0.521 1.177 18.406 1 95.44 154 LEU B O 1
ATOM 5525 N N . SER B 1 155 ? 1.036 1.248 20.047 1 94 155 SER B N 1
ATOM 5526 C CA . SER B 1 155 ? 1.525 -0.092 19.734 1 94 155 SER B CA 1
ATOM 5527 C C . SER B 1 155 ? 0.425 -1.135 19.906 1 94 155 SER B C 1
ATOM 5529 O O . SER B 1 155 ? 0.307 -2.059 19.109 1 94 155 SER B O 1
ATOM 5531 N N . SER B 1 156 ? -0.348 -0.996 20.953 1 94.56 156 SER B N 1
ATOM 5532 C CA . SER B 1 156 ? -1.467 -1.907 21.172 1 94.56 156 SER B CA 1
ATOM 5533 C C . SER B 1 156 ? -2.498 -1.794 20.047 1 94.56 156 SER B C 1
ATOM 5535 O O . SER B 1 156 ? -3.01 -2.807 19.562 1 94.56 156 SER B O 1
ATOM 5537 N N . ALA B 1 157 ? -2.797 -0.569 19.672 1 96.38 157 ALA B N 1
ATOM 5538 C CA . ALA B 1 157 ? -3.758 -0.346 18.594 1 96.38 157 ALA B CA 1
ATOM 5539 C C . ALA B 1 157 ? -3.293 -1.003 17.297 1 96.38 157 ALA B C 1
ATOM 5541 O O . ALA B 1 157 ? -4.062 -1.707 16.641 1 96.38 157 ALA B O 1
ATOM 5542 N N . LEU B 1 158 ? -2.053 -0.8 16.969 1 95.69 158 LEU B N 1
ATOM 5543 C CA . LEU B 1 158 ? -1.521 -1.296 15.703 1 95.69 158 LEU B CA 1
ATOM 5544 C C . LEU B 1 158 ? -1.44 -2.818 15.703 1 95.69 158 LEU B C 1
ATOM 5546 O O . LEU B 1 158 ? -1.674 -3.459 14.68 1 95.69 158 LEU B O 1
ATOM 5550 N N . THR B 1 159 ? -1.136 -3.404 16.844 1 92.62 159 THR B N 1
ATOM 5551 C CA . THR B 1 159 ? -1.028 -4.855 16.938 1 92.62 159 THR B CA 1
ATOM 5552 C C . THR B 1 159 ? -2.404 -5.508 16.828 1 92.62 159 THR B C 1
ATOM 5554 O O . THR B 1 159 ? -2.52 -6.664 16.422 1 92.62 159 THR B O 1
ATOM 5557 N N . LEU B 1 160 ? -3.398 -4.762 17.172 1 92.5 160 LEU B N 1
ATOM 5558 C CA . LEU B 1 160 ? -4.758 -5.277 17.047 1 92.5 160 LEU B CA 1
ATOM 5559 C C . LEU B 1 160 ? -5.207 -5.273 15.594 1 92.5 160 LEU B C 1
ATOM 5561 O O . LEU B 1 160 ? -6.051 -6.082 15.203 1 92.5 160 LEU B O 1
ATOM 5565 N N . VAL B 1 161 ? -4.621 -4.414 14.812 1 93.12 161 VAL B N 1
ATOM 5566 C CA . VAL B 1 161 ? -5.043 -4.258 13.422 1 93.12 161 VAL B CA 1
ATOM 5567 C C . VAL B 1 161 ? -4.137 -5.082 12.516 1 93.12 161 VAL B C 1
ATOM 5569 O O . VAL B 1 161 ? -4.605 -5.695 11.547 1 93.12 161 VAL B O 1
ATOM 5572 N N . LEU B 1 162 ? -2.844 -5.066 12.828 1 91.19 162 LEU B N 1
ATOM 5573 C CA . LEU B 1 162 ? -1.858 -5.719 11.969 1 91.19 162 LEU B CA 1
ATOM 5574 C C . LEU B 1 162 ? -1.182 -6.875 12.695 1 91.19 162 LEU B C 1
ATOM 5576 O O . LEU B 1 162 ? -0.893 -6.777 13.891 1 91.19 162 LEU B O 1
ATOM 5580 N N . PRO B 1 163 ? -0.853 -7.941 12.023 1 90.5 163 PRO B N 1
ATOM 5581 C CA . PRO B 1 163 ? -1.148 -8.297 10.633 1 90.5 163 PRO B CA 1
ATOM 5582 C C . PRO B 1 163 ? -2.619 -8.648 10.414 1 90.5 163 PRO B C 1
ATOM 5584 O O . PRO B 1 163 ? -3.26 -9.227 11.289 1 90.5 163 PRO B O 1
ATOM 5587 N N . CYS B 1 164 ? -3.064 -8.234 9.273 1 87.19 164 CYS B N 1
ATOM 5588 C CA . CYS B 1 164 ? -4.488 -8.438 9.031 1 87.19 164 CYS B CA 1
ATOM 5589 C C . CYS B 1 164 ? -4.711 -9.516 7.98 1 87.19 164 CYS B C 1
ATOM 5591 O O . CYS B 1 164 ? -3.943 -9.625 7.023 1 87.19 164 CYS B O 1
ATOM 5593 N N . THR B 1 165 ? -5.645 -10.375 8.305 1 86.31 165 THR B N 1
ATOM 5594 C CA . THR B 1 165 ? -6.066 -11.414 7.371 1 86.31 165 THR B CA 1
ATOM 5595 C C . THR B 1 165 ? -7.59 -11.438 7.238 1 86.31 165 THR B C 1
ATOM 5597 O O . THR B 1 165 ? -8.305 -11.062 8.172 1 86.31 165 THR B O 1
ATOM 5600 N N . GLN B 1 166 ? -8.125 -11.734 6.09 1 87.25 166 GLN B N 1
ATOM 5601 C CA . GLN B 1 166 ? -9.547 -11.898 5.801 1 87.25 166 GLN B CA 1
ATOM 5602 C C . GLN B 1 166 ? -10.328 -10.641 6.176 1 87.25 166 GLN B C 1
ATOM 5604 O O . GLN B 1 166 ? -11.383 -10.727 6.809 1 87.25 166 GLN B O 1
ATOM 5609 N N . MET B 1 167 ? -9.773 -9.555 5.805 1 86.31 167 MET B N 1
ATOM 5610 C CA . MET B 1 167 ? -10.336 -8.266 6.199 1 86.31 167 MET B CA 1
ATOM 5611 C C . MET B 1 167 ? -11.672 -8.023 5.516 1 86.31 167 MET B C 1
ATOM 5613 O O . MET B 1 167 ? -12.547 -7.359 6.07 1 86.31 167 MET B O 1
ATOM 5617 N N . LYS B 1 168 ? -11.852 -8.547 4.422 1 83.38 168 LYS B N 1
ATOM 5618 C CA . LYS B 1 168 ? -13.102 -8.344 3.695 1 83.38 168 LYS B CA 1
ATOM 5619 C C . LYS B 1 168 ? -14.289 -8.945 4.457 1 83.38 168 LYS B C 1
ATOM 5621 O O . LYS B 1 168 ? -15.414 -8.461 4.336 1 83.38 168 LYS B O 1
ATOM 5626 N N . ASN B 1 169 ? -13.969 -9.914 5.289 1 81.56 169 ASN B N 1
ATOM 5627 C CA . ASN B 1 169 ? -15.023 -10.633 5.996 1 81.56 169 ASN B CA 1
ATOM 5628 C C . ASN B 1 169 ? -15.188 -10.117 7.426 1 81.56 169 ASN B C 1
ATOM 5630 O O . ASN B 1 169 ? -16.109 -10.531 8.141 1 81.56 169 ASN B O 1
ATOM 5634 N N . GLU B 1 170 ? -14.375 -9.242 7.824 1 84.12 170 GLU B N 1
ATOM 5635 C CA . GLU B 1 170 ? -14.438 -8.719 9.188 1 84.12 170 GLU B CA 1
ATOM 5636 C C . GLU B 1 170 ? -15.508 -7.633 9.312 1 84.12 170 GLU B C 1
ATOM 5638 O O . GLU B 1 170 ? -15.586 -6.734 8.469 1 84.12 170 GLU B O 1
ATOM 5643 N N . PRO B 1 171 ? -16.234 -7.801 10.32 1 84.62 171 PRO B N 1
ATOM 5644 C CA . PRO B 1 171 ? -17.203 -6.723 10.539 1 84.62 171 PRO B CA 1
ATOM 5645 C C . PRO B 1 171 ? -16.531 -5.379 10.82 1 84.62 171 PRO B C 1
ATOM 5647 O O . PRO B 1 171 ? -15.5 -5.332 11.492 1 84.62 171 PRO B O 1
ATOM 5650 N N . GLU B 1 172 ? -17.094 -4.355 10.336 1 89.38 172 GLU B N 1
ATOM 5651 C CA . GLU B 1 172 ? -16.609 -2.992 10.539 1 89.38 172 GLU B CA 1
ATOM 5652 C C . GLU B 1 172 ? -15.141 -2.857 10.141 1 89.38 172 GLU B C 1
ATOM 5654 O O . GLU B 1 172 ? -14.352 -2.213 10.836 1 89.38 172 GLU B O 1
ATOM 5659 N N . ASN B 1 173 ? -14.766 -3.555 9.125 1 92.31 173 ASN B N 1
ATOM 5660 C CA . ASN B 1 173 ? -13.391 -3.547 8.641 1 92.31 173 ASN B CA 1
ATOM 5661 C C . ASN B 1 173 ? -12.922 -2.131 8.312 1 92.31 173 ASN B C 1
ATOM 5663 O O . ASN B 1 173 ? -11.719 -1.846 8.352 1 92.31 173 ASN B O 1
ATOM 5667 N N . TYR B 1 174 ? -13.891 -1.191 8.07 1 94.31 174 TYR B N 1
ATOM 5668 C CA . TYR B 1 174 ? -13.539 0.185 7.742 1 94.31 174 TYR B CA 1
ATOM 5669 C C . TYR B 1 174 ? -12.938 0.898 8.945 1 94.31 174 TYR B C 1
ATOM 5671 O O . TYR B 1 174 ? -12.219 1.891 8.797 1 94.31 174 TYR B O 1
ATOM 5679 N N . VAL B 1 175 ? -13.18 0.402 10.148 1 96.5 175 VAL B N 1
ATOM 5680 C CA . VAL B 1 175 ? -12.648 1.001 11.367 1 96.5 175 VAL B CA 1
ATOM 5681 C C . VAL B 1 175 ? -11.133 0.801 11.422 1 96.5 175 VAL B C 1
ATOM 5683 O O . VAL B 1 175 ? -10.414 1.649 11.945 1 96.5 175 VAL B O 1
ATOM 5686 N N . ALA B 1 176 ? -10.648 -0.306 10.859 1 97.06 176 ALA B N 1
ATOM 5687 C CA . ALA B 1 176 ? -9.211 -0.536 10.773 1 97.06 176 ALA B CA 1
ATOM 5688 C C . ALA B 1 176 ? -8.531 0.535 9.922 1 97.06 176 ALA B C 1
ATOM 5690 O O . ALA B 1 176 ? -7.43 0.983 10.234 1 97.06 176 ALA B O 1
ATOM 5691 N N . VAL B 1 177 ? -9.203 0.931 8.852 1 97.12 177 VAL B N 1
ATOM 5692 C CA . VAL B 1 177 ? -8.688 1.979 7.977 1 97.12 177 VAL B CA 1
ATOM 5693 C C . VAL B 1 177 ? -8.609 3.299 8.742 1 97.12 177 VAL B C 1
ATOM 5695 O O . VAL B 1 177 ? -7.621 4.023 8.641 1 97.12 177 VAL B O 1
ATOM 5698 N N . ALA B 1 178 ? -9.648 3.551 9.492 1 97.94 178 ALA B N 1
ATOM 5699 C CA . ALA B 1 178 ? -9.664 4.758 10.312 1 97.94 178 ALA B CA 1
ATOM 5700 C C . ALA B 1 178 ? -8.508 4.75 11.32 1 97.94 178 ALA B C 1
ATOM 5702 O O . ALA B 1 178 ? -7.859 5.773 11.531 1 97.94 178 ALA B O 1
ATOM 5703 N N . THR B 1 179 ? -8.258 3.619 11.891 1 98.19 179 THR B N 1
ATOM 5704 C CA . THR B 1 179 ? -7.199 3.475 12.875 1 98.19 179 THR B CA 1
ATOM 5705 C C . THR B 1 179 ? -5.836 3.738 12.25 1 98.19 179 THR B C 1
ATOM 5707 O O . THR B 1 179 ? -5.016 4.469 12.812 1 98.19 179 THR B O 1
ATOM 5710 N N . LEU B 1 180 ? -5.609 3.182 11.117 1 97.75 180 LEU B N 1
ATOM 5711 C CA . LEU B 1 180 ? -4.336 3.373 10.438 1 97.75 180 LEU B CA 1
ATOM 5712 C C . LEU B 1 180 ? -4.164 4.824 10.008 1 97.75 180 LEU B C 1
ATOM 5714 O O . LEU B 1 180 ? -3.053 5.363 10.047 1 97.75 180 LEU B O 1
ATOM 5718 N N . THR B 1 181 ? -5.191 5.422 9.586 1 97.62 181 THR B N 1
ATOM 5719 C CA . THR B 1 181 ? -5.152 6.828 9.203 1 97.62 181 THR B CA 1
ATOM 5720 C C . THR B 1 181 ? -4.766 7.703 10.391 1 97.62 181 THR B C 1
ATOM 5722 O O . THR B 1 181 ? -3.898 8.57 10.273 1 97.62 181 THR B O 1
ATOM 5725 N N . LEU B 1 182 ? -5.398 7.418 11.477 1 97.62 182 LEU B N 1
ATOM 5726 C CA . LEU B 1 182 ? -5.102 8.195 12.672 1 97.62 182 LEU B CA 1
ATOM 5727 C C . LEU B 1 182 ? -3.697 7.883 13.188 1 97.62 182 LEU B C 1
ATOM 5729 O O . LEU B 1 182 ? -3.021 8.766 13.727 1 97.62 182 LEU B O 1
ATOM 5733 N N . ALA B 1 183 ? -3.262 6.672 13.016 1 96.81 183 ALA B N 1
ATOM 5734 C CA . ALA B 1 183 ? -1.886 6.332 13.367 1 96.81 183 ALA B CA 1
ATOM 5735 C C . ALA B 1 183 ? -0.892 7.141 12.531 1 96.81 183 ALA B C 1
ATOM 5737 O O . ALA B 1 183 ? 0.147 7.566 13.039 1 96.81 183 ALA B O 1
ATOM 5738 N N . SER B 1 184 ? -1.2 7.285 11.258 1 95.31 184 SER B N 1
ATOM 5739 C CA . SER B 1 184 ? -0.37 8.117 10.391 1 95.31 184 SER B CA 1
ATOM 5740 C C . SER B 1 184 ? -0.243 9.531 10.953 1 95.31 184 SER B C 1
ATOM 5742 O O . SER B 1 184 ? 0.856 10.086 11 1 95.31 184 SER B O 1
ATOM 5744 N N . LEU B 1 185 ? -1.334 10.047 11.414 1 93.81 185 LEU B N 1
ATOM 5745 C CA . LEU B 1 185 ? -1.33 11.391 11.977 1 93.81 185 LEU B CA 1
ATOM 5746 C C . LEU B 1 185 ? -0.542 11.422 13.281 1 93.81 185 LEU B C 1
ATOM 5748 O O . LEU B 1 185 ? 0.135 12.414 13.578 1 93.81 185 LEU B O 1
ATOM 5752 N N . PHE B 1 186 ? -0.657 10.398 14.062 1 93.06 186 PHE B N 1
ATOM 5753 C CA . PHE B 1 186 ? 0.13 10.312 15.281 1 93.06 186 PHE B CA 1
ATOM 5754 C C . PHE B 1 186 ? 1.621 10.367 14.977 1 93.06 186 PHE B C 1
ATOM 5756 O O . PHE B 1 186 ? 2.369 11.109 15.617 1 93.06 186 PHE B O 1
ATOM 5763 N N . PHE B 1 187 ? 2.033 9.594 13.984 1 90.69 187 PHE B N 1
ATOM 5764 C CA . PHE B 1 187 ? 3.441 9.57 13.609 1 90.69 187 PHE B CA 1
ATOM 5765 C C . PHE B 1 187 ? 3.879 10.93 13.078 1 90.69 187 PHE B C 1
ATOM 5767 O O . PHE B 1 187 ? 5.016 11.352 13.305 1 90.69 187 PHE B O 1
ATOM 5774 N N . ARG B 1 188 ? 2.986 11.516 12.398 1 87.38 188 ARG B N 1
ATOM 5775 C CA . ARG B 1 188 ? 3.301 12.852 11.914 1 87.38 188 ARG B CA 1
ATOM 5776 C C . ARG B 1 188 ? 3.562 13.805 13.078 1 87.38 188 ARG B C 1
ATOM 5778 O O . ARG B 1 188 ? 4.438 14.672 12.992 1 87.38 188 ARG B O 1
ATOM 5785 N N . SER B 1 189 ? 2.773 13.648 14.094 1 84.31 189 SER B N 1
ATOM 5786 C CA . SER B 1 189 ? 2.902 14.516 15.266 1 84.31 189 SER B CA 1
ATOM 5787 C C . SER B 1 189 ? 4.234 14.289 15.977 1 84.31 189 SER B C 1
ATOM 5789 O O . SER B 1 189 ? 4.695 15.148 16.734 1 84.31 189 SER B O 1
ATOM 5791 N N . LEU B 1 190 ? 4.836 13.156 15.68 1 81 190 LEU B N 1
ATOM 5792 C CA . LEU B 1 190 ? 6.137 12.844 16.266 1 81 190 LEU B CA 1
ATOM 5793 C C . LEU B 1 190 ? 7.266 13.297 15.352 1 81 190 LEU B C 1
ATOM 5795 O O . LEU B 1 190 ? 8.445 13.148 15.688 1 81 190 LEU B O 1
ATOM 5799 N N . GLY B 1 191 ? 6.91 13.82 14.25 1 78.62 191 GLY B N 1
ATOM 5800 C CA . GLY B 1 191 ? 7.926 14.203 13.289 1 78.62 191 GLY B CA 1
ATOM 5801 C C . GLY B 1 191 ? 8.5 13.016 12.523 1 78.62 191 GLY B C 1
ATOM 5802 O O . GLY B 1 191 ? 9.594 13.102 11.969 1 78.62 191 GLY B O 1
ATOM 5803 N N . ARG B 1 192 ? 7.773 11.961 12.547 1 86.06 192 ARG B N 1
ATOM 5804 C CA . ARG B 1 192 ? 8.211 10.773 11.82 1 86.06 192 ARG B CA 1
ATOM 5805 C C . ARG B 1 192 ? 7.52 10.68 10.461 1 86.06 192 ARG B C 1
ATOM 5807 O O . ARG B 1 192 ? 6.582 9.898 10.289 1 86.06 192 ARG B O 1
ATOM 5814 N N . ASP B 1 193 ? 8.078 11.289 9.562 1 82.5 193 ASP B N 1
ATOM 5815 C CA . ASP B 1 193 ? 7.453 11.453 8.25 1 82.5 193 ASP B CA 1
ATOM 5816 C C . ASP B 1 193 ? 7.379 10.117 7.508 1 82.5 193 ASP B C 1
ATOM 5818 O O . ASP B 1 193 ? 6.383 9.828 6.844 1 82.5 193 ASP B O 1
ATOM 5822 N N . ASP B 1 194 ? 8.414 9.383 7.672 1 83.94 194 ASP B N 1
ATOM 5823 C CA . ASP B 1 194 ? 8.445 8.109 6.961 1 83.94 194 ASP B CA 1
ATOM 5824 C C . ASP B 1 194 ? 7.352 7.172 7.461 1 83.94 194 ASP B C 1
ATOM 5826 O O . ASP B 1 194 ? 6.648 6.551 6.664 1 83.94 194 ASP B O 1
ATOM 5830 N N . ASP B 1 195 ? 7.273 7.062 8.75 1 90.56 195 ASP B N 1
ATOM 5831 C CA . ASP B 1 195 ? 6.23 6.215 9.32 1 90.56 195 ASP B CA 1
ATOM 5832 C C . ASP B 1 195 ? 4.844 6.758 8.992 1 90.56 195 ASP B C 1
ATOM 5834 O O . ASP B 1 195 ? 3.91 5.988 8.75 1 90.56 195 ASP B O 1
ATOM 5838 N N . CYS B 1 196 ? 4.758 8.062 9.062 1 91.56 196 CYS B N 1
ATOM 5839 C CA . CYS B 1 196 ? 3.498 8.695 8.695 1 91.56 196 CYS B CA 1
ATOM 5840 C C . CYS B 1 196 ? 3.059 8.266 7.297 1 91.56 196 CYS B C 1
ATOM 5842 O O . CYS B 1 196 ? 1.923 7.828 7.105 1 91.56 196 CYS B O 1
ATOM 5844 N N . MET B 1 197 ? 3.93 8.336 6.344 1 89.38 197 MET B N 1
ATOM 5845 C CA . MET B 1 197 ? 3.615 7.977 4.965 1 89.38 197 MET B CA 1
ATOM 5846 C C . MET B 1 197 ? 3.314 6.484 4.852 1 89.38 197 MET B C 1
ATOM 5848 O O . MET B 1 197 ? 2.396 6.086 4.129 1 89.38 197 MET B O 1
ATOM 5852 N N . LEU B 1 198 ? 4.117 5.723 5.527 1 90.81 198 LEU B N 1
ATOM 5853 C CA . LEU B 1 198 ? 3.932 4.277 5.488 1 90.81 198 LEU B CA 1
ATOM 5854 C C . LEU B 1 198 ? 2.521 3.902 5.934 1 90.81 198 LEU B C 1
ATOM 5856 O O . LEU B 1 198 ? 1.83 3.146 5.246 1 90.81 198 LEU B O 1
ATOM 5860 N N . TYR B 1 199 ? 2.064 4.391 7 1 94.88 199 TYR B N 1
ATOM 5861 C CA . TYR B 1 199 ? 0.767 4.008 7.551 1 94.88 199 TYR B CA 1
ATOM 5862 C C . TYR B 1 199 ? -0.368 4.66 6.77 1 94.88 199 TYR B C 1
ATOM 5864 O O . TYR B 1 199 ? -1.456 4.09 6.652 1 94.88 199 TYR B O 1
ATOM 5872 N N . SER B 1 200 ? -0.132 5.848 6.254 1 94.12 200 SER B N 1
ATOM 5873 C CA . SER B 1 200 ? -1.118 6.43 5.348 1 94.12 200 SER B CA 1
ATOM 5874 C C . SER B 1 200 ? -1.311 5.555 4.113 1 94.12 200 SER B C 1
ATOM 5876 O O . SER B 1 200 ? -2.441 5.34 3.668 1 94.12 200 SER B O 1
ATOM 5878 N N . ASN B 1 201 ? -0.235 5.094 3.584 1 90.62 201 ASN B N 1
ATOM 5879 C CA . ASN B 1 201 ? -0.302 4.191 2.438 1 90.62 201 ASN B CA 1
ATOM 5880 C C . ASN B 1 201 ? -0.992 2.879 2.795 1 90.62 201 ASN B C 1
ATOM 5882 O O . ASN B 1 201 ? -1.772 2.348 2.004 1 90.62 201 ASN B O 1
ATOM 5886 N N . MET B 1 202 ? -0.651 2.398 3.949 1 92.94 202 MET B N 1
ATOM 5887 C CA . MET B 1 202 ? -1.299 1.168 4.395 1 92.94 202 MET B CA 1
ATOM 5888 C C . MET B 1 202 ? -2.805 1.365 4.531 1 92.94 202 MET B C 1
ATOM 5890 O O . MET B 1 202 ? -3.584 0.466 4.211 1 92.94 202 MET B O 1
ATOM 5894 N N . ALA B 1 203 ? -3.164 2.502 5.031 1 95.62 203 ALA B N 1
ATOM 5895 C CA . ALA B 1 203 ? -4.582 2.797 5.203 1 95.62 203 ALA B CA 1
ATOM 5896 C C . ALA B 1 203 ? -5.316 2.775 3.865 1 95.62 203 ALA B C 1
ATOM 5898 O O . ALA B 1 203 ? -6.359 2.131 3.732 1 95.62 203 ALA B O 1
ATOM 5899 N N . ILE B 1 204 ? -4.785 3.457 2.896 1 92.5 204 ILE B N 1
ATOM 5900 C CA . ILE B 1 204 ? -5.465 3.559 1.609 1 92.5 204 ILE B CA 1
ATOM 5901 C C . ILE B 1 204 ? -5.445 2.205 0.905 1 92.5 204 ILE B C 1
ATOM 5903 O O . ILE B 1 204 ? -6.395 1.851 0.199 1 92.5 204 ILE B O 1
ATOM 5907 N N . GLN B 1 205 ? -4.418 1.5 1.082 1 89.75 205 GLN B N 1
ATOM 5908 C CA . GLN B 1 205 ? -4.359 0.157 0.514 1 89.75 205 GLN B CA 1
ATOM 5909 C C . GLN B 1 205 ? -5.434 -0.744 1.115 1 89.75 205 GLN B C 1
ATOM 5911 O O . GLN B 1 205 ? -6.105 -1.482 0.394 1 89.75 205 GLN B O 1
ATOM 5916 N N . LEU B 1 206 ? -5.453 -0.729 2.377 1 92.62 206 LEU B N 1
ATOM 5917 C CA . LEU B 1 206 ? -6.477 -1.53 3.039 1 92.62 206 LEU B CA 1
ATOM 5918 C C . LEU B 1 206 ? -7.871 -1.088 2.613 1 92.62 206 LEU B C 1
ATOM 5920 O O . LEU B 1 206 ? -8.766 -1.92 2.438 1 92.62 206 LEU B O 1
ATOM 5924 N N . ALA B 1 207 ? -8.086 0.211 2.488 1 92.88 207 ALA B N 1
ATOM 5925 C CA . ALA B 1 207 ? -9.367 0.739 2.039 1 92.88 207 ALA B CA 1
ATOM 5926 C C . ALA B 1 207 ? -9.742 0.18 0.67 1 92.88 207 ALA B C 1
ATOM 5928 O O . ALA B 1 207 ? -10.891 -0.211 0.445 1 92.88 207 ALA B O 1
ATOM 5929 N N . SER B 1 208 ? -8.812 0.184 -0.206 1 87 208 SER B N 1
ATOM 5930 C CA . SER B 1 208 ? -9.039 -0.354 -1.543 1 87 208 SER B CA 1
ATOM 5931 C C . SER B 1 208 ? -9.312 -1.854 -1.496 1 87 208 SER B C 1
ATOM 5933 O O . SER B 1 208 ? -10.164 -2.359 -2.236 1 87 208 SER B O 1
ATOM 5935 N N . HIS B 1 209 ? -8.586 -2.488 -0.633 1 86.12 209 HIS B N 1
ATOM 5936 C CA . HIS B 1 209 ? -8.703 -3.938 -0.501 1 86.12 209 HIS B CA 1
ATOM 5937 C C . HIS B 1 209 ? -10.102 -4.336 -0.039 1 86.12 209 HIS B C 1
ATOM 5939 O O . HIS B 1 209 ? -10.664 -5.32 -0.521 1 86.12 209 HIS B O 1
ATOM 5945 N N . ILE B 1 210 ? -10.633 -3.602 0.794 1 89.44 210 ILE B N 1
ATOM 5946 C CA . ILE B 1 210 ? -11.938 -3.971 1.334 1 89.44 210 ILE B CA 1
ATOM 5947 C C . ILE B 1 210 ? -13.047 -3.307 0.514 1 89.44 210 ILE B C 1
ATOM 5949 O O . ILE B 1 210 ? -14.219 -3.385 0.869 1 89.44 210 ILE B O 1
ATOM 5953 N N . GLY B 1 211 ? -12.695 -2.574 -0.512 1 85.38 211 GLY B N 1
ATOM 5954 C CA . GLY B 1 211 ? -13.648 -2.072 -1.487 1 85.38 211 GLY B CA 1
ATOM 5955 C C . GLY B 1 211 ? -14.258 -0.743 -1.094 1 85.38 211 GLY B C 1
ATOM 5956 O O . GLY B 1 211 ? -15.359 -0.407 -1.534 1 85.38 211 GLY B O 1
ATOM 5957 N N . LEU B 1 212 ? -13.633 0.028 -0.258 1 90.44 212 LEU B N 1
ATOM 5958 C CA . LEU B 1 212 ? -14.203 1.308 0.155 1 90.44 212 LEU B CA 1
ATOM 5959 C C . LEU B 1 212 ? -14.18 2.307 -0.997 1 90.44 212 LEU B C 1
ATOM 5961 O O . LEU B 1 212 ? -14.906 3.301 -0.975 1 90.44 212 LEU B O 1
ATOM 5965 N N . ASN B 1 213 ? -13.312 2.135 -1.93 1 86.19 213 ASN B N 1
ATOM 5966 C CA . ASN B 1 213 ? -13.18 3.053 -3.057 1 86.19 213 ASN B CA 1
ATOM 5967 C C . ASN B 1 213 ? -14.281 2.826 -4.094 1 86.19 213 ASN B C 1
ATOM 5969 O O . ASN B 1 213 ? -14.383 3.576 -5.066 1 86.19 213 ASN B O 1
ATOM 5973 N N . LYS B 1 214 ? -14.977 1.813 -3.857 1 80.75 214 LYS B N 1
ATOM 5974 C CA . LYS B 1 214 ? -16.016 1.45 -4.809 1 80.75 214 LYS B CA 1
ATOM 5975 C C . LYS B 1 214 ? -17.406 1.791 -4.262 1 80.75 214 LYS B C 1
ATOM 5977 O O . LYS B 1 214 ? -17.594 1.886 -3.049 1 80.75 214 LYS B O 1
ATOM 5982 N N . ASN B 1 215 ? -18.25 2.021 -5.238 1 73.88 215 ASN B N 1
ATOM 5983 C CA . ASN B 1 215 ? -19.641 2.277 -4.871 1 73.88 215 ASN B CA 1
ATOM 5984 C C . ASN B 1 215 ? -20.406 0.979 -4.629 1 73.88 215 ASN B C 1
ATOM 5986 O O . ASN B 1 215 ? -21 0.42 -5.551 1 73.88 215 ASN B O 1
ATOM 5990 N N . GLU B 1 216 ? -20.141 0.387 -3.547 1 64.94 216 GLU B N 1
ATOM 5991 C CA . GLU B 1 216 ? -20.875 -0.836 -3.256 1 64.94 216 GLU B CA 1
ATOM 5992 C C . GLU B 1 216 ? -22.109 -0.545 -2.412 1 64.94 216 GLU B C 1
ATOM 5994 O O . GLU B 1 216 ? -22.047 0.231 -1.456 1 64.94 216 GLU B O 1
ATOM 5999 N N . PRO B 1 217 ? -23.078 -1.022 -2.932 1 60.12 217 PRO B N 1
ATOM 6000 C CA . PRO B 1 217 ? -24.312 -0.797 -2.168 1 60.12 217 PRO B CA 1
ATOM 6001 C C . PRO B 1 217 ? -24.234 -1.33 -0.74 1 60.12 217 PRO B C 1
ATOM 6003 O O . PRO B 1 217 ? -23.781 -2.461 -0.524 1 60.12 217 PRO B O 1
ATOM 6006 N N . ALA B 1 218 ? -24.109 -0.521 0.183 1 61.19 218 ALA B N 1
ATOM 6007 C CA . ALA B 1 218 ? -24.156 -0.985 1.567 1 61.19 218 ALA B CA 1
ATOM 6008 C C . ALA B 1 218 ? -25.594 -1.247 2.018 1 61.19 218 ALA B C 1
ATOM 6010 O O . ALA B 1 218 ? -26.531 -0.648 1.491 1 61.19 218 ALA B O 1
ATOM 6011 N N . HIS B 1 219 ? -25.688 -2.197 2.795 1 60.59 219 HIS B N 1
ATOM 6012 C CA . HIS B 1 219 ? -26.984 -2.623 3.309 1 60.59 219 HIS B CA 1
ATOM 6013 C C . HIS B 1 219 ? -27.703 -1.479 4.027 1 60.59 219 HIS B C 1
ATOM 6015 O O . HIS B 1 219 ? -28.922 -1.358 3.949 1 60.59 219 HIS B O 1
ATOM 6021 N N . MET B 1 220 ? -26.969 -0.714 4.77 1 70.25 220 MET B N 1
ATOM 6022 C CA . MET B 1 220 ? -27.547 0.401 5.508 1 70.25 220 MET B CA 1
ATOM 6023 C C . MET B 1 220 ? -26.922 1.723 5.094 1 70.25 220 MET B C 1
ATOM 6025 O O . MET B 1 220 ? -25.688 1.814 4.969 1 70.25 220 MET B O 1
ATOM 6029 N N . GLN B 1 221 ? -27.75 2.623 4.93 1 73.56 221 GLN B N 1
ATOM 6030 C CA . GLN B 1 221 ? -27.328 3.939 4.453 1 73.56 221 GLN B CA 1
ATOM 6031 C C . GLN B 1 221 ? -26.344 4.59 5.426 1 73.56 221 GLN B C 1
ATOM 6033 O O . GLN B 1 221 ? -25.375 5.23 5 1 73.56 221 GLN B O 1
ATOM 6038 N N . GLN B 1 222 ? -26.625 4.41 6.727 1 76.12 222 GLN B N 1
ATOM 6039 C CA . GLN B 1 222 ? -25.734 5.02 7.723 1 76.12 222 GLN B CA 1
ATOM 6040 C C . GLN B 1 222 ? -24.328 4.445 7.637 1 76.12 222 GLN B C 1
ATOM 6042 O O . GLN B 1 222 ? -23.344 5.18 7.73 1 76.12 222 GLN B O 1
ATOM 6047 N N . GLU B 1 223 ? -24.297 3.236 7.484 1 82.19 223 GLU B N 1
ATOM 6048 C CA . GLU B 1 223 ? -22.984 2.588 7.379 1 82.19 223 GLU B CA 1
ATOM 6049 C C . GLU B 1 223 ? -22.266 2.996 6.098 1 82.19 223 GLU B C 1
ATOM 6051 O O . GLU B 1 223 ? -21.047 3.154 6.086 1 82.19 223 GLU B O 1
ATOM 6056 N N . ALA B 1 224 ? -23.062 3.17 5.098 1 83.88 224 ALA B N 1
ATOM 6057 C CA . ALA B 1 224 ? -22.484 3.594 3.822 1 83.88 224 ALA B CA 1
ATOM 6058 C C . ALA B 1 224 ? -21.828 4.969 3.947 1 83.88 224 ALA B C 1
ATOM 6060 O O . ALA B 1 224 ? -20.766 5.211 3.365 1 83.88 224 ALA B O 1
ATOM 6061 N N . ASP B 1 225 ? -22.422 5.777 4.77 1 83.31 225 ASP B N 1
ATOM 6062 C CA . ASP B 1 225 ? -21.906 7.121 4.957 1 83.31 225 ASP B CA 1
ATOM 6063 C C . ASP B 1 225 ? -20.609 7.098 5.781 1 83.31 225 ASP B C 1
ATOM 6065 O O . ASP B 1 225 ? -19.688 7.867 5.516 1 83.31 225 ASP B O 1
ATOM 6069 N N . ILE B 1 226 ? -20.656 6.281 6.75 1 86.88 226 ILE B N 1
ATOM 6070 C CA . ILE B 1 226 ? -19.453 6.164 7.582 1 86.88 226 ILE B CA 1
ATOM 6071 C C . ILE B 1 226 ? -18.297 5.613 6.754 1 86.88 226 ILE B C 1
ATOM 6073 O O . ILE B 1 226 ? -17.172 6.102 6.855 1 86.88 226 ILE B O 1
ATOM 6077 N N . ARG B 1 227 ? -18.609 4.68 5.934 1 90.31 227 ARG B N 1
ATOM 6078 C CA . ARG B 1 227 ? -17.609 4.066 5.062 1 90.31 227 ARG B CA 1
ATOM 6079 C C . ARG B 1 227 ? -17.047 5.086 4.078 1 90.31 227 ARG B C 1
ATOM 6081 O O . ARG B 1 227 ? -15.828 5.152 3.873 1 90.31 227 ARG B O 1
ATOM 6088 N N . ALA B 1 228 ? -17.938 5.793 3.541 1 87.25 228 ALA B N 1
ATOM 6089 C CA . ALA B 1 228 ? -17.516 6.82 2.592 1 87.25 228 ALA B CA 1
ATOM 6090 C C . ALA B 1 228 ? -16.641 7.867 3.27 1 87.25 228 ALA B C 1
ATOM 6092 O O . ALA B 1 228 ? -15.633 8.305 2.703 1 87.25 228 ALA B O 1
ATOM 6093 N N . ARG B 1 229 ? -16.953 8.25 4.414 1 88.38 229 ARG B N 1
ATOM 6094 C CA . ARG B 1 229 ? -16.188 9.227 5.164 1 88.38 229 ARG B CA 1
ATOM 6095 C C . ARG B 1 229 ? -14.773 8.719 5.449 1 88.38 229 ARG B C 1
ATOM 6097 O O . ARG B 1 229 ? -13.797 9.445 5.262 1 88.38 229 ARG B O 1
ATOM 6104 N N . VAL B 1 230 ? -14.766 7.535 5.965 1 93.5 230 VAL B N 1
ATOM 6105 C CA . VAL B 1 230 ? -13.477 6.934 6.285 1 93.5 230 VAL B CA 1
ATOM 6106 C C . VAL B 1 230 ? -12.602 6.898 5.039 1 93.5 230 VAL B C 1
ATOM 6108 O O . VAL B 1 230 ? -11.422 7.246 5.094 1 93.5 230 VAL B O 1
ATOM 6111 N N . PHE B 1 231 ? -13.156 6.543 3.955 1 93.38 231 PHE B N 1
ATOM 6112 C CA . PHE B 1 231 ? -12.398 6.438 2.713 1 93.38 231 PHE B CA 1
ATOM 6113 C C . PHE B 1 231 ? -11.875 7.801 2.277 1 93.38 231 PHE B C 1
ATOM 6115 O O . PHE B 1 231 ? -10.672 7.965 2.045 1 93.38 231 PHE B O 1
ATOM 6122 N N . TRP B 1 232 ? -12.711 8.727 2.205 1 89.38 232 TRP B N 1
ATOM 6123 C CA . TRP B 1 232 ? -12.344 10.016 1.628 1 89.38 232 TRP B CA 1
ATOM 6124 C C . TRP B 1 232 ? -11.359 10.758 2.529 1 89.38 232 TRP B C 1
ATOM 6126 O O . TRP B 1 232 ? -10.477 11.461 2.043 1 89.38 232 TRP B O 1
ATOM 6136 N N . VAL B 1 233 ? -11.531 10.656 3.832 1 92.44 233 VAL B N 1
ATOM 6137 C CA . VAL B 1 233 ? -10.578 11.273 4.742 1 92.44 233 VAL B CA 1
ATOM 6138 C C . VAL B 1 233 ? -9.203 10.625 4.566 1 92.44 233 VAL B C 1
ATOM 6140 O O . VAL B 1 233 ? -8.188 11.312 4.492 1 92.44 233 VAL B O 1
ATOM 6143 N N . SER B 1 234 ? -9.203 9.312 4.477 1 94.44 234 SER B N 1
ATOM 6144 C CA . SER B 1 234 ? -7.949 8.594 4.277 1 94.44 234 SER B CA 1
ATOM 6145 C C . SER B 1 234 ? -7.312 8.945 2.938 1 94.44 234 SER B C 1
ATOM 6147 O O . SER B 1 234 ? -6.098 9.141 2.852 1 94.44 234 SER B O 1
ATOM 6149 N N . TYR B 1 235 ? -8.148 9 1.945 1 91.88 235 TYR B N 1
ATOM 6150 C CA . TYR B 1 235 ? -7.684 9.352 0.608 1 91.88 235 TYR B CA 1
ATOM 6151 C C . TYR B 1 235 ? -7.098 10.766 0.586 1 91.88 235 TYR B C 1
ATOM 6153 O O . TYR B 1 235 ? -6 10.977 0.07 1 91.88 235 TYR B O 1
ATOM 6161 N N . GLY B 1 236 ? -7.844 11.68 1.111 1 90.06 236 GLY B N 1
ATOM 6162 C CA . GLY B 1 236 ? -7.391 13.062 1.127 1 90.06 236 GLY B CA 1
ATOM 6163 C C . GLY B 1 236 ? -6.082 13.25 1.868 1 90.06 236 GLY B C 1
ATOM 6164 O O . GLY B 1 236 ? -5.18 13.938 1.379 1 90.06 236 GLY B O 1
ATOM 6165 N N . LEU B 1 237 ? -6.016 12.672 3.002 1 91.5 237 LEU B N 1
ATOM 6166 C CA . LEU B 1 237 ? -4.785 12.766 3.779 1 91.5 237 LEU B CA 1
ATOM 6167 C C . LEU B 1 237 ? -3.613 12.164 3.016 1 91.5 237 LEU B C 1
ATOM 6169 O O . LEU B 1 237 ? -2.527 12.75 2.973 1 91.5 237 LEU B O 1
ATOM 6173 N N . ASN B 1 238 ? -3.838 11.031 2.43 1 91.94 238 ASN B N 1
ATOM 6174 C CA . ASN B 1 238 ? -2.781 10.336 1.701 1 91.94 238 ASN B CA 1
ATOM 6175 C C . ASN B 1 238 ? -2.256 11.18 0.54 1 91.94 238 ASN B C 1
ATOM 6177 O O . ASN B 1 238 ? -1.046 11.242 0.317 1 91.94 238 ASN B O 1
ATOM 6181 N N . LYS B 1 239 ? -3.145 11.789 -0.158 1 88.19 239 LYS B N 1
ATOM 6182 C CA . LYS B 1 239 ? -2.732 12.578 -1.311 1 88.19 239 LYS B CA 1
ATOM 6183 C C . LYS B 1 239 ? -1.961 13.82 -0.875 1 88.19 239 LYS B C 1
ATOM 6185 O O . LYS B 1 239 ? -0.984 14.211 -1.518 1 88.19 239 LYS B O 1
ATOM 6190 N N . THR B 1 240 ? -2.412 14.391 0.173 1 84.38 240 THR B N 1
ATOM 6191 C CA . THR B 1 240 ? -1.714 15.555 0.704 1 84.38 240 THR B CA 1
ATOM 6192 C C . THR B 1 240 ? -0.311 15.18 1.172 1 84.38 240 THR B C 1
ATOM 6194 O O . THR B 1 240 ? 0.655 15.891 0.888 1 84.38 240 THR B O 1
ATOM 6197 N N . LEU B 1 241 ? -0.238 14.117 1.841 1 86.19 241 LEU B N 1
ATOM 6198 C CA . LEU B 1 241 ? 1.055 13.656 2.342 1 86.19 241 LEU B CA 1
ATOM 6199 C C . LEU B 1 241 ? 1.966 13.242 1.192 1 86.19 241 LEU B C 1
ATOM 6201 O O . LEU B 1 241 ? 3.172 13.492 1.228 1 86.19 241 LEU B O 1
ATOM 6205 N N . ALA B 1 242 ? 1.371 12.547 0.22 1 83.31 242 ALA B N 1
ATOM 6206 C CA . ALA B 1 242 ? 2.146 12.109 -0.939 1 83.31 242 ALA B CA 1
ATOM 6207 C C . ALA B 1 242 ? 2.766 13.305 -1.66 1 83.31 242 ALA B C 1
ATOM 6209 O O . ALA B 1 242 ? 3.932 13.266 -2.059 1 83.31 242 ALA B O 1
ATOM 6210 N N . ALA B 1 243 ? 2.039 14.328 -1.807 1 78.88 243 ALA B N 1
ATOM 6211 C CA . ALA B 1 243 ? 2.537 15.539 -2.447 1 78.88 243 ALA B CA 1
ATOM 6212 C C . ALA B 1 243 ? 3.631 16.188 -1.606 1 78.88 243 ALA B C 1
ATOM 6214 O O . ALA B 1 243 ? 4.629 16.672 -2.145 1 78.88 243 ALA B O 1
ATOM 6215 N N . LYS B 1 244 ? 3.395 16.141 -0.346 1 77.75 244 LYS B N 1
ATOM 6216 C CA . LYS B 1 244 ? 4.348 16.766 0.566 1 77.75 244 LYS B CA 1
ATOM 6217 C C . LYS B 1 244 ? 5.66 15.992 0.608 1 77.75 244 LYS B C 1
ATOM 6219 O O . LYS B 1 244 ? 6.738 16.578 0.635 1 77.75 244 LYS B O 1
ATOM 6224 N N . MET B 1 245 ? 5.539 14.711 0.634 1 75.62 245 MET B N 1
ATOM 6225 C CA . MET B 1 245 ? 6.715 13.867 0.846 1 75.62 245 MET B CA 1
ATOM 6226 C C . MET B 1 245 ? 7.32 13.438 -0.484 1 75.62 245 MET B C 1
ATOM 6228 O O . MET B 1 245 ? 8.461 12.961 -0.529 1 75.62 245 MET B O 1
ATOM 6232 N N . GLY B 1 246 ? 6.555 13.617 -1.549 1 73.25 246 GLY B N 1
ATOM 6233 C CA . GLY B 1 246 ? 7.031 13.188 -2.852 1 73.25 246 GLY B CA 1
ATOM 6234 C C . GLY B 1 246 ? 7.066 11.672 -3.004 1 73.25 246 GLY B C 1
ATOM 6235 O O . GLY B 1 246 ? 8.023 11.125 -3.555 1 73.25 246 GLY B O 1
ATOM 6236 N N . GLU B 1 247 ? 6.207 11.047 -2.371 1 74.12 247 GLU B N 1
ATOM 6237 C CA . GLU B 1 247 ? 6.125 9.594 -2.418 1 74.12 247 GLU B CA 1
ATOM 6238 C C . GLU B 1 247 ? 4.867 9.133 -3.148 1 74.12 247 GLU B C 1
ATOM 6240 O O . GLU B 1 247 ? 3.805 9.742 -3.008 1 74.12 247 GLU B O 1
ATOM 6245 N N . PRO B 1 248 ? 5.078 8.047 -3.859 1 73.5 248 PRO B N 1
ATOM 6246 C CA . PRO B 1 248 ? 3.914 7.582 -4.617 1 73.5 248 PRO B CA 1
ATOM 6247 C C . PRO B 1 248 ? 2.791 7.074 -3.717 1 73.5 248 PRO B C 1
ATOM 6249 O O . PRO B 1 248 ? 3.041 6.676 -2.576 1 73.5 248 PRO B O 1
ATOM 6252 N N . SER B 1 249 ? 1.642 7.207 -4.207 1 74.44 249 SER B N 1
ATOM 6253 C CA . SER B 1 249 ? 0.456 6.73 -3.504 1 74.44 249 SER B CA 1
ATOM 6254 C C . SER B 1 249 ? -0.371 5.797 -4.383 1 74.44 249 SER B C 1
ATOM 6256 O O . SER B 1 249 ? -0.26 5.832 -5.613 1 74.44 249 SER B O 1
ATOM 6258 N N . LEU B 1 250 ? -1.03 5.008 -3.588 1 73.69 250 LEU B N 1
ATOM 6259 C CA . LEU B 1 250 ? -1.929 4.086 -4.27 1 73.69 250 LEU B CA 1
ATOM 6260 C C . LEU B 1 250 ? -3.211 4.789 -4.703 1 73.69 250 LEU B C 1
ATOM 6262 O O . LEU B 1 250 ? -3.527 5.871 -4.199 1 73.69 250 LEU B O 1
ATOM 6266 N N . LEU B 1 251 ? -3.9 4.281 -5.68 1 73.38 251 LEU B N 1
ATOM 6267 C CA . LEU B 1 251 ? -5.234 4.66 -6.133 1 73.38 251 LEU B CA 1
ATOM 6268 C C . LEU B 1 251 ? -5.211 6.02 -6.816 1 73.38 251 LEU B C 1
ATOM 6270 O O . LEU B 1 251 ? -4.582 6.961 -6.32 1 73.38 251 LEU B O 1
ATOM 6274 N N . GLN B 1 252 ? -5.641 6.086 -7.84 1 71.25 252 GLN B N 1
ATOM 6275 C CA . GLN B 1 252 ? -5.828 7.336 -8.57 1 71.25 252 GLN B CA 1
ATOM 6276 C C . GLN B 1 252 ? -7.293 7.762 -8.57 1 71.25 252 GLN B C 1
ATOM 6278 O O . GLN B 1 252 ? -8.188 6.926 -8.438 1 71.25 252 GLN B O 1
ATOM 6283 N N . SER B 1 253 ? -7.5 9.016 -8.648 1 71.81 253 SER B N 1
ATOM 6284 C CA . SER B 1 253 ? -8.852 9.57 -8.602 1 71.81 253 SER B CA 1
ATOM 6285 C C . SER B 1 253 ? -9.758 8.906 -9.633 1 71.81 253 SER B C 1
ATOM 6287 O O . SER B 1 253 ? -10.938 8.672 -9.375 1 71.81 253 SER B O 1
ATOM 6289 N N . LYS B 1 254 ? -9.164 8.516 -10.703 1 66 254 LYS B N 1
ATOM 6290 C CA . LYS B 1 254 ? -9.945 7.941 -11.789 1 66 254 LYS B CA 1
ATOM 6291 C C . LYS B 1 254 ? -10.445 6.543 -11.43 1 66 254 LYS B C 1
ATOM 6293 O O . LYS B 1 254 ? -11.398 6.047 -12.031 1 66 254 LYS B O 1
ATOM 6298 N N . ASP B 1 255 ? -9.781 5.969 -10.453 1 69.44 255 ASP B N 1
ATOM 6299 C CA . ASP B 1 255 ? -10.117 4.605 -10.062 1 69.44 255 ASP B CA 1
ATOM 6300 C C . ASP B 1 255 ? -11.102 4.594 -8.898 1 69.44 255 ASP B C 1
ATOM 6302 O O . ASP B 1 255 ? -11.398 3.535 -8.336 1 69.44 255 ASP B O 1
ATOM 6306 N N . ILE B 1 256 ? -11.656 5.746 -8.516 1 79.81 256 ILE B N 1
ATOM 6307 C CA . ILE B 1 256 ? -12.516 5.844 -7.344 1 79.81 256 ILE B CA 1
ATOM 6308 C C . ILE B 1 256 ? -13.961 6.043 -7.781 1 79.81 256 ILE B C 1
ATOM 6310 O O . ILE B 1 256 ? -14.258 6.938 -8.578 1 79.81 256 ILE B O 1
ATOM 6314 N N . SER B 1 257 ? -14.844 5.254 -7.387 1 77.5 257 SER B N 1
ATOM 6315 C CA . SER B 1 257 ? -16.266 5.398 -7.676 1 77.5 257 SER B CA 1
ATOM 6316 C C . SER B 1 257 ? -17.078 5.633 -6.398 1 77.5 257 SER B C 1
ATOM 6318 O O . SER B 1 257 ? -18.297 5.801 -6.449 1 77.5 257 SER B O 1
ATOM 6320 N N . CYS B 1 258 ? -16.438 5.723 -5.254 1 82.38 258 CYS B N 1
ATOM 6321 C CA . CYS B 1 258 ? -17.094 5.957 -3.973 1 82.38 258 CYS B CA 1
ATOM 6322 C C . CYS B 1 258 ? -17.75 7.332 -3.939 1 82.38 258 CYS B C 1
ATOM 6324 O O . CYS B 1 258 ? -17.094 8.344 -4.188 1 82.38 258 CYS B O 1
ATOM 6326 N N . PRO B 1 259 ? -19.031 7.344 -3.643 1 77.06 259 PRO B N 1
ATOM 6327 C CA . PRO B 1 259 ? -19.672 8.656 -3.547 1 77.06 259 PRO B CA 1
ATOM 6328 C C . PRO B 1 259 ? -19.203 9.461 -2.338 1 77.06 259 PRO B C 1
ATOM 6330 O O . PRO B 1 259 ? -18.703 8.891 -1.37 1 77.06 259 PRO B O 1
ATOM 6333 N N . LEU B 1 260 ? -19.406 10.766 -2.381 1 75.81 260 LEU B N 1
ATOM 6334 C CA . LEU B 1 260 ? -19.094 11.609 -1.239 1 75.81 260 LEU B CA 1
ATOM 6335 C C . LEU B 1 260 ? -20.047 11.352 -0.083 1 75.81 260 LEU B C 1
ATOM 6337 O O . LEU B 1 260 ? -21.234 11.086 -0.301 1 75.81 260 LEU B O 1
ATOM 6341 N N . PRO B 1 261 ? -19.484 11.352 1.095 1 72.81 261 PRO B N 1
ATOM 6342 C CA . PRO B 1 261 ? -20.375 11.156 2.242 1 72.81 261 PRO B CA 1
ATOM 6343 C C . PRO B 1 261 ? -21.422 12.25 2.375 1 72.81 261 PRO B C 1
ATOM 6345 O O . PRO B 1 261 ? -21.156 13.414 2.051 1 72.81 261 PRO B O 1
ATOM 6348 N N . GLN B 1 262 ? -22.688 11.875 2.531 1 63.09 262 GLN B N 1
ATOM 6349 C CA . GLN B 1 262 ? -23.797 12.828 2.666 1 63.09 262 GLN B CA 1
ATOM 6350 C C . GLN B 1 262 ? -23.875 13.375 4.086 1 63.09 262 GLN B C 1
ATOM 6352 O O . GLN B 1 262 ? -24.312 14.508 4.293 1 63.09 262 GLN B O 1
ATOM 6357 N N . MET B 1 263 ? -23.844 12.445 5.188 1 53.88 263 MET B N 1
ATOM 6358 C CA . MET B 1 263 ? -24.141 12.797 6.57 1 53.88 263 MET B CA 1
ATOM 6359 C C . MET B 1 263 ? -22.859 13.023 7.371 1 53.88 263 MET B C 1
ATOM 6361 O O . MET B 1 263 ? -22.016 12.133 7.441 1 53.88 263 MET B O 1
ATOM 6365 N N . LEU B 1 264 ? -22.391 14.219 7.355 1 50.75 264 LEU B N 1
ATOM 6366 C CA . LEU B 1 264 ? -21.344 14.273 8.367 1 50.75 264 LEU B CA 1
ATOM 6367 C C . LEU B 1 264 ? -21.891 13.922 9.75 1 50.75 264 LEU B C 1
ATOM 6369 O O . LEU B 1 264 ? -22.953 13.289 9.852 1 50.75 264 LEU B O 1
ATOM 6373 N N . CYS B 1 265 ? -21.609 14.906 10.844 1 42.34 265 CYS B N 1
ATOM 6374 C CA . CYS B 1 265 ? -22.016 14.766 12.242 1 42.34 265 CYS B CA 1
ATOM 6375 C C . CYS B 1 265 ? -23.5 15.031 12.406 1 42.34 265 CYS B C 1
ATOM 6377 O O . CYS B 1 265 ? -24.094 15.789 11.633 1 42.34 265 CYS B O 1
ATOM 6379 N N . LYS B 1 266 ? -24.219 14.141 13.109 1 41.94 266 LYS B N 1
ATOM 6380 C CA . LYS B 1 266 ? -25.641 14.312 13.43 1 41.94 266 LYS B CA 1
ATOM 6381 C C . LYS B 1 266 ? -25.984 15.781 13.648 1 41.94 266 LYS B C 1
ATOM 6383 O O . LYS B 1 266 ? -27.094 16.219 13.336 1 41.94 266 LYS B O 1
ATOM 6388 N N . ASP B 1 267 ? -25.156 16.531 14.281 1 41.97 267 ASP B N 1
ATOM 6389 C CA . ASP B 1 267 ? -25.578 17.844 14.781 1 41.97 267 ASP B CA 1
ATOM 6390 C C . ASP B 1 267 ? -25.359 18.922 13.734 1 41.97 267 ASP B C 1
ATOM 6392 O O . ASP B 1 267 ? -25.688 20.094 13.961 1 41.97 267 ASP B O 1
ATOM 6396 N N . VAL B 1 268 ? -24.578 18.766 12.812 1 47.94 268 VAL B N 1
ATOM 6397 C CA . VAL B 1 268 ? -24.375 19.828 11.82 1 47.94 268 VAL B CA 1
ATOM 6398 C C . VAL B 1 268 ? -25.297 19.578 10.625 1 47.94 268 VAL B C 1
ATOM 6400 O O . VAL B 1 268 ? -25.422 18.453 10.148 1 47.94 268 VAL B O 1
ATOM 6403 N N . PRO B 1 269 ? -26.188 20.531 10.391 1 47.28 269 PRO B N 1
ATOM 6404 C CA . PRO B 1 269 ? -27.016 20.359 9.203 1 47.28 269 PRO B CA 1
ATOM 6405 C C . PRO B 1 269 ? -26.25 19.75 8.031 1 47.28 269 PRO B C 1
ATOM 6407 O O . PRO B 1 269 ? -25.109 20.109 7.785 1 47.28 269 PRO B O 1
ATOM 6410 N N . ASN B 1 270 ? -26.672 18.609 7.484 1 51 270 ASN B N 1
ATOM 6411 C CA . ASN B 1 270 ? -26.203 17.672 6.48 1 51 270 ASN B CA 1
ATOM 6412 C C . ASN B 1 270 ? -25.547 18.375 5.297 1 51 270 ASN B C 1
ATOM 6414 O O . ASN B 1 270 ? -24.531 17.922 4.781 1 51 270 ASN B O 1
ATOM 6418 N N . THR B 1 271 ? -26.203 19.531 5.055 1 49.06 271 THR B N 1
ATOM 6419 C CA . THR B 1 271 ? -25.797 20.188 3.82 1 49.06 271 THR B CA 1
ATOM 6420 C C . THR B 1 271 ? -24.422 20.828 3.971 1 49.06 271 THR B C 1
ATOM 6422 O O . THR B 1 271 ? -23.609 20.797 3.047 1 49.06 271 THR B O 1
ATOM 6425 N N . THR B 1 272 ? -24.172 21.328 5.133 1 60.88 272 THR B N 1
ATOM 6426 C CA . THR B 1 272 ? -22.938 22.062 5.344 1 60.88 272 THR B CA 1
ATOM 6427 C C . THR B 1 272 ? -21.75 21.109 5.453 1 60.88 272 THR B C 1
ATOM 6429 O O . THR B 1 272 ? -20.688 21.359 4.891 1 60.88 272 THR B O 1
ATOM 6432 N N . ALA B 1 273 ? -22.062 20.047 6.004 1 66.69 273 ALA B N 1
ATOM 6433 C CA . ALA B 1 273 ? -21 19.062 6.18 1 66.69 273 ALA B CA 1
ATOM 6434 C C . ALA B 1 273 ? -20.562 18.484 4.84 1 66.69 273 ALA B C 1
ATOM 6436 O O . ALA B 1 273 ? -19.359 18.328 4.582 1 66.69 273 ALA B O 1
ATOM 6437 N N . ALA B 1 274 ? -21.531 18.297 4.031 1 69.62 274 ALA B N 1
ATOM 6438 C CA . ALA B 1 274 ? -21.234 17.75 2.709 1 69.62 274 ALA B CA 1
ATOM 6439 C C . ALA B 1 274 ? -20.406 18.734 1.885 1 69.62 274 ALA B C 1
ATOM 6441 O O . ALA B 1 274 ? -19.484 18.328 1.177 1 69.62 274 ALA B O 1
ATOM 6442 N N . ALA B 1 275 ? -20.797 19.984 2.07 1 73.31 275 ALA B N 1
ATOM 6443 C CA . ALA B 1 275 ? -20.078 21 1.318 1 73.31 275 ALA B CA 1
ATOM 6444 C C . ALA B 1 275 ? -18.641 21.141 1.812 1 73.31 275 ALA B C 1
ATOM 6446 O O . ALA B 1 275 ? -17.719 21.328 1.015 1 73.31 275 ALA B O 1
ATOM 6447 N N . GLN B 1 276 ? -18.516 21.062 3.096 1 78 276 GLN B N 1
ATOM 6448 C CA . GLN B 1 276 ? -17.188 21.125 3.689 1 78 276 GLN B CA 1
ATOM 6449 C C . GLN B 1 276 ? -16.312 19.984 3.189 1 78 276 GLN B C 1
ATOM 6451 O O . GLN B 1 276 ? -15.156 20.203 2.799 1 78 276 GLN B O 1
ATOM 6456 N N . PHE B 1 277 ? -16.906 18.922 3.18 1 78.31 277 PHE B N 1
ATOM 6457 C CA . PHE B 1 277 ? -16.172 17.734 2.762 1 78.31 277 PHE B CA 1
ATOM 6458 C C . PHE B 1 277 ? -15.844 17.797 1.274 1 78.31 277 PHE B C 1
ATOM 6460 O O . PHE B 1 277 ? -14.75 17.406 0.86 1 78.31 277 PHE B O 1
ATOM 6467 N N . ALA B 1 278 ? -16.719 18.25 0.542 1 78.06 278 ALA B N 1
ATOM 6468 C CA . ALA B 1 278 ? -16.484 18.375 -0.895 1 78.06 278 ALA B CA 1
ATOM 6469 C C . ALA B 1 278 ? -15.344 19.344 -1.183 1 78.06 278 ALA B C 1
ATOM 6471 O O . ALA B 1 278 ? -14.539 19.109 -2.094 1 78.06 278 ALA B O 1
ATOM 6472 N N . THR B 1 279 ? -15.336 20.359 -0.422 1 84.19 279 THR B N 1
ATOM 6473 C CA . THR B 1 279 ? -14.281 21.344 -0.58 1 84.19 279 THR B CA 1
ATOM 6474 C C . THR B 1 279 ? -12.914 20.734 -0.258 1 84.19 279 THR B C 1
ATOM 6476 O O . THR B 1 279 ? -11.938 20.984 -0.957 1 84.19 279 THR B O 1
ATOM 6479 N N . TYR B 1 280 ? -12.906 19.984 0.755 1 85.19 280 TYR B N 1
ATOM 6480 C CA . TYR B 1 280 ? -11.664 19.328 1.148 1 85.19 280 TYR B CA 1
ATOM 6481 C C . TYR B 1 280 ? -11.227 18.312 0.094 1 85.19 280 TYR B C 1
ATOM 6483 O O . TYR B 1 280 ? -10.039 18.219 -0.229 1 85.19 280 TYR B O 1
ATOM 6491 N N . ILE B 1 281 ? -12.086 17.609 -0.43 1 83.31 281 ILE B N 1
ATOM 6492 C CA . ILE B 1 281 ? -11.766 16.594 -1.416 1 83.31 281 ILE B CA 1
ATOM 6493 C C . ILE B 1 281 ? -11.242 17.234 -2.693 1 83.31 281 ILE B C 1
ATOM 6495 O O . ILE B 1 281 ? -10.352 16.703 -3.35 1 83.31 281 ILE B O 1
ATOM 6499 N N . LYS B 1 282 ? -11.836 18.328 -3.014 1 83.25 282 LYS B N 1
ATOM 6500 C CA . LYS B 1 282 ? -11.336 19.047 -4.18 1 83.25 282 LYS B CA 1
ATOM 6501 C C . LYS B 1 282 ? -9.875 19.453 -3.992 1 83.25 282 LYS B C 1
ATOM 6503 O O . LYS B 1 282 ? -9.078 19.359 -4.926 1 83.25 282 LYS B O 1
ATOM 6508 N N . LEU B 1 283 ? -9.594 19.891 -2.85 1 88 283 LEU B N 1
ATOM 6509 C CA . LEU B 1 283 ? -8.211 20.25 -2.549 1 88 283 LEU B CA 1
ATOM 6510 C C . LEU B 1 283 ? -7.301 19.031 -2.613 1 88 283 LEU B C 1
ATOM 6512 O O . LEU B 1 283 ? -6.164 19.125 -3.08 1 88 283 LEU B O 1
ATOM 6516 N N . SER B 1 284 ? -7.82 17.969 -2.156 1 85.56 284 SER B N 1
ATOM 6517 C CA . SER B 1 284 ? -7.043 16.734 -2.182 1 85.56 284 SER B CA 1
ATOM 6518 C C . SER B 1 284 ? -6.773 16.281 -3.613 1 85.56 284 SER B C 1
ATOM 6520 O O . SER B 1 284 ? -5.699 15.758 -3.912 1 85.56 284 SER B O 1
ATOM 6522 N N . ALA B 1 285 ? -7.676 16.484 -4.441 1 83.69 285 ALA B N 1
ATOM 6523 C CA . ALA B 1 285 ? -7.492 16.156 -5.852 1 83.69 285 ALA B CA 1
ATOM 6524 C C . ALA B 1 285 ? -6.414 17.031 -6.48 1 83.69 285 ALA B C 1
ATOM 6526 O O . ALA B 1 285 ? -5.645 16.578 -7.328 1 83.69 285 ALA B O 1
ATOM 6527 N N . ILE B 1 286 ? -6.457 18.234 -6.102 1 87.62 286 ILE B N 1
ATOM 6528 C CA . ILE B 1 286 ? -5.434 19.141 -6.598 1 87.62 286 ILE B CA 1
ATOM 6529 C C . ILE B 1 286 ? -4.059 18.688 -6.109 1 87.62 286 ILE B C 1
ATOM 6531 O O . ILE B 1 286 ? -3.076 18.75 -6.852 1 87.62 286 ILE B O 1
ATOM 6535 N N . SER B 1 287 ? -4.012 18.266 -4.875 1 86.5 287 SER B N 1
ATOM 6536 C CA . SER B 1 287 ? -2.762 17.75 -4.34 1 86.5 287 SER B CA 1
ATOM 6537 C C . SER B 1 287 ? -2.264 16.562 -5.16 1 86.5 287 SER B C 1
ATOM 6539 O O . SER B 1 287 ? -1.058 16.406 -5.359 1 86.5 287 SER B O 1
ATOM 6541 N N . GLU B 1 288 ? -3.141 15.734 -5.566 1 85.19 288 GLU B N 1
ATOM 6542 C CA . GLU B 1 288 ? -2.773 14.625 -6.434 1 85.19 288 GLU B CA 1
ATOM 6543 C C . GLU B 1 288 ? -2.178 15.125 -7.746 1 85.19 288 GLU B C 1
ATOM 6545 O O . GLU B 1 288 ? -1.184 14.578 -8.234 1 85.19 288 GLU B O 1
ATOM 6550 N N . ASP B 1 289 ? -2.754 16.141 -8.305 1 83.19 289 ASP B N 1
ATOM 6551 C CA . ASP B 1 289 ? -2.252 16.719 -9.547 1 83.19 289 ASP B CA 1
ATOM 6552 C C . ASP B 1 289 ? -0.855 17.297 -9.352 1 83.19 289 ASP B C 1
ATOM 6554 O O . ASP B 1 289 ? -0.01 17.219 -10.242 1 83.19 289 ASP B O 1
ATOM 6558 N N . ILE B 1 290 ? -0.716 17.906 -8.258 1 83.44 290 ILE B N 1
ATOM 6559 C CA . ILE B 1 290 ? 0.591 18.484 -7.938 1 83.44 290 ILE B CA 1
ATOM 6560 C C . ILE B 1 290 ? 1.637 17.359 -7.898 1 83.44 290 ILE B C 1
ATOM 6562 O O . ILE B 1 290 ? 2.713 17.5 -8.492 1 83.44 290 ILE B O 1
ATOM 6566 N N . PHE B 1 291 ? 1.301 16.312 -7.324 1 79.44 291 PHE B N 1
ATOM 6567 C CA . PHE B 1 291 ? 2.223 15.18 -7.227 1 79.44 291 PHE B CA 1
ATOM 6568 C C . PHE B 1 291 ? 2.572 14.648 -8.609 1 79.44 291 PHE B C 1
ATOM 6570 O O . PHE B 1 291 ? 3.744 14.406 -8.914 1 79.44 291 PHE B O 1
ATOM 6577 N N . ARG B 1 292 ? 1.629 14.516 -9.375 1 75.81 292 ARG B N 1
ATOM 6578 C CA . ARG B 1 292 ? 1.822 13.945 -10.703 1 75.81 292 ARG B CA 1
ATOM 6579 C C . ARG B 1 292 ? 2.65 14.875 -11.586 1 75.81 292 ARG B C 1
ATOM 6581 O O . ARG B 1 292 ? 3.461 14.414 -12.391 1 75.81 292 ARG B O 1
ATOM 6588 N N . ALA B 1 293 ? 2.389 16.094 -11.391 1 75.69 293 ALA B N 1
ATOM 6589 C CA . ALA B 1 293 ? 3.004 17.078 -12.273 1 75.69 293 ALA B CA 1
ATOM 6590 C C . ALA B 1 293 ? 4.43 17.391 -11.836 1 75.69 293 ALA B C 1
ATOM 6592 O O . ALA B 1 293 ? 5.305 17.641 -12.672 1 75.69 293 ALA B O 1
ATOM 6593 N N . ILE B 1 294 ? 4.645 17.328 -10.555 1 73.94 294 ILE B N 1
ATOM 6594 C CA . ILE B 1 294 ? 5.887 17.906 -10.062 1 73.94 294 ILE B CA 1
ATOM 6595 C C . ILE B 1 294 ? 6.746 16.828 -9.414 1 73.94 294 ILE B C 1
ATOM 6597 O O . ILE B 1 294 ? 7.969 16.812 -9.594 1 73.94 294 ILE B O 1
ATOM 6601 N N . TYR B 1 295 ? 6.211 16 -8.758 1 70.5 295 TYR B N 1
ATOM 6602 C CA . TYR B 1 295 ? 7 15.188 -7.84 1 70.5 295 TYR B CA 1
ATOM 6603 C C . TYR B 1 295 ? 7.125 13.758 -8.352 1 70.5 295 TYR B C 1
ATOM 6605 O O . TYR B 1 295 ? 7.93 12.977 -7.836 1 70.5 295 TYR B O 1
ATOM 6613 N N . ARG B 1 296 ? 6.41 13.414 -9.328 1 64.94 296 ARG B N 1
ATOM 6614 C CA . ARG B 1 296 ? 6.574 12.094 -9.938 1 64.94 296 ARG B CA 1
ATOM 6615 C C . ARG B 1 296 ? 7.844 12.039 -10.781 1 64.94 296 ARG B C 1
ATOM 6617 O O . ARG B 1 296 ? 8.273 13.055 -11.336 1 64.94 296 ARG B O 1
ATOM 6624 N N . LEU B 1 297 ? 8.391 10.867 -10.719 1 55.84 297 LEU B N 1
ATOM 6625 C CA . LEU B 1 297 ? 9.594 10.68 -11.531 1 55.84 297 LEU B CA 1
ATOM 6626 C C . LEU B 1 297 ? 9.266 10.773 -13.016 1 55.84 297 LEU B C 1
ATOM 6628 O O . LEU B 1 297 ? 8.242 10.258 -13.469 1 55.84 297 LEU B O 1
ATOM 6632 N N . GLY B 1 298 ? 9.961 11.57 -13.727 1 55.44 298 GLY B N 1
ATOM 6633 C CA . GLY B 1 298 ? 9.82 11.672 -15.172 1 55.44 298 GLY B CA 1
ATOM 6634 C C . GLY B 1 298 ? 9.406 13.047 -15.641 1 55.44 298 GLY B C 1
ATOM 6635 O O . GLY B 1 298 ? 8.82 13.82 -14.875 1 55.44 298 GLY B O 1
ATOM 6636 N N . LYS B 1 299 ? 9.812 13.422 -16.766 1 53.66 299 LYS B N 1
ATOM 6637 C CA . LYS B 1 299 ? 9.625 14.742 -17.359 1 53.66 299 LYS B CA 1
ATOM 6638 C C . LYS B 1 299 ? 8.172 14.945 -17.797 1 53.66 299 LYS B C 1
ATOM 6640 O O . LYS B 1 299 ? 7.594 14.078 -18.453 1 53.66 299 LYS B O 1
ATOM 6645 N N . THR B 1 300 ? 7.586 15.852 -17.047 1 55.28 300 THR B N 1
ATOM 6646 C CA . THR B 1 300 ? 6.324 16.266 -17.641 1 55.28 300 THR B CA 1
ATOM 6647 C C . THR B 1 300 ? 6.57 17.266 -18.766 1 55.28 300 THR B C 1
ATOM 6649 O O . THR B 1 300 ? 7.215 18.297 -18.562 1 55.28 300 THR B O 1
ATOM 6652 N N . SER B 1 301 ? 6.516 16.906 -20 1 55.62 301 SER B N 1
ATOM 6653 C CA . SER B 1 301 ? 6.781 17.734 -21.172 1 55.62 301 SER B CA 1
ATOM 6654 C C . SER B 1 301 ? 6.059 19.078 -21.062 1 55.62 301 SER B C 1
ATOM 6656 O O . SER B 1 301 ? 6.613 20.109 -21.422 1 55.62 301 SER B O 1
ATOM 6658 N N . ASP B 1 302 ? 4.898 19.125 -20.609 1 64.94 302 ASP B N 1
ATOM 6659 C CA . ASP B 1 302 ? 4.098 20.344 -20.578 1 64.94 302 ASP B CA 1
ATOM 6660 C C . ASP B 1 302 ? 3.895 20.844 -19.156 1 64.94 302 ASP B C 1
ATOM 6662 O O . ASP B 1 302 ? 2.775 21.172 -18.766 1 64.94 302 ASP B O 1
ATOM 6666 N N . TRP B 1 303 ? 5.023 21.172 -18.562 1 66.81 303 TRP B N 1
ATOM 6667 C CA . TRP B 1 303 ? 4.961 21.438 -17.125 1 66.81 303 TRP B CA 1
ATOM 6668 C C . TRP B 1 303 ? 4.395 22.828 -16.859 1 66.81 303 TRP B C 1
ATOM 6670 O O . TRP B 1 303 ? 3.662 23.047 -15.898 1 66.81 303 TRP B O 1
ATOM 6680 N N . THR B 1 304 ? 4.668 23.812 -17.812 1 70.19 304 THR B N 1
ATOM 6681 C CA . THR B 1 304 ? 4.199 25.188 -17.609 1 70.19 304 THR B CA 1
ATOM 6682 C C . THR B 1 304 ? 2.674 25.25 -17.625 1 70.19 304 THR B C 1
ATOM 6684 O O . THR B 1 304 ? 2.057 25.891 -16.781 1 70.19 304 THR B O 1
ATOM 6687 N N . GLU B 1 305 ? 2.211 24.578 -18.578 1 72.5 305 GLU B N 1
ATOM 6688 C CA . GLU B 1 305 ? 0.755 24.547 -18.672 1 72.5 305 GLU B CA 1
ATOM 6689 C C . GLU B 1 305 ? 0.131 23.828 -17.5 1 72.5 305 GLU B C 1
ATOM 6691 O O . GLU B 1 305 ? -0.902 24.25 -16.969 1 72.5 305 GLU B O 1
ATOM 6696 N N . THR B 1 306 ? 0.764 22.844 -17.125 1 76.75 306 THR B N 1
ATOM 6697 C CA . THR B 1 306 ? 0.248 22.031 -16.016 1 76.75 306 THR B CA 1
ATOM 6698 C C . THR B 1 306 ? 0.316 22.812 -14.711 1 76.75 306 THR B C 1
ATOM 6700 O O . THR B 1 306 ? -0.634 22.797 -13.922 1 76.75 306 THR B O 1
ATOM 6703 N N . LEU B 1 307 ? 1.324 23.547 -14.523 1 77.38 307 LEU B N 1
ATOM 6704 C CA . LEU B 1 307 ? 1.484 24.312 -13.281 1 77.38 307 LEU B CA 1
ATOM 6705 C C . LEU B 1 307 ? 0.521 25.484 -13.242 1 77.38 307 LEU B C 1
ATOM 6707 O O . LEU B 1 307 ? -0.069 25.781 -12.195 1 77.38 307 LEU B O 1
ATOM 6711 N N . GLY B 1 308 ? 0.475 26.141 -14.367 1 78.94 308 GLY B N 1
ATOM 6712 C CA . GLY B 1 308 ? -0.516 27.203 -14.453 1 78.94 308 GLY B CA 1
ATOM 6713 C C . GLY B 1 308 ? -1.932 26.719 -14.203 1 78.94 308 GLY B C 1
ATOM 6714 O O . GLY B 1 308 ? -2.729 27.406 -13.57 1 78.94 308 GLY B O 1
ATOM 6715 N N . GLY B 1 309 ? -2.152 25.547 -14.711 1 82.19 309 GLY B N 1
ATOM 6716 C CA . GLY B 1 309 ? -3.457 24.938 -14.492 1 82.19 309 GLY B CA 1
ATOM 6717 C C . GLY B 1 309 ? -3.732 24.625 -13.039 1 82.19 309 GLY B C 1
ATOM 6718 O O . GLY B 1 309 ? -4.859 24.781 -12.562 1 82.19 309 GLY B O 1
ATOM 6719 N N . ILE B 1 310 ? -2.754 24.219 -12.297 1 86.69 310 ILE B N 1
ATOM 6720 C CA . ILE B 1 310 ? -2.891 23.875 -10.883 1 86.69 310 ILE B CA 1
ATOM 6721 C C . ILE B 1 310 ? -3.189 25.141 -10.078 1 86.69 310 ILE B C 1
ATOM 6723 O O . ILE B 1 310 ? -4.09 25.141 -9.234 1 86.69 310 ILE B O 1
ATOM 6727 N N . ILE B 1 311 ? -2.457 26.172 -10.328 1 84.19 311 ILE B N 1
ATOM 6728 C CA . ILE B 1 311 ? -2.674 27.422 -9.602 1 84.19 311 ILE B CA 1
ATOM 6729 C C . ILE B 1 311 ? -4.062 27.969 -9.922 1 84.19 311 ILE B C 1
ATOM 6731 O O . ILE B 1 311 ? -4.75 28.484 -9.031 1 84.19 311 ILE B O 1
ATOM 6735 N N . GLN B 1 312 ? -4.41 27.844 -11.148 1 84 312 GLN B N 1
ATOM 6736 C CA . GLN B 1 312 ? -5.75 28.281 -11.523 1 84 312 GLN B CA 1
ATOM 6737 C C . GLN B 1 312 ? -6.82 27.5 -10.766 1 84 312 GLN B C 1
ATOM 6739 O O . GLN B 1 312 ? -7.836 28.062 -10.359 1 84 312 GLN B O 1
ATOM 6744 N N . GLN B 1 313 ? -6.609 26.25 -10.641 1 87.19 313 GLN B N 1
ATOM 6745 C CA . GLN B 1 313 ? -7.539 25.422 -9.875 1 87.19 313 GLN B CA 1
ATOM 6746 C C . GLN B 1 313 ? -7.621 25.891 -8.422 1 87.19 313 GLN B C 1
ATOM 6748 O O . GLN B 1 313 ? -8.703 25.906 -7.832 1 87.19 313 GLN B O 1
ATOM 6753 N N . LEU B 1 314 ? -6.562 26.266 -7.852 1 88.62 314 LEU B N 1
ATOM 6754 C CA . LEU B 1 314 ? -6.523 26.703 -6.465 1 88.62 314 LEU B CA 1
ATOM 6755 C C . LEU B 1 314 ? -7.215 28.062 -6.309 1 88.62 314 LEU B C 1
ATOM 6757 O O . LEU B 1 314 ? -7.863 28.312 -5.289 1 88.62 314 LEU B O 1
ATOM 6761 N N . VAL B 1 315 ? -7.066 28.859 -7.32 1 83.81 315 VAL B N 1
ATOM 6762 C CA . VAL B 1 315 ? -7.766 30.141 -7.316 1 83.81 315 VAL B CA 1
ATOM 6763 C C . VAL B 1 315 ? -9.266 29.906 -7.422 1 83.81 315 VAL B C 1
ATOM 6765 O O . VAL B 1 315 ? -10.047 30.5 -6.668 1 83.81 315 VAL B O 1
ATOM 6768 N N . ARG B 1 316 ? -9.578 29.062 -8.336 1 84 316 ARG B N 1
ATOM 6769 C CA . ARG B 1 316 ? -10.992 28.734 -8.523 1 84 316 ARG B CA 1
ATOM 6770 C C . ARG B 1 316 ? -11.586 28.109 -7.27 1 84 316 ARG B C 1
ATOM 6772 O O . ARG B 1 316 ? -12.742 28.344 -6.934 1 84 316 ARG B O 1
ATOM 6779 N N . TRP B 1 317 ? -10.844 27.266 -6.664 1 89.19 317 TRP B N 1
ATOM 6780 C CA . TRP B 1 317 ? -11.266 26.656 -5.406 1 89.19 317 TRP B CA 1
ATOM 6781 C C . TRP B 1 317 ? -11.641 27.719 -4.387 1 89.19 317 TRP B C 1
ATOM 6783 O O . TRP B 1 317 ? -12.68 27.625 -3.727 1 89.19 317 TRP B O 1
ATOM 6793 N N . ASN B 1 318 ? -10.891 28.766 -4.215 1 86.75 318 ASN B N 1
ATOM 6794 C CA . ASN B 1 318 ? -11.141 29.844 -3.266 1 86.75 318 ASN B CA 1
ATOM 6795 C C . ASN B 1 318 ? -12.367 30.672 -3.666 1 86.75 318 ASN B C 1
ATOM 6797 O O . ASN B 1 318 ? -13.141 31.094 -2.811 1 86.75 318 ASN B O 1
ATOM 6801 N N . GLU B 1 319 ? -12.5 30.781 -4.969 1 83.06 319 GLU B N 1
ATOM 6802 C CA . GLU B 1 319 ? -13.586 31.625 -5.484 1 83.06 319 GLU B CA 1
ATOM 6803 C C . GLU B 1 319 ? -14.938 30.938 -5.328 1 83.06 319 GLU B C 1
ATOM 6805 O O . GLU B 1 319 ? -15.969 31.594 -5.211 1 83.06 319 GLU B O 1
ATOM 6810 N N . THR B 1 320 ? -14.93 29.672 -5.332 1 83.5 320 THR B N 1
ATOM 6811 C CA . THR B 1 320 ? -16.188 28.938 -5.355 1 83.5 320 THR B CA 1
ATOM 6812 C C . THR B 1 320 ? -16.562 28.453 -3.955 1 83.5 320 THR B C 1
ATOM 6814 O O . THR B 1 320 ? -17.531 27.703 -3.783 1 83.5 320 THR B O 1
ATOM 6817 N N . LEU B 1 321 ? -15.844 28.938 -2.965 1 87.12 321 LEU B N 1
ATOM 6818 C CA . LEU B 1 321 ? -16.109 28.484 -1.603 1 87.12 321 LEU B CA 1
ATOM 6819 C C . LEU B 1 321 ? -17.453 29.016 -1.108 1 87.12 321 LEU B C 1
ATOM 6821 O O . LEU B 1 321 ? -17.812 30.156 -1.386 1 87.12 321 LEU B O 1
ATOM 6825 N N . PRO B 1 322 ? -18.203 28.156 -0.42 1 83.88 322 PRO B N 1
ATOM 6826 C CA . PRO B 1 322 ? -19.375 28.688 0.28 1 83.88 322 PRO B CA 1
ATOM 6827 C C . PRO B 1 322 ? -19.016 29.797 1.269 1 83.88 322 PRO B C 1
ATOM 6829 O O . PRO B 1 322 ? -17.906 29.828 1.795 1 83.88 322 PRO B O 1
ATOM 6832 N N . ARG B 1 323 ? -19.984 30.641 1.562 1 81.12 323 ARG B N 1
ATOM 6833 C CA . ARG B 1 323 ? -19.766 31.828 2.395 1 81.12 323 ARG B CA 1
ATOM 6834 C C . ARG B 1 323 ? -19.234 31.438 3.768 1 81.12 323 ARG B C 1
ATOM 6836 O O . ARG B 1 323 ? -18.359 32.125 4.312 1 81.12 323 ARG B O 1
ATOM 6843 N N . GLU B 1 324 ? -19.625 30.312 4.246 1 83.81 324 GLU B N 1
ATOM 6844 C CA . GLU B 1 324 ? -19.281 29.891 5.598 1 83.81 324 GLU B CA 1
ATOM 6845 C C . GLU B 1 324 ? -17.844 29.375 5.656 1 83.81 324 GLU B C 1
ATOM 6847 O O . GLU B 1 324 ? -17.266 29.25 6.742 1 83.81 324 GLU B O 1
ATOM 6852 N N . LEU B 1 325 ? -17.266 29.156 4.508 1 89.31 325 LEU B N 1
ATOM 6853 C CA . LEU B 1 325 ? -15.922 28.578 4.473 1 89.31 325 LEU B CA 1
ATOM 6854 C C . LEU B 1 325 ? -14.906 29.609 3.979 1 89.31 325 LEU B C 1
ATOM 6856 O O . LEU B 1 325 ? -13.719 29.297 3.857 1 89.31 325 LEU B O 1
ATOM 6860 N N . GLN B 1 326 ? -15.352 30.797 3.762 1 87.44 326 GLN B N 1
ATOM 6861 C CA . GLN B 1 326 ? -14.445 31.859 3.314 1 87.44 326 GLN B CA 1
ATOM 6862 C C . GLN B 1 326 ? -13.594 32.375 4.469 1 87.44 326 GLN B C 1
ATOM 6864 O O . GLN B 1 326 ? -13.984 32.281 5.633 1 87.44 326 GLN B O 1
ATOM 6869 N N . LEU B 1 327 ? -12.492 32.938 4.172 1 84.75 327 LEU B N 1
ATOM 6870 C CA . LEU B 1 327 ? -11.484 33.312 5.156 1 84.75 327 LEU B CA 1
ATOM 6871 C C . LEU B 1 327 ? -12.031 34.375 6.113 1 84.75 327 LEU B C 1
ATOM 6873 O O . LEU B 1 327 ? -11.641 34.406 7.277 1 84.75 327 LEU B O 1
ATOM 6877 N N . GLN B 1 328 ? -12.875 35.188 5.633 1 78.44 328 GLN B N 1
ATOM 6878 C CA . GLN B 1 328 ? -13.438 36.281 6.449 1 78.44 328 GLN B CA 1
ATOM 6879 C C . GLN B 1 328 ? -14.164 35.719 7.668 1 78.44 328 GLN B C 1
ATOM 6881 O O . GLN B 1 328 ? -14.312 36.406 8.68 1 78.44 328 GLN B O 1
ATOM 6886 N N . TYR B 1 329 ? -14.508 34.469 7.531 1 76.5 329 TYR B N 1
ATOM 6887 C CA . TYR B 1 329 ? -15.266 33.844 8.609 1 76.5 329 TYR B CA 1
ATOM 6888 C C . TYR B 1 329 ? -14.367 33.562 9.805 1 76.5 329 TYR B C 1
ATOM 6890 O O . TYR B 1 329 ? -14.852 33.312 10.914 1 76.5 329 TYR B O 1
ATOM 6898 N N . ILE B 1 330 ? -13.133 33.594 9.688 1 76.81 330 ILE B N 1
ATOM 6899 C CA . ILE B 1 330 ? -12.211 33.375 10.797 1 76.81 330 ILE B CA 1
ATOM 6900 C C . ILE B 1 330 ? -12.391 34.5 11.82 1 76.81 330 ILE B C 1
ATOM 6902 O O . ILE B 1 330 ? -12.234 34.281 13.023 1 76.81 330 ILE B O 1
ATOM 6906 N N . VAL B 1 331 ? -12.797 35.625 11.32 1 72.56 331 VAL B N 1
ATOM 6907 C CA . VAL B 1 331 ? -12.891 36.812 12.188 1 72.56 331 VAL B CA 1
ATOM 6908 C C . VAL B 1 331 ? -14.32 36.938 12.719 1 72.56 331 VAL B C 1
ATOM 6910 O O . VAL B 1 331 ? -14.523 37.344 13.867 1 72.56 331 VAL B O 1
ATOM 6913 N N . THR B 1 332 ? -15.25 36.469 12.008 1 70.12 332 THR B N 1
ATOM 6914 C CA . THR B 1 332 ? -16.641 36.812 12.312 1 70.12 332 THR B CA 1
ATOM 6915 C C . THR B 1 332 ? -17.312 35.719 13.117 1 70.12 332 THR B C 1
ATOM 6917 O O . THR B 1 332 ? -18.297 35.969 13.82 1 70.12 332 THR B O 1
ATOM 6920 N N . SER B 1 333 ? -16.844 34.562 12.969 1 76.06 333 SER B N 1
ATOM 6921 C CA . SER B 1 333 ? -17.531 33.438 13.617 1 76.06 333 SER B CA 1
ATOM 6922 C C . SER B 1 333 ? -17.125 33.344 15.086 1 76.06 333 SER B C 1
ATOM 6924 O O . SER B 1 333 ? -15.977 33.594 15.438 1 76.06 333 SER B O 1
ATOM 6926 N N . ASP B 1 334 ? -18.109 32.969 15.844 1 78.69 334 ASP B N 1
ATOM 6927 C CA . ASP B 1 334 ? -17.844 32.75 17.25 1 78.69 334 ASP B CA 1
ATOM 6928 C C . ASP B 1 334 ? -17.641 31.25 17.547 1 78.69 334 ASP B C 1
ATOM 6930 O O . ASP B 1 334 ? -17.25 30.875 18.641 1 78.69 334 ASP B O 1
ATOM 6934 N N . ASP B 1 335 ? -17.859 30.469 16.578 1 84.38 335 ASP B N 1
ATOM 6935 C CA . ASP B 1 335 ? -17.641 29.031 16.719 1 84.38 335 ASP B CA 1
ATOM 6936 C C . ASP B 1 335 ? -16.188 28.656 16.438 1 84.38 335 ASP B C 1
ATOM 6938 O O . ASP B 1 335 ? -15.773 28.594 15.273 1 84.38 335 ASP B O 1
ATOM 6942 N N . LEU B 1 336 ? -15.492 28.312 17.5 1 86.06 336 LEU B N 1
ATOM 6943 C CA . LEU B 1 336 ? -14.062 28.047 17.391 1 86.06 336 LEU B CA 1
ATOM 6944 C C . LEU B 1 336 ? -13.805 26.828 16.516 1 86.06 336 LEU B C 1
ATOM 6946 O O . LEU B 1 336 ? -12.805 26.766 15.805 1 86.06 336 LEU B O 1
ATOM 6950 N N . LYS B 1 337 ? -14.688 25.875 16.672 1 85.94 337 LYS B N 1
ATOM 6951 C CA . LYS B 1 337 ? -14.508 24.656 15.883 1 85.94 337 LYS B CA 1
ATOM 6952 C C . LYS B 1 337 ? -14.648 24.953 14.391 1 85.94 337 LYS B C 1
ATOM 6954 O O . LYS B 1 337 ? -13.891 24.422 13.57 1 85.94 337 LYS B O 1
ATOM 6959 N N . HIS B 1 338 ? -15.594 25.688 14.086 1 87.75 338 HIS B N 1
ATOM 6960 C CA . HIS B 1 338 ? -15.789 26.062 12.688 1 87.75 338 HIS B CA 1
ATOM 6961 C C . HIS B 1 338 ? -14.656 26.953 12.195 1 87.75 338 HIS B C 1
ATOM 6963 O O . HIS B 1 338 ? -14.211 26.812 11.047 1 87.75 338 HIS B O 1
ATOM 6969 N N . LYS B 1 339 ? -14.266 27.859 13.07 1 88.75 339 LYS B N 1
ATOM 6970 C CA . LYS B 1 339 ? -13.141 28.719 12.727 1 88.75 339 LYS B CA 1
ATOM 6971 C C . LYS B 1 339 ? -11.891 27.891 12.422 1 88.75 339 LYS B C 1
ATOM 6973 O O . LYS B 1 339 ? -11.172 28.172 11.453 1 88.75 339 LYS B O 1
ATOM 6978 N N . ARG B 1 340 ? -11.688 26.938 13.25 1 91.31 340 ARG B N 1
ATOM 6979 C CA . ARG B 1 340 ? -10.516 26.094 13.055 1 91.31 340 ARG B CA 1
ATOM 6980 C C . ARG B 1 340 ? -10.602 25.328 11.742 1 91.31 340 ARG B C 1
ATOM 6982 O O . ARG B 1 340 ? -9.594 25.125 11.062 1 91.31 340 ARG B O 1
ATOM 6989 N N . LEU B 1 341 ? -11.758 24.875 11.391 1 90.88 341 LEU B N 1
ATOM 6990 C CA . LEU B 1 341 ? -11.977 24.188 10.117 1 90.88 341 LEU B CA 1
ATOM 6991 C C . LEU B 1 341 ? -11.617 25.094 8.945 1 90.88 341 LEU B C 1
ATOM 6993 O O . LEU B 1 341 ? -10.914 24.672 8.023 1 90.88 341 LEU B O 1
ATOM 6997 N N . VAL B 1 342 ? -12.102 26.297 9.031 1 90.31 342 VAL B N 1
ATOM 6998 C CA . VAL B 1 342 ? -11.828 27.266 7.973 1 90.31 342 VAL B CA 1
ATOM 6999 C C . VAL B 1 342 ? -10.328 27.516 7.875 1 90.31 342 VAL B C 1
ATOM 7001 O O . VAL B 1 342 ? -9.766 27.562 6.777 1 90.31 342 VAL B O 1
ATOM 7004 N N . CYS B 1 343 ? -9.703 27.656 9.023 1 91.69 343 CYS B N 1
ATOM 7005 C CA . CYS B 1 343 ? -8.258 27.859 9.047 1 91.69 343 CYS B CA 1
ATOM 7006 C C . CYS B 1 343 ? -7.535 26.688 8.406 1 91.69 343 CYS B C 1
ATOM 7008 O O . CYS B 1 343 ? -6.629 26.875 7.59 1 91.69 343 CYS B O 1
ATOM 7010 N N . SER B 1 344 ? -7.957 25.484 8.742 1 91.75 344 SER B N 1
ATOM 7011 C CA . SER B 1 344 ? -7.305 24.281 8.219 1 91.75 344 SER B CA 1
ATOM 7012 C C . SER B 1 344 ? -7.434 24.203 6.703 1 91.75 344 SER B C 1
ATOM 7014 O O . SER B 1 344 ? -6.48 23.844 6.012 1 91.75 344 SER B O 1
ATOM 7016 N N . LEU B 1 345 ? -8.555 24.516 6.184 1 91.69 345 LEU B N 1
ATOM 7017 C CA . LEU B 1 345 ? -8.797 24.469 4.746 1 91.69 345 LEU B CA 1
ATOM 7018 C C . LEU B 1 345 ? -7.914 25.469 4.016 1 91.69 345 LEU B C 1
ATOM 7020 O O . LEU B 1 345 ? -7.285 25.141 3.008 1 91.69 345 LEU B O 1
ATOM 7024 N N . HIS B 1 346 ? -7.852 26.625 4.527 1 91.94 346 HIS B N 1
ATOM 7025 C CA . HIS B 1 346 ? -7.078 27.672 3.859 1 91.94 346 HIS B CA 1
ATOM 7026 C C . HIS B 1 346 ? -5.582 27.438 4.02 1 91.94 346 HIS B C 1
ATOM 7028 O O . HIS B 1 346 ? -4.801 27.75 3.121 1 91.94 346 HIS B O 1
ATOM 7034 N N . LEU B 1 347 ? -5.207 26.969 5.16 1 92.5 347 LEU B N 1
ATOM 7035 C CA . LEU B 1 347 ? -3.807 26.594 5.32 1 92.5 347 LEU B CA 1
ATOM 7036 C C . LEU B 1 347 ? -3.412 25.5 4.332 1 92.5 347 LEU B C 1
ATOM 7038 O O . LEU B 1 347 ? -2.32 25.547 3.756 1 92.5 347 LEU B O 1
ATOM 7042 N N . ASN B 1 348 ? -4.254 24.562 4.184 1 91.56 348 ASN B N 1
ATOM 7043 C CA . ASN B 1 348 ? -3.996 23.5 3.219 1 91.56 348 ASN B CA 1
ATOM 7044 C C . ASN B 1 348 ? -3.891 24.047 1.798 1 91.56 348 ASN B C 1
ATOM 7046 O O . ASN B 1 348 ? -3.068 23.594 1.008 1 91.56 348 ASN B O 1
ATOM 7050 N N . ARG B 1 349 ? -4.762 24.938 1.456 1 92.06 349 ARG B N 1
ATOM 7051 C CA . ARG B 1 349 ? -4.691 25.562 0.142 1 92.06 349 ARG B CA 1
ATOM 7052 C C . ARG B 1 349 ? -3.348 26.266 -0.058 1 92.06 349 ARG B C 1
ATOM 7054 O O . ARG B 1 349 ? -2.717 26.109 -1.107 1 92.06 349 ARG B O 1
ATOM 7061 N N . CYS B 1 350 ? -2.977 27.031 0.913 1 91.12 350 CYS B N 1
ATOM 7062 C CA . CYS B 1 350 ? -1.703 27.734 0.833 1 91.12 350 CYS B CA 1
ATOM 7063 C C . CYS B 1 350 ? -0.542 26.766 0.7 1 91.12 350 CYS B C 1
ATOM 7065 O O . CYS B 1 350 ? 0.414 27.016 -0.032 1 91.12 350 CYS B O 1
ATOM 7067 N N . PHE B 1 351 ? -0.698 25.734 1.361 1 90.06 351 PHE B N 1
ATOM 7068 C CA . PHE B 1 351 ? 0.344 24.719 1.301 1 90.06 351 PHE B CA 1
ATOM 7069 C C . PHE B 1 351 ? 0.434 24.125 -0.097 1 90.06 351 PHE B C 1
ATOM 7071 O O . PHE B 1 351 ? 1.529 23.844 -0.59 1 90.06 351 PHE B O 1
ATOM 7078 N N . CYS B 1 352 ? -0.669 23.891 -0.681 1 89.25 352 CYS B N 1
ATOM 7079 C CA . CYS B 1 352 ? -0.689 23.391 -2.051 1 89.25 352 CYS B CA 1
ATOM 7080 C C . CYS B 1 352 ? 0.009 24.359 -2.996 1 89.25 352 CYS B C 1
ATOM 7082 O O . CYS B 1 352 ? 0.731 23.938 -3.902 1 89.25 352 CYS B O 1
ATOM 7084 N N . ILE B 1 353 ? -0.201 25.594 -2.789 1 89 353 ILE B N 1
ATOM 7085 C CA . ILE B 1 353 ? 0.477 26.594 -3.6 1 89 353 ILE B CA 1
ATOM 7086 C C . ILE B 1 353 ? 1.985 26.5 -3.379 1 89 353 ILE B C 1
ATOM 7088 O O . ILE B 1 353 ? 2.764 26.578 -4.332 1 89 353 ILE B O 1
ATOM 7092 N N . HIS B 1 354 ? 2.324 26.344 -2.189 1 87.75 354 HIS B N 1
ATOM 7093 C CA . HIS B 1 354 ? 3.74 26.203 -1.874 1 87.75 354 HIS B CA 1
ATOM 7094 C C . HIS B 1 354 ? 4.332 24.969 -2.547 1 87.75 354 HIS B C 1
ATOM 7096 O O . HIS B 1 354 ? 5.414 25.031 -3.135 1 87.75 354 HIS B O 1
ATOM 7102 N N . LEU B 1 355 ? 3.656 23.922 -2.459 1 83.69 355 LEU B N 1
ATOM 7103 C CA . LEU B 1 355 ? 4.141 22.672 -3.059 1 83.69 355 LEU B CA 1
ATOM 7104 C C . LEU B 1 355 ? 4.297 22.828 -4.57 1 83.69 355 LEU B C 1
ATOM 7106 O O . LEU B 1 355 ? 5.176 22.219 -5.172 1 83.69 355 LEU B O 1
ATOM 7110 N N . THR B 1 356 ? 3.504 23.625 -5.125 1 82.88 356 THR B N 1
ATOM 7111 C CA . THR B 1 356 ? 3.529 23.844 -6.566 1 82.88 356 THR B CA 1
ATOM 7112 C C . THR B 1 356 ? 4.688 24.766 -6.953 1 82.88 356 THR B C 1
ATOM 7114 O O . THR B 1 356 ? 5.277 24.609 -8.031 1 82.88 356 THR B O 1
ATOM 7117 N N . THR B 1 357 ? 5.109 25.656 -6.082 1 80.94 357 THR B N 1
ATOM 7118 C CA . THR B 1 357 ? 6.02 26.734 -6.477 1 80.94 357 THR B CA 1
ATOM 7119 C C . THR B 1 357 ? 7.406 26.5 -5.887 1 80.94 357 THR B C 1
ATOM 7121 O O . THR B 1 357 ? 8.398 27.047 -6.387 1 80.94 357 THR B O 1
ATOM 7124 N N . ILE B 1 358 ? 7.559 25.766 -4.926 1 74.56 358 ILE B N 1
ATOM 7125 C CA . ILE B 1 358 ? 8.805 25.625 -4.18 1 74.56 358 ILE B CA 1
ATOM 7126 C C . ILE B 1 358 ? 9.891 25.062 -5.102 1 74.56 358 ILE B C 1
ATOM 7128 O O . ILE B 1 358 ? 11.039 25.5 -5.039 1 74.56 358 ILE B O 1
ATOM 7132 N N . PRO B 1 359 ? 9.57 24.094 -5.914 1 72.06 359 PRO B N 1
ATOM 7133 C CA . PRO B 1 359 ? 10.633 23.625 -6.809 1 72.06 359 PRO B CA 1
ATOM 7134 C C . PRO B 1 359 ? 11.219 24.734 -7.664 1 72.06 359 PRO B C 1
ATOM 7136 O O . PRO B 1 359 ? 12.414 24.719 -7.969 1 72.06 359 PRO B O 1
ATOM 7139 N N . PHE B 1 360 ? 10.469 25.703 -7.93 1 74.19 360 PHE B N 1
ATOM 7140 C CA . PHE B 1 360 ? 10.953 26.844 -8.695 1 74.19 360 PHE B CA 1
ATOM 7141 C C . PHE B 1 360 ? 11.852 27.734 -7.844 1 74.19 360 PHE B C 1
ATOM 7143 O O . PHE B 1 360 ? 12.852 28.266 -8.328 1 74.19 360 PHE B O 1
ATOM 7150 N N . LEU B 1 361 ? 11.453 27.891 -6.695 1 77.19 361 LEU B N 1
ATOM 7151 C CA . LEU B 1 361 ? 12.266 28.688 -5.781 1 77.19 361 LEU B CA 1
ATOM 7152 C C . LEU B 1 361 ? 13.656 28.078 -5.629 1 77.19 361 LEU B C 1
ATOM 7154 O O . LEU B 1 361 ? 14.656 28.797 -5.629 1 77.19 361 LEU B O 1
ATOM 7158 N N . TYR B 1 362 ? 13.648 26.844 -5.633 1 72.19 362 TYR B N 1
ATOM 7159 C CA . TYR B 1 362 ? 14.93 26.172 -5.484 1 72.19 362 TYR B CA 1
ATOM 7160 C C . TYR B 1 362 ? 15.781 26.328 -6.742 1 72.19 362 TYR B C 1
ATOM 7162 O O . TYR B 1 362 ? 17 26.469 -6.664 1 72.19 362 TYR B O 1
ATOM 7170 N N . SER B 1 363 ? 15.148 26.234 -7.805 1 72 363 SER B N 1
ATOM 7171 C CA . SER B 1 363 ? 15.867 26.438 -9.055 1 72 363 SER B CA 1
ATOM 7172 C C . SER B 1 363 ? 16.453 27.844 -9.117 1 72 363 SER B C 1
ATOM 7174 O O . SER B 1 363 ? 17.547 28.047 -9.672 1 72 363 SER B O 1
ATOM 7176 N N . LEU B 1 364 ? 15.766 28.766 -8.625 1 77.31 364 LEU B N 1
ATOM 7177 C CA . LEU B 1 364 ? 16.234 30.141 -8.617 1 77.31 364 LEU B CA 1
ATOM 7178 C C . LEU B 1 364 ? 17.406 30.297 -7.66 1 77.31 364 LEU B C 1
ATOM 7180 O O . LEU B 1 364 ? 18.344 31.062 -7.941 1 77.31 364 LEU B O 1
ATOM 7184 N N . VAL B 1 365 ? 17.328 29.625 -6.602 1 75.31 365 VAL B N 1
ATOM 7185 C CA . VAL B 1 365 ? 18.438 29.656 -5.645 1 75.31 365 VAL B CA 1
ATOM 7186 C C . VAL B 1 365 ? 19.688 29.078 -6.281 1 75.31 365 VAL B C 1
ATOM 7188 O O . VAL B 1 365 ? 20.781 29.625 -6.105 1 75.31 365 VAL B O 1
ATOM 7191 N N . GLU B 1 366 ? 19.531 28.031 -6.996 1 70.94 366 GLU B N 1
ATOM 7192 C CA . GLU B 1 366 ? 20.672 27.422 -7.676 1 70.94 366 GLU B CA 1
ATOM 7193 C C . GLU B 1 366 ? 21.234 28.344 -8.742 1 70.94 366 GLU B C 1
ATOM 7195 O O . GLU B 1 366 ? 22.453 28.391 -8.945 1 70.94 366 GLU B O 1
ATOM 7200 N N . MET B 1 367 ? 20.391 29 -9.445 1 73.56 367 MET B N 1
ATOM 7201 C CA . MET B 1 367 ? 20.844 29.938 -10.461 1 73.56 367 MET B CA 1
ATOM 7202 C C . MET B 1 367 ? 21.594 31.109 -9.836 1 73.56 367 MET B C 1
ATOM 7204 O O . MET B 1 367 ? 22.609 31.562 -10.375 1 73.56 367 MET B O 1
ATOM 7208 N N . LYS B 1 368 ? 21.094 31.547 -8.797 1 75.56 368 LYS B N 1
ATOM 7209 C CA . LYS B 1 368 ? 21.734 32.656 -8.094 1 75.56 368 LYS B CA 1
ATOM 7210 C C . LYS B 1 368 ? 23.109 32.25 -7.551 1 75.56 368 LYS B C 1
ATOM 7212 O O . LYS B 1 368 ? 24.031 33.062 -7.488 1 75.56 368 LYS B O 1
ATOM 7217 N N . LYS B 1 369 ? 23.141 31.062 -7.164 1 71.19 369 LYS B N 1
ATOM 7218 C CA . LYS B 1 369 ? 24.422 30.531 -6.688 1 71.19 369 LYS B CA 1
ATOM 7219 C C . LYS B 1 369 ? 25.438 30.453 -7.816 1 71.19 369 LYS B C 1
ATOM 7221 O O . LYS B 1 369 ? 26.625 30.734 -7.609 1 71.19 369 LYS B O 1
ATOM 7226 N N . THR B 1 370 ? 24.969 30.062 -8.953 1 71.75 370 THR B N 1
ATOM 7227 C CA . THR B 1 370 ? 25.844 29.891 -10.102 1 71.75 370 THR B CA 1
ATOM 7228 C C . THR B 1 370 ? 26.156 31.234 -10.75 1 71.75 370 THR B C 1
ATOM 7230 O O . THR B 1 370 ? 27.281 31.438 -11.227 1 71.75 370 THR B O 1
ATOM 7233 N N . ASP B 1 371 ? 25.109 32.094 -10.789 1 78.25 371 ASP B N 1
ATOM 7234 C CA . ASP B 1 371 ? 25.266 33.438 -11.367 1 78.25 371 ASP B CA 1
ATOM 7235 C C . ASP B 1 371 ? 24.781 34.531 -10.398 1 78.25 371 ASP B C 1
ATOM 7237 O O . ASP B 1 371 ? 23.594 34.875 -10.398 1 78.25 371 ASP B O 1
ATOM 7241 N N . PRO B 1 372 ? 25.703 35.062 -9.641 1 74.12 372 PRO B N 1
ATOM 7242 C CA . PRO B 1 372 ? 25.312 36.094 -8.648 1 74.12 372 PRO B CA 1
ATOM 7243 C C . PRO B 1 372 ? 24.641 37.312 -9.273 1 74.12 372 PRO B C 1
ATOM 7245 O O . PRO B 1 372 ? 23.922 38.031 -8.594 1 74.12 372 PRO B O 1
ATOM 7248 N N . ASP B 1 373 ? 24.891 37.406 -10.547 1 79.06 373 ASP B N 1
ATOM 7249 C CA . ASP B 1 373 ? 24.344 38.594 -11.211 1 79.06 373 ASP B CA 1
ATOM 7250 C C . ASP B 1 373 ? 23 38.25 -11.875 1 79.06 373 ASP B C 1
ATOM 7252 O O . ASP B 1 373 ? 22.438 39.094 -12.578 1 79.06 373 ASP B O 1
ATOM 7256 N N . PHE B 1 374 ? 22.531 37.094 -11.453 1 79.06 374 PHE B N 1
ATOM 7257 C CA . PHE B 1 374 ? 21.25 36.656 -12.008 1 79.06 374 PHE B CA 1
ATOM 7258 C C . PHE B 1 374 ? 20.141 37.625 -11.609 1 79.06 374 PHE B C 1
ATOM 7260 O O . PHE B 1 374 ? 20.016 37.969 -10.43 1 79.06 374 PHE B O 1
ATOM 7267 N N . LYS B 1 375 ? 19.484 38.188 -12.664 1 78.44 375 LYS B N 1
ATOM 7268 C CA . LYS B 1 375 ? 18.344 39.062 -12.398 1 78.44 375 LYS B CA 1
ATOM 7269 C C . LYS B 1 375 ? 17.016 38.344 -12.602 1 78.44 375 LYS B C 1
ATOM 7271 O O . LYS B 1 375 ? 16.875 37.531 -13.531 1 78.44 375 LYS B O 1
ATOM 7276 N N . ILE B 1 376 ? 16.094 38.531 -11.688 1 80.31 376 ILE B N 1
ATOM 7277 C CA . ILE B 1 376 ? 14.789 37.875 -11.742 1 80.31 376 ILE B CA 1
ATOM 7278 C C . ILE B 1 376 ? 13.922 38.562 -12.797 1 80.31 376 ILE B C 1
ATOM 7280 O O . ILE B 1 376 ? 13.703 39.781 -12.742 1 80.31 376 ILE B O 1
ATOM 7284 N N . SER B 1 377 ? 13.555 37.844 -13.789 1 77.62 377 SER B N 1
ATOM 7285 C CA . SER B 1 377 ? 12.688 38.375 -14.836 1 77.62 377 SER B CA 1
ATOM 7286 C C . SER B 1 377 ? 11.312 38.75 -14.289 1 77.62 377 SER B C 1
ATOM 7288 O O . SER B 1 377 ? 10.953 38.344 -13.18 1 77.62 377 SER B O 1
ATOM 7290 N N . THR B 1 378 ? 10.555 39.5 -15.031 1 75.44 378 THR B N 1
ATOM 7291 C CA . THR B 1 378 ? 9.219 39.938 -14.641 1 75.44 378 THR B CA 1
ATOM 7292 C C . THR B 1 378 ? 8.32 38.719 -14.414 1 75.44 378 THR B C 1
ATOM 7294 O O . THR B 1 378 ? 7.492 38.719 -13.5 1 75.44 378 THR B O 1
ATOM 7297 N N . ASP B 1 379 ? 8.445 37.75 -15.273 1 71.31 379 ASP B N 1
ATOM 7298 C CA . ASP B 1 379 ? 7.633 36.531 -15.156 1 71.31 379 ASP B CA 1
ATOM 7299 C C . ASP B 1 379 ? 7.957 35.75 -13.883 1 71.31 379 ASP B C 1
ATOM 7301 O O . ASP B 1 379 ? 7.062 35.219 -13.234 1 71.31 379 ASP B O 1
ATOM 7305 N N . LEU B 1 380 ? 9.156 35.781 -13.602 1 77.44 380 LEU B N 1
ATOM 7306 C CA . LEU B 1 380 ? 9.578 35.125 -12.375 1 77.44 380 LEU B CA 1
ATOM 7307 C C . LEU B 1 380 ? 9.117 35.875 -11.148 1 77.44 380 LEU B C 1
ATOM 7309 O O . LEU B 1 380 ? 8.805 35.281 -10.109 1 77.44 380 LEU B O 1
ATOM 7313 N N . CYS B 1 381 ? 9 37.156 -11.297 1 79.44 381 CYS B N 1
ATOM 7314 C CA . CYS B 1 381 ? 8.516 38 -10.203 1 79.44 381 CYS B CA 1
ATOM 7315 C C . CYS B 1 381 ? 7.062 37.656 -9.875 1 79.44 381 CYS B C 1
ATOM 7317 O O . CYS B 1 381 ? 6.664 37.656 -8.711 1 79.44 381 CYS B O 1
ATOM 7319 N N . GLU B 1 382 ? 6.348 37.375 -10.875 1 79.5 382 GLU B N 1
ATOM 7320 C CA . GLU B 1 382 ? 4.949 37.031 -10.664 1 79.5 382 GLU B CA 1
ATOM 7321 C C . GLU B 1 382 ? 4.824 35.688 -9.922 1 79.5 382 GLU B C 1
ATOM 7323 O 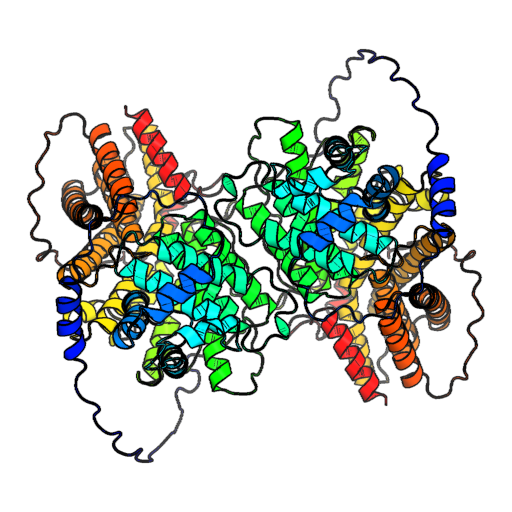O . GLU B 1 382 ? 3.969 35.562 -9.047 1 79.5 382 GLU B O 1
ATOM 7328 N N . LEU B 1 383 ? 5.605 34.812 -10.281 1 80.06 383 LEU B N 1
ATOM 7329 C CA . LEU B 1 383 ? 5.609 33.5 -9.617 1 80.06 383 LEU B CA 1
ATOM 7330 C C . LEU B 1 383 ? 6.031 33.656 -8.156 1 80.06 383 LEU B C 1
ATOM 7332 O O . LEU B 1 383 ? 5.438 33.031 -7.27 1 80.06 383 LEU B O 1
ATOM 7336 N N . LEU B 1 384 ? 7.02 34.469 -7.949 1 83.88 384 LEU B N 1
ATOM 7337 C CA . LEU B 1 384 ? 7.484 34.688 -6.586 1 83.88 384 LEU B CA 1
ATOM 7338 C C . LEU B 1 384 ? 6.402 35.375 -5.758 1 83.88 384 LEU B C 1
ATOM 7340 O O . LEU B 1 384 ? 6.246 35.094 -4.57 1 83.88 384 LEU B O 1
ATOM 7344 N N . THR B 1 385 ? 5.691 36.188 -6.402 1 84.56 385 THR B N 1
ATOM 7345 C CA . THR B 1 385 ? 4.617 36.906 -5.711 1 84.56 385 THR B CA 1
ATOM 7346 C C . THR B 1 385 ? 3.525 35.938 -5.273 1 84.56 385 THR B C 1
ATOM 7348 O O . THR B 1 385 ? 2.977 36.062 -4.176 1 84.56 385 THR B O 1
ATOM 7351 N N . ILE B 1 386 ? 3.236 34.969 -6.137 1 83.56 386 ILE B N 1
ATOM 7352 C CA . ILE B 1 386 ? 2.234 33.969 -5.801 1 83.56 386 ILE B CA 1
ATOM 7353 C C . ILE B 1 386 ? 2.691 33.156 -4.582 1 83.56 386 ILE B C 1
ATOM 7355 O O . ILE B 1 386 ? 1.908 32.938 -3.66 1 83.56 386 ILE B O 1
ATOM 7359 N N . CYS B 1 387 ? 3.836 32.812 -4.602 1 86.44 387 CYS B N 1
ATOM 7360 C CA . CYS B 1 387 ? 4.402 32.031 -3.506 1 86.44 387 CYS B CA 1
ATOM 7361 C C . CYS B 1 387 ? 4.445 32.844 -2.221 1 86.44 387 CYS B C 1
ATOM 7363 O O . CYS B 1 387 ? 4.082 32.344 -1.152 1 86.44 387 CYS B O 1
ATOM 7365 N N . LEU B 1 388 ? 4.871 34.062 -2.33 1 88.19 388 LEU B N 1
ATOM 7366 C CA . LEU B 1 388 ? 4.992 34.938 -1.173 1 88.19 388 LEU B CA 1
ATOM 7367 C C . LEU B 1 388 ? 3.623 35.219 -0.569 1 88.19 388 LEU B C 1
ATOM 7369 O O . LEU B 1 388 ? 3.473 35.25 0.655 1 88.19 388 LEU B O 1
ATOM 7373 N N . ASN B 1 389 ? 2.699 35.438 -1.414 1 87.31 389 ASN B N 1
ATOM 7374 C CA . ASN B 1 389 ? 1.346 35.688 -0.929 1 87.31 389 ASN B CA 1
ATOM 7375 C C . ASN B 1 389 ? 0.803 34.5 -0.138 1 87.31 389 ASN B C 1
ATOM 7377 O O . ASN B 1 389 ? 0.143 34.688 0.887 1 87.31 389 ASN B O 1
ATOM 7381 N N . ALA B 1 390 ? 1.037 33.344 -0.645 1 90.62 390 ALA B N 1
ATOM 7382 C CA . ALA B 1 390 ? 0.603 32.156 0.064 1 90.62 390 ALA B CA 1
ATOM 7383 C C . ALA B 1 390 ? 1.29 32.031 1.423 1 90.62 390 ALA B C 1
ATOM 7385 O O . ALA B 1 390 ? 0.666 31.641 2.408 1 90.62 390 ALA B O 1
ATOM 7386 N N . ALA B 1 391 ? 2.555 32.375 1.492 1 92.12 391 ALA B N 1
ATOM 7387 C CA . ALA B 1 391 ? 3.303 32.312 2.748 1 92.12 391 ALA B CA 1
ATOM 7388 C C . ALA B 1 391 ? 2.768 33.344 3.736 1 92.12 391 ALA B C 1
ATOM 7390 O O . ALA B 1 391 ? 2.613 33.062 4.926 1 92.12 391 ALA B O 1
ATOM 7391 N N . GLN B 1 392 ? 2.549 34.5 3.238 1 91.25 392 GLN B N 1
ATOM 7392 C CA . GLN B 1 392 ? 2.014 35.562 4.086 1 91.25 392 GLN B CA 1
ATOM 7393 C C . GLN B 1 392 ? 0.651 35.188 4.656 1 91.25 392 GLN B C 1
ATOM 7395 O O . GLN B 1 392 ? 0.383 35.406 5.84 1 91.25 392 GLN B O 1
ATOM 7400 N N . MET B 1 393 ? -0.133 34.656 3.771 1 90.31 393 MET B N 1
ATOM 7401 C CA . MET B 1 393 ? -1.446 34.188 4.223 1 90.31 393 MET B CA 1
ATOM 7402 C C . MET B 1 393 ? -1.314 33.094 5.289 1 90.31 393 MET B C 1
ATOM 7404 O O . MET B 1 393 ? -2.088 33.062 6.246 1 90.31 393 MET B O 1
ATOM 7408 N N . THR B 1 394 ? -0.446 32.188 5.117 1 92.81 394 THR B N 1
ATOM 7409 C CA . THR B 1 394 ? -0.192 31.141 6.09 1 92.81 394 THR B CA 1
ATOM 7410 C C . THR B 1 394 ? 0.125 31.734 7.461 1 92.81 394 THR B C 1
ATOM 7412 O O . THR B 1 394 ? -0.427 31.297 8.477 1 92.81 394 THR B O 1
ATOM 7415 N N . VAL B 1 395 ? 0.974 32.719 7.492 1 91.56 395 VAL B N 1
ATOM 7416 C CA . VAL B 1 395 ? 1.383 33.344 8.75 1 91.56 395 VAL B CA 1
ATOM 7417 C C . VAL B 1 395 ? 0.208 34.094 9.367 1 91.56 395 VAL B C 1
ATOM 7419 O O . VAL B 1 395 ? 0.009 34.062 10.586 1 91.56 395 VAL B O 1
ATOM 7422 N N . TYR B 1 396 ? -0.497 34.719 8.516 1 88.81 396 TYR B N 1
ATOM 7423 C CA . TYR B 1 396 ? -1.673 35.469 8.984 1 88.81 396 TYR B CA 1
ATOM 7424 C C . TYR B 1 396 ? -2.646 34.5 9.68 1 88.81 396 TYR B C 1
ATOM 7426 O O . TYR B 1 396 ? -3.113 34.812 10.789 1 88.81 396 TYR B O 1
ATOM 7434 N N . ILE B 1 397 ? -2.957 33.438 9.039 1 91.62 397 ILE B N 1
ATOM 7435 C CA . ILE B 1 397 ? -3.9 32.469 9.586 1 91.62 397 ILE B CA 1
ATOM 7436 C C . ILE B 1 397 ? -3.314 31.844 10.844 1 91.62 397 ILE B C 1
ATOM 7438 O O . ILE B 1 397 ? -4.012 31.672 11.852 1 91.62 397 ILE B O 1
ATOM 7442 N N . ALA B 1 398 ? -2.07 31.453 10.789 1 91.25 398 ALA B N 1
ATOM 7443 C CA . ALA B 1 398 ? -1.419 30.844 11.945 1 91.25 398 ALA B CA 1
ATOM 7444 C C . ALA B 1 398 ? -1.42 31.781 13.148 1 91.25 398 ALA B C 1
ATOM 7446 O O . ALA B 1 398 ? -1.594 31.328 14.281 1 91.25 398 ALA B O 1
ATOM 7447 N N . ASN B 1 399 ? -1.18 33 12.883 1 87.19 399 ASN B N 1
ATOM 7448 C CA . ASN B 1 399 ? -1.203 34 13.945 1 87.19 399 ASN B CA 1
ATOM 7449 C C . ASN B 1 399 ? -2.596 34.125 14.555 1 87.19 399 ASN B C 1
ATOM 7451 O O . ASN B 1 399 ? -2.736 34.281 15.766 1 87.19 399 ASN B O 1
ATOM 7455 N N . SER B 1 400 ? -3.539 34.156 13.688 1 85.5 400 SER B N 1
ATOM 7456 C CA . SER B 1 400 ? -4.914 34.188 14.172 1 85.5 400 SER B CA 1
ATOM 7457 C C . SER B 1 400 ? -5.215 32.969 15.047 1 85.5 400 SER B C 1
ATOM 7459 O O . SER B 1 400 ? -5.891 33.094 16.078 1 85.5 400 SER B O 1
ATOM 7461 N N . CYS B 1 401 ? -4.738 31.812 14.641 1 89.12 401 CYS B N 1
ATOM 7462 C CA . CYS B 1 401 ? -4.914 30.594 15.422 1 89.12 401 CYS B CA 1
ATOM 7463 C C . CYS B 1 401 ? -4.188 30.703 16.766 1 89.12 401 CYS B C 1
ATOM 7465 O O . CYS B 1 401 ? -4.727 30.312 17.797 1 89.12 401 CYS B O 1
ATOM 7467 N N . ALA B 1 402 ? -3.029 31.203 16.766 1 86.94 402 ALA B N 1
ATOM 7468 C CA . ALA B 1 402 ? -2.232 31.344 17.984 1 86.94 402 ALA B CA 1
ATOM 7469 C C . ALA B 1 402 ? -2.904 32.281 18.984 1 86.94 402 ALA B C 1
ATOM 7471 O O . ALA B 1 402 ? -2.916 32 20.188 1 86.94 402 ALA B O 1
ATOM 7472 N N . ASN B 1 403 ? -3.461 33.312 18.516 1 82.75 403 ASN B N 1
ATOM 7473 C CA . ASN B 1 403 ? -4.09 34.312 19.359 1 82.75 403 ASN B CA 1
ATOM 7474 C C . ASN B 1 403 ? -5.375 33.781 20 1 82.75 403 ASN B C 1
ATOM 7476 O O . ASN B 1 403 ? -5.738 34.188 21.109 1 82.75 403 ASN B O 1
ATOM 7480 N N . GLU B 1 404 ? -6.004 32.906 19.297 1 84.44 404 GLU B N 1
ATOM 7481 C CA . GLU B 1 404 ? -7.277 32.375 19.797 1 84.44 404 GLU B CA 1
ATOM 7482 C C . GLU B 1 404 ? -7.113 31 20.406 1 84.44 404 GLU B C 1
ATOM 7484 O O . GLU B 1 404 ? -8.102 30.297 20.641 1 84.44 404 GLU B O 1
ATOM 7489 N N . GLY B 1 405 ? -5.906 30.562 20.547 1 81.69 405 GLY B N 1
ATOM 7490 C CA . GLY B 1 405 ? -5.645 29.281 21.156 1 81.69 405 GLY B CA 1
ATOM 7491 C C . GLY B 1 405 ? -5.992 28.109 20.266 1 81.69 405 GLY B C 1
ATOM 7492 O O . GLY B 1 405 ? -6.281 27 20.75 1 81.69 405 GLY B O 1
ATOM 7493 N N . MET B 1 406 ? -6.02 28.328 18.984 1 88.69 406 MET B N 1
ATOM 7494 C CA . MET B 1 406 ? -6.402 27.297 18.031 1 88.69 406 MET B CA 1
ATOM 7495 C C . MET B 1 406 ? -5.176 26.703 17.344 1 88.69 406 MET B C 1
ATOM 7497 O O . MET B 1 406 ? -5.305 25.891 16.422 1 88.69 406 MET B O 1
ATOM 7501 N N . LEU B 1 407 ? -4.047 27.156 17.781 1 89.69 407 LEU B N 1
ATOM 7502 C CA . LEU B 1 407 ? -2.824 26.609 17.203 1 89.69 407 LEU B CA 1
ATOM 7503 C C . LEU B 1 407 ? -2.551 25.203 17.734 1 89.69 407 LEU B C 1
ATOM 7505 O O . LEU B 1 407 ? -2.549 24.984 18.953 1 89.69 407 LEU B O 1
ATOM 7509 N N . ALA B 1 408 ? -2.406 24.266 16.828 1 88.5 408 ALA B N 1
ATOM 7510 C CA . ALA B 1 408 ? -2.084 22.906 17.219 1 88.5 408 ALA B CA 1
ATOM 7511 C C . ALA B 1 408 ? -0.6 22.766 17.547 1 88.5 408 ALA B C 1
ATOM 7513 O O . ALA B 1 408 ? 0.176 22.266 16.734 1 88.5 408 ALA B O 1
ATOM 7514 N N . THR B 1 409 ? -0.285 23.062 18.688 1 84.12 409 THR B N 1
ATOM 7515 C CA . THR B 1 409 ? 1.11 23.094 19.109 1 84.12 409 THR B CA 1
ATOM 7516 C C . THR B 1 409 ? 1.766 21.719 18.906 1 84.12 409 THR B C 1
ATOM 7518 O O . THR B 1 409 ? 2.914 21.641 18.469 1 84.12 409 THR B O 1
ATOM 7521 N N . TYR B 1 410 ? 1.037 20.719 19.266 1 76.81 410 TYR B N 1
ATOM 7522 C CA . TYR B 1 410 ? 1.585 19.375 19.125 1 76.81 410 TYR B CA 1
ATOM 7523 C C . TYR B 1 410 ? 0.939 18.641 17.969 1 76.81 410 TYR B C 1
ATOM 7525 O O . TYR B 1 410 ? 1.103 17.422 17.828 1 76.81 410 TYR B O 1
ATOM 7533 N N . GLY B 1 411 ? 0.311 19.406 17.234 1 74.62 411 GLY B N 1
ATOM 7534 C CA . GLY B 1 411 ? -0.42 18.766 16.141 1 74.62 411 GLY B CA 1
ATOM 7535 C C . GLY B 1 411 ? 0.408 18.609 14.883 1 74.6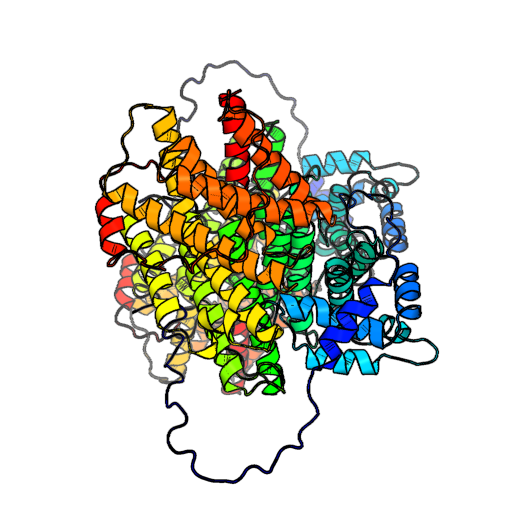2 411 GLY B C 1
ATOM 7536 O O . GLY B 1 411 ? 1.626 18.797 14.906 1 74.62 411 GLY B O 1
ATOM 7537 N N . VAL B 1 412 ? -0.295 18.141 13.859 1 71.25 412 VAL B N 1
ATOM 7538 C CA . VAL B 1 412 ? 0.343 17.5 12.711 1 71.25 412 VAL B CA 1
ATOM 7539 C C . VAL B 1 412 ? 0.663 18.547 11.648 1 71.25 412 VAL B C 1
ATOM 7541 O O . VAL B 1 412 ? 1.764 18.562 11.094 1 71.25 412 VAL B O 1
ATOM 7544 N N . MET B 1 413 ? -0.075 19.469 11.367 1 81.56 413 MET B N 1
ATOM 7545 C CA . MET B 1 413 ? 0.05 20.125 10.07 1 81.56 413 MET B CA 1
ATOM 7546 C C . MET B 1 413 ? 0.479 21.578 10.227 1 81.56 413 MET B C 1
ATOM 7548 O O . MET B 1 413 ? 1.124 22.141 9.344 1 81.56 413 MET B O 1
ATOM 7552 N N . ASP B 1 414 ? 0.264 22.203 11.383 1 90.12 414 ASP B N 1
ATOM 7553 C CA . ASP B 1 414 ? 0.484 23.641 11.531 1 90.12 414 ASP B CA 1
ATOM 7554 C C . ASP B 1 414 ? 1.971 23.969 11.453 1 90.12 414 ASP B C 1
ATOM 7556 O O . ASP B 1 414 ? 2.363 24.922 10.773 1 90.12 414 ASP B O 1
ATOM 7560 N N . LEU B 1 415 ? 2.697 23.219 12.133 1 88.38 415 LEU B N 1
ATOM 7561 C CA . LEU B 1 415 ? 4.133 23.453 12.117 1 88.38 415 LEU B CA 1
ATOM 7562 C C . LEU B 1 415 ? 4.688 23.375 10.703 1 88.38 415 LEU B C 1
ATOM 7564 O O . LEU B 1 415 ? 5.551 24.172 10.32 1 88.38 415 LEU B O 1
ATOM 7568 N N . ASP B 1 416 ? 4.207 22.5 9.93 1 83.62 416 ASP B N 1
ATOM 7569 C CA . ASP B 1 416 ? 4.676 22.328 8.562 1 83.62 416 ASP B CA 1
ATOM 7570 C C . ASP B 1 416 ? 4.348 23.547 7.711 1 83.62 416 ASP B C 1
ATOM 7572 O O . ASP B 1 416 ? 5.16 23.984 6.895 1 83.62 416 ASP B O 1
ATOM 7576 N N . TYR B 1 417 ? 3.191 23.969 7.926 1 89.44 417 TYR B N 1
ATOM 7577 C CA . TYR B 1 417 ? 2.758 25.141 7.16 1 89.44 417 TYR B CA 1
ATOM 7578 C C . TYR B 1 417 ? 3.623 26.359 7.48 1 89.44 417 TYR B C 1
ATOM 7580 O O . TYR B 1 417 ? 4.098 27.047 6.574 1 89.44 417 TYR B O 1
ATOM 7588 N N . ILE B 1 418 ? 3.828 26.547 8.695 1 91.38 418 ILE B N 1
ATOM 7589 C CA . ILE B 1 418 ? 4.555 27.734 9.148 1 91.38 418 ILE B CA 1
ATOM 7590 C C . ILE B 1 418 ? 6.027 27.609 8.75 1 91.38 418 ILE B C 1
ATOM 7592 O O . ILE B 1 418 ? 6.648 28.594 8.352 1 91.38 418 ILE B O 1
ATOM 7596 N N . TYR B 1 419 ? 6.551 26.469 8.867 1 88.19 419 TYR B N 1
ATOM 7597 C CA . TYR B 1 419 ? 7.938 26.234 8.492 1 88.19 419 TYR B CA 1
ATOM 7598 C C . TYR B 1 419 ? 8.148 26.484 7.004 1 88.19 419 TYR B C 1
ATOM 7600 O O . TYR B 1 419 ? 9.156 27.094 6.609 1 88.19 419 TYR B O 1
ATOM 7608 N N . SER B 1 420 ? 7.242 25.969 6.242 1 85.81 420 SER B N 1
ATOM 7609 C CA . SER B 1 420 ? 7.312 26.203 4.805 1 85.81 420 SER B CA 1
ATOM 7610 C C . SER B 1 420 ? 7.293 27.703 4.5 1 85.81 420 SER B C 1
ATOM 7612 O O . SER B 1 420 ? 7.969 28.172 3.578 1 85.81 420 SER B O 1
ATOM 7614 N N . ALA B 1 421 ? 6.5 28.406 5.199 1 90.62 421 ALA B N 1
ATOM 7615 C CA . ALA B 1 421 ? 6.445 29.859 5.035 1 90.62 421 ALA B CA 1
ATOM 7616 C C . ALA B 1 421 ? 7.762 30.516 5.441 1 90.62 421 ALA B C 1
ATOM 7618 O O . ALA B 1 421 ? 8.25 31.422 4.758 1 90.62 421 ALA B O 1
ATOM 7619 N N . CYS B 1 422 ? 8.352 30.062 6.527 1 89.56 422 CYS B N 1
ATOM 7620 C CA . CYS B 1 422 ? 9.641 30.578 6.973 1 89.56 422 CYS B CA 1
ATOM 7621 C C . CYS B 1 422 ? 10.688 30.438 5.875 1 89.56 422 CYS B C 1
ATOM 7623 O O . CYS B 1 422 ? 11.414 31.391 5.574 1 89.56 422 CYS B O 1
ATOM 7625 N N . LEU B 1 423 ? 10.695 29.312 5.316 1 86.75 423 LEU B N 1
ATOM 7626 C CA . LEU B 1 423 ? 11.688 29.047 4.277 1 86.75 423 LEU B CA 1
ATOM 7627 C C . LEU B 1 423 ? 11.438 29.922 3.049 1 86.75 423 LEU B C 1
ATOM 7629 O O . LEU B 1 423 ? 12.391 30.375 2.41 1 86.75 423 LEU B O 1
ATOM 7633 N N . THR B 1 424 ? 10.219 30.078 2.744 1 88.88 424 THR B N 1
ATOM 7634 C CA . THR B 1 424 ? 9.859 30.922 1.61 1 88.88 424 THR B CA 1
ATOM 7635 C C . THR B 1 424 ? 10.336 32.375 1.832 1 88.88 424 THR B C 1
ATOM 7637 O O . THR B 1 424 ? 10.914 32.969 0.931 1 88.88 424 THR B O 1
ATOM 7640 N N . PHE B 1 425 ? 10.094 32.875 3.01 1 91.69 425 PHE B N 1
ATOM 7641 C CA . PHE B 1 425 ? 10.531 34.219 3.32 1 91.69 425 PHE B CA 1
ATOM 7642 C C . PHE B 1 425 ? 12.047 34.344 3.281 1 91.69 425 PHE B C 1
ATOM 7644 O O . PHE B 1 425 ? 12.594 35.344 2.807 1 91.69 425 PHE B O 1
ATOM 7651 N N . PHE B 1 426 ? 12.703 33.406 3.727 1 87 426 PHE B N 1
ATOM 7652 C CA . PHE B 1 426 ? 14.164 33.375 3.707 1 87 426 PHE B CA 1
ATOM 7653 C C . PHE B 1 426 ? 14.688 33.375 2.275 1 87 426 PHE B C 1
ATOM 7655 O O . PHE B 1 426 ? 15.578 34.156 1.937 1 87 426 PHE B O 1
ATOM 7662 N N . ILE B 1 427 ? 14.117 32.5 1.456 1 85.25 427 ILE B N 1
ATOM 7663 C CA . ILE B 1 427 ? 14.586 32.375 0.081 1 85.25 427 ILE B CA 1
ATOM 7664 C C . ILE B 1 427 ? 14.305 33.656 -0.692 1 85.25 427 ILE B C 1
ATOM 7666 O O . ILE B 1 427 ? 15.188 34.188 -1.371 1 85.25 427 ILE B O 1
ATOM 7670 N N . CYS B 1 428 ? 13.117 34.156 -0.575 1 87.75 428 CYS B N 1
ATOM 7671 C CA . CYS B 1 428 ? 12.719 35.344 -1.332 1 87.75 428 CYS B CA 1
ATOM 7672 C C . CYS B 1 428 ? 13.414 36.562 -0.799 1 87.75 428 CYS B C 1
ATOM 7674 O O . CYS B 1 428 ? 13.914 37.406 -1.575 1 87.75 428 CYS B O 1
ATOM 7676 N N . GLY B 1 429 ? 13.492 36.656 0.485 1 89 429 GLY B N 1
ATOM 7677 C CA . GLY B 1 429 ? 14.031 37.875 1.099 1 89 429 GLY B CA 1
ATOM 7678 C C . GLY B 1 429 ? 15.547 37.875 1.152 1 89 429 GLY B C 1
ATOM 7679 O O . GLY B 1 429 ? 16.188 38.812 0.661 1 89 429 GLY B O 1
ATOM 7680 N N . ASP B 1 430 ? 16.094 36.906 1.663 1 84.25 430 ASP B N 1
ATOM 7681 C CA . ASP B 1 430 ? 17.531 36.906 1.934 1 84.25 430 ASP B CA 1
ATOM 7682 C C . ASP B 1 430 ? 18.312 36.406 0.718 1 84.25 430 ASP B C 1
ATOM 7684 O O . ASP B 1 430 ? 19.344 36.969 0.365 1 84.25 430 ASP B O 1
ATOM 7688 N N . VAL B 1 431 ? 17.859 35.406 0.042 1 80.62 431 VAL B N 1
ATOM 7689 C CA . VAL B 1 431 ? 18.641 34.781 -1.026 1 80.62 431 VAL B CA 1
ATOM 7690 C C . VAL B 1 431 ? 18.391 35.531 -2.338 1 80.62 431 VAL B C 1
ATOM 7692 O O . VAL B 1 431 ? 19.344 35.938 -3.008 1 80.62 431 VAL B O 1
ATOM 7695 N N . LEU B 1 432 ? 17.141 35.75 -2.662 1 84.31 432 LEU B N 1
ATOM 7696 C CA . LEU B 1 432 ? 16.797 36.312 -3.967 1 84.31 432 LEU B CA 1
ATOM 7697 C C . LEU B 1 432 ? 16.672 37.844 -3.887 1 84.31 432 LEU B C 1
ATOM 7699 O O . LEU B 1 432 ? 16.641 38.531 -4.914 1 84.31 432 LEU B O 1
ATOM 7703 N N . GLN B 1 433 ? 16.641 38.375 -2.656 1 85.88 433 GLN B N 1
ATOM 7704 C CA . GLN B 1 433 ? 16.516 39.812 -2.42 1 85.88 433 GLN B CA 1
ATOM 7705 C C . GLN B 1 433 ? 15.266 40.375 -3.072 1 85.88 433 GLN B C 1
ATOM 7707 O O . GLN B 1 433 ? 15.305 41.438 -3.703 1 85.88 433 GLN B O 1
ATOM 7712 N N . PHE B 1 434 ? 14.242 39.531 -3.01 1 88.06 434 PHE B N 1
ATOM 7713 C CA . PHE B 1 434 ? 12.914 39.906 -3.48 1 88.06 434 PHE B CA 1
ATOM 7714 C C . PHE B 1 434 ? 12.023 40.312 -2.312 1 88.06 434 PHE B C 1
ATOM 7716 O O . PHE B 1 434 ? 11.758 39.5 -1.424 1 88.06 434 PHE B O 1
ATOM 7723 N N . ASN B 1 435 ? 11.5 41.656 -2.285 1 87.44 435 ASN B N 1
ATOM 7724 C CA . ASN B 1 435 ? 10.664 42.156 -1.2 1 87.44 435 ASN B CA 1
ATOM 7725 C C . ASN B 1 435 ? 11.289 41.875 0.163 1 87.44 435 ASN B C 1
ATOM 7727 O O . ASN B 1 435 ? 10.648 41.312 1.048 1 87.44 435 ASN B O 1
ATOM 7731 N N . THR B 1 436 ? 12.523 42.219 0.288 1 88.44 436 THR B N 1
ATOM 7732 C CA . THR B 1 436 ? 13.375 41.875 1.415 1 88.44 436 THR B CA 1
ATOM 7733 C C . THR B 1 436 ? 12.766 42.344 2.729 1 88.44 436 THR B C 1
ATOM 7735 O O . THR B 1 436 ? 12.719 41.594 3.709 1 88.44 436 THR B O 1
ATOM 7738 N N . ASP B 1 437 ? 12.266 43.594 2.848 1 86.56 437 ASP B N 1
ATOM 7739 C CA . ASP B 1 437 ? 11.734 44.156 4.09 1 86.56 437 ASP B CA 1
ATOM 7740 C C . ASP B 1 437 ? 10.484 43.406 4.539 1 86.56 437 ASP B C 1
ATOM 7742 O O . ASP B 1 437 ? 10.359 43.031 5.711 1 86.56 437 ASP B O 1
ATOM 7746 N N . GLU B 1 438 ? 9.648 43.25 3.611 1 86.81 438 GLU B N 1
ATOM 7747 C CA . GLU B 1 438 ? 8.414 42.531 3.92 1 86.81 438 GLU B CA 1
ATOM 7748 C C . GLU B 1 438 ? 8.695 41.094 4.32 1 86.81 438 GLU B C 1
ATOM 7750 O O . GLU B 1 438 ? 8.102 40.594 5.266 1 86.81 438 GLU B O 1
ATOM 7755 N N . CYS B 1 439 ? 9.562 40.438 3.576 1 90 439 CYS B N 1
ATOM 7756 C CA . CYS B 1 439 ? 9.93 39.062 3.867 1 90 439 CYS B CA 1
ATOM 7757 C C . CYS B 1 439 ? 10.547 38.938 5.254 1 90 439 CYS B C 1
ATOM 7759 O O . CYS B 1 439 ? 10.273 38 5.988 1 90 439 CYS B O 1
ATOM 7761 N N . SER B 1 440 ? 11.359 39.906 5.613 1 87.62 440 SER B N 1
ATOM 7762 C CA . SER B 1 440 ? 12.016 39.875 6.914 1 87.62 440 SER B CA 1
ATOM 7763 C C . SER B 1 440 ? 11.008 40 8.047 1 87.62 440 SER B C 1
ATOM 7765 O O . SER B 1 440 ? 11.109 39.281 9.055 1 87.62 440 SER B O 1
ATOM 7767 N N . ARG B 1 441 ? 10.047 40.906 7.906 1 88.19 441 ARG B N 1
ATOM 7768 C CA . ARG B 1 441 ? 9.016 41.094 8.922 1 88.19 441 ARG B CA 1
ATOM 7769 C C . ARG B 1 441 ? 8.203 39.812 9.117 1 88.19 441 ARG B C 1
ATOM 7771 O O . ARG B 1 441 ? 7.969 39.406 10.25 1 88.19 441 ARG B O 1
ATOM 7778 N N . PHE B 1 442 ? 7.801 39.25 8.031 1 90.94 442 PHE B N 1
ATOM 7779 C CA . PHE B 1 442 ? 6.977 38.062 8.102 1 90.94 442 PHE B CA 1
ATOM 7780 C C . PHE B 1 442 ? 7.797 36.875 8.594 1 90.94 442 PHE B C 1
ATOM 7782 O O . PHE B 1 442 ? 7.277 36 9.289 1 90.94 442 PHE B O 1
ATOM 7789 N N . LEU B 1 443 ? 9.016 36.781 8.242 1 92.5 443 LEU B N 1
ATOM 7790 C CA . LEU B 1 443 ? 9.891 35.719 8.734 1 92.5 443 LEU B CA 1
ATOM 7791 C C . LEU B 1 443 ? 10.008 35.781 10.258 1 92.5 443 LEU B C 1
ATOM 7793 O O . LEU B 1 443 ? 9.922 34.75 10.93 1 92.5 443 LEU B O 1
ATOM 7797 N N . ASP B 1 444 ? 10.148 36.969 10.766 1 88.94 444 ASP B N 1
ATOM 7798 C CA . ASP B 1 444 ? 10.242 37.125 12.211 1 88.94 444 ASP B CA 1
ATOM 7799 C C . ASP B 1 444 ? 8.961 36.688 12.906 1 88.94 444 ASP B C 1
ATOM 7801 O O . ASP B 1 444 ? 9.016 36.031 13.953 1 88.94 444 ASP B O 1
ATOM 7805 N N . SER B 1 445 ? 7.867 37.094 12.312 1 89.38 445 SER B N 1
ATOM 7806 C CA . SER B 1 445 ? 6.582 36.688 12.867 1 89.38 445 SER B CA 1
ATOM 7807 C C . SER B 1 445 ? 6.43 35.188 12.844 1 89.38 445 SER B C 1
ATOM 7809 O O . SER B 1 445 ? 5.93 34.594 13.805 1 89.38 445 SER B O 1
ATOM 7811 N N . SER B 1 446 ? 6.766 34.562 11.758 1 92.94 446 SER B N 1
ATOM 7812 C CA . SER B 1 446 ? 6.652 33.125 11.625 1 92.94 446 SER B CA 1
ATOM 7813 C C . SER B 1 446 ? 7.582 32.406 12.602 1 92.94 446 SER B C 1
ATOM 7815 O O . SER B 1 446 ? 7.199 31.422 13.219 1 92.94 446 SER B O 1
ATOM 7817 N N . LEU B 1 447 ? 8.742 32.938 12.75 1 91.69 447 LEU B N 1
ATOM 7818 C CA . LEU B 1 447 ? 9.703 32.344 13.672 1 91.69 447 LEU B CA 1
ATOM 7819 C C . LEU B 1 447 ? 9.219 32.469 15.117 1 91.69 447 LEU B C 1
ATOM 7821 O O . LEU B 1 447 ? 9.477 31.594 15.945 1 91.69 447 LEU B O 1
ATOM 7825 N N . ALA B 1 448 ? 8.562 33.531 15.359 1 91.38 448 ALA B N 1
ATOM 7826 C CA . ALA B 1 448 ? 8 33.719 16.703 1 91.38 448 ALA B CA 1
ATOM 7827 C C . ALA B 1 448 ? 6.977 32.625 17.016 1 91.38 448 ALA B C 1
ATOM 7829 O O . ALA B 1 448 ? 6.91 32.156 18.156 1 91.38 448 ALA B O 1
ATOM 7830 N N . ILE B 1 449 ? 6.18 32.312 16.078 1 92.56 449 ILE B N 1
ATOM 7831 C CA . ILE B 1 449 ? 5.184 31.266 16.266 1 92.56 449 ILE B CA 1
ATOM 7832 C C . ILE B 1 449 ? 5.875 29.922 16.484 1 92.56 449 ILE B C 1
ATOM 7834 O O . ILE B 1 449 ? 5.5 29.156 17.375 1 92.56 449 ILE B O 1
ATOM 7838 N N . VAL B 1 450 ? 6.879 29.625 15.672 1 91.44 450 VAL B N 1
ATOM 7839 C CA . VAL B 1 450 ? 7.625 28.375 15.805 1 91.44 450 VAL B CA 1
ATOM 7840 C C . VAL B 1 450 ? 8.312 28.328 17.156 1 91.44 450 VAL B C 1
ATOM 7842 O O . VAL B 1 450 ? 8.344 27.266 17.812 1 91.44 450 VAL B O 1
ATOM 7845 N N . ALA B 1 451 ? 8.836 29.438 17.562 1 90.81 451 ALA B N 1
ATOM 7846 C CA . ALA B 1 451 ? 9.492 29.516 18.859 1 90.81 451 ALA B CA 1
ATOM 7847 C C . ALA B 1 451 ? 8.5 29.266 20 1 90.81 451 ALA B C 1
ATOM 7849 O O . ALA B 1 451 ? 8.844 28.641 21 1 90.81 451 ALA B O 1
ATOM 7850 N N . LYS B 1 452 ? 7.359 29.797 19.812 1 88.44 452 LYS B N 1
ATOM 7851 C CA . LYS B 1 452 ? 6.316 29.562 20.797 1 88.44 452 LYS B CA 1
ATOM 7852 C C . LYS B 1 452 ? 5.98 28.078 20.906 1 88.44 452 LYS B C 1
ATOM 7854 O O . LYS B 1 452 ? 5.852 27.547 22 1 88.44 452 LYS B O 1
ATOM 7859 N N . MET B 1 453 ? 5.844 27.438 19.812 1 88 453 MET B N 1
ATOM 7860 C CA . MET B 1 453 ? 5.574 26 19.797 1 88 453 MET B CA 1
ATOM 7861 C C . MET B 1 453 ? 6.719 25.234 20.453 1 88 453 MET B C 1
ATOM 7863 O O . MET B 1 453 ? 6.488 24.266 21.188 1 88 453 MET B O 1
ATOM 7867 N N . ALA B 1 454 ? 7.926 25.688 20.188 1 87.19 454 ALA B N 1
ATOM 7868 C CA . ALA B 1 454 ? 9.109 25.047 20.75 1 87.19 454 ALA B CA 1
ATOM 7869 C C . ALA B 1 454 ? 9.148 25.219 22.266 1 87.19 454 ALA B C 1
ATOM 7871 O O . ALA B 1 454 ? 9.453 24.281 23 1 87.19 454 ALA B O 1
ATOM 7872 N N . SER B 1 455 ? 8.852 26.359 22.719 1 87 455 SER B N 1
ATOM 7873 C CA . SER B 1 455 ? 8.898 26.656 24.141 1 87 455 SER B CA 1
ATOM 7874 C C . SER B 1 455 ? 7.844 25.859 24.906 1 87 455 SER B C 1
ATOM 7876 O O . SER B 1 455 ? 8.023 25.547 26.094 1 87 455 SER B O 1
ATOM 7878 N N . GLU B 1 456 ? 6.82 25.531 24.172 1 83.06 456 GLU B N 1
ATOM 7879 C CA . GLU B 1 456 ? 5.75 24.75 24.797 1 83.06 456 GLU B CA 1
ATOM 7880 C C . GLU B 1 456 ? 6.078 23.266 24.781 1 83.06 456 GLU B C 1
ATOM 7882 O O . GLU B 1 456 ? 5.297 22.453 25.281 1 83.06 456 GLU B O 1
ATOM 7887 N N . GLY B 1 457 ? 7.219 22.906 24.172 1 78.75 457 GLY B N 1
ATOM 7888 C CA . GLY B 1 457 ? 7.699 21.547 24.312 1 78.75 457 GLY B CA 1
ATOM 7889 C C . GLY B 1 457 ? 7.668 20.766 23.016 1 78.75 457 GLY B C 1
ATOM 7890 O O . GLY B 1 457 ? 7.949 19.562 23.016 1 78.75 457 GLY B O 1
ATOM 7891 N N . ASN B 1 458 ? 7.23 21.328 21.922 1 83.56 458 ASN B N 1
ATOM 7892 C CA . ASN B 1 458 ? 7.281 20.641 20.641 1 83.56 458 ASN B CA 1
ATOM 7893 C C . ASN B 1 458 ? 8.711 20.484 20.141 1 83.56 458 ASN B C 1
ATOM 7895 O O . ASN B 1 458 ? 9.328 21.453 19.672 1 83.56 458 ASN B O 1
ATOM 7899 N N . LYS B 1 459 ? 9.18 19.281 20.078 1 79.81 459 LYS B N 1
ATOM 7900 C CA . LYS B 1 459 ? 10.578 19.016 19.75 1 79.81 459 LYS B CA 1
ATOM 7901 C C . LYS B 1 459 ? 10.836 19.266 18.266 1 79.81 459 LYS B C 1
ATOM 7903 O O . LYS B 1 459 ? 11.922 19.719 17.891 1 79.81 459 LYS B O 1
ATOM 7908 N N . ASP B 1 460 ? 9.93 18.953 17.516 1 79.69 460 ASP B N 1
ATOM 7909 C CA . ASP B 1 460 ? 10.086 19.188 16.094 1 79.69 460 ASP B CA 1
ATOM 7910 C C . ASP B 1 460 ? 10.188 20.688 15.789 1 79.69 460 ASP B C 1
ATOM 7912 O O . ASP B 1 460 ? 10.938 21.109 14.906 1 79.69 460 ASP B O 1
ATOM 7916 N N . ALA B 1 461 ? 9.414 21.438 16.5 1 86.25 461 ALA B N 1
ATOM 7917 C CA . ALA B 1 461 ? 9.477 22.891 16.344 1 86.25 461 ALA B CA 1
ATOM 7918 C C . ALA B 1 461 ? 10.844 23.422 16.781 1 86.25 461 ALA B C 1
ATOM 7920 O O . ALA B 1 461 ? 11.367 24.359 16.172 1 86.25 461 ALA B O 1
ATOM 7921 N N . THR B 1 462 ? 11.383 22.781 17.766 1 87.25 462 THR B N 1
ATOM 7922 C CA . THR B 1 462 ? 12.711 23.172 18.219 1 87.25 462 THR B CA 1
ATOM 7923 C C . THR B 1 462 ? 13.75 22.922 17.141 1 87.25 462 THR B C 1
ATOM 7925 O O . THR B 1 462 ? 14.594 23.781 16.875 1 87.25 462 THR B O 1
ATOM 7928 N N . VAL B 1 463 ? 13.664 21.797 16.547 1 80.81 463 VAL B N 1
ATOM 7929 C CA . VAL B 1 463 ? 14.609 21.422 15.5 1 80.81 463 VAL B CA 1
ATOM 7930 C C . VAL B 1 463 ? 14.469 22.359 14.305 1 80.81 463 VAL B C 1
ATOM 7932 O O . VAL B 1 463 ? 15.461 22.859 13.766 1 80.81 463 VAL B O 1
ATOM 7935 N N . LYS B 1 464 ? 13.266 22.625 13.883 1 83.38 464 LYS B N 1
ATOM 7936 C CA . LYS B 1 464 ? 13.016 23.469 12.719 1 83.38 464 LYS B CA 1
ATOM 7937 C C . LYS B 1 464 ? 13.406 24.922 13.008 1 83.38 464 LYS B C 1
ATOM 7939 O O . LYS B 1 464 ? 13.922 25.609 12.125 1 83.38 464 LYS B O 1
ATOM 7944 N N . HIS B 1 465 ? 13.117 25.312 14.188 1 87.44 465 HIS B N 1
ATOM 7945 C CA . HIS B 1 465 ? 13.516 26.656 14.586 1 87.44 465 HIS B CA 1
ATOM 7946 C C . HIS B 1 465 ? 15.031 26.828 14.516 1 87.44 465 HIS B C 1
ATOM 7948 O O . HIS B 1 465 ? 15.523 27.828 13.977 1 87.44 465 HIS B O 1
ATOM 7954 N N . THR B 1 466 ? 15.734 25.875 15.031 1 82.56 466 THR B N 1
ATOM 7955 C 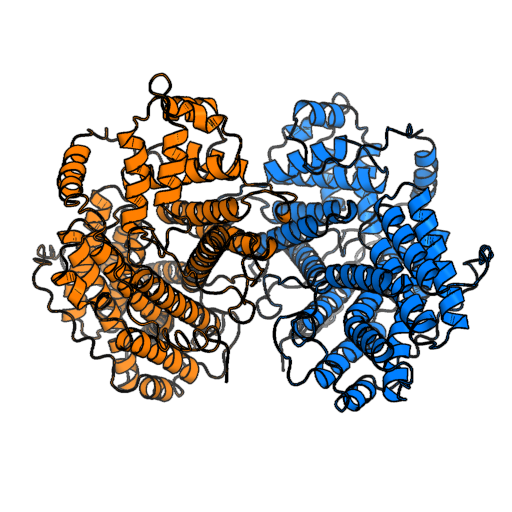CA . THR B 1 466 ? 17.188 25.906 15.031 1 82.56 466 THR B CA 1
ATOM 7956 C C . THR B 1 466 ? 17.734 25.875 13.609 1 82.56 466 THR B C 1
ATOM 7958 O O . THR B 1 466 ? 18.703 26.547 13.289 1 82.56 466 THR B O 1
ATOM 7961 N N . LYS B 1 467 ? 17.125 25.125 12.812 1 80.69 467 LYS B N 1
ATOM 7962 C CA . LYS B 1 467 ? 17.547 25.016 11.422 1 80.69 467 LYS B CA 1
ATOM 7963 C C . LYS B 1 467 ? 17.422 26.359 10.711 1 80.69 467 LYS B C 1
ATOM 7965 O O . LYS B 1 467 ? 18.344 26.766 9.977 1 80.69 467 LYS B O 1
ATOM 7970 N N . VAL B 1 468 ? 16.344 27.047 10.906 1 83 468 VAL B N 1
ATOM 7971 C CA . VAL B 1 468 ? 16.141 28.328 10.25 1 83 468 VAL B CA 1
ATOM 7972 C C . VAL B 1 468 ? 17.094 29.375 10.828 1 83 468 VAL B C 1
ATOM 7974 O O . VAL B 1 468 ? 17.641 30.203 10.086 1 83 468 VAL B O 1
ATOM 7977 N N . GLN B 1 469 ? 17.344 29.234 12.086 1 81.06 469 GLN B N 1
ATOM 7978 C CA . GLN B 1 469 ? 18.297 30.156 12.711 1 81.06 469 GLN B CA 1
ATOM 7979 C C . GLN B 1 469 ? 19.703 29.953 12.156 1 81.06 469 GLN B C 1
ATOM 7981 O O . GLN B 1 469 ? 20.438 30.906 11.93 1 81.06 469 GLN B O 1
ATOM 7986 N N . ASN B 1 470 ? 20 28.75 11.938 1 76.81 470 ASN B N 1
ATOM 7987 C CA . ASN B 1 470 ? 21.312 28.438 11.367 1 76.81 470 ASN B CA 1
ATOM 7988 C C . ASN B 1 470 ? 21.422 28.938 9.93 1 76.81 470 ASN B C 1
ATOM 7990 O O . ASN B 1 470 ? 22.484 29.422 9.523 1 76.81 470 ASN B O 1
ATOM 7994 N N . LEU B 1 471 ? 20.406 28.828 9.234 1 77.69 471 LEU B N 1
ATOM 7995 C CA . LEU B 1 471 ? 20.391 29.344 7.867 1 77.69 471 LEU B CA 1
ATOM 7996 C C . LEU B 1 471 ? 20.578 30.844 7.84 1 77.69 471 LEU B C 1
ATOM 7998 O O . LEU B 1 471 ? 21.344 31.375 7.035 1 77.69 471 LEU B O 1
ATOM 8002 N N . LEU B 1 472 ? 19.906 31.531 8.688 1 79.44 472 LEU B N 1
ATOM 8003 C CA . LEU B 1 472 ? 19.984 32.969 8.758 1 79.44 472 LEU B CA 1
ATOM 8004 C C . LEU B 1 472 ? 21.375 33.438 9.211 1 79.44 472 LEU B C 1
ATOM 8006 O O . LEU B 1 472 ? 21.922 34.406 8.68 1 79.44 472 LEU B O 1
ATOM 8010 N N . ALA B 1 473 ? 21.891 32.656 10.117 1 74.44 473 ALA B N 1
ATOM 8011 C CA . ALA B 1 473 ? 23.219 33 10.625 1 74.44 473 ALA B CA 1
ATOM 8012 C C . ALA B 1 473 ? 24.281 32.812 9.539 1 74.44 473 ALA B C 1
ATOM 8014 O O . ALA B 1 473 ? 25.25 33.562 9.477 1 74.44 473 ALA B O 1
ATOM 8015 N N . SER B 1 474 ? 24.078 31.859 8.742 1 71.19 474 SER B N 1
ATOM 8016 C CA . SER B 1 474 ? 25.047 31.547 7.691 1 71.19 474 SER B CA 1
ATOM 8017 C C . SER B 1 474 ? 24.938 32.531 6.543 1 71.19 474 SER B C 1
ATOM 8019 O O . SER B 1 474 ? 25.953 32.875 5.922 1 71.19 474 SER B O 1
ATOM 8021 N N . TYR B 1 475 ? 23.844 33.031 6.258 1 72.75 475 TYR B N 1
ATOM 8022 C CA . TYR B 1 475 ? 23.656 33.875 5.082 1 72.75 475 TYR B CA 1
ATOM 8023 C C . TYR B 1 475 ? 23.797 35.344 5.441 1 72.75 475 TYR B C 1
ATOM 8025 O O . TYR B 1 475 ? 24.188 36.156 4.598 1 72.75 475 TYR B O 1
ATOM 8033 N N . ARG B 1 476 ? 23.297 35.656 6.707 1 65.94 476 ARG B N 1
ATOM 8034 C CA . ARG B 1 476 ? 23.406 37.062 7.156 1 65.94 476 ARG B CA 1
ATOM 8035 C C . ARG B 1 476 ? 24.719 37.281 7.906 1 65.94 476 ARG B C 1
ATOM 8037 O O . ARG B 1 476 ? 24.75 37.188 9.133 1 65.94 476 ARG B O 1
ATOM 8044 N N . PRO B 1 477 ? 25.891 37.094 7.273 1 53.41 477 PRO B N 1
ATOM 8045 C CA . PRO B 1 477 ? 27.094 37.25 8.094 1 53.41 477 PRO B CA 1
ATOM 8046 C C . PRO B 1 477 ? 26.953 38.312 9.164 1 53.41 477 PRO B C 1
ATOM 8048 O O . PRO B 1 477 ? 27.5 38.188 10.266 1 53.41 477 PRO B O 1
ATOM 8051 N N . GLN B 1 478 ? 26.938 39.656 8.883 1 46.97 478 GLN B N 1
ATOM 8052 C CA . GLN B 1 478 ? 27.219 40.781 9.758 1 46.97 478 GLN B CA 1
ATOM 8053 C C . GLN B 1 478 ? 26 41.125 10.609 1 46.97 478 GLN B C 1
ATOM 8055 O O . GLN B 1 478 ? 26 42.156 11.32 1 46.97 478 GLN B O 1
ATOM 8060 N N . LEU B 1 479 ? 24.953 40.625 10.312 1 41.22 479 LEU B N 1
ATOM 8061 C CA . LEU B 1 479 ? 23.891 41.438 10.93 1 41.22 479 LEU B CA 1
ATOM 8062 C C . LEU B 1 479 ? 23.734 41.062 12.406 1 41.22 479 LEU B C 1
ATOM 8064 O O . LEU B 1 479 ? 23.781 39.906 12.773 1 41.22 479 LEU B O 1
ATOM 8068 N N . PRO B 1 480 ? 23.969 42.031 13.297 1 36.47 480 PRO B N 1
ATOM 8069 C CA . PRO B 1 480 ? 23.734 41.906 14.742 1 36.47 480 PRO B CA 1
ATOM 8070 C C . PRO B 1 480 ? 22.453 41.188 15.086 1 36.47 480 PRO B C 1
ATOM 8072 O O . PRO B 1 480 ? 21.531 41.094 14.258 1 36.47 480 PRO B O 1
ATOM 8075 N N . ASP B 1 481 ? 22.469 40.438 16.219 1 39.03 481 ASP B N 1
ATOM 8076 C CA . ASP B 1 481 ? 21.344 39.812 16.891 1 39.03 481 ASP B CA 1
ATOM 8077 C C . ASP B 1 481 ? 20.094 40.688 16.844 1 39.03 481 ASP B C 1
ATOM 8079 O O . ASP B 1 481 ? 20.031 41.719 17.547 1 39.03 481 ASP B O 1
ATOM 8083 N N . VAL B 1 482 ? 19.688 41.25 15.859 1 34.22 482 VAL B N 1
ATOM 8084 C CA . VAL B 1 482 ? 18.516 42.094 16.016 1 34.22 482 VAL B CA 1
ATOM 8085 C C . VAL B 1 482 ? 17.422 41.344 16.766 1 34.22 482 VAL B C 1
ATOM 8087 O O . VAL B 1 482 ? 17.047 40.25 16.375 1 34.22 482 VAL B O 1
ATOM 8090 N N . SER B 1 483 ? 17.422 41.5 18.062 1 35.62 483 SER B N 1
ATOM 8091 C CA . SER B 1 483 ? 16.281 41.156 18.906 1 35.62 483 SER B CA 1
ATOM 8092 C C . SER B 1 483 ? 14.969 41.469 18.203 1 35.62 483 SER B C 1
ATOM 8094 O O . SER B 1 483 ? 14.695 42.625 17.859 1 35.62 483 SER B O 1
ATOM 8096 N N . SER B 1 484 ? 14.594 40.781 17.328 1 36.72 484 SER B N 1
ATOM 8097 C CA . SER B 1 484 ? 13.367 41.062 16.594 1 36.72 484 SER B CA 1
ATOM 8098 C C . SER B 1 484 ? 12.25 41.5 17.547 1 36.72 484 SER B C 1
ATOM 8100 O O . SER B 1 484 ? 11.969 40.812 18.531 1 36.72 484 SER B O 1
ATOM 8102 N N . PRO B 1 485 ? 11.891 42.781 17.625 1 33.62 485 PRO B N 1
ATOM 8103 C CA . PRO B 1 485 ? 10.742 43.188 18.438 1 33.62 485 PRO B CA 1
ATOM 8104 C C . PRO B 1 485 ? 9.562 42.219 18.344 1 33.62 485 PRO B C 1
ATOM 8106 O O . PRO B 1 485 ? 9.414 41.531 17.328 1 33.62 485 PRO B O 1
ATOM 8109 N N . GLY B 1 486 ? 9.148 41.688 19.453 1 35.94 486 GLY B N 1
ATOM 8110 C CA . GLY B 1 486 ? 7.891 40.969 19.594 1 35.94 486 GLY B CA 1
ATOM 8111 C C . GLY B 1 486 ? 6.797 41.5 18.703 1 35.94 486 GLY B C 1
ATOM 8112 O O . GLY B 1 486 ? 6.34 42.625 18.875 1 35.94 486 GLY B O 1
ATOM 8113 N N . LEU B 1 487 ? 6.895 41.438 17.438 1 36.59 487 LEU B N 1
ATOM 8114 C CA . LEU B 1 487 ? 5.844 42 16.594 1 36.59 487 LEU B CA 1
ATOM 8115 C C . LEU B 1 487 ? 4.465 41.688 17.156 1 36.59 487 LEU B C 1
ATOM 8117 O O . LEU B 1 487 ? 4.227 40.562 17.625 1 36.59 487 LEU B O 1
ATOM 8121 N N . ASP B 1 488 ? 3.791 42.594 17.609 1 36.97 488 ASP B N 1
ATOM 8122 C CA . ASP B 1 488 ? 2.354 42.625 17.859 1 36.97 488 ASP B CA 1
ATOM 8123 C C . ASP B 1 488 ? 1.593 41.938 16.719 1 36.97 488 ASP B C 1
ATOM 8125 O O . ASP B 1 488 ? 1.473 42.531 15.625 1 36.97 488 ASP B O 1
ATOM 8129 N N . LEU B 1 489 ? 1.655 40.688 16.531 1 39.62 489 LEU B N 1
ATOM 8130 C CA . LEU B 1 489 ? 0.983 39.75 15.633 1 39.62 489 LEU B CA 1
ATOM 8131 C C . LEU B 1 489 ? -0.42 40.25 15.297 1 39.62 489 LEU B C 1
ATOM 8133 O O . LEU B 1 489 ? -1.111 39.625 14.477 1 39.62 489 LEU B O 1
ATOM 8137 N N . ALA B 1 490 ? -1.059 41.094 16.125 1 40.88 490 ALA B N 1
ATOM 8138 C CA . ALA B 1 490 ? -2.432 41.562 15.961 1 40.88 490 ALA B CA 1
ATOM 8139 C C . ALA B 1 490 ? -2.602 42.312 14.633 1 40.88 490 ALA B C 1
ATOM 8141 O O . ALA B 1 490 ? -3.717 42.438 14.125 1 40.88 490 ALA B O 1
ATOM 8142 N N . SER B 1 491 ? -1.592 43.062 14.094 1 41.59 491 SER B N 1
ATOM 8143 C CA . SER B 1 491 ? -1.931 44.062 13.086 1 41.59 491 SER B CA 1
ATOM 8144 C C . SER B 1 491 ? -1.669 43.531 11.68 1 41.59 491 SER B C 1
ATOM 8146 O O . SER B 1 491 ? -1.337 44.312 10.773 1 41.59 491 SER B O 1
ATOM 8148 N N . LEU B 1 492 ? -1.418 42.312 11.445 1 43.12 492 LEU B N 1
ATOM 8149 C CA . LEU B 1 492 ? -1.15 42 10.039 1 43.12 492 LEU B CA 1
ATOM 8150 C C . LEU B 1 492 ? -2.426 42.125 9.211 1 43.12 492 LEU B C 1
ATOM 8152 O O . LEU B 1 492 ? -3.459 41.562 9.586 1 43.12 492 LEU B O 1
ATOM 8156 N N . ASP B 1 493 ? -2.617 43.156 8.32 1 46.12 493 ASP B N 1
ATOM 8157 C CA . ASP B 1 493 ? -3.711 43.25 7.355 1 46.12 493 ASP B CA 1
ATOM 8158 C C . ASP B 1 493 ? -3.777 42 6.484 1 46.12 493 ASP B C 1
ATOM 8160 O O . ASP B 1 493 ? -2.766 41.344 6.273 1 46.12 493 ASP B O 1
ATOM 8164 N N . VAL B 1 494 ? -4.965 41.406 6.332 1 49 494 VAL B N 1
ATOM 8165 C CA . VAL B 1 494 ? -5.211 40.312 5.406 1 49 494 VAL B CA 1
ATOM 8166 C C . VAL B 1 494 ? -4.453 40.531 4.105 1 49 494 VAL B C 1
ATOM 8168 O O . VAL B 1 494 ? -4.598 41.594 3.477 1 49 494 VAL B O 1
ATOM 8171 N N . PRO B 1 495 ? -3.301 39.844 3.91 1 48.25 495 PRO B N 1
ATOM 8172 C CA . PRO B 1 495 ? -2.627 40.062 2.627 1 48.25 495 PRO B CA 1
ATOM 8173 C C . PRO B 1 495 ? -3.592 40.062 1.444 1 48.25 495 PRO B C 1
ATOM 8175 O O . PRO B 1 495 ? -4.625 39.375 1.492 1 48.25 495 PRO B O 1
ATOM 8178 N N . ASP B 1 496 ? -3.65 41.188 0.646 1 43.41 496 ASP B N 1
ATOM 8179 C CA . ASP B 1 496 ? -4.441 41.25 -0.58 1 43.41 496 ASP B CA 1
ATOM 8180 C C . ASP B 1 496 ? -4.309 39.938 -1.388 1 43.41 496 ASP B C 1
ATOM 8182 O O . ASP B 1 496 ? -3.197 39.531 -1.702 1 43.41 496 ASP B O 1
ATOM 8186 N N . THR B 1 497 ? -5.074 38.938 -1.152 1 47 497 THR B N 1
ATOM 8187 C CA . THR B 1 497 ? -5.09 37.719 -1.939 1 47 497 THR B CA 1
ATOM 8188 C C . THR B 1 497 ? -4.953 38.031 -3.428 1 47 497 THR B C 1
ATOM 8190 O O . THR B 1 497 ? -5.91 37.844 -4.191 1 47 497 THR B O 1
ATOM 8193 N N . LEU B 1 498 ? -4.469 39.156 -3.918 1 38.72 498 LEU B N 1
ATOM 8194 C CA . LEU B 1 498 ? -4.383 39.438 -5.352 1 38.72 498 LEU B CA 1
ATOM 8195 C C . LEU B 1 498 ? -3.641 38.312 -6.07 1 38.72 498 LEU B C 1
ATOM 8197 O O . LEU B 1 498 ? -2.408 38.312 -6.105 1 38.72 498 LEU B O 1
ATOM 8201 N N . TRP B 1 499 ? -4.145 37.094 -5.969 1 45.56 499 TRP B N 1
ATOM 8202 C CA . TRP B 1 499 ? -3.596 36.125 -6.898 1 45.56 499 TRP B CA 1
ATOM 8203 C C . TRP B 1 499 ? -3.484 36.688 -8.305 1 45.56 499 TRP B C 1
ATOM 8205 O O . TRP B 1 499 ? -4.332 37.5 -8.727 1 45.56 499 TRP B O 1
ATOM 8215 N N . THR B 1 500 ? -2.467 36.844 -8.766 1 47.19 500 THR B N 1
ATOM 8216 C CA . THR B 1 500 ? -2.232 37.375 -10.094 1 47.19 500 THR B CA 1
ATOM 8217 C C . THR B 1 500 ? -3.373 37.031 -11.039 1 47.19 500 THR B C 1
ATOM 8219 O O . THR B 1 500 ? -4.02 36 -10.875 1 47.19 500 THR B O 1
ATOM 8222 N N . GLN B 1 501 ? -3.943 37.938 -11.758 1 49.97 501 GLN B N 1
ATOM 8223 C CA . GLN B 1 501 ? -5.07 38.062 -12.68 1 49.97 501 GLN B CA 1
ATOM 8224 C C . GLN B 1 501 ? -5.219 36.812 -13.539 1 49.97 501 GLN B C 1
ATOM 8226 O O . GLN B 1 501 ? -6.336 36.344 -13.758 1 49.97 501 GLN B O 1
ATOM 8231 N N . ASN B 1 502 ? -3.889 36.156 -14.133 1 58.16 502 ASN B N 1
ATOM 8232 C CA . ASN B 1 502 ? -3.977 34.969 -14.992 1 58.16 502 ASN B CA 1
ATOM 8233 C C . ASN B 1 502 ? -2.785 34.031 -14.781 1 58.16 502 ASN B C 1
ATOM 8235 O O . ASN B 1 502 ? -1.759 34.188 -15.453 1 58.16 502 ASN B O 1
ATOM 8239 N N . PRO B 1 503 ? -2.92 33.219 -13.758 1 65.44 503 PRO B N 1
ATOM 8240 C CA . PRO B 1 503 ? -1.783 32.344 -13.484 1 65.44 503 PRO B CA 1
ATOM 8241 C C . PRO B 1 503 ? -1.319 31.578 -14.727 1 65.44 503 PRO B C 1
ATOM 8243 O O . PRO B 1 503 ? -0.127 31.297 -14.875 1 65.44 503 PRO B O 1
ATOM 8246 N N . ILE B 1 504 ? -2.209 31.297 -15.578 1 66.19 504 ILE B N 1
ATOM 8247 C CA . ILE B 1 504 ? -1.845 30.547 -16.766 1 66.19 504 ILE B CA 1
ATOM 8248 C C . ILE B 1 504 ? -0.842 31.344 -17.594 1 66.19 504 ILE B C 1
ATOM 8250 O O . ILE B 1 504 ? 0.156 30.797 -18.078 1 66.19 504 ILE B O 1
ATOM 8254 N N . GLU B 1 505 ? -1.104 32.562 -17.703 1 64.94 505 GLU B N 1
ATOM 8255 C CA . GLU B 1 505 ? -0.215 33.406 -18.484 1 64.94 505 GLU B CA 1
ATOM 8256 C C . GLU B 1 505 ? 1.155 33.531 -17.828 1 64.94 505 GLU B C 1
ATOM 8258 O O . GLU B 1 505 ? 2.182 33.531 -18.516 1 64.94 505 GLU B O 1
ATOM 8263 N N . THR B 1 506 ? 1.133 33.625 -16.562 1 67.81 506 THR B N 1
ATOM 8264 C CA . THR B 1 506 ? 2.383 33.719 -15.828 1 67.81 506 THR B CA 1
ATOM 8265 C C . THR B 1 506 ? 3.268 32.5 -16.047 1 67.81 506 THR B C 1
ATOM 8267 O O . THR B 1 506 ? 4.473 32.656 -16.281 1 67.81 506 THR B O 1
ATOM 8270 N N . PHE B 1 507 ? 2.678 31.406 -16.094 1 71.62 507 PHE B N 1
ATOM 8271 C CA . PHE B 1 507 ? 3.459 30.188 -16.219 1 71.62 507 PHE B CA 1
ATOM 8272 C C . PHE B 1 507 ? 3.836 29.922 -17.672 1 71.62 507 PHE B C 1
ATOM 8274 O O . PHE B 1 507 ? 4.898 29.359 -17.953 1 71.62 507 PHE B O 1
ATOM 8281 N N . GLN B 1 508 ? 2.979 30.281 -18.547 1 65.44 508 GLN B N 1
ATOM 8282 C CA . GLN B 1 508 ? 3.314 30.141 -19.953 1 65.44 508 GLN B CA 1
ATOM 8283 C C . GLN B 1 508 ? 4.543 30.969 -20.312 1 65.44 508 GLN B C 1
ATOM 8285 O O . GLN B 1 508 ? 5.348 30.562 -21.156 1 65.44 508 GLN B O 1
ATOM 8290 N N . ALA B 1 509 ? 4.633 32 -19.625 1 64.62 509 ALA B N 1
ATOM 8291 C CA . ALA B 1 509 ? 5.762 32.906 -19.891 1 64.62 509 ALA B CA 1
ATOM 8292 C C . ALA B 1 509 ? 7.07 32.281 -19.406 1 64.62 509 ALA B C 1
ATOM 8294 O O . ALA B 1 509 ? 8.148 32.656 -19.859 1 64.62 509 ALA B O 1
ATOM 8295 N N . LEU B 1 510 ? 6.965 31.266 -18.594 1 66.06 510 LEU B N 1
ATOM 8296 C CA . LEU B 1 510 ? 8.148 30.625 -18.047 1 66.06 510 LEU B CA 1
ATOM 8297 C C . LEU B 1 510 ? 8.664 29.547 -19 1 66.06 510 LEU B C 1
ATOM 8299 O O . LEU B 1 510 ? 9.758 29 -18.797 1 66.06 510 LEU B O 1
ATOM 8303 N N . ALA B 1 511 ? 7.871 29.094 -19.938 1 61.66 511 ALA B N 1
ATOM 8304 C CA . ALA B 1 511 ? 8.227 28.016 -20.875 1 61.66 511 ALA B CA 1
ATOM 8305 C C . ALA B 1 511 ? 9.617 28.234 -21.453 1 61.66 511 ALA B C 1
ATOM 8307 O O . ALA B 1 511 ? 10.336 27.266 -21.734 1 61.66 511 ALA B O 1
ATOM 8308 N N . GLY B 1 512 ? 10.094 29.422 -21.562 1 55.44 512 GLY B N 1
ATOM 8309 C CA . GLY B 1 512 ? 11.398 29.703 -22.156 1 55.44 512 GLY B CA 1
ATOM 8310 C C . GLY B 1 512 ? 12.539 29.594 -21.156 1 55.44 512 GLY B C 1
ATOM 8311 O O . GLY B 1 512 ? 13.711 29.594 -21.531 1 55.44 512 GLY B O 1
ATOM 8312 N N . HIS B 1 513 ? 12.164 29.359 -19.953 1 58.25 513 HIS B N 1
ATOM 8313 C CA . HIS B 1 513 ? 13.219 29.297 -18.938 1 58.25 513 HIS B CA 1
ATOM 8314 C C . HIS B 1 513 ? 13.609 27.859 -18.641 1 58.25 513 HIS B C 1
ATOM 8316 O O . HIS B 1 513 ? 12.75 26.969 -18.562 1 58.25 513 HIS B O 1
ATOM 8322 N N . ASP B 1 514 ? 14.836 27.453 -18.953 1 55.03 514 ASP B N 1
ATOM 8323 C CA . ASP B 1 514 ? 15.312 26.141 -18.516 1 55.03 514 ASP B CA 1
ATOM 8324 C C . ASP B 1 514 ? 15.492 26.094 -17 1 55.03 514 ASP B C 1
ATOM 8326 O O . ASP B 1 514 ? 16.547 26.469 -16.484 1 55.03 514 ASP B O 1
ATOM 8330 N N . LEU B 1 515 ? 14.5 26 -16.422 1 54.47 515 LEU B N 1
ATOM 8331 C CA . LEU B 1 515 ? 14.594 26.062 -14.977 1 54.47 515 LEU B CA 1
ATOM 8332 C C . LEU B 1 515 ? 15.094 24.734 -14.406 1 54.47 515 LEU B C 1
ATOM 8334 O O . LEU B 1 515 ? 15.234 24.594 -13.188 1 54.47 515 LEU B O 1
ATOM 8338 N N . ASN B 1 516 ? 15.688 23.938 -15.289 1 47.28 516 ASN B N 1
ATOM 8339 C CA . ASN B 1 516 ? 16.25 22.641 -14.875 1 47.28 516 ASN B CA 1
ATOM 8340 C C . ASN B 1 516 ? 15.43 22.016 -13.758 1 47.28 516 ASN B C 1
ATOM 8342 O O . ASN B 1 516 ? 15.984 21.516 -12.781 1 47.28 516 ASN B O 1
ATOM 8346 N N . ILE B 1 517 ? 14.227 22.438 -13.953 1 45.72 517 ILE B N 1
ATOM 8347 C CA . ILE B 1 517 ? 13.312 21.938 -12.938 1 45.72 517 ILE B CA 1
ATOM 8348 C C . ILE B 1 517 ? 13.055 20.453 -13.156 1 45.72 517 ILE B C 1
ATOM 8350 O O . ILE B 1 517 ? 12.812 20.016 -14.289 1 45.72 517 ILE B O 1
ATOM 8354 N N . TRP B 1 518 ? 13.305 19.406 -12.359 1 47.62 518 TRP B N 1
ATOM 8355 C CA . TRP B 1 518 ? 12.773 18.094 -12.008 1 47.62 518 TRP B CA 1
ATOM 8356 C C . TRP B 1 518 ? 13.508 16.984 -12.766 1 47.62 518 TRP B C 1
ATOM 8358 O O . TRP B 1 518 ? 12.945 15.922 -13.023 1 47.62 518 TRP B O 1
ATOM 8368 N N . GLU B 1 519 ? 14.5 17.281 -13.586 1 41.81 519 GLU B N 1
ATOM 8369 C CA . GLU B 1 519 ? 15.008 16.094 -14.258 1 41.81 519 GLU B CA 1
ATOM 8370 C C . GLU B 1 519 ? 15.094 14.906 -13.305 1 41.81 519 GLU B C 1
ATOM 8372 O O . GLU B 1 519 ? 14.945 13.758 -13.719 1 41.81 519 GLU B O 1
ATOM 8377 N N . TYR B 1 520 ? 15.633 15.133 -12.188 1 37.72 520 TYR B N 1
ATOM 8378 C CA . TYR B 1 520 ? 15.867 13.938 -11.391 1 37.72 520 TYR B CA 1
ATOM 8379 C C . TYR B 1 520 ? 14.805 13.797 -10.297 1 37.72 520 TYR B C 1
ATOM 8381 O O . TYR B 1 520 ? 15.102 13.328 -9.195 1 37.72 520 TYR B O 1
ATOM 8389 N N . GLY B 1 521 ? 13.555 13.914 -10.734 1 39.84 521 GLY B N 1
ATOM 8390 C CA . GLY B 1 521 ? 12.461 13.688 -9.812 1 39.84 521 GLY B CA 1
ATOM 8391 C C . GLY B 1 521 ? 12.555 14.531 -8.555 1 39.84 521 GLY B C 1
ATOM 8392 O O . GLY B 1 521 ? 13.648 14.93 -8.148 1 39.84 521 GLY B O 1
ATOM 8393 N N . TYR B 1 522 ? 11.68 15.383 -8.312 1 42.03 522 TYR B N 1
ATOM 8394 C CA . TYR B 1 522 ? 11.625 16.312 -7.195 1 42.03 522 TYR B CA 1
ATOM 8395 C C . TYR B 1 522 ? 11.844 15.602 -5.867 1 42.03 522 TYR B C 1
ATOM 8397 O O . TYR B 1 522 ? 11.227 14.562 -5.605 1 42.03 522 TYR B O 1
ATOM 8405 N N . LYS B 1 523 ? 12.953 15.859 -5.266 1 44.47 523 LYS B N 1
ATOM 8406 C CA . LYS B 1 523 ? 13.336 15.422 -3.924 1 44.47 523 LYS B CA 1
ATOM 8407 C C . LYS B 1 523 ? 12.305 15.875 -2.889 1 44.47 523 LYS B C 1
ATOM 8409 O O . LYS B 1 523 ? 11.688 16.938 -3.035 1 44.47 523 LYS B O 1
ATOM 8414 N N . SER B 1 524 ? 11.625 15.117 -2.336 1 44.03 524 SER B N 1
ATOM 8415 C CA . SER B 1 524 ? 10.711 15.289 -1.208 1 44.03 524 SER B CA 1
ATOM 8416 C C . SER B 1 524 ? 11.148 16.453 -0.32 1 44.03 524 SER B C 1
ATOM 8418 O O . SER B 1 524 ? 12.281 16.938 -0.434 1 44.03 524 SER B O 1
ATOM 8420 N N . TRP B 1 525 ? 10.141 17.141 0.25 1 43.75 525 TRP B N 1
ATOM 8421 C CA . TRP B 1 525 ? 10.445 18.141 1.278 1 43.75 525 TRP B CA 1
ATOM 8422 C C . TRP B 1 525 ? 11.672 17.734 2.084 1 43.75 525 TRP B C 1
ATOM 8424 O O . TRP B 1 525 ? 12.445 18.594 2.52 1 43.75 525 TRP B O 1
ATOM 8434 N N . GLN B 1 526 ? 11.797 16.484 2.137 1 46.25 526 GLN B N 1
ATOM 8435 C CA . GLN B 1 526 ? 12.992 16.031 2.844 1 46.25 526 GLN B CA 1
ATOM 8436 C C . GLN B 1 526 ? 14.258 16.438 2.09 1 46.25 526 GLN B C 1
ATOM 8438 O O . GLN B 1 526 ? 15.258 16.797 2.703 1 46.25 526 GLN B O 1
ATOM 8443 N N . HIS B 1 527 ? 14 16.422 0.831 1 48.09 527 HIS B N 1
ATOM 8444 C CA . HIS B 1 527 ? 15.164 16.812 0.042 1 48.09 527 HIS B CA 1
ATOM 8445 C C . HIS B 1 527 ? 15.43 18.312 0.168 1 48.09 527 HIS B C 1
ATOM 8447 O O . HIS B 1 527 ? 16.578 18.75 0.091 1 48.09 527 HIS B O 1
ATOM 8453 N N . VAL B 1 528 ? 14.367 18.906 0.406 1 49.75 528 VAL B N 1
ATOM 8454 C CA . VAL B 1 528 ? 14.516 20.344 0.62 1 49.75 528 VAL B CA 1
ATOM 8455 C C . VAL B 1 528 ? 15.336 20.609 1.884 1 49.75 528 VAL B C 1
ATOM 8457 O O . VAL B 1 528 ? 16.219 21.469 1.897 1 49.75 528 VAL B O 1
ATOM 8460 N N . ASP B 1 529 ? 15.023 19.766 2.807 1 50.88 529 ASP B N 1
ATOM 8461 C CA . ASP B 1 529 ? 15.773 19.922 4.051 1 50.88 529 ASP B CA 1
ATOM 8462 C C . ASP B 1 529 ? 17.25 19.625 3.836 1 50.88 529 ASP B C 1
ATOM 8464 O O . ASP B 1 529 ? 18.109 20.344 4.348 1 50.88 529 ASP B O 1
ATOM 8468 N N . GLU B 1 530 ? 17.422 18.656 3.025 1 51.69 530 GLU B N 1
ATOM 8469 C CA . GLU B 1 530 ? 18.812 18.297 2.742 1 51.69 530 GLU B CA 1
ATOM 8470 C C . GLU B 1 530 ? 19.516 19.391 1.942 1 51.69 530 GLU B C 1
ATOM 8472 O O . GLU B 1 530 ? 20.688 19.672 2.158 1 51.69 530 GLU B O 1
ATOM 8477 N N . LEU B 1 531 ? 18.734 19.922 1.098 1 48.97 531 LEU B N 1
ATOM 8478 C CA . LEU B 1 531 ? 19.281 21.016 0.303 1 48.97 531 LEU B CA 1
ATOM 8479 C C . LEU B 1 531 ? 19.672 22.188 1.192 1 48.97 531 LEU B C 1
ATOM 8481 O O . LEU B 1 531 ? 20.703 22.828 0.961 1 48.97 531 LEU B O 1
ATOM 8485 N N . TRP B 1 532 ? 18.906 22.281 2.125 1 50.53 532 TRP B N 1
ATOM 8486 C CA . TRP B 1 532 ? 19.188 23.422 2.988 1 50.53 532 TRP B CA 1
ATOM 8487 C C . TRP B 1 532 ? 20.391 23.156 3.879 1 50.53 532 TRP B C 1
ATOM 8489 O O . TRP B 1 532 ? 21.172 24.062 4.18 1 50.53 532 TRP B O 1
ATOM 8499 N N . ASP B 1 533 ? 20.453 21.891 4.203 1 52 533 ASP B N 1
ATOM 8500 C CA . ASP B 1 533 ? 21.656 21.531 4.941 1 52 533 ASP B CA 1
ATOM 8501 C C . ASP B 1 533 ? 22.906 21.766 4.094 1 52 533 ASP B C 1
ATOM 8503 O O . ASP B 1 533 ? 23.891 22.312 4.578 1 52 533 ASP B O 1
ATOM 8507 N N . ASP B 1 534 ? 22.766 21.453 2.857 1 51.22 534 ASP B N 1
ATOM 8508 C CA . ASP B 1 534 ? 23.875 21.656 1.932 1 51.22 534 ASP B CA 1
ATOM 8509 C C . ASP B 1 534 ? 24.125 23.141 1.706 1 51.22 534 ASP B C 1
ATOM 8511 O O . ASP B 1 534 ? 25.281 23.562 1.624 1 51.22 534 ASP B O 1
ATOM 8515 N N . PHE B 1 535 ? 23.078 23.812 1.6 1 47.5 535 PHE B N 1
ATOM 8516 C CA . PHE B 1 535 ? 23.172 25.266 1.406 1 47.5 535 PHE B CA 1
ATOM 8517 C C . PHE B 1 535 ? 23.875 25.922 2.59 1 47.5 535 PHE B C 1
ATOM 8519 O O . PHE B 1 535 ? 24.75 26.766 2.404 1 47.5 535 PHE B O 1
ATOM 8526 N N . ALA B 1 536 ? 23.531 25.531 3.74 1 49.41 536 ALA B N 1
ATOM 8527 C CA . ALA B 1 536 ? 24.156 26.078 4.938 1 49.41 536 ALA B CA 1
ATOM 8528 C C . ALA B 1 536 ? 25.656 25.75 4.969 1 49.41 536 ALA B C 1
ATOM 8530 O O . ALA B 1 536 ? 26.469 26.578 5.391 1 49.41 536 ALA B O 1
ATOM 8531 N N . GLU B 1 537 ? 25.953 24.562 4.445 1 51.09 537 GLU B N 1
ATOM 8532 C CA . GLU B 1 537 ? 27.359 24.141 4.445 1 51.09 537 GLU B CA 1
ATOM 8533 C C . GLU B 1 537 ? 28.172 24.922 3.408 1 51.09 537 GLU B C 1
ATOM 8535 O O . GLU B 1 537 ? 29.344 25.203 3.619 1 51.09 537 GLU B O 1
ATOM 8540 N N . THR B 1 538 ? 27.5 25.156 2.365 1 46.09 538 THR B N 1
ATOM 8541 C CA . THR B 1 538 ? 28.203 25.828 1.291 1 46.09 538 THR B CA 1
ATOM 8542 C C . THR B 1 538 ? 28.469 27.297 1.661 1 46.09 538 THR B C 1
ATOM 8544 O O . THR B 1 538 ? 29.453 27.891 1.197 1 46.09 538 THR B O 1
ATOM 8547 N N . TYR B 1 539 ? 27.656 27.766 2.465 1 45.62 539 TYR B N 1
ATOM 8548 C CA . TYR B 1 539 ? 27.859 29.172 2.801 1 45.62 539 TYR B CA 1
ATOM 8549 C C . TYR B 1 539 ? 28.547 29.328 4.152 1 45.62 539 TYR B C 1
ATOM 8551 O O . TYR B 1 539 ? 28.844 30.438 4.586 1 45.62 539 TYR B O 1
ATOM 8559 N N . ASN B 1 540 ? 28.859 28.234 4.742 1 40.59 540 ASN B N 1
ATOM 8560 C CA . ASN B 1 540 ? 29.797 28.312 5.852 1 40.59 540 ASN B CA 1
ATOM 8561 C C . ASN B 1 540 ? 31.234 28.172 5.375 1 40.59 540 ASN B C 1
ATOM 8563 O O . ASN B 1 540 ? 31.547 27.328 4.535 1 40.59 540 ASN B O 1
#

Nearest PDB structures (foldseek):
  4kyo-assembly1_D  TM=1.749E-01  e=7.131E+00  Homo sapiens
  8sym-assembly1_A  TM=2.174E-01  e=2.549E+00  Homo sapiens
  5h11-assembly1_A  TM=1.547E-01  e=4.268E+00  Danio rerio
  4kyo-assembly1_D  TM=1.739E-01  e=7.146E+00  Homo sapiens

Radius of gyration: 31.16 Å; Cα contacts (8 Å, |Δi|>4): 1431; chains: 2; bounding box: 87×87×78 Å

Foldseek 3Di:
DAPDCRCCPCPCPPPPVDPPDDPPDDPDDPDDPVCVVVVVVVLVPPPPPPPDLPDPPPDQDAADPVLLLVVQQPDALVRLLQLLVQVCLQCPLLQQLFASVVLNVVQVVCQDPVRGNSSLSVDPDLLSSLLSLLSSLVSCVLSDPDDSVSSNSNNSSVVSLPPDDPLLPDPPSLSSLSSLSSSLFSCLLVVNLPSSLVSLQVSQVSLVVNPLLHDDDDPDLVVLLSSQSSNLSSLLVNLLSCLQFLHDHDDDSNRGHRRQRQAHHPVDPSVVVSLLNSLSSLLSSLSNLLSVLAFDADDPPPNLQSLLVSVVSLVVSQVPRDPLLHLVVLVVDPDSSSNSSSLVSLLSSLVSLLSSQVLLLVLVLVVCVVPVPDDQDPLNLLSLVSNLLSLLQLLLSQLSCVVVVNHSLSGRPSLVSLLSSLVSLCSCQQRNVHVNVVSVLSNLSSLVSLVVSVVSPSVVSVVSSVLSVLLCCLRVPPDPPPPNPPPPSPDDPNRPNPNDPRSSVSSVVCVPPCSVRQNRRDRRVVVVSVVSVVVSVVSD/DDFLPDPLPCVVPCPVVDPDDDDPDDPDCPDDPVVVVVVVVVLVPPPPPPPDLPDPPPDQDAADLVLLLVVQQPAALVRLLQLLVQVCLQCPLLQQQFASVVLNVVQVVCQDPNRGNSSLSVDPALLSSLLSLLSSLVSCVLSDPDDSVSSNSNNSSVVSLPPDDPLLPDPPSLSSLSSLSSSLFVCLLVVNLPSSLVSLQVSQVSLVVNPLLHDDDDPDLVVLLSSQSSNLSSLLVNLLSCLQFLHDHDDDSNRGHRNQRQAHHPPPPSVVVSLLNSLSSSLSNLSNLLSVLAFDADDPPPNLQSLLVSVVSLVVSQVPRDPLLHLVVLVVDPDSSSNSSSLVSLLSSLVSLLSSQVLLLVLVLVVCVVPVVDDQDPLNLLSLVSNLLSLLLLLLSQLSCVVVVNHSLSGRPSLVSLLSSLVSLCSCQQRNVHVNVVSVLSNVSSLVSLVVSVVSPSVVSVVSSVLSVLLCCLRVVPDPPPPPPPPPSPPDPNRPNPNDPRSSVSSVVCVPPCSVRQNRGDRRVVVVSVVSVVVSVVSD

Solvent-accessible surface area (backbone atoms only — not comparable to full-atom values): 58089 Å² total; per-residue (Å²): 137,50,61,73,69,52,46,60,47,62,54,89,59,79,58,65,85,77,65,81,70,79,74,74,76,79,74,81,78,78,78,81,79,68,61,58,63,58,52,58,57,58,58,65,66,60,76,69,69,82,62,72,86,65,67,73,62,88,57,76,47,74,60,44,68,66,62,52,43,54,49,29,47,66,42,49,72,69,54,52,55,45,22,51,46,49,42,38,48,74,39,31,76,64,61,34,31,60,61,62,67,58,49,50,54,57,54,56,70,36,53,32,96,88,48,23,34,44,50,43,82,67,41,87,50,53,42,58,40,19,33,50,28,37,42,44,22,38,12,44,39,55,72,38,78,76,59,72,61,33,39,35,27,38,31,41,16,42,51,59,52,32,70,72,66,56,54,75,76,40,81,67,44,58,40,44,31,34,33,30,34,51,45,12,46,45,30,35,40,71,64,33,58,67,46,13,51,50,31,24,48,50,18,45,50,50,32,52,71,61,42,42,37,40,68,62,86,52,94,42,70,69,56,41,25,51,41,24,34,24,39,49,22,36,46,29,51,35,27,44,47,22,41,51,48,38,42,91,66,64,79,50,77,67,61,48,57,41,61,78,39,54,61,49,61,91,84,46,66,39,67,57,40,29,50,51,45,50,53,50,47,52,52,20,52,49,26,42,50,44,23,64,63,50,28,33,56,52,80,54,88,59,45,35,60,50,49,12,49,51,52,42,49,54,50,48,52,64,70,67,47,54,77,84,56,35,76,71,33,57,75,69,50,85,48,63,57,60,31,42,46,34,48,52,54,52,42,49,51,29,44,50,47,39,68,67,42,45,66,54,54,51,37,50,51,53,44,38,71,76,34,78,80,61,73,82,49,73,51,52,47,53,53,50,46,53,43,48,49,31,30,50,42,39,43,52,50,49,42,54,24,52,76,68,70,62,50,50,60,44,39,58,59,56,62,56,51,44,49,53,27,34,52,49,23,44,46,35,14,70,71,64,59,45,64,36,68,62,22,50,55,51,29,52,52,34,47,48,53,35,46,50,29,24,73,73,55,26,62,62,34,41,50,53,47,51,51,52,51,49,44,47,53,40,71,46,70,80,65,68,85,67,75,70,72,81,68,72,71,83,68,70,70,79,65,78,79,69,62,68,95,50,44,46,58,44,26,52,63,44,66,81,53,84,53,78,69,38,75,80,23,40,63,19,53,63,39,50,52,50,47,46,53,49,48,40,54,70,55,93,143,66,48,72,55,54,48,77,45,67,57,77,64,71,58,74,78,69,88,78,80,82,75,73,74,80,74,82,78,77,76,80,82,65,61,56,64,59,52,58,58,56,58,64,65,59,77,69,68,82,63,75,86,66,70,73,63,85,57,75,48,73,61,44,68,66,62,53,44,54,50,29,47,67,41,48,72,68,53,51,54,43,22,52,46,50,42,39,47,75,39,31,75,66,62,34,31,61,62,63,66,58,49,50,54,57,54,58,69,36,52,33,96,88,49,22,34,44,50,41,80,69,42,86,51,52,42,58,40,19,32,51,29,37,40,42,20,38,11,43,36,58,72,38,80,77,60,70,63,34,40,36,28,37,31,39,16,42,51,59,53,32,71,70,67,56,54,74,76,40,80,64,45,60,41,44,31,33,33,30,34,52,45,13,46,44,29,35,41,69,64,33,57,66,45,14,52,51,30,25,49,50,17,45,48,50,32,52,70,59,43,41,39,40,68,61,87,51,95,41,69,68,58,41,24,52,42,24,33,24,38,50,22,36,47,31,53,36,26,44,48,22,40,51,49,36,43,90,66,63,80,51,60,65,62,49,58,42,60,77,37,55,59,53,60,91,84,48,65,39,66,59,40,28,51,53,46,49,53,51,45,52,52,20,51,50,26,43,50,45,24,63,61,49,29,34,53,54,79,54,86,60,46,34,60,50,49,12,49,52,52,42,49,56,49,48,53,64,69,68,46,55,77,84,56,35,74,71,34,56,75,70,49,84,47,63,57,59,30,41,46,36,48,52,54,52,42,49,50,29,45,49,48,39,68,66,41,46,64,54,53,50,37,50,51,53,44,38,70,76,34,77,80,62,73,83,50,72,51,52,48,53,53,50,47,53,42,47,49,31,31,51,44,39,44,52,50,50,42,54,24,52,75,68,70,62,51,49,60,44,41,57,58,55,62,56,50,43,49,53,26,34,52,48,24,43,44,34,15,70,71,66,60,45,64,36,70,63,21,50,55,51,29,52,54,35,48,49,52,35,48,49,28,25,74,72,56,24,62,62,34,41,53,53,46,50,50,53,50,49,43,47,51,39,70,45,72,81,65,68,83,68,74,69,72,80,67,74,72,82,69,71,70,78,67,78,80,70,62,68,95,51,44,46,59,44,26,51,62,44,64,80,52,84,53,77,69,38,76,80,26,37,64,18,54,64,39,50,51,49,48,46,53,48,49,39,53,68,55,91

Sequence (1080 aa):
MLSTIERLQQELAAARSARETVPAPAPDTIGPISSFRTRLESLDKIKIHPLDPDVVPARLPKPDRARVLDYLESLTFQEAMFLVDRPHFFLNDIYFPYDVDLLKARLSQTYDPSRRFSNLEDHSSTQFRALCFVVMALGTKYTRSSDPITGYLLSSALTLVLPCTQMKNEPENYVAVATLTLASLFFRSLGRDDDCMLYSNMAIQLASHIGLNKNEPAHMQQEADIRARVFWVSYGLNKTLAAKMGEPSLLQSKDISCPLPQMLCKDVPNTTAAAQFATYIKLSAISEDIFRAIYRLGKTSDWTETLGGIIQQLVRWNETLPRELQLQYIVTSDDLKHKRLVCSLHLNRCFCIHLTTIPFLYSLVEMKKTDPDFKISTDLCELLTICLNAAQMTVYIANSCANEGMLATYGVMDLDYIYSACLTFFICGDVLQFNTDECSRFLDSSLAIVAKMASEGNKDATVKHTKVQNLLASYRPQLPDVSSPGLDLASLDVPDTLWTQNPIETFQALAGHDLNIWEYGYKSWQHVDELWDDFAETYNMLSTIERLQQELAAARSARETVPAPAPDTIGPISSFRTRLESLDKIKIHPLDPDVVPARLPKPDRARVLDYLESLTFQEAMFLVDRPHFFLNDIYFPYDVDLLKARLSQTYDPSRRFSNLEDHSSTQFRALCFVVMALGTKYTRSSDPITGYLLSSALTLVLPCTQMKNEPENYVAVATLTLASLFFRSLGRDDDCMLYSNMAIQLASHIGLNKNEPAHMQQEADIRARVFWVSYGLNKTLAAKMGEPSLLQSKDISCPLPQMLCKDVPNTTAAAQFATYIKLSAISEDIFRAIYRLGKTSDWTETLGGIIQQLVRWNETLPRELQLQYIVTSDDLKHKRLVCSLHLNRCFCIHLTTIPFLYSLVEMKKTDPDFKISTDLCELLTICLNAAQMTVYIANSCANEGMLATYGVMDLDYIYSACLTFFICGDVLQFNTDECSRFLDSSLAIVAKMASEGNKDATVKHTKVQNLLASYRPQLPDVSSPGLDLASLDVPDTLWTQNPIETFQALAGHDLNIWEYGYKSWQHVDELWDDFAETYN

InterPro domains:
  IPR007219 Xylanolytic transcriptional activator, regulatory domain [PF04082] (111-326)
  IPR007219 Xylanolytic transcriptional activator, regulatory domain [SM00906] (196-267)
  IPR050987 ABC-transporter-regulating transcription factor-like [PTHR46910] (36-475)

Organism: NCBI:txid460523